Protein AF-0000000083250450 (afdb_homodimer)

Secondary structure (DSSP, 8-state):
--------------------EETTEEP---GGGB---S-HHHHHHHHHHHHH-EEEEE--SGGGGTT-STTGGG-GGGHHHH-TT--S-S-HHHHHHHHHGGGGG---TT--HHHHHHHHHHHT--EEEEEEE-TT--BSS--SS-S-BTTSTTSGGGGSTT-SHHHHHHHHHHHTT-EEEEEEES--SSSTTTS-TTSTTTT---SS-SS-TTT-HHHHHHHHHHHHHHHHHHHHHSS---EEEEE-TTSSSSSTT----HHHHHHHHHHH-TT-EEEETTT-BTTB-SB--BS---SS--SS-BEEEEESSSSSS--TT--PPPHHHHHHHHHHHHHTT-EEEEE-PPPTTSPPPHHHHHHHHHHHHHHHHHGGGTTT-EEEEEEE-SSEEEEEETTEEEEEEEPSSTTS---SEEEE---S-EEEEEETTS-SBPPEEEETTEEEEEPPGGG--SSPPSEEEEEEEE-/--------------------EETTEEP---GGGB---S-HHHHHHHHHHHHH-EEEEE--SGGGGTT-STTGGG-GGGHHHH-TT--S-S-HHHHHHHHHGGGGG---TT--HHHHHHHHHHHT--EEEEEEE-TT--BSS--SS-S-BTTSTTSGGGGSTT-SHHHHHHHHHHHTT-EEEEEEES--SSSTTTS-TTSTTTT---SS-SS-TTT-HHHHHHHHHHHHHHHHHHHHHSS---EEEEE-TTSSSSSTT----HHHHHHHHHHH-TT-EEEETTT-BTTB-SB--BS---SS--SS-EEEEEESSSSSS--TT--PPPHHHHHHHHHHHHHTTEEEEEE----TTSPPPHHHHHHHHHHHHHHHHHGGGTTT-EEEEEEE-SSEEEEEETTEEEEEEEPSSTTS---SEEEE---S-EEEEEETTS-SBPPEEEETTEEEEEPPGGG--SSPPSEEEEEEEE-

Radius of gyration: 33.6 Å; Cα contacts (8 Å, |Δi|>4): 1971; chains: 2; bounding box: 73×124×86 Å

Organism: NCBI:txid582686

InterPro domains:
  IPR000933 Glycoside hydrolase, family 29 [PTHR10030] (37-386)
  IPR000933 Glycoside hydrolase, family 29 [SM00812] (34-413)
  IPR013780 Glycosyl hydrolase, all-beta [G3DSA:2.60.40.1180] (377-471)
  IPR016286 Alpha-L-fucosidase, metazoa-type [PIRSF001092] (36-419)
  IPR016286 Alpha-L-fucosidase, metazoa-type [PR00741] (127-143)
  IPR016286 Alpha-L-fucosidase, metazoa-type [PR00741] (329-350)
  IPR016286 Alpha-L-fucosidase, metazoa-type [PR00741] (362-384)
  IPR017853 Glycoside hydrolase superfamily [SSF51445] (38-379)
  IPR057739 Glycoside hydrolase family 29, N-terminal [PF01120] (46-376)

Nearest PDB structures (foldseek):
  6gn6-assembly1_B  TM=8.081E-01  e=1.196E-37  Paenibacillus thiaminolyticus
  1odu-assembly1_A  TM=7.685E-01  e=7.119E-32  Thermotoga maritima MSB8
  1hl8-assembly1_B  TM=7.609E-01  e=4.126E-31  Thermotoga maritima MSB8
  7lnp-assembly4_E  TM=7.390E-01  e=5.122E-30  Phocaeicola plebeius DSM 17135
  7xsh-assembly1_A  TM=7.734E-01  e=2.800E-29  Cecembia lonarensis LW9

Solvent-accessible surface area (backbone atoms only — not comparable to full-atom values): 49388 Å² total; per-residue (Å²): 136,88,76,77,79,80,79,78,79,80,79,78,78,78,79,74,80,70,68,49,62,58,90,83,33,39,57,48,55,59,76,88,60,58,40,80,75,85,50,65,63,53,50,52,41,49,52,53,52,57,28,46,34,31,28,42,24,34,36,61,56,48,41,26,58,73,37,34,68,53,50,43,49,65,20,54,77,44,31,89,72,37,38,78,79,58,80,71,65,92,50,67,66,60,47,47,52,55,55,72,49,29,44,48,42,37,47,38,77,47,52,46,42,57,61,53,22,51,49,37,46,56,23,55,37,38,29,38,34,38,40,41,23,49,48,51,39,51,26,34,32,76,60,90,84,55,65,60,22,37,46,14,91,63,13,65,28,36,79,43,96,62,24,42,38,49,53,48,36,50,52,29,25,42,74,59,68,27,46,37,27,46,23,37,34,70,38,37,62,57,44,63,47,33,42,33,81,90,35,86,41,68,88,62,43,48,90,60,56,30,58,57,37,82,84,35,50,68,47,38,49,52,34,32,51,54,51,45,50,54,54,46,48,56,56,68,72,52,58,81,55,46,27,45,37,34,40,52,49,74,59,25,64,88,38,86,60,36,52,59,55,61,66,60,50,51,53,56,40,33,73,76,33,65,65,48,42,36,27,35,35,60,59,48,46,79,47,19,62,35,40,44,34,36,73,48,73,76,94,60,67,48,94,53,59,31,34,26,39,36,50,43,38,80,43,54,25,16,46,91,77,59,56,66,59,51,48,53,55,50,50,52,50,46,42,47,36,38,12,27,39,26,24,36,29,42,21,50,25,36,40,48,34,34,40,68,48,65,68,58,53,52,33,34,46,50,37,10,56,52,33,74,58,49,33,79,62,50,44,56,37,40,58,28,86,74,19,56,50,100,48,36,29,17,22,25,49,90,70,38,33,28,46,31,40,51,43,94,37,48,80,35,84,55,62,65,54,47,74,40,71,48,74,70,71,64,75,45,37,27,47,64,86,51,88,61,76,44,59,64,45,83,52,96,68,8,35,37,34,45,55,58,77,87,71,57,43,82,58,29,57,56,56,51,47,30,41,35,34,54,117,139,84,81,75,79,79,74,78,75,78,76,76,77,73,80,75,80,69,72,47,63,58,90,84,32,38,57,48,55,58,77,88,61,57,42,79,74,84,50,65,61,52,50,52,42,49,53,54,54,56,28,46,34,31,27,41,22,32,38,60,59,47,42,26,58,73,37,36,69,52,52,45,51,65,20,55,77,43,30,90,74,36,37,78,81,58,80,71,63,90,50,65,68,60,48,46,51,55,56,70,49,28,44,48,43,37,48,38,77,46,50,46,44,58,62,52,22,49,50,38,46,56,22,55,39,38,28,37,34,38,40,40,22,48,47,50,39,49,27,36,33,74,60,90,85,54,65,60,22,37,46,14,92,64,13,65,28,35,79,44,96,62,22,41,39,48,53,48,36,49,52,30,26,44,73,61,69,25,47,38,26,46,24,38,34,71,38,35,61,58,45,63,48,32,42,32,80,90,34,87,42,68,86,62,43,47,91,60,54,31,59,57,37,82,85,37,50,70,48,39,48,51,33,31,52,54,52,44,51,54,55,46,48,56,56,70,72,50,57,80,53,47,27,45,36,34,40,50,48,75,59,24,64,88,39,84,59,36,52,58,55,60,67,60,49,51,52,55,41,34,73,76,33,67,65,49,41,36,26,36,35,61,59,49,45,78,48,18,61,36,38,44,34,37,73,48,72,76,93,58,68,50,96,56,58,32,34,25,40,36,51,42,39,80,43,54,26,17,44,91,76,59,56,65,60,51,49,54,56,50,49,52,50,45,42,46,36,40,12,29,38,26,25,35,28,40,21,50,25,35,41,48,34,32,39,68,48,66,67,59,53,49,34,33,47,49,37,10,58,52,33,73,57,49,32,79,63,51,43,56,36,39,58,28,87,74,19,57,51,100,47,33,29,18,22,23,50,90,70,40,32,29,47,32,40,50,43,93,37,47,78,34,84,56,61,63,54,46,74,40,71,49,74,69,71,64,74,46,38,28,47,65,84,51,89,62,77,43,58,66,46,81,53,95,68,9,34,35,34,45,55,58,78,89,70,58,43,83,58,28,57,56,56,51,46,28,40,34,34,53,116

pLDDT: mean 92.79, std 15.09, range [20.77, 98.94]

Foldseek 3Di:
DPPPPPPPPPPPPPPPVPPQADLNFGDKDDLVQFDADPDVLQVVLLLVVLQQQEEEEEDEDLCLQQFFLRCQCLALVSVVRRVPSPDPDPDSVVVNVVSLLSQLVQAQLVADLLVVLVLCLLLSGAAYEYEQDDQQAEGLADAPLDLSYQLHPSHPNVPPPCSGVLQSNCVSNVVSNHAYEYEYELHHCHDCLFANAPAPCHSNHHSGRSYQCVVVVVSLLVSLVSSLRVVVCCLPPRPAHQEHEYDDLCQDCVHRNNHSVVVVSVVVSCVSHVNYQYCSTRNGDDRNQEMEGEQDADPAARPGEYEYEHEQWDHLAHDPDTDGDALLVVVVVSLLQVLRSYHYHYGFHDHSNNHTDPVVSVSSNSSSVVCVQCVVQRRSWGHDPVRDDPFWGWTDDVQKIKIKGFDPFQQGFDDQWDDDQAQAAFDFKDWGNDDDTWDWDQDPRGITTGDDPVQRDNTHDSIIMMITGHD/DDPDPPPPPPPPPPPPPPPQADLNFGDWDDLVQFDADPDVLQVVLLLVVLQQQEEEEEDEDLCLQQFFLRCQCLALVSVVRRVPSPDPDPDSVVVNVVSLLSQLVQAQQVADLLVVLVLCLLLSGAAYEYEQDDQQAEGLADAPLDLSYQLHPSHPNVPPPCSGVLQSNCVSNVVSNHAYEYEYELHHCHDCLFANAPAPCHSNHHSGRSYQCVVVVVSLLVSLVSSLRVVVCCLPPRPAHQEHEYDDLCQDCVHRNNHSVVVVSVVVSCVSHVNYQYCSERNGDDNNQEMEGEQDADPAARPHEYEYEHEQWDHLAHDPDTDGDALLVVVVVSLLQVLRSYHYHYGFHDHSNNHTDPVVSVSSNSSSVVCVQCVVQRRSWGHDPVRDDPFWGWTDDVQKIKIKGFDPFQQGFDDQWDDDQAQAAFDFKDWGNDDDTWDWDQDPRGITTGDDPVQRDNTHDSIIMMITGHD

Sequence (942 aa):
MNETTAQRTTEQEEQQPSHEVAQGVHNFSSEAEWVKPDDPLLLERLEWFQDQKLALMMHWGPYSQLGLVESWALSDEDGDWSRNDIDWTDDMEDFKRQYFDLNKTFNPIRFQPDAWAKAAAEGGFKYLIFTTKHHDGFCMWDTHTTDYRITGPNTPFHAHRYADVCRNLFDAFRSQGLAIAAYFSKADWHTPYYWAPGMARGRHMWRGPSYDPKTHPWLWERFVQFTHEQIMELMTRYGRIDVLWLDAGWVNAERREQDIRLGEVIGRAREIQPWLLSADRTVGGPYENYVTPEQTIPDRPLHVPWESCITMGSSFSFGYGDRYKSARQLVHILLEVVAKGGNLALNVGPQPDGRLPAEAMQRMKELGVWMKRYGEAVYGTRICAPYFTRSCAFTRKGETVYGSYLYPSEESPVPDYVPLPYTEPVTAVELVGQAGKLDFTRTEDGLLVKLPLGERTEKAPIAHVFRLTAVMNETTAQRTTEQEEQQPSHEVAQGVHNFSSEAEWVKPDDPLLLERLEWFQDQKLALMMHWGPYSQLGLVESWALSDEDGDWSRNDIDWTDDMEDFKRQYFDLNKTFNPIRFQPDAWAKAAAEGGFKYLIFTTKHHDGFCMWDTHTTDYRITGPNTPFHAHRYADVCRNLFDAFRSQGLAIAAYFSKADWHTPYYWAPGMARGRHMWRGPSYDPKTHPWLWERFVQFTHEQIMELMTRYGRIDVLWLDAGWVNAERREQDIRLGEVIGRAREIQPWLLSADRTVGGPYENYVTPEQTIPDRPLHVPWESCITMGSSFSFGYGDRYKSARQLVHILLEVVAKGGNLALNVGPQPDGRLPAEAMQRMKELGVWMKRYGEAVYGTRICAPYFTRSCAFTRKGETVYGSYLYPSEESPVPDYVPLPYTEPVTAVELVGQAGKLDFTRTEDGLLVKLPLGERTEKAPIAHVFRLTAV

Structure (mmCIF, N/CA/C/O backbone):
data_AF-0000000083250450-model_v1
#
loop_
_entity.id
_entity.type
_entity.pdbx_description
1 polymer Alpha-L-fucosidase
#
loop_
_atom_site.group_PDB
_atom_site.id
_atom_site.type_symbol
_atom_site.label_atom_id
_atom_site.label_alt_id
_atom_site.label_comp_id
_atom_site.label_asym_id
_atom_site.label_entity_id
_atom_site.label_seq_id
_atom_site.pdbx_PDB_ins_code
_atom_site.Cartn_x
_atom_site.Cartn_y
_atom_site.Cartn_z
_atom_site.occupancy
_atom_site.B_iso_or_equiv
_atom_site.auth_seq_id
_atom_site.auth_comp_id
_atom_site.auth_asym_id
_atom_site.auth_atom_id
_atom_site.pdbx_PDB_model_num
ATOM 1 N N . MET A 1 1 ? -34.969 58.094 -41.844 1 26.41 1 MET A N 1
ATOM 2 C CA . MET A 1 1 ? -33.562 57.969 -42.125 1 26.41 1 MET A CA 1
ATOM 3 C C . MET A 1 1 ? -32.719 58.094 -40.844 1 26.41 1 MET A C 1
ATOM 5 O O . MET A 1 1 ? -31.516 58.281 -40.906 1 26.41 1 MET A O 1
ATOM 9 N N . ASN A 1 2 ? -33.406 58.125 -39.656 1 26.62 2 ASN A N 1
ATOM 10 C CA . ASN A 1 2 ? -33.125 58.312 -38.25 1 26.62 2 ASN A CA 1
ATOM 11 C C . ASN A 1 2 ? -32.25 57.188 -37.688 1 26.62 2 ASN A C 1
ATOM 13 O O . ASN A 1 2 ? -32.688 56.062 -37.562 1 26.62 2 ASN A O 1
ATOM 17 N N . GLU A 1 3 ? -30.844 57.25 -38.094 1 27 3 GLU A N 1
ATOM 18 C CA . GLU A 1 3 ? -29.688 56.375 -37.969 1 27 3 GLU A CA 1
ATOM 19 C C . GLU A 1 3 ? -29.281 56.188 -36.531 1 27 3 GLU A C 1
ATOM 21 O O . GLU A 1 3 ? -28.75 57.125 -35.906 1 27 3 GLU A O 1
ATOM 26 N N . THR A 1 4 ? -30.172 55.594 -35.688 1 27.3 4 THR A N 1
ATOM 27 C CA . THR A 1 4 ? -30 55.312 -34.25 1 27.3 4 THR A CA 1
ATOM 28 C C . THR A 1 4 ? -28.719 54.531 -34 1 27.3 4 THR A C 1
ATOM 30 O O . THR A 1 4 ? -28.531 53.438 -34.531 1 27.3 4 THR A O 1
ATOM 33 N N . THR A 1 5 ? -27.547 55.25 -33.688 1 24.81 5 THR A N 1
ATOM 34 C CA . THR A 1 5 ? -26.172 54.875 -33.375 1 24.81 5 THR A CA 1
ATOM 35 C C . THR A 1 5 ? -26.141 53.875 -32.219 1 24.81 5 THR A C 1
ATOM 37 O O . THR A 1 5 ? -26.516 54.219 -31.094 1 24.81 5 THR A O 1
ATOM 40 N N . ALA A 1 6 ? -26.312 52.5 -32.469 1 29.95 6 ALA A N 1
ATOM 41 C CA . ALA A 1 6 ? -26.25 51.375 -31.516 1 29.95 6 ALA A CA 1
ATOM 42 C C . ALA A 1 6 ? -24.938 51.406 -30.75 1 29.95 6 ALA A C 1
ATOM 44 O O . ALA A 1 6 ? -23.875 51.156 -31.328 1 29.95 6 ALA A O 1
ATOM 45 N N . GLN A 1 7 ? -24.688 52.281 -29.641 1 20.94 7 GLN A N 1
ATOM 46 C CA . GLN A 1 7 ? -23.531 52.344 -28.766 1 20.94 7 GLN A CA 1
ATOM 47 C C . GLN A 1 7 ? -23.234 50.969 -28.141 1 20.94 7 GLN A C 1
ATOM 49 O O . GLN A 1 7 ? -24.047 50.438 -27.375 1 20.94 7 GLN A O 1
ATOM 54 N N . ARG A 1 8 ? -22.484 50.062 -28.766 1 27.55 8 ARG A N 1
ATOM 55 C CA . ARG A 1 8 ? -21.938 48.781 -28.297 1 27.55 8 ARG A CA 1
ATOM 56 C C . ARG A 1 8 ? -21.125 48.969 -27.016 1 27.55 8 ARG A C 1
ATOM 58 O O . ARG A 1 8 ? -20.047 49.562 -27.047 1 27.55 8 ARG A O 1
ATOM 65 N N . THR A 1 9 ? -21.719 49.312 -25.828 1 24.22 9 THR A N 1
ATOM 66 C CA . THR A 1 9 ? -21.031 49.344 -24.562 1 24.22 9 THR A CA 1
ATOM 67 C C . THR A 1 9 ? -20.266 48.031 -24.344 1 24.22 9 THR A C 1
ATOM 69 O O . THR A 1 9 ? -20.875 46.969 -24.328 1 24.22 9 THR A O 1
ATOM 72 N N . THR A 1 10 ? -19 47.875 -24.734 1 26.25 10 THR A N 1
ATOM 73 C CA . THR A 1 10 ? -17.984 46.844 -24.516 1 26.25 10 THR A CA 1
ATOM 74 C C . THR A 1 10 ? -17.828 46.562 -23.016 1 26.25 10 THR A C 1
ATOM 76 O O . THR A 1 10 ? -17.406 47.438 -22.25 1 26.25 10 THR A O 1
ATOM 79 N N . GLU A 1 11 ? -18.75 45.781 -22.312 1 26.67 11 GLU A N 1
ATOM 80 C CA . GLU A 1 11 ? -18.672 45.25 -20.953 1 26.67 11 GLU A CA 1
ATOM 81 C C . GLU A 1 11 ? -17.344 44.531 -20.719 1 26.67 11 GLU A C 1
ATOM 83 O O . GLU A 1 11 ? -17.047 43.531 -21.391 1 26.67 11 GLU A O 1
ATOM 88 N N . GLN A 1 12 ? -16.188 45.219 -20.438 1 26.89 12 GLN A N 1
ATOM 89 C CA . GLN A 1 12 ? -14.914 44.688 -19.969 1 26.89 12 GLN A CA 1
ATOM 90 C C . GLN A 1 12 ? -15.125 43.688 -18.828 1 26.89 12 GLN A C 1
ATOM 92 O O . GLN A 1 12 ? -15.625 44.031 -17.766 1 26.89 12 GLN A O 1
ATOM 97 N N . GLU A 1 13 ? -15.477 42.406 -19.062 1 28.28 13 GLU A N 1
ATOM 98 C CA . GLU A 1 13 ? -15.477 41.281 -18.156 1 28.28 13 GLU A CA 1
ATOM 99 C C . GLU A 1 13 ? -14.227 41.25 -17.281 1 28.28 13 GLU A C 1
ATOM 101 O O . GLU A 1 13 ? -13.109 41.188 -17.797 1 28.28 13 GLU A O 1
ATOM 106 N N . GLU A 1 14 ? -14.094 42 -16.172 1 27.77 14 GLU A N 1
ATOM 107 C CA . GLU A 1 14 ? -13.125 42 -15.078 1 27.77 14 GLU A CA 1
ATOM 108 C C . GLU A 1 14 ? -12.695 40.562 -14.75 1 27.77 14 GLU A C 1
ATOM 110 O O . GLU A 1 14 ? -13.531 39.688 -14.492 1 27.77 14 GLU A O 1
ATOM 115 N N . GLN A 1 15 ? -11.562 40.031 -15.242 1 30.08 15 GLN A N 1
ATOM 116 C CA . GLN A 1 15 ? -10.766 38.844 -15 1 30.08 15 GLN A CA 1
ATOM 117 C C . GLN A 1 15 ? -10.57 38.594 -13.508 1 30.08 15 GLN A C 1
ATOM 119 O O . GLN A 1 15 ? -9.844 39.344 -12.844 1 30.08 15 GLN A O 1
ATOM 124 N N . GLN A 1 16 ? -11.57 38.344 -12.727 1 30.81 16 GLN A N 1
ATOM 125 C CA . GLN A 1 16 ? -11.406 37.969 -11.32 1 30.81 16 GLN A CA 1
ATOM 126 C C . GLN A 1 16 ? -10.328 36.906 -11.148 1 30.81 16 GLN A C 1
ATOM 128 O O . GLN A 1 16 ? -10.398 35.844 -11.75 1 30.81 16 GLN A O 1
ATOM 133 N N . PRO A 1 17 ? -9.047 37.188 -10.82 1 33.91 17 PRO A N 1
ATOM 134 C CA . PRO A 1 17 ? -7.898 36.312 -10.586 1 33.91 17 PRO A CA 1
ATOM 135 C C . PRO A 1 17 ? -8.227 35.156 -9.633 1 33.91 17 PRO A C 1
ATOM 137 O O . PRO A 1 17 ? -7.312 34.531 -9.094 1 33.91 17 PRO A O 1
ATOM 140 N N . SER A 1 18 ? -9.438 34.844 -9.242 1 34.88 18 SER A N 1
ATOM 141 C CA . SER A 1 18 ? -9.688 33.906 -8.141 1 34.88 18 SER A CA 1
ATOM 142 C C . SER A 1 18 ? -9.234 32.5 -8.484 1 34.88 18 SER A C 1
ATOM 144 O O . SER A 1 18 ? -10.023 31.562 -8.445 1 34.88 18 SER A O 1
ATOM 146 N N . HIS A 1 19 ? -8.352 32.25 -9.391 1 39.66 19 HIS A N 1
ATOM 147 C CA . HIS A 1 19 ? -8.25 30.797 -9.484 1 39.66 19 HIS A CA 1
ATOM 148 C C . HIS A 1 19 ? -7.688 30.219 -8.188 1 39.66 19 HIS A C 1
ATOM 150 O O . HIS A 1 19 ? -6.473 30.203 -7.984 1 39.66 19 HIS A O 1
ATOM 156 N N . GLU A 1 20 ? -8.383 30.078 -7.082 1 44 20 GLU A N 1
ATOM 157 C CA . GLU A 1 20 ? -8.117 29.594 -5.73 1 44 20 GLU A CA 1
ATOM 158 C C . GLU A 1 20 ? -7.422 28.234 -5.762 1 44 20 GLU A C 1
ATOM 160 O O . GLU A 1 20 ? -6.578 27.938 -4.914 1 44 20 GLU A O 1
ATOM 165 N N . VAL A 1 21 ? -7.871 27.266 -6.547 1 44 21 VAL A N 1
ATOM 166 C CA . VAL A 1 21 ? -7.312 25.922 -6.602 1 44 21 VAL A CA 1
ATOM 167 C C . VAL A 1 21 ? -6.746 25.656 -7.996 1 44 21 VAL A C 1
ATOM 169 O O . VAL A 1 21 ? -7.477 25.688 -8.984 1 44 21 VAL A O 1
ATOM 172 N N . ALA A 1 22 ? -5.371 25.797 -8.289 1 45.88 22 ALA A N 1
ATOM 173 C CA . ALA A 1 22 ? -4.758 25.328 -9.531 1 45.88 22 ALA A CA 1
ATOM 174 C C . ALA A 1 22 ? -4.105 23.969 -9.336 1 45.88 22 ALA A C 1
ATOM 176 O O . ALA A 1 22 ? -3.133 23.828 -8.586 1 45.88 22 ALA A O 1
ATOM 177 N N . GLN A 1 23 ? -4.57 22.922 -9.984 1 43.56 23 GLN A N 1
ATOM 178 C CA . GLN A 1 23 ? -4.051 21.562 -9.906 1 43.56 23 GLN A CA 1
ATOM 179 C C . GLN A 1 23 ? -4.082 21.047 -8.469 1 43.56 23 GLN A C 1
ATOM 181 O O . GLN A 1 23 ? -3.094 20.5 -7.984 1 43.56 23 GLN A O 1
ATOM 186 N N . GLY A 1 24 ? -5.09 21.422 -7.762 1 45.84 24 GLY A N 1
ATOM 187 C CA . GLY A 1 24 ? -5.277 20.969 -6.391 1 45.84 24 GLY A CA 1
ATOM 188 C C . GLY A 1 24 ? -4.516 21.812 -5.383 1 45.84 24 GLY A C 1
ATOM 189 O O . GLY A 1 24 ? -4.539 21.531 -4.184 1 45.84 24 GLY A O 1
ATOM 190 N N . VAL A 1 25 ? -3.74 22.703 -5.883 1 52.78 25 VAL A N 1
ATOM 191 C CA . VAL A 1 25 ? -2.961 23.531 -4.969 1 52.78 25 VAL A CA 1
ATOM 192 C C . VAL A 1 25 ? -3.621 24.891 -4.816 1 52.78 25 VAL A C 1
ATOM 194 O O . VAL A 1 25 ? -3.963 25.547 -5.812 1 52.78 25 VAL A O 1
ATOM 197 N N . HIS A 1 26 ? -3.926 25.234 -3.619 1 64.19 26 HIS A N 1
ATOM 198 C CA . HIS A 1 26 ? -4.586 26.5 -3.299 1 64.19 26 HIS A CA 1
ATOM 199 C C . HIS A 1 26 ? -3.578 27.641 -3.193 1 64.19 26 HIS A C 1
ATOM 201 O O . HIS A 1 26 ? -2.492 27.469 -2.635 1 64.19 26 HIS A O 1
ATOM 207 N N . ASN A 1 27 ? -3.908 28.734 -3.887 1 73.69 27 ASN A N 1
ATOM 208 C CA . ASN A 1 27 ? -3.18 29.984 -3.645 1 73.69 27 ASN A CA 1
ATOM 209 C C . ASN A 1 27 ? -3.338 30.453 -2.203 1 73.69 27 ASN A C 1
ATOM 211 O O . ASN A 1 27 ? -4.195 29.953 -1.472 1 73.69 27 ASN A O 1
ATOM 215 N N . PHE A 1 28 ? -2.303 31.203 -1.646 1 79.81 28 PHE A N 1
ATOM 216 C CA . PHE A 1 28 ? -2.404 31.672 -0.273 1 79.81 28 PHE A CA 1
ATOM 217 C C . PHE A 1 28 ? -2.52 33.188 -0.239 1 79.81 28 PHE A C 1
ATOM 219 O O . PHE A 1 28 ? -2.207 33.875 -1.223 1 79.81 28 PHE A O 1
ATOM 226 N N . SER A 1 29 ? -3.082 33.688 0.844 1 80.81 29 SER A N 1
ATOM 227 C CA . SER A 1 29 ? -3.33 35.125 1.026 1 80.81 29 SER A CA 1
ATOM 228 C C . SER A 1 29 ? -2.025 35.906 1.078 1 80.81 29 SER A C 1
ATOM 230 O O . SER A 1 29 ? -1.006 35.406 1.548 1 80.81 29 SER A O 1
ATOM 232 N N . SER A 1 30 ? -2.131 37.156 0.603 1 83.44 30 SER A N 1
ATOM 233 C CA . SER A 1 30 ? -0.964 38.031 0.601 1 83.44 30 SER A CA 1
ATOM 234 C C . SER A 1 30 ? -0.639 38.5 2.008 1 83.44 30 SER A C 1
ATOM 236 O O . SER A 1 30 ? -1.542 38.781 2.803 1 83.44 30 SER A O 1
ATOM 238 N N . GLU A 1 31 ? 0.621 38.719 2.246 1 86.81 31 GLU A N 1
ATOM 239 C CA . GLU A 1 31 ? 1.133 39.25 3.508 1 86.81 31 GLU A CA 1
ATOM 240 C C . GLU A 1 31 ? 0.55 40.625 3.807 1 86.81 31 GLU A C 1
ATOM 242 O O . GLU A 1 31 ? 0.24 40.938 4.957 1 86.81 31 GLU A O 1
ATOM 247 N N . ALA A 1 32 ? 0.39 41.375 2.787 1 86.69 32 ALA A N 1
ATOM 248 C CA . ALA A 1 32 ? -0.074 42.75 2.932 1 86.69 32 ALA A CA 1
ATOM 249 C C . ALA A 1 32 ? -1.519 42.812 3.422 1 86.69 32 ALA A C 1
ATOM 251 O O . ALA A 1 32 ? -1.945 43.781 4.027 1 86.69 32 ALA A O 1
ATOM 252 N N . GLU A 1 33 ? -2.223 41.75 3.244 1 89.19 33 GLU A N 1
ATOM 253 C CA . GLU A 1 33 ? -3.646 41.75 3.564 1 89.19 33 GLU A CA 1
ATOM 254 C C . GLU A 1 33 ? -3.9 41.031 4.902 1 89.19 33 GLU A C 1
ATOM 256 O O . GLU A 1 33 ? -5.047 40.938 5.348 1 89.19 33 GLU A O 1
ATOM 261 N N . TRP A 1 34 ? -2.855 40.625 5.523 1 93.94 34 TRP A N 1
ATOM 262 C CA . TRP A 1 34 ? -3 39.938 6.805 1 93.94 34 TRP A CA 1
ATOM 263 C C . TRP A 1 34 ? -3.518 40.906 7.875 1 93.94 34 TRP A C 1
ATOM 265 O O . TRP A 1 34 ? -3.047 42.031 7.98 1 93.94 34 TRP A O 1
ATOM 275 N N . VAL A 1 35 ? -4.512 40.469 8.656 1 95.44 35 VAL A N 1
ATOM 276 C CA . VAL A 1 35 ? -5.121 41.281 9.695 1 95.44 35 VAL A CA 1
ATOM 277 C C . VAL A 1 35 ? -4.559 40.875 11.062 1 95.44 35 VAL A C 1
ATOM 279 O O . VAL A 1 35 ? -4.867 39.812 11.578 1 95.44 35 VAL A O 1
ATOM 282 N N . LYS A 1 36 ? -3.785 41.75 11.656 1 95.94 36 LYS A N 1
ATOM 283 C CA . LYS A 1 36 ? -3.223 41.531 12.984 1 95.94 36 LYS A CA 1
ATOM 284 C C . LYS A 1 36 ? -4.312 41.531 14.047 1 95.94 36 LYS A C 1
ATOM 286 O O . LYS A 1 36 ? -5.094 42.5 14.133 1 95.94 36 LYS A O 1
ATOM 291 N N . PRO A 1 37 ? -4.359 40.5 14.859 1 96.19 37 PRO A N 1
ATOM 292 C CA . PRO A 1 37 ? -5.363 40.5 15.93 1 96.19 37 PRO A CA 1
ATOM 293 C C . PRO A 1 37 ? -5.145 41.625 16.922 1 96.19 37 PRO A C 1
ATOM 295 O O . PRO A 1 37 ? -3.998 42 17.234 1 96.19 37 PRO A O 1
ATOM 298 N N . ASP A 1 38 ? -6.266 42.156 17.469 1 94.88 38 ASP A N 1
ATOM 299 C CA . ASP A 1 38 ? -6.191 43.188 18.5 1 94.88 38 ASP A CA 1
ATOM 300 C C . ASP A 1 38 ? -6.07 42.562 19.891 1 94.88 38 ASP A C 1
ATOM 302 O O . ASP A 1 38 ? -5.52 43.188 20.812 1 94.88 38 ASP A O 1
ATOM 306 N N . ASP A 1 39 ? -6.512 41.375 20.031 1 95.81 39 ASP A N 1
ATOM 307 C CA . ASP A 1 39 ? -6.516 40.656 21.297 1 95.81 39 ASP A CA 1
ATOM 308 C C . ASP A 1 39 ? -5.098 40.25 21.703 1 95.81 39 ASP A C 1
ATOM 310 O O . ASP A 1 39 ? -4.465 39.438 21.031 1 95.81 39 ASP A O 1
ATOM 314 N N . PRO A 1 40 ? -4.582 40.688 22.859 1 97.31 40 PRO A N 1
ATOM 315 C CA . PRO A 1 40 ? -3.225 40.344 23.281 1 97.31 40 PRO A CA 1
ATOM 316 C C . PRO A 1 40 ? -3.021 38.844 23.484 1 97.31 40 PRO A C 1
ATOM 318 O O . PRO A 1 40 ? -1.919 38.344 23.266 1 97.31 40 PRO A O 1
ATOM 321 N N . LEU A 1 41 ? -4.051 38.219 23.922 1 97.81 41 LEU A N 1
ATOM 322 C CA . LEU A 1 41 ? -3.93 36.781 24.094 1 97.81 41 LEU A CA 1
ATOM 323 C C . LEU A 1 41 ? -3.686 36.094 22.766 1 97.81 41 LEU A C 1
ATOM 325 O O . LEU A 1 41 ? -2.891 35.156 22.688 1 97.81 41 LEU A O 1
ATOM 329 N N . LEU A 1 42 ? -4.344 36.469 21.75 1 97.94 42 LEU A N 1
ATOM 330 C CA . LEU A 1 42 ? -4.133 35.875 20.438 1 97.94 42 LEU A CA 1
ATOM 331 C C . LEU A 1 42 ? -2.729 36.188 19.922 1 97.94 42 LEU A C 1
ATOM 333 O O . LEU A 1 42 ? -2.119 35.344 19.234 1 97.94 42 LEU A O 1
ATOM 337 N N . LEU A 1 43 ? -2.242 37.344 20.219 1 98.06 43 LEU A N 1
ATOM 338 C CA . LEU A 1 43 ? -0.882 37.688 19.828 1 98.06 43 LEU A CA 1
ATOM 339 C C . LEU A 1 43 ? 0.135 36.812 20.516 1 98.06 43 LEU A C 1
ATOM 341 O O . LEU A 1 43 ? 1.102 36.344 19.906 1 98.06 43 LEU A O 1
ATOM 345 N N . GLU A 1 44 ? -0.095 36.625 21.766 1 98.31 44 GLU A N 1
ATOM 346 C CA . GLU A 1 44 ? 0.762 35.688 22.516 1 98.31 44 GLU A CA 1
ATOM 347 C C . GLU A 1 44 ? 0.705 34.281 21.922 1 98.31 44 GLU A C 1
ATOM 349 O O . GLU A 1 44 ? 1.731 33.625 21.812 1 98.31 44 GLU A O 1
ATOM 354 N N . ARG A 1 45 ? -0.475 33.875 21.578 1 98.62 45 ARG A N 1
ATOM 355 C CA . ARG A 1 45 ? -0.653 32.531 21.016 1 98.62 45 ARG A CA 1
ATOM 356 C C . ARG A 1 45 ? 0.006 32.406 19.641 1 98.62 45 ARG A C 1
ATOM 358 O O . ARG A 1 45 ? 0.514 31.359 19.281 1 98.62 45 ARG A O 1
ATOM 365 N N . LEU A 1 46 ? -0.022 33.438 18.891 1 98.69 46 LEU A N 1
ATOM 366 C CA . LEU A 1 46 ? 0.664 33.469 17.609 1 98.69 46 LEU A CA 1
ATOM 367 C C . LEU A 1 46 ? 2.172 33.344 17.797 1 98.69 46 LEU A C 1
ATOM 369 O O . LEU A 1 46 ? 2.854 32.688 17 1 98.69 46 LEU A O 1
ATOM 373 N N . GLU A 1 47 ? 2.674 34.031 18.828 1 98.19 47 GLU A N 1
ATOM 374 C CA . GLU A 1 47 ? 4.086 33.844 19.156 1 98.19 47 GLU A CA 1
ATOM 375 C C . GLU A 1 47 ? 4.402 32.406 19.516 1 98.19 47 GLU A C 1
ATOM 377 O O . GLU A 1 47 ? 5.398 31.844 19.062 1 98.19 47 GLU A O 1
ATOM 382 N N . TRP A 1 48 ? 3.561 31.859 20.359 1 98.69 48 TRP A N 1
ATOM 383 C CA . TRP A 1 48 ? 3.701 30.453 20.703 1 98.69 48 TRP A CA 1
ATOM 384 C C . TRP A 1 48 ? 3.699 29.578 19.453 1 98.69 48 TRP A C 1
ATOM 386 O O . TRP A 1 48 ? 4.543 28.688 19.312 1 98.69 48 TRP A O 1
ATOM 396 N N . PHE A 1 49 ? 2.727 29.859 18.609 1 98.81 49 PHE A N 1
ATOM 397 C CA . PHE A 1 49 ? 2.574 29.094 17.359 1 98.81 49 PHE A CA 1
ATOM 398 C C . PHE A 1 49 ? 3.852 29.156 16.531 1 98.81 49 PHE A C 1
ATOM 400 O O . PHE A 1 49 ? 4.332 28.125 16.047 1 98.81 49 PHE A O 1
ATOM 407 N N . GLN A 1 50 ? 4.445 30.281 16.359 1 98.56 50 GLN A N 1
ATOM 408 C CA . GLN A 1 50 ? 5.641 30.484 15.539 1 98.56 50 GLN A CA 1
ATOM 409 C C . GLN A 1 50 ? 6.844 29.766 16.141 1 98.56 50 GLN A C 1
ATOM 411 O O . GLN A 1 50 ? 7.84 29.531 15.453 1 98.56 50 GLN A O 1
ATOM 416 N N . ASP A 1 51 ? 6.754 29.453 17.406 1 98.75 51 ASP A N 1
ATOM 417 C CA . ASP A 1 51 ? 7.855 28.781 18.094 1 98.75 51 ASP A CA 1
ATOM 418 C C . ASP A 1 51 ? 7.824 27.281 17.828 1 98.75 51 ASP A C 1
ATOM 420 O O . ASP A 1 51 ? 8.82 26.578 18.031 1 98.75 51 ASP A O 1
ATOM 424 N N . GLN A 1 52 ? 6.645 26.734 17.359 1 98.75 52 GLN A N 1
ATOM 425 C CA . GLN A 1 52 ? 6.48 25.297 17.234 1 98.75 52 GLN A CA 1
ATOM 426 C C . GLN A 1 52 ? 7.234 24.75 16.031 1 98.75 52 GLN A C 1
ATOM 428 O O . GLN A 1 52 ? 7.875 23.703 16.109 1 98.75 52 GLN A O 1
ATOM 433 N N . LYS A 1 53 ? 7.082 25.312 14.906 1 98.88 53 LYS A N 1
ATOM 434 C CA . LYS A 1 53 ? 7.859 25.203 13.672 1 98.88 53 LYS A CA 1
ATOM 435 C C . LYS A 1 53 ? 7.465 23.953 12.891 1 98.88 53 LYS A C 1
ATOM 437 O O . LYS A 1 53 ? 7.52 23.938 11.656 1 98.88 53 LYS A O 1
ATOM 442 N N . LEU A 1 54 ? 7.074 22.844 13.57 1 98.94 54 LEU A N 1
ATOM 443 C CA . LEU A 1 54 ? 6.895 21.578 12.852 1 98.94 54 LEU A CA 1
ATOM 444 C C . LEU A 1 54 ? 5.641 20.859 13.328 1 98.94 54 LEU A C 1
ATOM 446 O O . LEU A 1 54 ? 5.531 20.516 14.508 1 98.94 54 LEU A O 1
ATOM 450 N N . ALA A 1 55 ? 4.723 20.609 12.422 1 98.94 55 ALA A N 1
ATOM 451 C CA . ALA A 1 55 ? 3.477 19.906 12.688 1 98.94 55 ALA A CA 1
ATOM 452 C C . ALA A 1 55 ? 3.396 18.609 11.875 1 98.94 55 ALA A C 1
ATOM 454 O O . ALA A 1 55 ? 3.967 18.516 10.789 1 98.94 55 ALA A O 1
ATOM 455 N N . LEU A 1 56 ? 2.756 17.641 12.492 1 98.94 56 LEU A N 1
ATOM 456 C CA . LEU A 1 56 ? 2.305 16.469 11.742 1 98.94 56 LEU A CA 1
ATOM 457 C C . LEU A 1 56 ? 0.86 16.641 11.289 1 98.94 56 LEU A C 1
ATOM 459 O O . LEU A 1 56 ? -0.045 16.781 12.117 1 98.94 56 LEU A O 1
ATOM 463 N N . MET A 1 57 ? 0.674 16.719 9.984 1 98.94 57 MET A N 1
ATOM 464 C CA . MET A 1 57 ? -0.661 16.828 9.406 1 98.94 57 MET A CA 1
ATOM 465 C C . MET A 1 57 ? -1.13 15.5 8.836 1 98.94 57 MET A C 1
ATOM 467 O O . MET A 1 57 ? -0.327 14.727 8.305 1 98.94 57 MET A O 1
ATOM 471 N N . MET A 1 58 ? -2.404 15.227 9 1 98.81 58 MET A N 1
ATOM 472 C CA . MET A 1 58 ? -2.926 13.945 8.523 1 98.81 58 MET A CA 1
ATOM 473 C C . MET A 1 58 ? -4.289 14.125 7.859 1 98.81 58 MET A C 1
ATOM 475 O O . MET A 1 58 ? -5.211 14.672 8.469 1 98.81 58 MET A O 1
ATOM 479 N N . HIS A 1 59 ? -4.398 13.703 6.621 1 98.75 59 HIS A N 1
ATOM 480 C CA . HIS A 1 59 ? -5.668 13.477 5.945 1 98.75 59 HIS A CA 1
ATOM 481 C C . HIS A 1 59 ? -6.039 12 5.949 1 98.75 59 HIS A C 1
ATOM 483 O O . HIS A 1 59 ? -5.332 11.172 5.367 1 98.75 59 HIS A O 1
ATOM 489 N N . TRP A 1 60 ? -7.117 11.703 6.621 1 98.69 60 TRP A N 1
ATOM 490 C CA . TRP A 1 60 ? -7.5 10.297 6.77 1 98.69 60 TRP A CA 1
ATOM 491 C C . TRP A 1 60 ? -9.016 10.148 6.758 1 98.69 60 TRP A C 1
ATOM 493 O O . TRP A 1 60 ? -9.734 10.977 7.312 1 98.69 60 TRP A O 1
ATOM 503 N N . GLY A 1 61 ? -9.547 9.18 6.121 1 98.25 61 GLY A N 1
ATOM 504 C CA . GLY A 1 61 ? -10.961 8.844 6.012 1 98.25 61 GLY A CA 1
ATOM 505 C C . GLY A 1 61 ? -11.219 7.645 5.117 1 98.25 61 GLY A C 1
ATOM 506 O O . GLY A 1 61 ? -10.289 6.953 4.715 1 98.25 61 GLY A O 1
ATOM 507 N N . PRO A 1 62 ? -12.523 7.391 4.84 1 98.38 62 PRO A N 1
ATOM 508 C CA . PRO A 1 62 ? -12.891 6.199 4.066 1 98.38 62 PRO A CA 1
ATOM 509 C C . PRO A 1 62 ? -12.227 6.16 2.695 1 98.38 62 PRO A C 1
ATOM 511 O O . PRO A 1 62 ? -11.992 5.074 2.15 1 98.38 62 PRO A O 1
ATOM 514 N N . TYR A 1 63 ? -11.891 7.367 2.148 1 97.81 63 TYR A N 1
ATOM 515 C CA . TYR A 1 63 ? -11.305 7.457 0.813 1 97.81 63 TYR A CA 1
ATOM 516 C C . TYR A 1 63 ? -9.938 6.785 0.768 1 97.81 63 TYR A C 1
ATOM 518 O O . TYR A 1 63 ? -9.422 6.484 -0.311 1 97.81 63 TYR A O 1
ATOM 526 N N . SER A 1 64 ? -9.281 6.543 1.927 1 98 64 SER A N 1
ATOM 527 C CA . SER A 1 64 ? -7.98 5.891 1.966 1 98 64 SER A CA 1
ATOM 528 C C . SER A 1 64 ? -8.062 4.461 1.44 1 98 64 SER A C 1
ATOM 530 O O . SER A 1 64 ? -7.066 3.902 0.985 1 98 64 SER A O 1
ATOM 532 N N . GLN A 1 65 ? -9.289 3.836 1.465 1 98.06 65 GLN A N 1
ATOM 533 C CA . GLN A 1 65 ? -9.5 2.467 1.009 1 98.06 65 GLN A CA 1
ATOM 534 C C . GLN A 1 65 ? -9.227 2.336 -0.487 1 98.06 65 GLN A C 1
ATOM 536 O O . GLN A 1 65 ? -8.828 1.271 -0.961 1 98.06 65 GLN A O 1
ATOM 541 N N . LEU A 1 66 ? -9.398 3.475 -1.229 1 97.19 66 LEU A N 1
ATOM 542 C CA . LEU A 1 66 ? -9.289 3.438 -2.684 1 97.19 66 LEU A CA 1
ATOM 543 C C . LEU A 1 66 ? -8.07 4.23 -3.154 1 97.19 66 LEU A C 1
ATOM 545 O O . LEU A 1 66 ? -7.742 4.215 -4.344 1 97.19 66 LEU A O 1
ATOM 549 N N . GLY A 1 67 ? -7.398 4.902 -2.201 1 94.56 67 GLY A N 1
ATOM 550 C CA . GLY A 1 67 ? -6.254 5.715 -2.578 1 94.56 67 GLY A CA 1
ATOM 551 C C . GLY A 1 67 ? -6.629 6.922 -3.414 1 94.56 67 GLY A C 1
ATOM 552 O O . GLY A 1 67 ? -5.984 7.207 -4.426 1 94.56 67 GLY A O 1
ATOM 553 N N . LEU A 1 68 ? -7.641 7.645 -3.021 1 94.5 68 LEU A N 1
ATOM 554 C CA . LEU A 1 68 ? -8.141 8.805 -3.752 1 94.5 68 LEU A CA 1
ATOM 555 C C . LEU A 1 68 ? -7.535 10.094 -3.203 1 94.5 68 LEU A C 1
ATOM 557 O O . LEU A 1 68 ? -6.949 10.094 -2.119 1 94.5 68 LEU A O 1
ATOM 561 N N . VAL A 1 69 ? -7.609 11.141 -4 1 93.69 69 VAL A N 1
ATOM 562 C CA . VAL A 1 69 ? -7.238 12.484 -3.562 1 93.69 69 VAL A CA 1
ATOM 563 C C . VAL A 1 69 ? -8.344 13.07 -2.688 1 93.69 69 VAL A C 1
ATOM 565 O O . VAL A 1 69 ? -8.984 14.055 -3.064 1 93.69 69 VAL A O 1
ATOM 568 N N . GLU A 1 70 ? -8.43 12.359 -1.601 1 95.5 70 GLU A N 1
ATOM 569 C CA . GLU A 1 70 ? -9.453 12.625 -0.593 1 95.5 70 GLU A CA 1
ATOM 570 C C . GLU A 1 70 ? -10.844 12.648 -1.214 1 95.5 70 GLU A C 1
ATOM 572 O O . GLU A 1 70 ? -11.289 11.656 -1.795 1 95.5 70 GLU A O 1
ATOM 577 N N . SER A 1 71 ? -11.633 13.711 -1.055 1 96.62 71 SER A N 1
ATOM 578 C CA . SER A 1 71 ? -13.031 13.734 -1.463 1 96.62 71 SER A CA 1
ATOM 579 C C . SER A 1 71 ? -13.203 14.477 -2.787 1 96.62 71 SER A C 1
ATOM 581 O O . SER A 1 71 ? -14.305 14.523 -3.336 1 96.62 71 SER A O 1
ATOM 583 N N . TRP A 1 72 ? -12.188 14.961 -3.404 1 96.94 72 TRP A N 1
ATOM 584 C CA . TRP A 1 72 ? -12.273 15.93 -4.488 1 96.94 72 TRP A CA 1
ATOM 585 C C . TRP A 1 72 ? -12.93 15.312 -5.719 1 96.94 72 TRP A C 1
ATOM 587 O O . TRP A 1 72 ? -13.578 16.016 -6.5 1 96.94 72 TRP A O 1
ATOM 597 N N . ALA A 1 73 ? -12.828 14.055 -5.867 1 96.5 73 ALA A N 1
ATOM 598 C CA . ALA A 1 73 ? -13.375 13.383 -7.039 1 96.5 73 ALA A CA 1
ATOM 599 C C . ALA A 1 73 ? -14.898 13.453 -7.047 1 96.5 73 ALA A C 1
ATOM 601 O O . ALA A 1 73 ? -15.531 13.172 -8.07 1 96.5 73 ALA A O 1
ATOM 602 N N . LEU A 1 74 ? -15.492 13.789 -5.938 1 97.81 74 LEU A N 1
ATOM 603 C CA . LEU A 1 74 ? -16.938 13.914 -5.84 1 97.81 74 LEU A CA 1
ATOM 604 C C . LEU A 1 74 ? -17.438 15.133 -6.609 1 97.81 74 LEU A C 1
ATOM 606 O O . LEU A 1 74 ? -18.562 15.148 -7.098 1 97.81 74 LEU A O 1
ATOM 610 N N . SER A 1 75 ? -16.641 16.188 -6.676 1 97.62 75 SER A N 1
ATOM 611 C CA . SER A 1 75 ? -17 17.406 -7.383 1 97.62 75 SER A CA 1
ATOM 612 C C . SER A 1 75 ? -16.812 17.266 -8.883 1 97.62 75 SER A C 1
ATOM 614 O O . SER A 1 75 ? -15.68 17.109 -9.359 1 97.62 75 SER A O 1
ATOM 616 N N . ASP A 1 76 ? -17.891 17.375 -9.641 1 97.12 76 ASP A N 1
ATOM 617 C CA . ASP A 1 76 ? -17.812 17.203 -11.094 1 97.12 76 ASP A CA 1
ATOM 618 C C . ASP A 1 76 ? -16.953 18.312 -11.719 1 97.12 76 ASP A C 1
ATOM 620 O O . ASP A 1 76 ? -16.234 18.062 -12.68 1 97.12 76 ASP A O 1
ATOM 624 N N . GLU A 1 77 ? -17 19.5 -11.195 1 96.25 77 GLU A N 1
ATOM 625 C CA . GLU A 1 77 ? -16.266 20.625 -11.758 1 96.25 77 GLU A CA 1
ATOM 626 C C . GLU A 1 77 ? -14.766 20.531 -11.445 1 96.25 77 GLU A C 1
ATOM 628 O O . GLU A 1 77 ? -13.953 21.219 -12.047 1 96.25 77 GLU A O 1
ATOM 633 N N . ASP A 1 78 ? -14.406 19.609 -10.57 1 95.94 78 ASP A N 1
ATOM 634 C CA . ASP A 1 78 ? -13 19.422 -10.219 1 95.94 78 ASP A CA 1
ATOM 635 C C . ASP A 1 78 ? -12.5 18.062 -10.711 1 95.94 78 ASP A C 1
ATOM 637 O O . ASP A 1 78 ? -11.484 17.562 -10.227 1 95.94 78 ASP A O 1
ATOM 641 N N . GLY A 1 79 ? -13.227 17.484 -11.578 1 94.25 79 GLY A N 1
ATOM 642 C CA . GLY A 1 79 ? -12.938 16.141 -12.047 1 94.25 79 GLY A CA 1
ATOM 643 C C . GLY A 1 79 ? -11.688 16.062 -12.906 1 94.25 79 GLY A C 1
ATOM 644 O O . GLY A 1 79 ? -11.016 15.023 -12.938 1 94.25 79 GLY A O 1
ATOM 645 N N . ASP A 1 80 ? -11.281 17.109 -13.617 1 92.19 80 ASP A N 1
ATOM 646 C CA . ASP A 1 80 ? -10.172 17.109 -14.57 1 92.19 80 ASP A CA 1
ATOM 647 C C . ASP A 1 80 ? -8.859 16.734 -13.891 1 92.19 80 ASP A C 1
ATOM 649 O O . ASP A 1 80 ? -8.008 16.078 -14.484 1 92.19 80 ASP A O 1
ATOM 653 N N . TRP A 1 81 ? -8.727 17.109 -12.625 1 91.25 81 TRP A N 1
ATOM 654 C CA . TRP A 1 81 ? -7.461 16.859 -11.945 1 91.25 81 TRP A CA 1
ATOM 655 C C . TRP A 1 81 ? -7.648 15.859 -10.805 1 91.25 81 TRP A C 1
ATOM 657 O O . TRP A 1 81 ? -6.672 15.305 -10.297 1 91.25 81 TRP A O 1
ATOM 667 N N . SER A 1 82 ? -8.875 15.641 -10.352 1 94.81 82 SER A N 1
ATOM 668 C CA . SER A 1 82 ? -9.094 14.852 -9.141 1 94.81 82 SER A CA 1
ATOM 669 C C . SER A 1 82 ? -9.5 13.422 -9.484 1 94.81 82 SER A C 1
ATOM 671 O O . SER A 1 82 ? -9.539 12.555 -8.602 1 94.81 82 SER A O 1
ATOM 673 N N . ARG A 1 83 ? -9.797 13.133 -10.727 1 95.56 83 ARG A N 1
ATOM 674 C CA . ARG A 1 83 ? -10.375 11.836 -11.07 1 95.56 83 ARG A CA 1
ATOM 675 C C . ARG A 1 83 ? -9.375 10.984 -11.852 1 95.56 83 ARG A C 1
ATOM 677 O O . ARG A 1 83 ? -9.742 9.969 -12.445 1 95.56 83 ARG A O 1
ATOM 684 N N . ASN A 1 84 ? -8.086 11.344 -11.828 1 90.06 84 ASN A N 1
ATOM 685 C CA . ASN A 1 84 ? -7.051 10.602 -12.539 1 90.06 84 ASN A CA 1
ATOM 686 C C . ASN A 1 84 ? -6.934 9.172 -12.023 1 90.06 84 ASN A C 1
ATOM 688 O O . ASN A 1 84 ? -6.559 8.266 -12.773 1 90.06 84 ASN A O 1
ATOM 692 N N . ASP A 1 85 ? -7.312 8.953 -10.82 1 89.06 85 ASP A N 1
ATOM 693 C CA . ASP A 1 85 ? -7.148 7.637 -10.211 1 89.06 85 ASP A CA 1
ATOM 694 C C . ASP A 1 85 ? -8.438 6.82 -10.312 1 89.06 85 ASP A C 1
ATOM 696 O O . ASP A 1 85 ? -8.516 5.715 -9.773 1 89.06 85 ASP A O 1
ATOM 700 N N . ILE A 1 86 ? -9.43 7.328 -10.891 1 95.19 86 ILE A N 1
ATOM 701 C CA . ILE A 1 86 ? -10.664 6.57 -11.086 1 95.19 86 ILE A CA 1
ATOM 702 C C . ILE A 1 86 ? -10.594 5.824 -12.422 1 95.19 86 ILE A C 1
ATOM 704 O O . ILE A 1 86 ? -10.828 6.41 -13.477 1 95.19 86 ILE A O 1
ATOM 708 N N . ASP A 1 87 ? -10.336 4.562 -12.352 1 93.69 87 ASP A N 1
ATOM 709 C CA . ASP A 1 87 ? -10.039 3.816 -13.562 1 93.69 87 ASP A CA 1
ATOM 710 C C . ASP A 1 87 ? -10.992 2.639 -13.742 1 93.69 87 ASP A C 1
ATOM 712 O O . ASP A 1 87 ? -10.875 1.876 -14.703 1 93.69 87 ASP A O 1
ATOM 716 N N . TRP A 1 88 ? -11.953 2.438 -12.852 1 95.69 88 TRP A N 1
ATOM 717 C CA . TRP A 1 88 ? -12.75 1.216 -12.898 1 95.69 88 TRP A CA 1
ATOM 718 C C . TRP A 1 88 ? -14.172 1.51 -13.359 1 95.69 88 TRP A C 1
ATOM 720 O O . TRP A 1 88 ? -14.953 0.589 -13.609 1 95.69 88 TRP A O 1
ATOM 730 N N . THR A 1 89 ? -14.539 2.83 -13.477 1 94.81 89 THR A N 1
ATOM 731 C CA . THR A 1 89 ? -15.875 3.215 -13.922 1 94.81 89 THR A CA 1
ATOM 732 C C . THR A 1 89 ? -15.836 4.543 -14.672 1 94.81 89 THR A C 1
ATOM 734 O O . THR A 1 89 ? -14.992 5.398 -14.391 1 94.81 89 THR A O 1
ATOM 737 N N . ASP A 1 90 ? -16.719 4.691 -15.641 1 93.25 90 ASP A N 1
ATOM 738 C CA . ASP A 1 90 ? -16.922 5.953 -16.344 1 93.25 90 ASP A CA 1
ATOM 739 C C . ASP A 1 90 ? -18.234 6.617 -15.93 1 93.25 90 ASP A C 1
ATOM 741 O O . ASP A 1 90 ? -18.547 7.715 -16.391 1 93.25 90 ASP A O 1
ATOM 745 N N . ASP A 1 91 ? -18.953 6.016 -15.062 1 95.44 91 ASP A N 1
ATOM 746 C CA . ASP A 1 91 ? -20.219 6.535 -14.539 1 95.44 91 ASP A CA 1
ATOM 747 C C . ASP A 1 91 ? -20 7.238 -13.203 1 95.44 91 ASP A C 1
ATOM 749 O O . ASP A 1 91 ? -19.906 6.586 -12.156 1 95.44 91 ASP A O 1
ATOM 753 N N . MET A 1 92 ? -20.047 8.562 -13.242 1 95.19 92 MET A N 1
ATOM 754 C CA . MET A 1 92 ? -19.688 9.336 -12.055 1 95.19 92 MET A CA 1
ATOM 755 C C . MET A 1 92 ? -20.797 9.289 -11.016 1 95.19 92 MET A C 1
ATOM 757 O O . MET A 1 92 ? -20.562 9.531 -9.828 1 95.19 92 MET A O 1
ATOM 761 N N . GLU A 1 93 ? -22.062 8.992 -11.383 1 95.06 93 GLU A N 1
ATOM 762 C CA . GLU A 1 93 ? -23.109 8.758 -10.391 1 95.06 93 GLU A CA 1
ATOM 763 C C . GLU A 1 93 ? -22.844 7.473 -9.609 1 95.06 93 GLU A C 1
ATOM 765 O O . GLU A 1 93 ? -23.016 7.434 -8.391 1 95.06 93 GLU A O 1
ATOM 770 N N . ASP A 1 94 ? -22.5 6.492 -10.391 1 94.88 94 ASP A N 1
ATOM 771 C CA . ASP A 1 94 ? -22.141 5.23 -9.758 1 94.88 94 ASP A CA 1
ATOM 772 C C . ASP A 1 94 ? -20.922 5.414 -8.836 1 94.88 94 ASP A C 1
ATOM 774 O O . ASP A 1 94 ? -20.906 4.906 -7.715 1 94.88 94 ASP A O 1
ATOM 778 N N . PHE A 1 95 ? -19.938 6.152 -9.32 1 96.81 95 PHE A N 1
ATOM 779 C CA . PHE A 1 95 ? -18.75 6.43 -8.508 1 96.81 95 PHE A CA 1
ATOM 780 C C . PHE A 1 95 ? -19.141 7.125 -7.211 1 96.81 95 PHE A C 1
ATOM 782 O O . PHE A 1 95 ? -18.688 6.738 -6.129 1 96.81 95 PHE A O 1
ATOM 789 N N . LYS A 1 96 ? -19.922 8.188 -7.266 1 97.38 96 LYS A N 1
ATOM 790 C CA . LYS A 1 96 ? -20.328 8.938 -6.082 1 97.38 96 LYS A CA 1
ATOM 791 C C . LYS A 1 96 ? -21.031 8.039 -5.066 1 97.38 96 LYS A C 1
ATOM 793 O O . LYS A 1 96 ? -20.781 8.141 -3.865 1 97.38 96 LYS A O 1
ATOM 798 N N . ARG A 1 97 ? -21.906 7.168 -5.559 1 96.69 97 ARG A N 1
ATOM 799 C CA . ARG A 1 97 ? -22.562 6.211 -4.68 1 96.69 97 ARG A CA 1
ATOM 800 C C . ARG A 1 97 ? -21.547 5.301 -3.994 1 96.69 97 ARG A C 1
ATOM 802 O O . ARG A 1 97 ? -21.625 5.082 -2.783 1 96.69 97 ARG A O 1
ATOM 809 N N . GLN A 1 98 ? -20.625 4.719 -4.781 1 97.06 98 GLN A N 1
ATOM 810 C CA . GLN A 1 98 ? -19.578 3.861 -4.23 1 97.06 98 GLN A CA 1
ATOM 811 C C . GLN A 1 98 ? -18.75 4.605 -3.191 1 97.06 98 GLN A C 1
ATOM 813 O O . GLN A 1 98 ? -18.422 4.055 -2.139 1 97.06 98 GLN A O 1
ATOM 818 N N . TYR A 1 99 ? -18.438 5.879 -3.523 1 97.94 99 TYR A N 1
ATOM 819 C CA . TYR A 1 99 ? -17.641 6.688 -2.596 1 97.94 99 TYR A CA 1
ATOM 820 C C . TYR A 1 99 ? -18.375 6.844 -1.265 1 97.94 99 TYR A C 1
ATOM 822 O O . TYR A 1 99 ? -17.797 6.574 -0.205 1 97.94 99 TYR A O 1
ATOM 830 N N . PHE A 1 100 ? -19.625 7.266 -1.277 1 98.12 100 PHE A N 1
ATOM 831 C CA . PHE A 1 100 ? -20.375 7.547 -0.056 1 98.12 100 PHE A CA 1
ATOM 832 C C . PHE A 1 100 ? -20.625 6.262 0.727 1 98.12 100 PHE A C 1
ATOM 834 O O . PHE A 1 100 ? -20.875 6.305 1.934 1 98.12 100 PHE A O 1
ATOM 841 N N . ASP A 1 101 ? -20.531 5.109 0.068 1 97.81 101 ASP A N 1
ATOM 842 C CA . ASP A 1 101 ? -20.734 3.828 0.736 1 97.81 101 ASP A CA 1
ATOM 843 C C . ASP A 1 101 ? -19.438 3.305 1.329 1 97.81 101 ASP A C 1
ATOM 845 O O . ASP A 1 101 ? -19.422 2.264 1.991 1 97.81 101 ASP A O 1
ATOM 849 N N . LEU A 1 102 ? -18.312 4.008 1.173 1 98.44 102 LEU A N 1
ATOM 850 C CA . LEU A 1 102 ? -17.031 3.555 1.676 1 98.44 102 LEU A CA 1
ATOM 851 C C . LEU A 1 102 ? -17.031 3.486 3.199 1 98.44 102 LEU A C 1
ATOM 853 O O . LEU A 1 102 ? -16.266 2.717 3.791 1 98.44 102 LEU A O 1
ATOM 857 N N . ASN A 1 103 ? -17.844 4.332 3.889 1 98.44 103 ASN A N 1
ATOM 858 C CA . ASN A 1 103 ? -17.906 4.258 5.344 1 98.44 103 ASN A CA 1
ATOM 859 C C . ASN A 1 103 ? -18.328 2.869 5.816 1 98.44 103 ASN A C 1
ATOM 861 O O . ASN A 1 103 ? -17.938 2.424 6.891 1 98.44 103 ASN A O 1
ATOM 865 N N . LYS A 1 104 ? -19.078 2.127 5.008 1 98.25 104 LYS A N 1
ATOM 866 C CA . LYS A 1 104 ? -19.656 0.84 5.383 1 98.25 104 LYS A CA 1
ATOM 867 C C . LYS A 1 104 ? -18.594 -0.254 5.41 1 98.25 104 LYS A C 1
ATOM 869 O O . LYS A 1 104 ? -18.828 -1.347 5.93 1 98.25 104 LYS A O 1
ATOM 874 N N . THR A 1 105 ? -17.438 0.033 4.848 1 98.5 105 THR A N 1
ATOM 875 C CA . THR A 1 105 ? -16.359 -0.953 4.836 1 98.5 105 THR A CA 1
ATOM 876 C C . THR A 1 105 ? -15.102 -0.393 5.5 1 98.5 105 THR A C 1
ATOM 878 O O . THR A 1 105 ? -14.07 -1.064 5.555 1 98.5 105 THR A O 1
ATOM 881 N N . PHE A 1 106 ? -15.133 0.86 5.973 1 98.69 106 PHE A N 1
ATOM 882 C CA . PHE A 1 106 ? -13.992 1.47 6.641 1 98.69 106 PHE A CA 1
ATOM 883 C C . PHE A 1 106 ? -13.82 0.903 8.047 1 98.69 106 PHE A C 1
ATOM 885 O O . PHE A 1 106 ? -14.641 1.152 8.922 1 98.69 106 PHE A O 1
ATOM 892 N N . ASN A 1 107 ? -12.781 0.056 8.242 1 98.5 107 ASN A N 1
ATOM 893 C CA . ASN A 1 107 ? -12.57 -0.674 9.484 1 98.5 107 ASN A CA 1
ATOM 894 C C . ASN A 1 107 ? -11.086 -0.738 9.852 1 98.5 107 ASN A C 1
ATOM 896 O O . ASN A 1 107 ? -10.469 -1.798 9.758 1 98.5 107 ASN A O 1
ATOM 900 N N . PRO A 1 108 ? -10.555 0.373 10.367 1 98.38 108 PRO A N 1
ATOM 901 C CA . PRO A 1 108 ? -9.125 0.427 10.688 1 98.38 108 PRO A CA 1
ATOM 902 C C . PRO A 1 108 ? -8.797 -0.23 12.031 1 98.38 108 PRO A C 1
ATOM 904 O O . PRO A 1 108 ? -8.359 0.446 12.961 1 98.38 108 PRO A O 1
ATOM 907 N N . ILE A 1 109 ? -8.867 -1.523 12.133 1 97.75 109 ILE A N 1
ATOM 908 C CA . ILE A 1 109 ? -8.766 -2.246 13.398 1 97.75 109 ILE A CA 1
ATOM 909 C C . ILE A 1 109 ? -7.332 -2.186 13.922 1 97.75 109 ILE A C 1
ATOM 911 O O . ILE A 1 109 ? -7.078 -2.471 15.094 1 97.75 109 ILE A O 1
ATOM 915 N N . ARG A 1 110 ? -6.395 -1.809 13.047 1 97.5 110 ARG A N 1
ATOM 916 C CA . ARG A 1 110 ? -4.996 -1.75 13.469 1 97.5 110 ARG A CA 1
ATOM 917 C C . ARG A 1 110 ? -4.625 -0.35 13.945 1 97.5 110 ARG A C 1
ATOM 919 O O . ARG A 1 110 ? -3.445 -0.049 14.141 1 97.5 110 ARG A O 1
ATOM 926 N N . PHE A 1 111 ? -5.621 0.538 14.102 1 98.25 111 PHE A N 1
ATOM 927 C CA . PHE A 1 111 ? -5.426 1.892 14.602 1 98.25 111 PHE A CA 1
ATOM 928 C C . PHE A 1 111 ? -4.863 1.866 16.016 1 98.25 111 PHE A C 1
ATOM 930 O O . PHE A 1 111 ? -5.434 1.225 16.906 1 98.25 111 PHE A O 1
ATOM 937 N N . GLN A 1 112 ? -3.705 2.525 16.156 1 98 112 GLN A N 1
ATOM 938 C CA . GLN A 1 112 ? -3.037 2.641 17.453 1 98 112 GLN A CA 1
ATOM 939 C C . GLN A 1 112 ? -2.627 4.086 17.734 1 98 112 GLN A C 1
ATOM 941 O O . GLN A 1 112 ? -1.503 4.484 17.422 1 98 112 GLN A O 1
ATOM 946 N N . PRO A 1 113 ? -3.539 4.855 18.359 1 98.56 113 PRO A N 1
ATOM 947 C CA . PRO A 1 113 ? -3.277 6.281 18.562 1 98.56 113 PRO A CA 1
ATOM 948 C C . PRO A 1 113 ? -2.01 6.543 19.375 1 98.56 113 PRO A C 1
ATOM 950 O O . PRO A 1 113 ? -1.271 7.488 19.078 1 98.56 113 PRO A O 1
ATOM 953 N N . ASP A 1 114 ? -1.679 5.719 20.391 1 98.44 114 ASP A N 1
ATOM 954 C CA . ASP A 1 114 ? -0.49 5.93 21.203 1 98.44 114 ASP A CA 1
ATOM 955 C C . ASP A 1 114 ? 0.784 5.742 20.391 1 98.44 114 ASP A C 1
ATOM 957 O O . ASP A 1 114 ? 1.76 6.473 20.562 1 98.44 114 ASP A O 1
ATOM 961 N N . ALA A 1 115 ? 0.755 4.738 19.516 1 97.94 115 ALA A N 1
ATOM 962 C CA . ALA A 1 115 ? 1.913 4.512 18.641 1 97.94 115 ALA A CA 1
ATOM 963 C C . ALA A 1 115 ? 2.139 5.691 17.703 1 97.94 115 ALA A C 1
ATOM 965 O O . ALA A 1 115 ? 3.281 6.078 17.453 1 97.94 115 ALA A O 1
ATOM 966 N N . TRP A 1 116 ? 1.031 6.266 17.172 1 98.69 116 TRP A N 1
ATOM 967 C CA . TRP A 1 116 ? 1.137 7.445 16.312 1 98.69 116 TRP A CA 1
ATOM 968 C C . TRP A 1 116 ? 1.762 8.609 17.078 1 98.69 116 TRP A C 1
ATOM 970 O O . TRP A 1 116 ? 2.678 9.266 16.578 1 98.69 116 TRP A O 1
ATOM 980 N N . ALA A 1 117 ? 1.253 8.844 18.266 1 98.88 117 ALA A N 1
ATOM 981 C CA . ALA A 1 117 ? 1.697 9.977 19.078 1 98.88 117 ALA A CA 1
ATOM 982 C C . ALA A 1 117 ? 3.172 9.844 19.438 1 98.88 117 ALA A C 1
ATOM 984 O O . ALA A 1 117 ? 3.926 10.812 19.375 1 98.88 117 ALA A O 1
ATOM 985 N N . LYS A 1 118 ? 3.564 8.664 19.828 1 98.75 118 LYS A N 1
ATOM 986 C CA . LYS A 1 118 ? 4.961 8.414 20.172 1 98.75 118 LYS A CA 1
ATOM 987 C C . LYS A 1 118 ? 5.875 8.672 18.969 1 98.75 118 LYS A C 1
ATOM 989 O O . LYS A 1 118 ? 6.926 9.305 19.109 1 98.75 118 LYS A O 1
ATOM 994 N N . ALA A 1 119 ? 5.445 8.156 17.828 1 98.69 119 ALA A N 1
ATOM 995 C CA . ALA A 1 119 ? 6.223 8.375 16.609 1 98.69 119 ALA A CA 1
ATOM 996 C C . ALA A 1 119 ? 6.355 9.867 16.312 1 98.69 119 ALA A C 1
ATOM 998 O O . ALA A 1 119 ? 7.422 10.328 15.898 1 98.69 119 ALA A O 1
ATOM 999 N N . ALA A 1 120 ? 5.289 10.594 16.5 1 98.88 120 ALA A N 1
ATOM 1000 C CA . ALA A 1 120 ? 5.309 12.039 16.266 1 98.88 120 ALA A CA 1
ATOM 1001 C C . ALA A 1 120 ? 6.262 12.742 17.219 1 98.88 120 ALA A C 1
ATOM 1003 O O . ALA A 1 120 ? 7.078 13.562 16.797 1 98.88 120 ALA A O 1
ATOM 1004 N N . ALA A 1 121 ? 6.152 12.422 18.484 1 98.88 121 ALA A N 1
ATOM 1005 C CA . ALA A 1 121 ? 7.027 13.031 19.484 1 98.88 121 ALA A CA 1
ATOM 1006 C C . ALA A 1 121 ? 8.492 12.727 19.188 1 98.88 121 ALA A C 1
ATOM 1008 O O . ALA A 1 121 ? 9.336 13.633 19.203 1 98.88 121 ALA A O 1
ATOM 1009 N N . GLU A 1 122 ? 8.766 11.484 18.859 1 98.62 122 GLU A N 1
ATOM 1010 C CA . GLU A 1 122 ? 10.125 11.07 18.531 1 98.62 122 GLU A CA 1
ATOM 1011 C C . GLU A 1 122 ? 10.602 11.703 17.234 1 98.62 122 GLU A C 1
ATOM 1013 O O . GLU A 1 122 ? 11.797 11.914 17.031 1 98.62 122 GLU A O 1
ATOM 1018 N N . GLY A 1 123 ? 9.648 12.008 16.375 1 98.75 123 GLY A N 1
ATOM 1019 C CA . GLY A 1 123 ? 9.961 12.625 15.094 1 98.75 123 GLY A CA 1
ATOM 1020 C C . GLY A 1 123 ? 10.266 14.102 15.211 1 98.75 123 GLY A C 1
ATOM 1021 O O . GLY A 1 123 ? 10.695 14.734 14.234 1 98.75 123 GLY A O 1
ATOM 1022 N N . GLY A 1 124 ? 10.016 14.703 16.359 1 98.81 124 GLY A N 1
ATOM 1023 C CA . GLY A 1 124 ? 10.32 16.109 16.594 1 98.81 124 GLY A CA 1
ATOM 1024 C C . GLY A 1 124 ? 9.133 17.016 16.344 1 98.81 124 GLY A C 1
ATOM 1025 O O . GLY A 1 124 ? 9.258 18.25 16.438 1 98.81 124 GLY A O 1
ATOM 1026 N N . PHE A 1 125 ? 8.023 16.5 16.031 1 98.94 125 PHE A N 1
ATOM 1027 C CA . PHE A 1 125 ? 6.828 17.297 15.812 1 98.94 125 PHE A CA 1
ATOM 1028 C C . PHE A 1 125 ? 6.375 17.953 17.109 1 98.94 125 PHE A C 1
ATOM 1030 O O . PHE A 1 125 ? 6.586 17.406 18.203 1 98.94 125 PHE A O 1
ATOM 1037 N N . LYS A 1 126 ? 5.723 19.109 16.953 1 98.94 126 LYS A N 1
ATOM 1038 C CA . LYS A 1 126 ? 5.301 19.828 18.156 1 98.94 126 LYS A CA 1
ATOM 1039 C C . LYS A 1 126 ? 3.781 19.969 18.203 1 98.94 126 LYS A C 1
ATOM 1041 O O . LYS A 1 126 ? 3.219 20.281 19.266 1 98.94 126 LYS A O 1
ATOM 1046 N N . TYR A 1 127 ? 3.076 19.734 17.125 1 98.88 127 TYR A N 1
ATOM 1047 C CA . TYR A 1 127 ? 1.617 19.75 17.141 1 98.88 127 TYR A CA 1
ATOM 1048 C C . TYR A 1 127 ? 1.053 18.906 16 1 98.88 127 TYR A C 1
ATOM 1050 O O . TYR A 1 127 ? 1.762 18.609 15.039 1 98.88 127 TYR A O 1
ATOM 1058 N N . LEU A 1 128 ? -0.181 18.469 16.219 1 98.94 128 LEU A N 1
ATOM 1059 C CA . LEU A 1 128 ? -0.93 17.641 15.281 1 98.94 128 LEU A CA 1
ATOM 1060 C C . LEU A 1 128 ? -2.006 18.469 14.578 1 98.94 128 LEU A C 1
ATOM 1062 O O . LEU A 1 128 ? -2.717 19.25 15.219 1 98.94 128 LEU A O 1
ATOM 1066 N N . ILE A 1 129 ? -2.045 18.359 13.266 1 98.94 129 ILE A N 1
ATOM 1067 C CA . ILE A 1 129 ? -3.191 18.812 12.484 1 98.94 129 ILE A CA 1
ATOM 1068 C C . ILE A 1 129 ? -3.932 17.594 11.914 1 98.94 129 ILE A C 1
ATOM 1070 O O . ILE A 1 129 ? -3.43 16.922 11.016 1 98.94 129 ILE A O 1
ATOM 1074 N N . PHE A 1 130 ? -5.102 17.328 12.414 1 98.94 130 PHE A N 1
ATOM 1075 C CA . PHE A 1 130 ? -5.844 16.156 11.992 1 98.94 130 PHE A CA 1
ATOM 1076 C C . PHE A 1 130 ? -7.152 16.547 11.32 1 98.94 130 PHE A C 1
ATOM 1078 O O . PHE A 1 130 ? -7.898 17.375 11.836 1 98.94 130 PHE A O 1
ATOM 1085 N N . THR A 1 131 ? -7.414 15.93 10.188 1 98.81 131 THR A N 1
ATOM 1086 C CA . THR A 1 131 ? -8.648 16.188 9.469 1 98.81 131 THR A CA 1
ATOM 1087 C C . THR A 1 131 ? -9.844 15.547 10.18 1 98.81 131 THR A C 1
ATOM 1089 O O . THR A 1 131 ? -10.133 14.367 9.969 1 98.81 131 THR A O 1
ATOM 1092 N N . THR A 1 132 ? -10.555 16.328 10.891 1 98.88 132 THR A N 1
ATOM 1093 C CA . THR A 1 132 ? -11.742 15.828 11.578 1 98.88 132 THR A CA 1
ATOM 1094 C C . THR A 1 132 ? -12.875 15.57 10.578 1 98.88 132 THR A C 1
ATOM 1096 O O . THR A 1 132 ? -13.703 14.68 10.781 1 98.88 132 THR A O 1
ATOM 1099 N N . LYS A 1 133 ? -12.883 16.391 9.586 1 98.81 133 LYS A N 1
ATOM 1100 C CA . LYS A 1 133 ? -13.867 16.297 8.508 1 98.81 133 LYS A CA 1
ATOM 1101 C C . LYS A 1 133 ? -13.336 16.938 7.23 1 98.81 133 LYS A C 1
ATOM 1103 O O . LYS A 1 133 ? -12.859 18.078 7.254 1 98.81 133 LYS A O 1
ATOM 1108 N N . HIS A 1 134 ? -13.289 16.172 6.164 1 98.62 134 HIS A N 1
ATOM 1109 C CA . HIS A 1 134 ? -12.977 16.719 4.852 1 98.62 134 HIS A CA 1
ATOM 1110 C C . HIS A 1 134 ? -14.25 17.141 4.117 1 98.62 134 HIS A C 1
ATOM 1112 O O . HIS A 1 134 ? -15.32 17.234 4.723 1 98.62 134 HIS A O 1
ATOM 1118 N N . HIS A 1 135 ? -14.195 17.406 2.836 1 98.56 135 HIS A N 1
ATOM 1119 C CA . HIS A 1 135 ? -15.305 18 2.109 1 98.56 135 HIS A CA 1
ATOM 1120 C C . HIS A 1 135 ? -16.453 17.016 1.94 1 98.56 135 HIS A C 1
ATOM 1122 O O . HIS A 1 135 ? -17.609 17.406 1.806 1 98.56 135 HIS A O 1
ATOM 1128 N N . ASP A 1 136 ? -16.141 15.711 1.952 1 98.56 136 ASP A N 1
ATOM 1129 C CA . ASP A 1 136 ? -17.156 14.672 1.779 1 98.56 136 ASP A CA 1
ATOM 1130 C C . ASP A 1 136 ? -18.141 14.672 2.943 1 98.56 136 ASP A C 1
ATOM 1132 O O . ASP A 1 136 ? -19.219 14.094 2.844 1 98.56 136 ASP A O 1
ATOM 1136 N N . GLY A 1 137 ? -17.75 15.219 4.074 1 98.81 137 GLY A N 1
ATOM 1137 C CA . GLY A 1 137 ? -18.656 15.344 5.207 1 98.81 137 GLY A CA 1
ATOM 1138 C C . GLY A 1 137 ? -18.5 14.227 6.223 1 98.81 137 GLY A C 1
ATOM 1139 O O . GLY A 1 137 ? -19.172 14.211 7.25 1 98.81 137 GLY A O 1
ATOM 1140 N N . PHE A 1 138 ? -17.594 13.258 5.984 1 98.88 138 PHE A N 1
ATOM 1141 C CA . PHE A 1 138 ? -17.422 12.156 6.926 1 98.88 138 PHE A CA 1
ATOM 1142 C C . PHE A 1 138 ? -16.719 12.641 8.188 1 98.88 138 PHE A C 1
ATOM 1144 O O . PHE A 1 138 ? -15.625 13.188 8.125 1 98.88 138 PHE A O 1
ATOM 1151 N N . CYS A 1 139 ? -17.344 12.406 9.32 1 98.94 139 CYS A N 1
ATOM 1152 C CA . CYS A 1 139 ? -16.812 12.898 10.586 1 98.94 139 CYS A CA 1
ATOM 1153 C C . CYS A 1 139 ? -16 11.828 11.305 1 98.94 139 CYS A C 1
ATOM 1155 O O . CYS A 1 139 ? -16.5 10.719 11.523 1 98.94 139 CYS A O 1
ATOM 1157 N N . MET A 1 140 ? -14.844 12.156 11.68 1 98.94 140 MET A N 1
ATOM 1158 C CA . MET A 1 140 ? -13.945 11.219 12.336 1 98.94 140 MET A CA 1
ATOM 1159 C C . MET A 1 140 ? -14.109 11.273 13.852 1 98.94 140 MET A C 1
ATOM 1161 O O . MET A 1 140 ? -13.227 10.852 14.594 1 98.94 140 MET A O 1
ATOM 1165 N N . TRP A 1 141 ? -15.172 11.875 14.352 1 98.88 141 TRP A N 1
ATOM 1166 C CA . TRP A 1 141 ? -15.516 11.914 15.766 1 98.88 141 TRP A CA 1
ATOM 1167 C C . TRP A 1 141 ? -16.984 11.562 15.984 1 98.88 141 TRP A C 1
ATOM 1169 O O . TRP A 1 141 ? -17.719 11.344 15.023 1 98.88 141 TRP A O 1
ATOM 1179 N N . ASP A 1 142 ? -17.375 11.43 17.25 1 98.75 142 ASP A N 1
ATOM 1180 C CA . ASP A 1 142 ? -18.719 10.984 17.594 1 98.75 142 ASP A CA 1
ATOM 1181 C C . ASP A 1 142 ? -19.703 12.156 17.609 1 98.75 142 ASP A C 1
ATOM 1183 O O . ASP A 1 142 ? -20.328 12.438 18.641 1 98.75 142 ASP A O 1
ATOM 1187 N N . THR A 1 143 ? -19.906 12.742 16.469 1 98.88 143 THR A N 1
ATOM 1188 C CA . THR A 1 143 ? -20.844 13.852 16.344 1 98.88 143 THR A CA 1
ATOM 1189 C C . THR A 1 143 ? -22.281 13.367 16.5 1 98.88 143 THR A C 1
ATOM 1191 O O . THR A 1 143 ? -22.594 12.219 16.188 1 98.88 143 THR A O 1
ATOM 1194 N N . HIS A 1 144 ? -23.141 14.234 16.922 1 98.25 144 HIS A N 1
ATOM 1195 C CA . HIS A 1 144 ? -24.562 13.945 17.062 1 98.25 144 HIS A CA 1
ATOM 1196 C C . HIS A 1 144 ? -25.344 14.516 15.891 1 98.25 144 HIS A C 1
ATOM 1198 O O . HIS A 1 144 ? -26.578 14.367 15.836 1 98.25 144 HIS A O 1
ATOM 1204 N N . THR A 1 145 ? -24.641 15.055 14.945 1 98.62 145 THR A N 1
ATOM 1205 C CA . THR A 1 145 ? -25.328 15.82 13.906 1 98.62 145 THR A CA 1
ATOM 1206 C C . THR A 1 145 ? -25.625 14.938 12.695 1 98.62 145 THR A C 1
ATOM 1208 O O . THR A 1 145 ? -26.453 15.289 11.852 1 98.62 145 THR A O 1
ATOM 1211 N N . THR A 1 146 ? -24.953 13.859 12.508 1 98.69 146 THR A N 1
ATOM 1212 C CA . THR A 1 146 ? -25.125 12.984 11.352 1 98.69 146 THR A CA 1
ATOM 1213 C C . THR A 1 146 ? -24.656 11.562 11.672 1 98.69 146 THR A C 1
ATOM 1215 O O . THR A 1 146 ? -23.812 11.359 12.547 1 98.69 146 THR A O 1
ATOM 1218 N N . ASP A 1 147 ? -25.188 10.617 10.953 1 98.44 147 ASP A N 1
ATOM 1219 C CA . ASP A 1 147 ? -24.75 9.234 11.078 1 98.44 147 ASP A CA 1
ATOM 1220 C C . ASP A 1 147 ? -23.578 8.945 10.141 1 98.44 147 ASP A C 1
ATOM 1222 O O . ASP A 1 147 ? -22.953 7.887 10.219 1 98.44 147 ASP A O 1
ATOM 1226 N N . TYR A 1 148 ? -23.25 9.867 9.219 1 98.75 148 TYR A N 1
ATOM 1227 C CA . TYR A 1 148 ? -22.078 9.727 8.352 1 98.75 148 TYR A CA 1
ATOM 1228 C C . TYR A 1 148 ? -20.797 10.07 9.102 1 98.75 148 TYR A C 1
ATOM 1230 O O . TYR A 1 148 ? -20.188 11.109 8.844 1 98.75 148 TYR A O 1
ATOM 1238 N N . ARG A 1 149 ? -20.438 9.203 10.023 1 98.88 149 ARG A N 1
ATOM 1239 C CA . ARG A 1 149 ? -19.344 9.375 10.984 1 98.88 149 ARG A CA 1
ATOM 1240 C C . ARG A 1 149 ? -18.688 8.039 11.312 1 98.88 149 ARG A C 1
ATOM 1242 O O . ARG A 1 149 ? -19.281 6.984 11.102 1 98.88 149 ARG A O 1
ATOM 1249 N N . ILE A 1 150 ? -17.531 8.078 11.844 1 98.88 150 ILE A N 1
ATOM 1250 C CA . ILE A 1 150 ? -16.703 6.91 12.125 1 98.88 150 ILE A CA 1
ATOM 1251 C C . ILE A 1 150 ? -17.359 6.055 13.203 1 98.88 150 ILE A C 1
ATOM 1253 O O . ILE A 1 150 ? -17.203 4.832 13.219 1 98.88 150 ILE A O 1
ATOM 1257 N N . THR A 1 151 ? -18.219 6.633 14.078 1 98.75 151 THR A N 1
ATOM 1258 C CA . THR A 1 151 ? -18.922 5.926 15.141 1 98.75 151 THR A CA 1
ATOM 1259 C C . THR A 1 151 ? -20.344 5.578 14.711 1 98.75 151 THR A C 1
ATOM 1261 O O . THR A 1 151 ? -21.156 5.121 15.523 1 98.75 151 THR A O 1
ATOM 1264 N N . GLY A 1 152 ? -20.672 5.918 13.5 1 98.69 152 GLY A N 1
ATOM 1265 C CA . GLY A 1 152 ? -22.016 5.648 13.023 1 98.69 152 GLY A CA 1
ATOM 1266 C C . GLY A 1 152 ? -22.344 4.168 12.945 1 98.69 152 GLY A C 1
ATOM 1267 O O . GLY A 1 152 ? -21.453 3.338 12.781 1 98.69 152 GLY A O 1
ATOM 1268 N N . PRO A 1 153 ? -23.609 3.838 13.031 1 98.06 153 PRO A N 1
ATOM 1269 C CA . PRO A 1 153 ? -24.016 2.43 13.07 1 9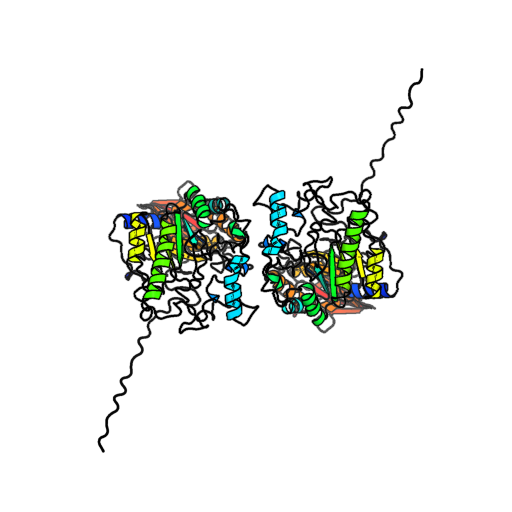8.06 153 PRO A CA 1
ATOM 1270 C C . PRO A 1 153 ? -23.625 1.671 11.805 1 98.06 153 PRO A C 1
ATOM 1272 O O . PRO A 1 153 ? -23.422 0.455 11.844 1 98.06 153 PRO A O 1
ATOM 1275 N N . ASN A 1 154 ? -23.516 2.355 10.68 1 97.56 154 ASN A N 1
ATOM 1276 C CA . ASN A 1 154 ? -23.203 1.708 9.414 1 97.56 154 ASN A CA 1
ATOM 1277 C C . ASN A 1 154 ? -21.688 1.556 9.219 1 97.56 154 ASN A C 1
ATOM 1279 O O . ASN A 1 154 ? -21.25 0.923 8.266 1 97.56 154 ASN A O 1
ATOM 1283 N N . THR A 1 155 ? -20.891 2.182 9.992 1 98.44 155 THR A N 1
ATOM 1284 C CA . THR A 1 155 ? -19.438 2.047 9.938 1 98.44 155 THR A CA 1
ATOM 1285 C C . THR A 1 155 ? -18.969 0.9 10.828 1 98.44 155 THR A C 1
ATOM 1287 O O . THR A 1 155 ? -19.219 0.897 12.031 1 98.44 155 THR A O 1
ATOM 1290 N N . PRO A 1 156 ? -18.281 -0.105 10.266 1 98.06 156 PRO A N 1
ATOM 1291 C CA . PRO A 1 156 ? -17.922 -1.29 11.047 1 98.06 156 PRO A CA 1
ATOM 1292 C C . PRO A 1 156 ? -17.016 -0.958 12.234 1 98.06 156 PRO A C 1
ATOM 1294 O O . PRO A 1 156 ? -17.062 -1.648 13.258 1 98.06 156 PRO A O 1
ATOM 1297 N N . PHE A 1 157 ? -16.312 0.083 12.188 1 98.25 157 PHE A N 1
ATOM 1298 C CA . PHE A 1 157 ? -15.344 0.444 13.219 1 98.25 157 PHE A CA 1
ATOM 1299 C C . PHE A 1 157 ? -16.047 1 14.445 1 98.25 157 PHE A C 1
ATOM 1301 O O . PHE A 1 157 ? -15.43 1.207 15.492 1 98.25 157 PHE A O 1
ATOM 1308 N N . HIS A 1 158 ? -17.391 1.222 14.438 1 98.19 158 HIS A N 1
ATOM 1309 C CA . HIS A 1 158 ? -18.156 1.905 15.477 1 98.19 158 HIS A CA 1
ATOM 1310 C C . HIS A 1 158 ? -18.078 1.154 16.797 1 98.19 158 HIS A C 1
ATOM 1312 O O . HIS A 1 158 ? -18.25 1.751 17.859 1 98.19 158 HIS A O 1
ATOM 1318 N N . ALA A 1 159 ? -17.734 -0.176 16.734 1 94.94 159 ALA A N 1
ATOM 1319 C CA . ALA A 1 159 ? -17.734 -0.997 17.938 1 94.94 159 ALA A CA 1
ATOM 1320 C C . ALA A 1 159 ? -16.344 -1.117 18.531 1 94.94 159 ALA A C 1
ATOM 1322 O O . ALA A 1 159 ? -16.156 -1.719 19.594 1 94.94 159 ALA A O 1
ATOM 1323 N N . HIS A 1 160 ? -15.359 -0.624 17.906 1 96.75 160 HIS A N 1
ATOM 1324 C CA . HIS A 1 160 ? -13.969 -0.704 18.344 1 96.75 160 HIS A CA 1
ATOM 1325 C C . HIS A 1 160 ? -13.719 0.209 19.547 1 96.75 160 HIS A C 1
ATOM 1327 O O . HIS A 1 160 ? -14.352 1.261 19.672 1 96.75 160 HIS A O 1
ATOM 1333 N N . ARG A 1 161 ? -12.75 -0.145 20.406 1 96.38 161 ARG A N 1
ATOM 1334 C CA . ARG A 1 161 ? -12.453 0.621 21.609 1 96.38 161 ARG A CA 1
ATOM 1335 C C . ARG A 1 161 ? -11.953 2.02 21.25 1 96.38 161 ARG A C 1
ATOM 1337 O O . ARG A 1 161 ? -12.117 2.955 22.047 1 96.38 161 ARG A O 1
ATOM 1344 N N . TYR A 1 162 ? -11.43 2.207 20.031 1 98.12 162 TYR A N 1
ATOM 1345 C CA . TYR A 1 162 ? -10.914 3.502 19.594 1 98.12 162 TYR A CA 1
ATOM 1346 C C . TYR A 1 162 ? -11.812 4.109 18.531 1 98.12 162 TYR A C 1
ATOM 1348 O O . TYR A 1 162 ? -11.352 4.91 17.703 1 98.12 162 TYR A O 1
ATOM 1356 N N . ALA A 1 163 ? -13.102 3.814 18.5 1 98.38 163 ALA A N 1
ATOM 1357 C CA . ALA A 1 163 ? -14 4.219 17.422 1 98.38 163 ALA A CA 1
ATOM 1358 C C . ALA A 1 163 ? -14.023 5.738 17.266 1 98.38 163 ALA A C 1
ATOM 1360 O O . ALA A 1 163 ? -14.008 6.262 16.156 1 98.38 163 ALA A O 1
ATOM 1361 N N . ASP A 1 164 ? -14.086 6.445 18.453 1 98.81 164 ASP A N 1
ATOM 1362 C CA . ASP A 1 164 ? -13.977 7.898 18.422 1 98.81 164 ASP A CA 1
ATOM 1363 C C . ASP A 1 164 ? -12.539 8.336 18.156 1 98.81 164 ASP A C 1
ATOM 1365 O O . ASP A 1 164 ? -11.797 8.648 19.078 1 98.81 164 ASP A O 1
ATOM 1369 N N . VAL A 1 165 ? -12.18 8.383 16.922 1 98.94 165 VAL A N 1
ATOM 1370 C CA . VAL A 1 165 ? -10.797 8.547 16.5 1 98.94 165 VAL A CA 1
ATOM 1371 C C . VAL A 1 165 ? -10.25 9.883 17.016 1 98.94 165 VAL A C 1
ATOM 1373 O O . VAL A 1 165 ? -9.164 9.93 17.594 1 98.94 165 VAL A O 1
ATOM 1376 N N . CYS A 1 166 ? -11.008 10.969 16.828 1 98.94 166 CYS A N 1
ATOM 1377 C CA . CYS A 1 166 ? -10.523 12.273 17.266 1 98.94 166 CYS A CA 1
ATOM 1378 C C . CYS A 1 166 ? -10.242 12.273 18.766 1 98.94 166 CYS A C 1
ATOM 1380 O O . CYS A 1 166 ? -9.188 12.75 19.203 1 98.94 166 CYS A O 1
ATOM 1382 N N . ARG A 1 167 ? -11.164 11.742 19.562 1 98.81 167 ARG A N 1
ATOM 1383 C CA . ARG A 1 167 ? -10.953 11.711 21.016 1 98.81 167 ARG A CA 1
ATOM 1384 C C . ARG A 1 167 ? -9.648 11 21.359 1 98.81 16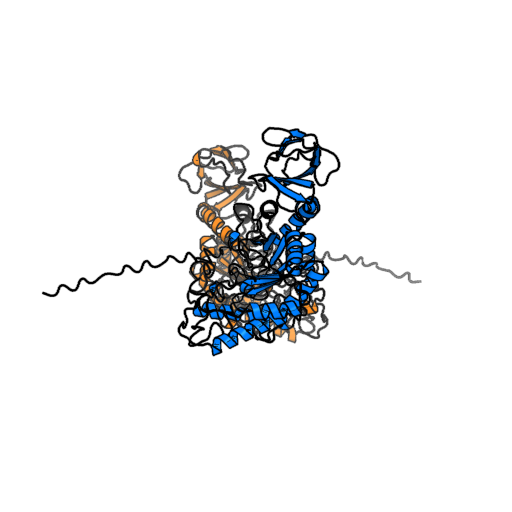7 ARG A C 1
ATOM 1386 O O . ARG A 1 167 ? -8.797 11.547 22.062 1 98.81 167 ARG A O 1
ATOM 1393 N N . ASN A 1 168 ? -9.5 9.797 20.875 1 98.81 168 ASN A N 1
ATOM 1394 C CA . ASN A 1 168 ? -8.367 8.953 21.25 1 98.81 168 ASN A CA 1
ATOM 1395 C C . ASN A 1 168 ? -7.055 9.5 20.688 1 98.81 168 ASN A C 1
ATOM 1397 O O . ASN A 1 168 ? -6.023 9.453 21.359 1 98.81 168 ASN A O 1
ATOM 1401 N N . LEU A 1 169 ? -7.105 10.008 19.516 1 98.81 169 LEU A N 1
ATOM 1402 C CA . LEU A 1 169 ? -5.91 10.555 18.891 1 98.81 169 LEU A CA 1
ATOM 1403 C C . LEU A 1 169 ? -5.461 11.828 19.609 1 98.81 169 LEU A C 1
ATOM 1405 O O . LEU A 1 169 ? -4.281 11.977 19.938 1 98.81 169 LEU A O 1
ATOM 1409 N N . PHE A 1 170 ? -6.41 12.781 19.844 1 98.94 170 PHE A N 1
ATOM 1410 C CA . PHE A 1 170 ? -6.074 14.023 20.516 1 98.94 170 PHE A CA 1
ATOM 1411 C C . PHE A 1 170 ? -5.516 13.758 21.906 1 98.94 170 PHE A C 1
ATOM 1413 O O . PHE A 1 170 ? -4.504 14.344 22.312 1 98.94 170 PHE A O 1
ATOM 1420 N N . ASP A 1 171 ? -6.121 12.836 22.609 1 98.88 171 ASP A N 1
ATOM 1421 C CA . ASP A 1 171 ? -5.648 12.5 23.953 1 98.88 171 ASP A CA 1
ATOM 1422 C C . ASP A 1 171 ? -4.242 11.906 23.906 1 98.88 171 ASP A C 1
ATOM 1424 O O . ASP A 1 171 ? -3.383 12.266 24.719 1 98.88 171 ASP A O 1
ATOM 1428 N N . ALA A 1 172 ? -4.012 11.008 22.969 1 98.88 172 ALA A N 1
ATOM 1429 C CA . ALA A 1 172 ? -2.703 10.375 22.844 1 98.88 172 ALA A CA 1
ATOM 1430 C C . ALA A 1 172 ? -1.624 11.406 22.531 1 98.88 172 ALA A C 1
ATOM 1432 O O . ALA A 1 172 ? -0.545 11.391 23.125 1 98.88 172 ALA A O 1
ATOM 1433 N N . PHE A 1 173 ? -1.895 12.297 21.594 1 98.94 173 PHE A N 1
ATOM 1434 C CA . PHE A 1 173 ? -0.915 13.305 21.203 1 98.94 173 PHE A CA 1
ATOM 1435 C C . PHE A 1 173 ? -0.674 14.297 22.344 1 98.94 173 PHE A C 1
ATOM 1437 O O . PHE A 1 173 ? 0.467 14.68 22.609 1 98.94 173 PHE A O 1
ATOM 1444 N N . ARG A 1 174 ? -1.713 14.711 23.047 1 98.75 174 ARG A N 1
ATOM 1445 C CA . ARG A 1 174 ? -1.567 15.602 24.203 1 98.75 174 ARG A CA 1
ATOM 1446 C C . ARG A 1 174 ? -0.713 14.953 25.281 1 98.75 174 ARG A C 1
ATOM 1448 O O . ARG A 1 174 ? 0.074 15.633 25.953 1 98.75 174 ARG A O 1
ATOM 1455 N N . SER A 1 175 ? -0.869 13.68 25.422 1 98.69 175 SER A N 1
ATOM 1456 C CA . SER A 1 175 ? -0.111 12.969 26.438 1 98.69 175 SER A CA 1
ATOM 1457 C C . SER A 1 175 ? 1.382 12.977 26.125 1 98.69 175 SER A C 1
ATOM 1459 O O . SER A 1 175 ? 2.209 12.812 27.031 1 98.69 175 SER A O 1
ATOM 1461 N N . GLN A 1 176 ? 1.679 13.156 24.859 1 98.75 176 GLN A N 1
ATOM 1462 C CA . GLN A 1 176 ? 3.074 13.242 24.438 1 98.75 176 GLN A CA 1
ATOM 1463 C C . GLN A 1 176 ? 3.549 14.695 24.406 1 98.75 176 GLN A C 1
ATOM 1465 O O . GLN A 1 176 ? 4.656 14.984 23.953 1 98.75 176 GLN A O 1
ATOM 1470 N N . GLY A 1 177 ? 2.686 15.609 24.812 1 98.56 177 GLY A N 1
ATOM 1471 C CA . GLY A 1 177 ? 3.059 17.016 24.891 1 98.56 177 GLY A CA 1
ATOM 1472 C C . GLY A 1 177 ? 2.834 17.766 23.594 1 98.56 177 GLY A C 1
ATOM 1473 O O . GLY A 1 177 ? 3.334 18.875 23.422 1 98.56 177 GLY A O 1
ATOM 1474 N N . LEU A 1 178 ? 2.129 17.234 22.688 1 98.88 178 LEU A N 1
ATOM 1475 C CA . LEU A 1 178 ? 1.892 17.875 21.391 1 98.88 178 LEU A CA 1
ATOM 1476 C C . LEU A 1 178 ? 0.58 18.656 21.406 1 98.88 178 LEU A C 1
ATOM 1478 O O . LEU A 1 178 ? -0.417 18.188 21.969 1 98.88 178 LEU A O 1
ATOM 1482 N N . ALA A 1 179 ? 0.598 19.812 20.812 1 98.94 179 ALA A N 1
ATOM 1483 C CA . ALA A 1 179 ? -0.615 20.609 20.672 1 98.94 179 ALA A CA 1
ATOM 1484 C C . ALA A 1 179 ? -1.54 20.031 19.609 1 98.94 179 ALA A C 1
ATOM 1486 O O . ALA A 1 179 ? -1.141 19.156 18.844 1 98.94 179 ALA A O 1
ATOM 1487 N N . ILE A 1 180 ? -2.811 20.484 19.656 1 98.94 180 ILE A N 1
ATOM 1488 C CA . ILE A 1 180 ? -3.82 19.906 18.781 1 98.94 180 ILE A CA 1
ATOM 1489 C C . ILE A 1 180 ? -4.402 20.984 17.875 1 98.94 180 ILE A C 1
ATOM 1491 O O . ILE A 1 180 ? -4.848 22.031 18.359 1 98.94 180 ILE A O 1
ATOM 1495 N N . ALA A 1 181 ? -4.32 20.766 16.641 1 98.94 181 ALA A N 1
ATOM 1496 C CA . ALA A 1 181 ? -5.082 21.516 15.641 1 98.94 181 ALA A CA 1
ATOM 1497 C C . ALA A 1 181 ? -6.152 20.641 14.992 1 98.94 181 ALA A C 1
ATOM 1499 O O . ALA A 1 181 ? -5.867 19.531 14.531 1 98.94 181 ALA A O 1
ATOM 1500 N N . ALA A 1 182 ? -7.398 21.125 14.961 1 98.88 182 ALA A N 1
ATOM 1501 C CA . ALA A 1 182 ? -8.523 20.422 14.367 1 98.88 182 ALA A CA 1
ATOM 1502 C C . ALA A 1 182 ? -8.828 20.953 12.969 1 98.88 182 ALA A C 1
ATOM 1504 O O . ALA A 1 182 ? -9.414 22.031 12.82 1 98.88 182 ALA A O 1
ATOM 1505 N N . TYR A 1 183 ? -8.391 20.219 12.023 1 98.88 183 TYR A N 1
ATOM 1506 C CA . TYR A 1 183 ? -8.766 20.531 10.641 1 98.88 183 TYR A CA 1
ATOM 1507 C C . TYR A 1 183 ? -10.25 20.281 10.414 1 98.88 183 TYR A C 1
ATOM 1509 O O . TYR A 1 183 ? -10.766 19.203 10.742 1 98.88 183 TYR A O 1
ATOM 1517 N N . PHE A 1 184 ? -10.969 21.25 9.844 1 98.88 184 PHE A N 1
ATOM 1518 C CA . PHE A 1 184 ? -12.406 21.188 9.609 1 98.88 184 PHE A CA 1
ATOM 1519 C C . PHE A 1 184 ? -12.766 21.797 8.266 1 98.88 184 PHE A C 1
ATOM 1521 O O . PHE A 1 184 ? -12.508 22.984 8.031 1 98.88 184 PHE A O 1
ATOM 1528 N N . SER A 1 185 ? -13.344 21 7.418 1 98.62 185 SER A N 1
ATOM 1529 C CA . SER A 1 185 ? -13.867 21.578 6.176 1 98.62 185 SER A CA 1
ATOM 1530 C C . SER A 1 185 ? -15.18 22.297 6.41 1 98.62 185 SER A C 1
ATOM 1532 O O . SER A 1 185 ? -16.125 21.734 6.973 1 98.62 185 SER A O 1
ATOM 1534 N N . LYS A 1 186 ? -15.227 23.484 5.902 1 98.12 186 LYS A N 1
ATOM 1535 C CA . LYS A 1 186 ? -16.453 24.25 6.016 1 98.12 186 LYS A CA 1
ATOM 1536 C C . LYS A 1 186 ? -17.531 23.734 5.059 1 98.12 186 LYS A C 1
ATOM 1538 O O . LYS A 1 186 ? -18.719 23.922 5.289 1 98.12 186 LYS A O 1
ATOM 1543 N N . ALA A 1 187 ? -17.109 23.125 3.994 1 97.88 187 ALA A N 1
ATOM 1544 C CA . ALA A 1 187 ? -18.047 22.484 3.07 1 97.88 187 ALA A CA 1
ATOM 1545 C C . ALA A 1 187 ? -18.422 21.078 3.557 1 97.88 187 ALA A C 1
ATOM 1547 O O . ALA A 1 187 ? -17.688 20.469 4.348 1 97.88 187 ALA A O 1
ATOM 1548 N N . ASP A 1 188 ? -19.609 20.609 3.117 1 98.69 188 ASP A N 1
ATOM 1549 C CA . ASP A 1 188 ? -20.078 19.25 3.398 1 98.69 188 ASP A CA 1
ATOM 1550 C C . ASP A 1 188 ? -20.906 18.703 2.24 1 98.69 188 ASP A C 1
ATOM 1552 O O . ASP A 1 188 ? -22.062 19.094 2.062 1 98.69 188 ASP A O 1
ATOM 1556 N N . TRP A 1 189 ? -20.344 17.812 1.518 1 98.56 189 TRP A N 1
ATOM 1557 C CA . TRP A 1 189 ? -20.969 17.359 0.281 1 98.56 189 TRP A CA 1
ATOM 1558 C C . TRP A 1 189 ? -21.891 16.172 0.548 1 98.56 189 TRP A C 1
ATOM 1560 O O . TRP A 1 189 ? -22.438 15.586 -0.387 1 98.56 189 TRP A O 1
ATOM 1570 N N . HIS A 1 190 ? -22.125 15.781 1.807 1 98.44 190 HIS A N 1
ATOM 1571 C CA . HIS A 1 190 ? -23.016 14.672 2.15 1 98.44 190 HIS A CA 1
ATOM 1572 C C . HIS A 1 190 ? -24.328 15.18 2.732 1 98.44 190 HIS A C 1
ATOM 1574 O O . HIS A 1 190 ? -25.391 14.594 2.494 1 98.44 190 HIS A O 1
ATOM 1580 N N . THR A 1 191 ? -24.266 16.234 3.529 1 98.38 191 THR A N 1
ATOM 1581 C CA . THR A 1 191 ? -25.469 16.719 4.203 1 98.38 191 THR A CA 1
ATOM 1582 C C . THR A 1 191 ? -26.469 17.25 3.191 1 98.38 191 THR A C 1
ATOM 1584 O O . THR A 1 191 ? -26.094 17.891 2.209 1 98.38 191 THR A O 1
ATOM 1587 N N . PRO A 1 192 ? -27.766 17.016 3.424 1 97.69 192 PRO A N 1
ATOM 1588 C CA . PRO A 1 192 ? -28.781 17.547 2.512 1 97.69 192 PRO A CA 1
ATOM 1589 C C . PRO A 1 192 ? -28.938 19.062 2.623 1 97.69 192 PRO A C 1
ATOM 1591 O O . PRO A 1 192 ? -29.688 19.672 1.845 1 97.69 192 PRO A O 1
ATOM 1594 N N . TYR A 1 193 ? -28.203 19.688 3.527 1 98.19 193 TYR A N 1
ATOM 1595 C CA . TYR A 1 193 ? -28.297 21.125 3.689 1 98.19 193 TYR A CA 1
ATOM 1596 C C . TYR A 1 193 ? -27.328 21.844 2.77 1 98.19 193 TYR A C 1
ATOM 1598 O O . TYR A 1 193 ? -27.438 23.062 2.561 1 98.19 193 TYR A O 1
ATOM 1606 N N . TYR A 1 194 ? -26.344 21.172 2.248 1 98.12 194 TYR A N 1
ATOM 1607 C CA . TYR A 1 194 ? -25.359 21.766 1.348 1 98.12 194 TYR A CA 1
ATOM 1608 C C . TYR A 1 194 ? -25.531 21.25 -0.072 1 98.12 194 TYR A C 1
ATOM 1610 O O . TYR A 1 194 ? -25.859 22 -0.986 1 98.12 194 TYR A O 1
ATOM 1618 N N . TRP A 1 195 ? -25.328 19.953 -0.253 1 97.5 195 TRP A N 1
ATOM 1619 C CA . TRP A 1 195 ? -25.734 19.297 -1.495 1 97.5 195 TRP A CA 1
ATOM 1620 C C . TRP A 1 195 ? -27.156 18.75 -1.388 1 97.5 195 TRP A C 1
ATOM 1622 O O . TRP A 1 195 ? -27.359 17.547 -1.291 1 97.5 195 TRP A O 1
ATOM 1632 N N . ALA A 1 196 ? -28.094 19.641 -1.479 1 96.81 196 ALA A N 1
ATOM 1633 C CA . ALA A 1 196 ? -29.516 19.297 -1.367 1 96.81 196 ALA A CA 1
ATOM 1634 C C . ALA A 1 196 ? -30.016 18.609 -2.637 1 96.81 196 ALA A C 1
ATOM 1636 O O . ALA A 1 196 ? -29.703 19.047 -3.748 1 96.81 196 ALA A O 1
ATOM 1637 N N . PRO A 1 197 ? -30.766 17.531 -2.438 1 94.62 197 PRO A N 1
ATOM 1638 C CA . PRO A 1 197 ? -31.328 16.875 -3.621 1 94.62 197 PRO A CA 1
ATOM 1639 C C . PRO A 1 197 ? -32.438 17.688 -4.289 1 94.62 197 PRO A C 1
ATOM 1641 O O . PRO A 1 197 ? -33.094 18.484 -3.625 1 94.62 197 PRO A O 1
ATOM 1644 N N . GLY A 1 198 ? -32.625 17.484 -5.559 1 93.38 198 GLY A N 1
ATOM 1645 C CA . GLY A 1 198 ? -33.719 18.062 -6.289 1 93.38 198 GLY A CA 1
ATOM 1646 C C . GLY A 1 198 ? -33.562 19.547 -6.539 1 93.38 198 GLY A C 1
ATOM 1647 O O . GLY A 1 198 ? -34.562 20.266 -6.703 1 93.38 198 GLY A O 1
ATOM 1648 N N . MET A 1 199 ? -32.375 19.984 -6.445 1 94.06 199 MET A N 1
ATOM 1649 C CA . MET A 1 199 ? -32.125 21.406 -6.66 1 94.06 199 MET A CA 1
ATOM 1650 C C . MET A 1 199 ? -31.609 21.656 -8.07 1 94.06 199 MET A C 1
ATOM 1652 O O . MET A 1 199 ? -31.516 20.734 -8.875 1 94.06 199 MET A O 1
ATOM 1656 N N . ALA A 1 200 ? -31.281 22.875 -8.391 1 87.94 200 ALA A N 1
ATOM 1657 C CA . ALA A 1 200 ? -31 23.344 -9.742 1 87.94 200 ALA A CA 1
ATOM 1658 C C . ALA A 1 200 ? -29.797 22.609 -10.336 1 87.94 200 ALA A C 1
ATOM 1660 O O . ALA A 1 200 ? -29.734 22.375 -11.539 1 87.94 200 ALA A O 1
ATOM 1661 N N . ARG A 1 201 ? -28.859 22.109 -9.594 1 90.38 201 ARG A N 1
ATOM 1662 C CA . ARG A 1 201 ? -27.625 21.531 -10.102 1 90.38 201 ARG A CA 1
ATOM 1663 C C . ARG A 1 201 ? -27.844 20.078 -10.539 1 90.38 201 ARG A C 1
ATOM 1665 O O . ARG A 1 201 ? -27.016 19.516 -11.258 1 90.38 201 ARG A O 1
ATOM 1672 N N . GLY A 1 202 ? -28.891 19.484 -10.039 1 91.38 202 GLY A N 1
ATOM 1673 C CA . GLY A 1 202 ? -29.172 18.109 -10.406 1 91.38 202 GLY A CA 1
ATOM 1674 C C . GLY A 1 202 ? -28.062 17.156 -10.008 1 91.38 202 GLY A C 1
ATOM 1675 O O . GLY A 1 202 ? -27.672 17.109 -8.836 1 91.38 202 GLY A O 1
ATOM 1676 N N . ARG A 1 203 ? -27.453 16.469 -11.078 1 91.75 203 ARG A N 1
ATOM 1677 C CA . ARG A 1 203 ? -26.453 15.438 -10.836 1 91.75 203 ARG A CA 1
ATOM 1678 C C . ARG A 1 203 ? -25.047 15.992 -10.984 1 91.75 203 ARG A C 1
ATOM 1680 O O . ARG A 1 203 ? -24.078 15.375 -10.539 1 91.75 203 ARG A O 1
ATOM 1687 N N . HIS A 1 204 ? -24.953 17.078 -11.656 1 95.56 204 HIS A N 1
ATOM 1688 C CA . HIS A 1 204 ? -23.656 17.703 -11.875 1 95.56 204 HIS A CA 1
ATOM 1689 C C . HIS A 1 204 ? -23.297 18.641 -10.719 1 95.56 204 HIS A C 1
ATOM 1691 O O . HIS A 1 204 ? -23.734 19.797 -10.688 1 95.56 204 HIS A O 1
ATOM 1697 N N . MET A 1 205 ? -22.469 18.141 -9.875 1 96.31 205 MET A N 1
ATOM 1698 C CA . MET A 1 205 ? -22.188 18.875 -8.648 1 96.31 205 MET A CA 1
ATOM 1699 C C . MET A 1 205 ? -20.875 19.656 -8.781 1 96.31 205 MET A C 1
ATOM 1701 O O . MET A 1 205 ? -20.188 19.547 -9.797 1 96.31 205 MET A O 1
ATOM 1705 N N . TRP A 1 206 ? -20.625 20.562 -7.852 1 95.94 206 TRP A N 1
ATOM 1706 C CA . TRP A 1 206 ? -19.422 21.391 -7.746 1 95.94 206 TRP A CA 1
ATOM 1707 C C . TRP A 1 206 ? -19.031 21.594 -6.285 1 95.94 206 TRP A C 1
ATOM 1709 O O . TRP A 1 206 ? -19.625 21 -5.387 1 95.94 206 TRP A O 1
ATOM 1719 N N . ARG A 1 207 ? -18.062 22.469 -6.035 1 95.38 207 ARG A N 1
ATOM 1720 C CA . ARG A 1 207 ? -17.531 22.625 -4.688 1 95.38 207 ARG A CA 1
ATOM 1721 C C . ARG A 1 207 ? -18.516 23.359 -3.783 1 95.38 207 ARG A C 1
ATOM 1723 O O . ARG A 1 207 ? -18.422 23.281 -2.557 1 95.38 207 ARG A O 1
ATOM 1730 N N . GLY A 1 208 ? -19.406 24.078 -4.383 1 95.81 208 GLY A N 1
ATOM 1731 C CA . GLY A 1 208 ? -20.359 24.859 -3.619 1 95.81 208 GLY A CA 1
ATOM 1732 C C . GLY A 1 208 ? -21.672 24.141 -3.391 1 95.81 208 GLY A C 1
ATOM 1733 O O . GLY A 1 208 ? -21.812 22.969 -3.725 1 95.81 208 GLY A O 1
ATOM 1734 N N . PRO A 1 209 ? -22.641 24.828 -2.736 1 96.19 209 PRO A N 1
ATOM 1735 C CA . PRO A 1 209 ? -23.953 24.219 -2.506 1 96.19 209 PRO A CA 1
ATOM 1736 C C . PRO A 1 209 ? -24.719 23.938 -3.801 1 96.19 209 PRO A C 1
ATOM 1738 O O . PRO A 1 209 ? -24.484 24.609 -4.812 1 96.19 209 PRO A O 1
ATOM 1741 N N . SER A 1 210 ? -25.656 23.031 -3.764 1 96.88 210 SER A N 1
ATOM 1742 C CA . SER A 1 210 ? -26.406 22.641 -4.945 1 96.88 210 SER A CA 1
ATOM 1743 C C . SER A 1 210 ? -27.516 23.641 -5.242 1 96.88 210 SER A C 1
ATOM 1745 O O . SER A 1 210 ? -28.266 23.484 -6.211 1 96.88 210 SER A O 1
ATOM 1747 N N . TYR A 1 211 ? -27.672 24.703 -4.434 1 95.44 211 TYR A N 1
ATOM 1748 C CA . TYR A 1 211 ? -28.688 25.734 -4.535 1 95.44 211 TYR A CA 1
ATOM 1749 C C . TYR A 1 211 ? -28.094 27.109 -4.254 1 95.44 211 TYR A C 1
ATOM 1751 O O . TYR A 1 211 ? -26.922 27.219 -3.867 1 95.44 211 TYR A O 1
ATOM 1759 N N . ASP A 1 212 ? -28.844 28.125 -4.52 1 94.25 212 ASP A N 1
ATOM 1760 C CA . ASP A 1 212 ? -28.453 29.484 -4.18 1 94.25 212 ASP A CA 1
ATOM 1761 C C . ASP A 1 212 ? -28.875 29.844 -2.756 1 94.25 212 ASP A C 1
ATOM 1763 O O . ASP A 1 212 ? -30.078 29.953 -2.469 1 94.25 212 ASP A O 1
ATOM 1767 N N . PRO A 1 213 ? -27.906 30.047 -1.938 1 94.44 213 PRO A N 1
ATOM 1768 C CA . PRO A 1 213 ? -28.234 30.359 -0.544 1 94.44 213 PRO A CA 1
ATOM 1769 C C . PRO A 1 213 ? -29.141 31.578 -0.406 1 94.44 213 PRO A C 1
ATOM 1771 O O . PRO A 1 213 ? -29.953 31.656 0.525 1 94.44 213 PRO A O 1
ATOM 1774 N N . LYS A 1 214 ? -29.047 32.531 -1.271 1 92.69 214 LYS A N 1
ATOM 1775 C CA . LYS A 1 214 ? -29.859 33.719 -1.223 1 92.69 214 LYS A CA 1
ATOM 1776 C C . LYS A 1 214 ? -31.328 33.406 -1.484 1 92.69 214 LYS A C 1
ATOM 1778 O O . LYS A 1 214 ? -32.219 34 -0.86 1 92.69 214 LYS A O 1
ATOM 1783 N N . THR A 1 215 ? -31.562 32.562 -2.4 1 94.19 215 THR A N 1
ATOM 1784 C CA . THR A 1 215 ? -32.938 32.25 -2.775 1 94.19 215 THR A CA 1
ATOM 1785 C C . THR A 1 215 ? -33.5 31.141 -1.881 1 94.19 215 THR A C 1
ATOM 1787 O O . THR A 1 215 ? -34.688 30.906 -1.849 1 94.19 215 THR A O 1
ATOM 1790 N N . HIS A 1 216 ? -32.656 30.484 -1.108 1 95.38 216 HIS A N 1
ATOM 1791 C CA . HIS A 1 216 ? -33.094 29.438 -0.17 1 95.38 216 HIS A CA 1
ATOM 1792 C C . HIS A 1 216 ? -32.5 29.688 1.219 1 95.38 216 HIS A C 1
ATOM 1794 O O . HIS A 1 216 ? -31.797 28.828 1.765 1 95.38 216 HIS A O 1
ATOM 1800 N N . PRO A 1 217 ? -32.844 30.828 1.828 1 95.12 217 PRO A N 1
ATOM 1801 C CA . PRO A 1 217 ? -32.188 31.203 3.09 1 95.12 217 PRO A CA 1
A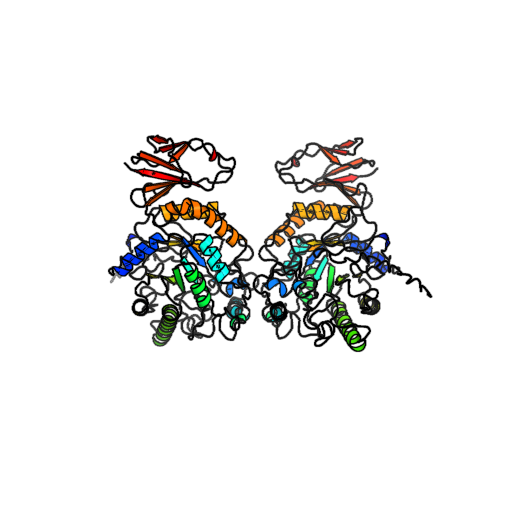TOM 1802 C C . PRO A 1 217 ? -32.469 30.219 4.219 1 95.12 217 PRO A C 1
ATOM 1804 O O . PRO A 1 217 ? -31.641 30.031 5.109 1 95.12 217 PRO A O 1
ATOM 1807 N N . TRP A 1 218 ? -33.656 29.594 4.238 1 96.38 218 TRP A N 1
ATOM 1808 C CA . TRP A 1 218 ? -33.969 28.641 5.289 1 96.38 218 TRP A CA 1
ATOM 1809 C C . TRP A 1 218 ? -33.062 27.422 5.223 1 96.38 218 TRP A C 1
ATOM 1811 O O . TRP A 1 218 ? -32.594 26.922 6.254 1 96.38 218 TRP A O 1
ATOM 1821 N N . LEU A 1 219 ? -32.812 26.938 4.047 1 96.69 219 LEU A N 1
ATOM 1822 C CA . LEU A 1 219 ? -31.938 25.797 3.855 1 96.69 219 LEU A CA 1
ATOM 1823 C C . LEU A 1 219 ? -30.5 26.141 4.234 1 96.69 219 LEU A C 1
ATOM 1825 O O . LEU A 1 219 ? -29.812 25.344 4.863 1 96.69 219 LEU A O 1
ATOM 1829 N N . TRP A 1 220 ? -30.062 27.297 3.898 1 97.25 220 TRP A N 1
ATOM 1830 C CA . TRP A 1 220 ? -28.719 27.75 4.25 1 97.25 220 TRP A CA 1
ATOM 1831 C C . TRP A 1 220 ? -28.578 27.906 5.762 1 97.25 220 TRP A C 1
ATOM 1833 O O . TRP A 1 220 ? -27.547 27.531 6.328 1 97.25 220 TRP A O 1
ATOM 1843 N N . GLU A 1 221 ? -29.625 28.453 6.375 1 98.06 221 GLU A N 1
ATOM 1844 C CA . GLU A 1 221 ? -29.594 28.594 7.828 1 98.06 221 GLU A CA 1
ATOM 1845 C C . GLU A 1 221 ? -29.422 27.234 8.5 1 98.06 221 GLU A C 1
ATOM 1847 O O . GLU A 1 221 ? -28.703 27.109 9.5 1 98.06 221 GLU A O 1
ATOM 1852 N N . ARG A 1 222 ? -30.078 26.234 7.977 1 98.44 222 ARG A N 1
ATOM 1853 C CA . ARG A 1 222 ? -29.906 24.891 8.508 1 98.44 222 ARG A CA 1
ATOM 1854 C C . ARG A 1 222 ? -28.453 24.438 8.383 1 98.44 222 ARG A C 1
ATOM 1856 O O . ARG A 1 222 ? -27.922 23.797 9.289 1 98.44 222 ARG A O 1
ATOM 1863 N N . PHE A 1 223 ? -27.859 24.719 7.297 1 98.56 223 PHE A N 1
ATOM 1864 C CA . PHE A 1 223 ? -26.469 24.359 7.094 1 98.56 223 PHE A CA 1
ATOM 1865 C C . PHE A 1 223 ? -25.578 25.109 8.078 1 98.56 223 PHE A C 1
ATOM 1867 O O . PHE A 1 223 ? -24.641 24.531 8.641 1 98.56 223 PHE A O 1
ATOM 1874 N N . VAL A 1 224 ? -25.828 26.406 8.266 1 98.56 224 VAL A N 1
ATOM 1875 C CA . VAL A 1 224 ? -25.062 27.219 9.203 1 98.56 224 VAL A CA 1
ATOM 1876 C C . VAL A 1 224 ? -25.125 26.609 10.602 1 98.56 224 VAL A C 1
ATOM 1878 O O . VAL A 1 224 ? -24.109 26.406 11.258 1 98.56 224 VAL A O 1
ATOM 1881 N N . GLN A 1 225 ? -26.328 26.266 11.031 1 98.69 225 GLN A N 1
ATOM 1882 C CA . GLN A 1 225 ? -26.516 25.672 12.359 1 98.69 225 GLN A CA 1
ATOM 1883 C C . GLN A 1 225 ? -25.828 24.328 12.461 1 98.69 225 GLN A C 1
ATOM 1885 O O . GLN A 1 225 ? -25.203 24.016 13.477 1 98.69 225 GLN A O 1
ATOM 1890 N N . PHE A 1 226 ? -25.969 23.516 11.391 1 98.75 226 PHE A N 1
ATOM 1891 C CA . PHE A 1 226 ? -25.312 22.219 11.297 1 98.75 226 PHE A CA 1
ATOM 1892 C C . PHE A 1 226 ? -23.812 22.359 11.469 1 98.75 226 PHE A C 1
ATOM 1894 O O . PHE A 1 226 ? -23.203 21.641 12.258 1 98.75 226 PHE A O 1
ATOM 1901 N N . THR A 1 227 ? -23.219 23.297 10.828 1 98.81 227 THR A N 1
ATOM 1902 C CA . THR A 1 227 ? -21.781 23.547 10.852 1 98.81 227 THR A CA 1
ATOM 1903 C C . THR A 1 227 ? -21.344 24.078 12.211 1 98.81 227 THR A C 1
ATOM 1905 O O . THR A 1 227 ? -20.344 23.609 12.773 1 98.81 227 THR A O 1
ATOM 1908 N N . HIS A 1 228 ? -22.094 25.062 12.766 1 98.88 228 HIS A N 1
ATOM 1909 C CA . HIS A 1 228 ? -21.797 25.625 14.078 1 98.88 228 HIS A CA 1
ATOM 1910 C C . HIS A 1 228 ? -21.797 24.531 15.148 1 98.88 228 HIS A C 1
ATOM 1912 O O . HIS A 1 228 ? -20.906 24.484 16 1 98.88 228 HIS A O 1
ATOM 1918 N N . GLU A 1 229 ? -22.781 23.719 15.078 1 98.88 229 GLU A N 1
ATOM 1919 C CA . GLU A 1 229 ? -22.891 22.656 16.062 1 98.88 229 GLU A CA 1
ATOM 1920 C C . GLU A 1 229 ? -21.688 21.703 16.016 1 98.88 229 GLU A C 1
ATOM 1922 O O . GLU A 1 229 ? -21.141 21.344 17.062 1 98.88 229 GLU A O 1
ATOM 1927 N N . GLN A 1 230 ? -21.266 21.312 14.852 1 98.94 230 GLN A N 1
ATOM 1928 C CA . GLN A 1 230 ? -20.125 20.422 14.695 1 98.94 230 GLN A CA 1
ATOM 1929 C C . GLN A 1 230 ? -18.844 21.062 15.242 1 98.94 230 GLN A C 1
ATOM 1931 O O . GLN A 1 230 ? -18.094 20.438 15.984 1 98.94 230 GLN A O 1
ATOM 1936 N N . ILE A 1 231 ? -18.609 22.281 14.883 1 98.94 231 ILE A N 1
ATOM 1937 C CA . ILE A 1 231 ? -17.422 22.969 15.375 1 98.94 231 ILE A CA 1
ATOM 1938 C C . ILE A 1 231 ? -17.453 23.031 16.891 1 98.94 231 ILE A C 1
ATOM 1940 O O . ILE A 1 231 ? -16.453 22.75 17.562 1 98.94 231 ILE A O 1
ATOM 1944 N N . MET A 1 232 ? -18.594 23.359 17.453 1 98.88 232 MET A N 1
ATOM 1945 C CA . MET A 1 232 ? -18.703 23.531 18.906 1 98.88 232 MET A CA 1
ATOM 1946 C C . MET A 1 232 ? -18.516 22.188 19.609 1 98.88 232 MET A C 1
ATOM 1948 O O . MET A 1 232 ? -17.969 22.125 20.719 1 98.88 232 MET A O 1
ATOM 1952 N N . GLU A 1 233 ? -18.984 21.047 19.016 1 98.88 233 GLU A N 1
ATOM 1953 C CA . GLU A 1 233 ? -18.703 19.734 19.578 1 98.88 233 GLU A CA 1
ATOM 1954 C C . GLU A 1 233 ? -17.188 19.531 19.75 1 98.88 233 GLU A C 1
ATOM 1956 O O . GLU A 1 233 ? -16.734 19.094 20.812 1 98.88 233 GLU A O 1
ATOM 1961 N N . LEU A 1 234 ? -16.391 19.859 18.75 1 98.88 234 LEU A N 1
ATOM 1962 C CA . LEU A 1 234 ? -14.953 19.688 18.781 1 98.88 234 LEU A CA 1
ATOM 1963 C C . LEU A 1 234 ? -14.32 20.578 19.828 1 98.88 234 LEU A C 1
ATOM 1965 O O . LEU A 1 234 ? -13.359 20.188 20.5 1 98.88 234 LEU A O 1
ATOM 1969 N N . MET A 1 235 ? -14.93 21.797 20.031 1 98.81 235 MET A N 1
ATOM 1970 C CA . MET A 1 235 ? -14.352 22.797 20.938 1 98.81 235 MET A CA 1
ATOM 1971 C C . MET A 1 235 ? -14.734 22.5 22.391 1 98.81 235 MET A C 1
ATOM 1973 O O . MET A 1 235 ? -14.086 22.984 23.312 1 98.81 235 MET A O 1
ATOM 1977 N N . THR A 1 236 ? -15.734 21.688 22.609 1 98.62 236 THR A N 1
ATOM 1978 C CA . THR A 1 236 ? -16.25 21.562 23.969 1 98.62 236 THR A CA 1
ATOM 1979 C C . THR A 1 236 ? -15.992 20.156 24.5 1 98.62 236 THR A C 1
ATOM 1981 O O . THR A 1 236 ? -15.859 19.969 25.719 1 98.62 236 THR A O 1
ATOM 1984 N N . ARG A 1 237 ? -15.844 19.156 23.641 1 98.38 237 ARG A N 1
ATOM 1985 C CA . ARG A 1 237 ? -15.875 17.781 24.141 1 98.38 237 ARG A CA 1
ATOM 1986 C C . ARG A 1 237 ? -14.539 17.094 23.906 1 98.38 237 ARG A C 1
ATOM 1988 O O . ARG A 1 237 ? -14.336 15.961 24.359 1 98.38 237 ARG A O 1
ATOM 1995 N N . TYR A 1 238 ? -13.602 17.719 23.344 1 98.69 238 TYR A N 1
ATOM 1996 C CA . TYR A 1 238 ? -12.422 16.984 22.906 1 98.69 238 TYR A CA 1
ATOM 1997 C C . TYR A 1 238 ? -11.156 17.594 23.5 1 98.69 238 TYR A C 1
ATOM 1999 O O . TYR A 1 238 ? -10.086 17.547 22.875 1 98.69 238 TYR A O 1
ATOM 2007 N N . GLY A 1 239 ? -11.266 18.203 24.672 1 98.44 239 GLY A N 1
ATOM 2008 C CA . GLY A 1 239 ? -10.117 18.766 25.375 1 98.44 239 GLY A CA 1
ATOM 2009 C C . GLY A 1 239 ? -9.625 20.062 24.766 1 98.44 239 GLY A C 1
ATOM 2010 O O . GLY A 1 239 ? -10.359 20.734 24.031 1 98.44 239 GLY A O 1
ATOM 2011 N N . ARG A 1 240 ? -8.477 20.438 25.109 1 98.56 240 ARG A N 1
ATOM 2012 C CA . ARG A 1 240 ? -7.891 21.688 24.625 1 98.56 240 ARG A CA 1
ATOM 2013 C C . ARG A 1 240 ? -7.594 21.609 23.141 1 98.56 240 ARG A C 1
ATOM 2015 O O . ARG A 1 240 ? -6.957 20.656 22.672 1 98.56 240 ARG A O 1
ATOM 2022 N N . ILE A 1 241 ? -8.109 22.484 22.438 1 98.88 241 ILE A N 1
ATOM 2023 C CA . ILE A 1 241 ? -7.809 22.656 21.016 1 98.88 241 ILE A CA 1
ATOM 2024 C C . ILE A 1 241 ? -7.023 23.953 20.812 1 98.88 241 ILE A C 1
ATOM 2026 O O . ILE A 1 241 ? -7.453 25.016 21.25 1 98.88 241 ILE A O 1
ATOM 2030 N N . ASP A 1 242 ? -5.906 23.859 20.156 1 98.94 242 ASP A N 1
ATOM 2031 C CA . ASP A 1 242 ? -5.027 25.016 20 1 98.94 242 ASP A CA 1
ATOM 2032 C C . ASP A 1 242 ? -5.34 25.781 18.719 1 98.94 242 ASP A C 1
ATOM 2034 O O . ASP A 1 242 ? -5.184 27.016 18.672 1 98.94 242 ASP A O 1
ATOM 2038 N N . VAL A 1 243 ? -5.719 25.094 17.688 1 98.94 243 VAL A N 1
ATOM 2039 C CA . VAL A 1 243 ? -5.969 25.719 16.406 1 98.94 243 VAL A CA 1
ATOM 2040 C C . VAL A 1 243 ? -7.203 25.094 15.75 1 98.94 243 VAL A C 1
ATOM 2042 O O . VAL A 1 243 ? -7.34 23.875 15.711 1 98.94 243 VAL A O 1
ATOM 2045 N N . LEU A 1 244 ? -8.117 25.891 15.367 1 98.88 244 LEU A N 1
ATOM 2046 C CA . LEU A 1 244 ? -9.156 25.5 14.406 1 98.88 244 LEU A CA 1
ATOM 2047 C C . LEU A 1 244 ? -8.688 25.75 12.977 1 98.88 244 LEU A C 1
ATOM 2049 O O . LEU A 1 244 ? -8.641 26.891 12.523 1 98.88 244 LEU A O 1
ATOM 2053 N N . TRP A 1 245 ? -8.258 24.703 12.328 1 98.81 245 TRP A N 1
ATOM 2054 C CA . TRP A 1 245 ? -7.684 24.734 10.984 1 98.81 245 TRP A CA 1
ATOM 2055 C C . TRP A 1 245 ? -8.766 24.531 9.93 1 98.81 245 TRP A C 1
ATOM 2057 O O . TRP A 1 245 ? -9.203 23.406 9.68 1 98.81 245 TRP A O 1
ATOM 2067 N N . LEU A 1 246 ? -9.227 25.641 9.25 1 98.44 246 LEU A N 1
ATOM 2068 C CA . LEU A 1 246 ? -10.414 25.609 8.406 1 98.44 246 LEU A CA 1
ATOM 2069 C C . LEU A 1 246 ? -10.039 25.5 6.938 1 98.44 246 LEU A C 1
ATOM 2071 O O . LEU A 1 246 ? -9.086 26.156 6.488 1 98.44 246 LEU A O 1
ATOM 2075 N N . ASP A 1 247 ? -10.742 24.625 6.211 1 97.31 247 ASP A N 1
ATOM 2076 C CA . ASP A 1 247 ? -10.594 24.469 4.766 1 97.31 247 ASP A CA 1
ATOM 2077 C C . ASP A 1 247 ? -11.891 24.812 4.039 1 97.31 247 ASP A C 1
ATOM 2079 O O . ASP A 1 247 ? -12.891 25.172 4.672 1 97.31 247 ASP A O 1
ATOM 2083 N N . ALA A 1 248 ? -11.805 24.766 2.691 1 96.69 248 ALA A N 1
ATOM 2084 C CA . ALA A 1 248 ? -12.914 25.172 1.834 1 96.69 248 ALA A CA 1
ATOM 2085 C C . ALA A 1 248 ? -13.117 26.688 1.86 1 96.69 248 ALA A C 1
ATOM 2087 O O . ALA A 1 248 ? -14.219 27.156 2.115 1 96.69 248 ALA A O 1
ATOM 2088 N N . GLY A 1 249 ? -12.094 27.359 1.475 1 94.06 249 GLY A N 1
ATOM 2089 C CA . GLY A 1 249 ? -12.086 28.812 1.482 1 94.06 249 GLY A CA 1
ATOM 2090 C C . GLY A 1 249 ? -13.203 29.422 0.646 1 94.06 249 GLY A C 1
ATOM 2091 O O . GLY A 1 249 ? -13.578 30.578 0.846 1 94.06 249 GLY A O 1
ATOM 2092 N N . TRP A 1 250 ? -13.828 28.641 -0.253 1 93.69 250 TRP A N 1
ATOM 2093 C CA . TRP A 1 250 ? -14.914 29.141 -1.092 1 93.69 250 TRP A CA 1
ATOM 2094 C C . TRP A 1 250 ? -16.172 29.375 -0.271 1 93.69 250 TRP A C 1
ATOM 2096 O O . TRP A 1 250 ? -17.109 30.047 -0.726 1 93.69 250 TRP A O 1
ATOM 2106 N N . VAL A 1 251 ? -16.25 28.781 0.913 1 95.81 251 VAL A N 1
ATOM 2107 C CA . VAL A 1 251 ? -17.344 29.016 1.838 1 95.81 251 VAL A CA 1
ATOM 2108 C C . VAL A 1 251 ? -17.031 30.234 2.709 1 95.81 251 VAL A C 1
ATOM 2110 O O . VAL A 1 251 ? -16.406 30.109 3.762 1 95.81 251 VAL A O 1
ATOM 2113 N N . ASN A 1 252 ? -17.484 31.391 2.236 1 92.12 252 ASN A N 1
ATOM 2114 C CA . ASN A 1 252 ? -17.234 32.625 2.951 1 92.12 252 ASN A CA 1
ATOM 2115 C C . ASN A 1 252 ? -18.25 33.719 2.559 1 92.12 252 ASN A C 1
ATOM 2117 O O . ASN A 1 252 ? -19.016 33.531 1.615 1 92.12 252 ASN A O 1
ATOM 2121 N N . ALA A 1 253 ? -18.25 34.812 3.348 1 85.81 253 ALA A N 1
ATOM 2122 C CA . ALA A 1 253 ? -19.234 35.875 3.18 1 85.81 253 ALA A CA 1
ATOM 2123 C C . ALA A 1 253 ? -18.984 36.656 1.891 1 85.81 253 ALA A C 1
ATOM 2125 O O . ALA A 1 253 ? -19.922 37.188 1.303 1 85.81 253 ALA A O 1
ATOM 2126 N N . GLU A 1 254 ? -17.781 36.75 1.501 1 79.56 254 GLU A N 1
ATOM 2127 C CA . GLU A 1 254 ? -17.438 37.562 0.347 1 79.56 254 GLU A CA 1
ATOM 2128 C C . GLU A 1 254 ? -17.734 36.844 -0.961 1 79.56 254 GLU A C 1
ATOM 2130 O O . GLU A 1 254 ? -17.875 37.469 -2.01 1 79.56 254 GLU A O 1
ATOM 2135 N N . ARG A 1 255 ? -17.766 35.656 -0.828 1 67.44 255 ARG A N 1
ATOM 2136 C CA . ARG A 1 255 ? -17.984 34.844 -2.039 1 67.44 255 ARG A CA 1
ATOM 2137 C C . ARG A 1 255 ? -19.344 34.188 -2.025 1 67.44 255 ARG A C 1
ATOM 2139 O O . ARG A 1 255 ? -19.672 33.438 -1.091 1 67.44 255 ARG A O 1
ATOM 2146 N N . ARG A 1 256 ? -20.109 34.469 -3.002 1 65 256 ARG A N 1
ATOM 2147 C CA . ARG A 1 256 ? -21.281 33.75 -3.486 1 65 256 ARG A CA 1
ATOM 2148 C C . ARG A 1 256 ? -22.328 33.625 -2.385 1 65 256 ARG A C 1
ATOM 2150 O O . ARG A 1 256 ? -23.094 32.656 -2.354 1 65 256 ARG A O 1
ATOM 2157 N N . GLU A 1 257 ? -22.219 34.531 -1.462 1 83.38 257 GLU A N 1
ATOM 2158 C CA . GLU A 1 257 ? -23.266 34.531 -0.435 1 83.38 257 GLU A CA 1
ATOM 2159 C C . GLU A 1 257 ? -23.219 33.281 0.421 1 83.38 257 GLU A C 1
ATOM 2161 O O . GLU A 1 257 ? -24.25 32.719 0.805 1 83.38 257 GLU A O 1
ATOM 2166 N N . GLN A 1 258 ? -22.016 32.688 0.564 1 93.19 258 GLN A N 1
ATOM 2167 C CA . GLN A 1 258 ? -21.859 31.469 1.354 1 93.19 258 GLN A CA 1
ATOM 2168 C C . GLN A 1 258 ? -21.328 31.781 2.746 1 93.19 258 GLN A C 1
ATOM 2170 O O . GLN A 1 258 ? -20.375 31.141 3.207 1 93.19 258 GLN A O 1
ATOM 2175 N N . ASP A 1 259 ? -21.969 32.75 3.377 1 94.75 259 ASP A N 1
ATOM 2176 C CA . ASP A 1 259 ? -21.594 33.156 4.719 1 94.75 259 ASP A CA 1
ATOM 2177 C C . ASP A 1 259 ? -22.125 32.188 5.773 1 94.75 259 ASP A C 1
ATOM 2179 O O . ASP A 1 259 ? -23.328 32.062 5.961 1 94.75 259 ASP A O 1
ATOM 2183 N N . ILE A 1 260 ? -21.219 31.531 6.457 1 97.12 260 ILE A N 1
ATOM 2184 C CA . ILE A 1 260 ? -21.656 30.625 7.52 1 97.12 260 ILE A CA 1
ATOM 2185 C C . ILE A 1 260 ? -21.547 31.328 8.875 1 97.12 260 ILE A C 1
ATOM 2187 O O . ILE A 1 260 ? -21.625 30.688 9.922 1 97.12 260 ILE A O 1
ATOM 2191 N N . ARG A 1 261 ? -21.328 32.688 8.836 1 96.75 261 ARG A N 1
ATOM 2192 C CA . ARG A 1 261 ? -21.203 33.5 10.055 1 96.75 261 ARG A CA 1
ATOM 2193 C C . ARG A 1 261 ? -20.109 32.938 10.961 1 96.75 261 ARG A C 1
ATOM 2195 O O . ARG A 1 261 ? -20.359 32.688 12.148 1 96.75 261 ARG A O 1
ATOM 2202 N N . LEU A 1 262 ? -18.938 32.781 10.375 1 97.38 262 LEU A N 1
ATOM 2203 C CA . LEU A 1 262 ? -17.781 32.156 11.039 1 97.38 262 LEU A CA 1
ATOM 2204 C C . LEU A 1 262 ? -17.438 32.938 12.32 1 97.38 262 LEU A C 1
ATOM 2206 O O . LEU A 1 262 ? -17.062 32.312 13.32 1 97.38 262 LEU A O 1
ATOM 2210 N N . GLY A 1 263 ? -17.547 34.219 12.328 1 96.88 263 GLY A N 1
ATOM 2211 C CA . GLY A 1 263 ? -17.234 35.031 13.492 1 96.88 263 GLY A CA 1
ATOM 2212 C C . GLY A 1 263 ? -18.047 34.656 14.719 1 96.88 263 GLY A C 1
ATOM 2213 O O . GLY A 1 263 ? -17.516 34.656 15.836 1 96.88 263 GLY A O 1
ATOM 2214 N N . GLU A 1 264 ? -19.312 34.344 14.477 1 98.06 264 GLU A N 1
ATOM 2215 C CA . GLU A 1 264 ? -20.188 33.969 15.586 1 98.06 264 GLU A CA 1
ATOM 2216 C C . GLU A 1 264 ? -19.688 32.688 16.25 1 98.06 264 GLU A C 1
ATOM 2218 O O . GLU A 1 264 ? -19.594 32.625 17.484 1 98.06 264 GLU A O 1
ATOM 2223 N N . VAL A 1 265 ? -19.406 31.688 15.477 1 98.62 265 VAL A N 1
ATOM 2224 C CA . VAL A 1 265 ? -19.047 30.406 16.047 1 98.62 265 VAL A CA 1
ATOM 2225 C C . VAL A 1 265 ? -17.641 30.469 16.656 1 98.62 265 VAL A C 1
ATOM 2227 O O . VAL A 1 265 ? -17.375 29.844 17.688 1 98.62 265 VAL A O 1
ATOM 2230 N N . ILE A 1 266 ? -16.719 31.188 16.062 1 98.44 266 ILE A N 1
ATOM 2231 C CA . ILE A 1 266 ? -15.383 31.344 16.641 1 98.44 266 ILE A CA 1
ATOM 2232 C C . ILE A 1 266 ? -15.477 32.094 17.953 1 98.44 266 ILE A C 1
ATOM 2234 O O . ILE A 1 266 ? -14.773 31.781 18.922 1 98.44 266 ILE A O 1
ATOM 2238 N N . GLY A 1 267 ? -16.297 33.156 17.969 1 98.31 267 GLY A N 1
ATOM 2239 C CA . GLY A 1 267 ? -16.531 33.875 19.234 1 98.31 267 GLY A CA 1
ATOM 2240 C C . GLY A 1 267 ? -17 32.969 20.344 1 98.31 267 GLY A C 1
ATOM 2241 O O . GLY A 1 267 ? -16.469 33 21.453 1 98.31 267 GLY A O 1
ATOM 2242 N N . ARG A 1 268 ? -17.938 32.156 20.062 1 98.69 268 ARG A N 1
ATOM 2243 C CA . ARG A 1 268 ? -18.438 31.188 21.031 1 98.69 268 ARG A CA 1
ATOM 2244 C C . ARG A 1 268 ? -17.359 30.188 21.438 1 98.69 268 ARG A C 1
ATOM 2246 O O . ARG A 1 268 ? -17.234 29.844 22.609 1 98.69 268 ARG A O 1
ATOM 2253 N N . ALA A 1 269 ? -16.656 29.688 20.484 1 98.81 269 ALA A N 1
ATOM 2254 C CA . ALA A 1 269 ? -15.57 28.75 20.75 1 98.81 269 ALA A CA 1
ATOM 2255 C C . ALA A 1 269 ? -14.547 29.359 21.703 1 98.81 269 ALA A C 1
ATOM 2257 O O . ALA A 1 269 ? -14.07 28.703 22.625 1 98.81 269 ALA A O 1
ATOM 2258 N N . ARG A 1 270 ? -14.203 30.641 21.547 1 98.44 270 ARG A N 1
ATOM 2259 C CA . ARG A 1 270 ? -13.172 31.328 22.312 1 98.44 270 ARG A CA 1
ATOM 2260 C C . ARG A 1 270 ? -13.664 31.641 23.719 1 98.44 270 ARG A C 1
ATOM 2262 O O . ARG A 1 270 ? -12.867 31.953 24.609 1 98.44 270 ARG A O 1
ATOM 2269 N N . GLU A 1 271 ? -14.945 31.609 23.922 1 98.38 271 GLU A N 1
ATOM 2270 C CA . GLU A 1 271 ? -15.445 31.688 25.297 1 98.38 271 GLU A CA 1
ATOM 2271 C C . GLU A 1 271 ? -15.008 30.469 26.094 1 98.38 271 GLU A C 1
ATOM 2273 O O . GLU A 1 271 ? -14.758 30.562 27.297 1 98.38 271 GLU A O 1
ATOM 2278 N N . ILE A 1 272 ? -14.906 29.406 25.469 1 97.94 272 ILE A N 1
ATOM 2279 C CA . ILE A 1 272 ? -14.547 28.141 26.094 1 97.94 272 ILE A CA 1
ATOM 2280 C C . ILE A 1 272 ? -13.039 27.922 25.969 1 97.94 272 ILE A C 1
ATOM 2282 O O . ILE A 1 272 ? -12.406 27.422 26.906 1 97.94 272 ILE A O 1
ATOM 2286 N N . GLN A 1 273 ? -12.523 28.234 24.828 1 98.19 273 GLN A N 1
ATOM 2287 C CA . GLN A 1 273 ? -11.109 28.109 24.5 1 98.19 273 GLN A CA 1
ATOM 2288 C C . GLN A 1 273 ? -10.5 29.469 24.156 1 98.19 273 GLN A C 1
ATOM 2290 O O . GLN A 1 273 ? -10.219 29.75 23 1 98.19 273 GLN A O 1
ATOM 2295 N N . PRO A 1 274 ? -10.188 30.25 25.094 1 98.12 274 PRO A N 1
ATOM 2296 C CA . PRO A 1 274 ? -9.75 31.625 24.812 1 98.12 274 PRO A CA 1
ATOM 2297 C C . PRO A 1 274 ? -8.438 31.672 24.047 1 98.12 274 PRO A C 1
ATOM 2299 O O . PRO A 1 274 ? -8.148 32.656 23.359 1 98.12 274 PRO A O 1
ATOM 2302 N N . TRP A 1 275 ? -7.68 30.656 24.031 1 98.25 275 TRP A N 1
ATOM 2303 C CA . TRP A 1 275 ? -6.375 30.594 23.375 1 98.25 275 TRP A CA 1
ATOM 2304 C C . TRP A 1 275 ? -6.516 30.188 21.922 1 98.25 275 TRP A C 1
ATOM 2306 O O . TRP A 1 275 ? -5.535 30.188 21.172 1 98.25 275 TRP A O 1
ATOM 2316 N N . LEU A 1 276 ? -7.656 29.891 21.438 1 98.81 276 LEU A N 1
ATOM 2317 C CA . LEU A 1 276 ? -7.902 29.234 20.172 1 98.81 276 LEU A CA 1
ATOM 2318 C C . LEU A 1 276 ? -7.492 30.141 19 1 98.81 276 LEU A C 1
ATOM 2320 O O . LEU A 1 276 ? -8.062 31.219 18.812 1 98.81 276 LEU A O 1
ATOM 2324 N N . LEU A 1 277 ? -6.492 29.672 18.234 1 98.81 277 LEU A N 1
ATOM 2325 C CA . LEU A 1 277 ? -6.207 30.281 16.938 1 98.81 277 LEU A CA 1
ATOM 2326 C C . LEU A 1 277 ? -7.125 29.719 15.867 1 98.81 277 LEU A C 1
ATOM 2328 O O . LEU A 1 277 ? -7.613 28.594 15.977 1 98.81 277 LEU A O 1
ATOM 2332 N N . SER A 1 278 ? -7.449 30.516 14.867 1 98.44 278 SER A N 1
ATOM 2333 C CA . SER A 1 278 ? -8.18 30.062 13.688 1 98.44 278 SER A CA 1
ATOM 2334 C C . SER A 1 278 ? -7.391 30.312 12.414 1 98.44 278 SER A C 1
ATOM 2336 O O . SER A 1 278 ? -6.734 31.344 12.273 1 98.44 278 SER A O 1
ATOM 2338 N N . ALA A 1 279 ? -7.363 29.344 11.57 1 97.5 279 ALA A N 1
ATOM 2339 C CA . ALA A 1 279 ? -6.797 29.484 10.227 1 97.5 279 ALA A CA 1
ATOM 2340 C C . ALA A 1 279 ? -7.875 29.328 9.164 1 97.5 279 ALA A C 1
ATOM 2342 O O . ALA A 1 279 ? -8.055 28.25 8.594 1 97.5 279 ALA A O 1
ATOM 2343 N N . ASP A 1 280 ? -8.594 30.406 8.898 1 95.94 280 ASP A N 1
ATOM 2344 C CA . ASP A 1 280 ? -9.539 30.438 7.789 1 95.94 280 ASP A CA 1
ATOM 2345 C C . ASP A 1 280 ? -8.812 30.578 6.453 1 95.94 280 ASP A C 1
ATOM 2347 O O . ASP A 1 280 ? -8.875 31.641 5.82 1 95.94 280 ASP A O 1
ATOM 2351 N N . ARG A 1 281 ? -8.336 29.531 6.004 1 93.06 281 ARG A N 1
ATOM 2352 C CA . ARG A 1 281 ? -7.316 29.484 4.961 1 93.06 281 ARG A CA 1
ATOM 2353 C C . ARG A 1 281 ? -7.812 30.141 3.68 1 93.06 281 ARG A C 1
ATOM 2355 O O . ARG A 1 281 ? -8.914 29.844 3.207 1 93.06 281 ARG A O 1
ATOM 2362 N N . THR A 1 282 ? -7.043 31.047 3.133 1 88.06 282 THR A N 1
ATOM 2363 C CA . THR A 1 282 ? -7.129 31.656 1.81 1 88.06 282 THR A CA 1
ATOM 2364 C C . THR A 1 282 ? -8.281 32.656 1.744 1 88.06 282 THR A C 1
ATOM 2366 O O . THR A 1 282 ? -8.664 33.094 0.66 1 88.06 282 THR A O 1
ATOM 2369 N N . VAL A 1 283 ? -8.883 33 2.811 1 90 283 VAL A N 1
ATOM 2370 C CA . VAL A 1 283 ? -10.047 33.875 2.807 1 90 283 VAL A CA 1
ATOM 2371 C C . VAL A 1 283 ? -9.633 35.281 3.234 1 90 283 VAL A C 1
ATOM 2373 O O . VAL A 1 283 ? -10.25 36.281 2.822 1 90 283 VAL A O 1
ATOM 2376 N N . GLY A 1 284 ? -8.586 35.375 3.986 1 89.38 284 GLY A N 1
ATOM 2377 C CA . GLY A 1 284 ? -8.234 36.625 4.598 1 89.38 284 GLY A CA 1
ATOM 2378 C C . GLY A 1 284 ? -9.117 37 5.773 1 89.38 284 GLY A C 1
ATOM 2379 O O . GLY A 1 284 ? -9.891 36.156 6.262 1 89.38 284 GLY A O 1
ATOM 2380 N N . GLY A 1 285 ? -8.883 38.188 6.371 1 91.81 285 GLY A N 1
ATOM 2381 C CA . GLY A 1 285 ? -9.75 38.688 7.434 1 91.81 285 GLY A CA 1
ATOM 2382 C C . GLY A 1 285 ? -9.281 38.281 8.82 1 91.81 285 GLY A C 1
ATOM 2383 O O . GLY A 1 285 ? -8.188 37.719 8.977 1 91.81 285 GLY A O 1
ATOM 2384 N N . PRO A 1 286 ? -10.094 38.531 9.758 1 94.19 286 PRO A N 1
ATOM 2385 C CA . PRO A 1 286 ? -9.672 38.406 11.156 1 94.19 286 PRO A CA 1
ATOM 2386 C C . PRO A 1 286 ? -9.523 36.938 11.594 1 94.19 286 PRO A C 1
ATOM 2388 O O . PRO A 1 286 ? -8.938 36.656 12.641 1 94.19 286 PRO A O 1
ATOM 2391 N N . TYR A 1 287 ? -10.062 36.031 10.828 1 95.62 287 TYR A N 1
ATOM 2392 C CA . TYR A 1 287 ? -10.047 34.656 11.273 1 95.62 287 TYR A CA 1
ATOM 2393 C C . TYR A 1 287 ? -8.977 33.844 10.539 1 95.62 287 TYR A C 1
ATOM 2395 O O . TYR A 1 287 ? -8.836 32.625 10.758 1 95.62 287 TYR A O 1
ATOM 2403 N N . GLU A 1 288 ? -8.289 34.438 9.641 1 96 288 GLU A N 1
ATOM 2404 C CA . GLU A 1 288 ? -7.031 33.906 9.117 1 96 288 GLU A CA 1
ATOM 2405 C C . GLU A 1 288 ? -5.84 34.406 9.93 1 96 288 GLU A C 1
ATOM 2407 O O . GLU A 1 288 ? -5.07 35.25 9.461 1 96 288 GLU A O 1
ATOM 2412 N N . ASN A 1 289 ? -5.703 33.812 11.102 1 97.88 289 ASN A N 1
ATOM 2413 C CA . ASN A 1 289 ? -4.688 34.281 12.039 1 97.88 289 ASN A CA 1
ATOM 2414 C C . ASN A 1 289 ? -3.279 34.062 11.492 1 97.88 289 ASN A C 1
ATOM 2416 O O . ASN A 1 289 ? -2.33 34.719 11.93 1 97.88 289 ASN A O 1
ATOM 2420 N N . TYR A 1 290 ? -3.109 33.156 10.617 1 97.5 290 TYR A N 1
ATOM 2421 C CA . TYR A 1 290 ? -1.853 32.969 9.898 1 97.5 290 TYR A CA 1
ATOM 2422 C C . TYR A 1 290 ? -2.1 32.469 8.477 1 97.5 290 TYR A C 1
ATOM 2424 O O . TYR A 1 290 ? -3.107 31.812 8.211 1 97.5 290 TYR A O 1
ATOM 2432 N N . VAL A 1 291 ? -1.184 32.75 7.59 1 96 291 VAL A N 1
ATOM 2433 C CA . VAL A 1 291 ? -1.295 32.406 6.172 1 96 291 VAL A CA 1
ATOM 2434 C C . VAL A 1 291 ? -0.84 30.984 5.949 1 96 291 VAL A C 1
ATOM 2436 O O . VAL A 1 291 ? 0.039 30.484 6.656 1 96 291 VAL A O 1
ATOM 2439 N N . THR A 1 292 ? -1.436 30.328 4.91 1 96.81 292 THR A N 1
ATOM 2440 C CA . THR A 1 292 ? -1.139 28.922 4.734 1 96.81 292 THR A CA 1
ATOM 2441 C C . THR A 1 292 ? -0.831 28.609 3.271 1 96.81 292 THR A C 1
ATOM 2443 O O . THR A 1 292 ? -1.664 28.031 2.562 1 96.81 292 THR A O 1
ATOM 2446 N N . PRO A 1 293 ? 0.409 28.812 2.791 1 95.5 293 PRO A N 1
ATOM 2447 C CA . PRO A 1 293 ? 0.764 28.266 1.481 1 95.5 293 PRO A CA 1
ATOM 2448 C C . PRO A 1 293 ? 0.59 26.75 1.409 1 95.5 293 PRO A C 1
ATOM 2450 O O . PRO A 1 293 ? 0.883 26.047 2.379 1 95.5 293 PRO A O 1
ATOM 2453 N N . GLU A 1 294 ? 0.026 26.281 0.373 1 94.88 294 GLU A N 1
ATOM 2454 C CA . GLU A 1 294 ? -0.199 24.844 0.195 1 94.88 294 GLU A CA 1
ATOM 2455 C C . GLU A 1 294 ? 0.726 24.266 -0.874 1 94.88 294 GLU A C 1
ATOM 2457 O O . GLU A 1 294 ? 0.774 24.781 -1.997 1 94.88 294 GLU A O 1
ATOM 2462 N N . GLN A 1 295 ? 1.461 23.297 -0.517 1 95.56 295 GLN A N 1
ATOM 2463 C CA . GLN A 1 295 ? 2.375 22.578 -1.391 1 95.56 295 GLN A CA 1
ATOM 2464 C C . GLN A 1 295 ? 3.4 23.516 -2.02 1 95.56 295 GLN A C 1
ATOM 2466 O O . GLN A 1 295 ? 3.834 23.297 -3.154 1 95.56 295 GLN A O 1
ATOM 2471 N N . THR A 1 296 ? 3.666 24.625 -1.312 1 95.19 296 THR A N 1
ATOM 2472 C CA . THR A 1 296 ? 4.617 25.609 -1.818 1 95.19 296 THR A CA 1
ATOM 2473 C C . THR A 1 296 ? 5.273 26.359 -0.668 1 95.19 296 THR A C 1
ATOM 2475 O O . THR A 1 296 ? 4.766 26.359 0.455 1 95.19 296 THR A O 1
ATOM 2478 N N . ILE A 1 297 ? 6.402 26.891 -0.967 1 96.38 297 ILE A N 1
ATOM 2479 C CA . ILE A 1 297 ? 7.129 27.781 -0.065 1 96.38 297 ILE A CA 1
ATOM 2480 C C . ILE A 1 297 ? 7.258 29.156 -0.698 1 96.38 297 ILE A C 1
ATOM 2482 O O . ILE A 1 297 ? 7.637 29.281 -1.866 1 96.38 297 ILE A O 1
ATOM 2486 N N . PRO A 1 298 ? 6.859 30.203 0.044 1 95.44 298 PRO A N 1
ATOM 2487 C CA . PRO A 1 298 ? 7.031 31.547 -0.508 1 95.44 298 PRO A CA 1
ATOM 2488 C C . PRO A 1 298 ? 8.445 31.797 -1.013 1 95.44 298 PRO A C 1
ATOM 2490 O O . PRO A 1 298 ? 9.414 31.297 -0.431 1 95.44 298 PRO A O 1
ATOM 2493 N N . ASP A 1 299 ? 8.594 32.625 -2.035 1 93.38 299 ASP A N 1
ATOM 2494 C CA . ASP A 1 299 ? 9.891 32.938 -2.633 1 93.38 299 ASP A CA 1
ATOM 2495 C C . ASP A 1 299 ? 10.75 33.781 -1.684 1 93.38 299 ASP A C 1
ATOM 2497 O O . ASP A 1 299 ? 11.969 33.594 -1.623 1 93.38 299 ASP A O 1
ATOM 2501 N N . ARG A 1 300 ? 10.156 34.656 -0.957 1 94.31 300 ARG A N 1
ATOM 2502 C CA . ARG A 1 300 ? 10.836 35.531 -0.009 1 94.31 300 ARG A CA 1
ATOM 2503 C C . ARG A 1 300 ? 10.32 35.312 1.409 1 94.31 300 ARG A C 1
ATOM 2505 O O . ARG A 1 300 ? 9.227 34.781 1.602 1 94.31 300 ARG A O 1
ATOM 2512 N N . PRO A 1 301 ? 11.125 35.75 2.361 1 96.44 301 PRO A N 1
ATOM 2513 C CA . PRO A 1 301 ? 10.609 35.688 3.729 1 96.44 301 PRO A CA 1
ATOM 2514 C C . PRO A 1 301 ? 9.328 36.5 3.924 1 96.44 301 PRO A C 1
ATOM 2516 O O . PRO A 1 301 ? 9.164 37.531 3.307 1 96.44 301 PRO A O 1
ATOM 2519 N N . LEU A 1 302 ? 8.445 35.938 4.73 1 96.25 302 LEU A N 1
ATOM 2520 C CA . LEU A 1 302 ? 7.258 36.688 5.129 1 96.25 302 LEU A CA 1
ATOM 2521 C C . LEU A 1 302 ? 7.391 37.188 6.562 1 96.25 302 LEU A C 1
ATOM 2523 O O . LEU A 1 302 ? 8.008 36.531 7.402 1 96.25 302 LEU A O 1
ATOM 2527 N N . HIS A 1 303 ? 6.785 38.312 6.836 1 95.19 303 HIS A N 1
ATOM 2528 C CA . HIS A 1 303 ? 6.902 38.938 8.148 1 95.19 303 HIS A CA 1
ATOM 2529 C C . HIS A 1 303 ? 5.602 38.844 8.93 1 95.19 303 HIS A C 1
ATOM 2531 O O . HIS A 1 303 ? 5.352 39.625 9.844 1 95.19 303 HIS A O 1
ATOM 2537 N N . VAL A 1 304 ? 4.734 37.938 8.508 1 96.69 304 VAL A N 1
ATOM 2538 C CA . VAL A 1 304 ? 3.525 37.531 9.219 1 96.69 304 VAL A CA 1
ATOM 2539 C C . VAL A 1 304 ? 3.564 36.031 9.5 1 96.69 304 VAL A C 1
ATOM 2541 O O . VAL A 1 304 ? 4.297 35.281 8.844 1 96.69 304 VAL A O 1
ATOM 2544 N N . PRO A 1 305 ? 2.793 35.594 10.531 1 97.94 305 PRO A N 1
ATOM 2545 C CA . PRO A 1 305 ? 2.771 34.156 10.789 1 97.94 305 PRO A CA 1
ATOM 2546 C C . PRO A 1 305 ? 2.238 33.344 9.609 1 97.94 305 PRO A C 1
ATOM 2548 O O . PRO A 1 305 ? 1.238 33.719 8.992 1 97.94 305 PRO A O 1
ATOM 2551 N N . TRP A 1 306 ? 2.936 32.25 9.25 1 98.12 306 TRP A N 1
ATOM 2552 C CA . TRP A 1 306 ? 2.477 31.422 8.148 1 98.12 306 TRP A CA 1
ATOM 2553 C C . TRP A 1 306 ? 2.93 29.969 8.336 1 98.12 306 TRP A C 1
ATOM 2555 O O . TRP A 1 306 ? 3.814 29.703 9.156 1 98.12 306 TRP A O 1
ATOM 2565 N N . GLU A 1 307 ? 2.244 29.094 7.73 1 98.62 307 GLU A N 1
ATOM 2566 C CA . GLU A 1 307 ? 2.463 27.656 7.805 1 98.62 307 GLU A CA 1
ATOM 2567 C C . GLU A 1 307 ? 2.25 26.984 6.445 1 98.62 307 GLU A C 1
ATOM 2569 O O . GLU A 1 307 ? 1.153 27.047 5.887 1 98.62 307 GLU A O 1
ATOM 2574 N N . SER A 1 308 ? 3.305 26.406 5.91 1 98.38 308 SER A N 1
ATOM 2575 C CA . SER A 1 308 ? 3.135 25.656 4.668 1 98.38 308 SER A CA 1
ATOM 2576 C C . SER A 1 308 ? 2.754 24.203 4.941 1 98.38 308 SER A C 1
ATOM 2578 O O . SER A 1 308 ? 3.355 23.547 5.797 1 98.38 308 SER A O 1
ATOM 2580 N N . CYS A 1 309 ? 1.701 23.766 4.352 1 98.19 309 CYS A N 1
ATOM 2581 C CA . CYS A 1 309 ? 1.393 22.344 4.391 1 98.19 309 CYS A CA 1
ATOM 2582 C C . CYS A 1 309 ? 1.954 21.625 3.166 1 98.19 309 CYS A C 1
ATOM 2584 O O . CYS A 1 309 ? 1.621 21.984 2.033 1 98.19 309 CYS A O 1
ATOM 2586 N N . ILE A 1 310 ? 2.807 20.688 3.385 1 98.44 310 ILE A N 1
ATOM 2587 C CA . ILE A 1 310 ? 3.52 19.953 2.34 1 98.44 310 ILE A CA 1
ATOM 2588 C C . ILE A 1 310 ? 3.43 18.453 2.6 1 98.44 310 ILE A C 1
ATOM 2590 O O . ILE A 1 310 ? 3.605 18 3.732 1 98.44 310 ILE A O 1
ATOM 2594 N N . THR A 1 311 ? 3.133 17.703 1.56 1 98.31 311 THR A N 1
ATOM 2595 C CA . THR A 1 311 ? 2.992 16.25 1.688 1 98.31 311 THR A CA 1
ATOM 2596 C C . THR A 1 311 ? 4.363 15.586 1.749 1 98.31 311 THR A C 1
ATOM 2598 O O . THR A 1 311 ? 5.289 15.984 1.04 1 98.31 311 THR A O 1
ATOM 2601 N N . MET A 1 312 ? 4.477 14.656 2.686 1 98.44 312 MET A N 1
ATOM 2602 C CA . MET A 1 312 ? 5.66 13.805 2.658 1 98.44 312 MET A CA 1
ATOM 2603 C C . MET A 1 312 ? 5.68 12.945 1.399 1 98.44 312 MET A C 1
ATOM 2605 O O . MET A 1 312 ? 6.734 12.75 0.789 1 98.44 312 MET A O 1
ATOM 2609 N N . GLY A 1 313 ? 4.539 12.336 1.147 1 96.75 313 GLY A N 1
ATOM 2610 C CA . GLY A 1 313 ? 4.383 11.594 -0.089 1 96.75 313 GLY A CA 1
ATOM 2611 C C . GLY A 1 313 ? 3.941 12.453 -1.257 1 96.75 313 GLY A C 1
ATOM 2612 O O . GLY A 1 313 ? 4.402 13.586 -1.403 1 96.75 313 GLY A O 1
ATOM 2613 N N . SER A 1 314 ? 3.117 11.883 -2.154 1 93.56 314 SER A N 1
ATOM 2614 C CA . SER A 1 314 ? 2.697 12.586 -3.359 1 93.56 314 SER A CA 1
ATOM 2615 C C . SER A 1 314 ? 1.283 13.141 -3.213 1 93.56 314 SER A C 1
ATOM 2617 O O . 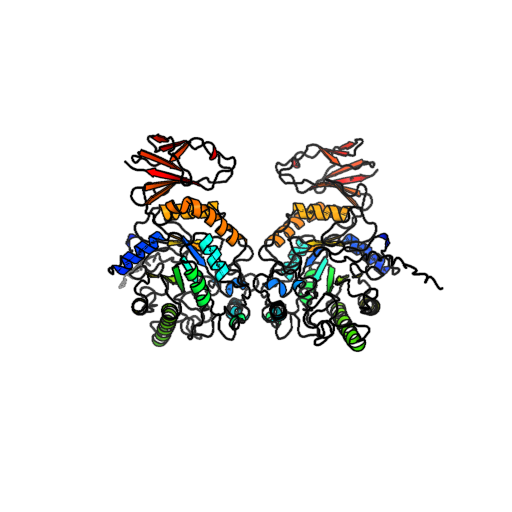SER A 1 314 ? 0.824 13.914 -4.051 1 93.56 314 SER A O 1
ATOM 2619 N N . SER A 1 315 ? 0.608 12.766 -2.189 1 93.94 315 SER A N 1
ATOM 2620 C CA . SER A 1 315 ? -0.768 13.188 -1.956 1 93.94 315 SER A CA 1
ATOM 2621 C C . SER A 1 315 ? -1.039 13.391 -0.469 1 93.94 315 SER A C 1
ATOM 2623 O O . SER A 1 315 ? -0.303 12.883 0.378 1 93.94 315 SER A O 1
ATOM 2625 N N . PHE A 1 316 ? -2.072 14.164 -0.18 1 97 316 PHE A N 1
ATOM 2626 C CA . PHE A 1 316 ? -2.443 14.383 1.212 1 97 316 PHE A CA 1
ATOM 2627 C C . PHE A 1 316 ? -3.01 13.117 1.835 1 97 316 PHE A C 1
ATOM 2629 O O . PHE A 1 316 ? -2.74 12.812 3 1 97 316 PHE A O 1
ATOM 2636 N N . SER A 1 317 ? -3.791 12.406 1.071 1 96.94 317 SER A N 1
ATOM 2637 C CA . SER A 1 317 ? -4.332 11.141 1.557 1 96.94 317 SER A CA 1
ATOM 2638 C C . SER A 1 317 ? -3.455 9.969 1.139 1 96.94 317 SER A C 1
ATOM 2640 O O . SER A 1 317 ? -2.572 10.117 0.291 1 96.94 317 SER A O 1
ATOM 2642 N N . PHE A 1 318 ? -3.736 8.82 1.763 1 97.5 318 PHE A N 1
ATOM 2643 C CA . PHE A 1 318 ? -3.006 7.59 1.479 1 97.5 318 PHE A CA 1
ATOM 2644 C C . PHE A 1 318 ? -3.172 7.184 0.02 1 97.5 318 PHE A C 1
ATOM 2646 O O . PHE A 1 318 ? -4.27 7.281 -0.535 1 97.5 318 PHE A O 1
ATOM 2653 N N . GLY A 1 319 ? -2.061 6.699 -0.511 1 95 319 GLY A N 1
ATOM 2654 C CA . GLY A 1 319 ? -2.031 6.027 -1.801 1 95 319 GLY A CA 1
ATOM 2655 C C . GLY A 1 319 ? -1.19 4.766 -1.798 1 95 319 GLY A C 1
ATOM 2656 O O . GLY A 1 319 ? -0.093 4.746 -1.236 1 95 319 GLY A O 1
ATOM 2657 N N . TYR A 1 320 ? -1.596 3.586 -2.336 1 92.75 320 TYR A N 1
ATOM 2658 C CA . TYR A 1 320 ? -0.915 2.295 -2.346 1 92.75 320 TYR A CA 1
ATOM 2659 C C . TYR A 1 320 ? 0.459 2.41 -2.994 1 92.75 320 TYR A C 1
ATOM 2661 O O . TYR A 1 320 ? 1.381 1.667 -2.645 1 92.75 320 TYR A O 1
ATOM 2669 N N . GLY A 1 321 ? 0.74 3.225 -3.812 1 87.25 321 GLY A N 1
ATOM 2670 C CA . GLY A 1 321 ? 2.023 3.369 -4.48 1 87.25 321 GLY A CA 1
ATOM 2671 C C . GLY A 1 321 ? 2.65 4.734 -4.281 1 87.25 321 GLY A C 1
ATOM 2672 O O . GLY A 1 321 ? 3.318 5.258 -5.176 1 87.25 321 GLY A O 1
ATOM 2673 N N . ASP A 1 322 ? 2.453 5.18 -3.143 1 91.94 322 ASP A N 1
ATOM 2674 C CA . ASP A 1 322 ? 2.967 6.512 -2.84 1 91.94 322 ASP A CA 1
ATOM 2675 C C . ASP A 1 322 ? 4.492 6.504 -2.74 1 91.94 322 ASP A C 1
ATOM 2677 O O . ASP A 1 322 ? 5.094 5.473 -2.439 1 91.94 322 ASP A O 1
ATOM 2681 N N . ARG A 1 323 ? 5.113 7.562 -3.102 1 91.88 323 ARG A N 1
ATOM 2682 C CA . ARG A 1 323 ? 6.551 7.781 -2.982 1 91.88 323 ARG A CA 1
ATOM 2683 C C . ARG A 1 323 ? 6.852 8.906 -1.996 1 91.88 323 ARG A C 1
ATOM 2685 O O . ARG A 1 323 ? 6.391 10.031 -2.174 1 91.88 323 ARG A O 1
ATOM 2692 N N . TYR A 1 324 ? 7.664 8.57 -1.034 1 97.06 324 TYR A N 1
ATOM 2693 C CA . TYR A 1 324 ? 7.906 9.523 0.047 1 97.06 324 TYR A CA 1
ATOM 2694 C C . TYR A 1 324 ? 9.227 10.25 -0.151 1 97.06 324 TYR A C 1
ATOM 2696 O O . TYR A 1 324 ? 10.219 9.648 -0.567 1 97.06 324 TYR A O 1
ATOM 2704 N N . LYS A 1 325 ? 9.211 11.531 0.097 1 98.38 325 LYS A N 1
ATOM 2705 C CA . LYS A 1 325 ? 10.438 12.32 0.118 1 98.38 325 LYS A CA 1
ATOM 2706 C C . LYS A 1 325 ? 11.453 11.734 1.096 1 98.38 325 LYS A C 1
ATOM 2708 O O . LYS A 1 325 ? 11.078 11.156 2.115 1 98.38 325 LYS A O 1
ATOM 2713 N N . SER A 1 326 ? 12.758 11.898 0.756 1 98.12 326 SER A N 1
ATOM 2714 C CA . SER A 1 326 ? 13.812 11.445 1.651 1 98.12 326 SER A CA 1
ATOM 2715 C C . SER A 1 326 ? 13.914 12.328 2.887 1 98.12 326 SER A C 1
ATOM 2717 O O . SER A 1 326 ? 13.391 13.445 2.9 1 98.12 326 SER A O 1
ATOM 2719 N N . ALA A 1 327 ? 14.547 11.805 3.896 1 98.25 327 ALA A N 1
ATOM 2720 C CA . ALA A 1 327 ? 14.789 12.609 5.09 1 98.25 327 ALA A CA 1
ATOM 2721 C C . ALA A 1 327 ? 15.562 13.883 4.746 1 98.25 327 ALA A C 1
ATOM 2723 O O . ALA A 1 327 ? 15.297 14.945 5.312 1 98.25 327 ALA A O 1
ATOM 2724 N N . ARG A 1 328 ? 16.531 13.82 3.85 1 98.25 328 ARG A N 1
ATOM 2725 C CA . ARG A 1 328 ? 17.297 14.977 3.396 1 98.25 328 ARG A CA 1
ATOM 2726 C C . ARG A 1 328 ? 16.375 16.031 2.789 1 98.25 328 ARG A C 1
ATOM 2728 O O . ARG A 1 328 ? 16.484 17.219 3.127 1 98.25 328 ARG A O 1
ATOM 2735 N N . GLN A 1 329 ? 15.5 15.602 1.954 1 98.31 329 GLN A N 1
ATOM 2736 C CA . GLN A 1 329 ? 14.555 16.516 1.336 1 98.31 329 GLN A CA 1
ATOM 2737 C C . GLN A 1 329 ? 13.664 17.188 2.385 1 98.31 329 GLN A C 1
ATOM 2739 O O . GLN A 1 329 ? 13.391 18.375 2.311 1 98.31 329 GLN A O 1
ATOM 2744 N N . LEU A 1 330 ? 13.203 16.391 3.32 1 98.75 330 LEU A N 1
ATOM 2745 C CA . LEU A 1 330 ? 12.305 16.891 4.355 1 98.75 330 LEU A CA 1
ATOM 2746 C C . LEU A 1 330 ? 13 17.953 5.211 1 98.75 330 LEU A C 1
ATOM 2748 O O . LEU A 1 330 ? 12.422 19 5.512 1 98.75 330 LEU A O 1
ATOM 2752 N N . VAL A 1 331 ? 14.211 17.672 5.574 1 98.69 331 VAL A N 1
ATOM 2753 C CA . VAL A 1 331 ? 14.977 18.609 6.391 1 98.69 331 VAL A CA 1
ATOM 2754 C C . VAL A 1 331 ? 15.234 19.891 5.594 1 98.69 331 VAL A C 1
ATOM 2756 O O . VAL A 1 331 ? 15.141 20.984 6.133 1 98.69 331 VAL A O 1
ATOM 2759 N N . HIS A 1 332 ? 15.602 19.734 4.324 1 98.5 332 HIS A N 1
ATOM 2760 C CA . HIS A 1 332 ? 15.828 20.906 3.479 1 98.5 332 HIS A CA 1
ATOM 2761 C C . HIS A 1 332 ? 14.578 21.781 3.389 1 98.5 332 HIS A C 1
ATOM 2763 O O . HIS A 1 332 ? 14.656 23 3.498 1 98.5 332 HIS A O 1
ATOM 2769 N N . ILE A 1 333 ? 13.445 21.141 3.236 1 98.5 333 ILE A N 1
ATOM 2770 C CA . ILE A 1 333 ? 12.172 21.859 3.182 1 98.5 333 ILE A CA 1
ATOM 2771 C C . ILE A 1 333 ? 11.922 22.578 4.508 1 98.5 333 ILE A C 1
ATOM 2773 O O . ILE A 1 333 ? 11.562 23.75 4.523 1 98.5 333 ILE A O 1
ATOM 2777 N N . LEU A 1 334 ? 12.125 21.859 5.559 1 98.81 334 LEU A N 1
ATOM 2778 C CA . LEU A 1 334 ? 11.93 22.438 6.887 1 98.81 334 LEU A CA 1
ATOM 2779 C C . LEU A 1 334 ? 12.805 23.672 7.078 1 98.81 334 LEU A C 1
ATOM 2781 O O . LEU A 1 334 ? 12.32 24.719 7.508 1 98.81 334 LEU A O 1
ATOM 2785 N N . LEU A 1 335 ? 14.07 23.562 6.738 1 98.62 335 LEU A N 1
ATOM 2786 C CA . LEU A 1 335 ? 15.016 24.656 6.941 1 98.62 335 LEU A CA 1
ATOM 2787 C C . LEU A 1 335 ? 14.656 25.844 6.066 1 98.62 335 LEU A C 1
ATOM 2789 O O . LEU A 1 335 ? 14.805 27 6.484 1 98.62 335 LEU A O 1
ATOM 2793 N N . GLU A 1 336 ? 14.227 25.578 4.855 1 98.62 336 GLU A N 1
ATOM 2794 C CA . GLU A 1 336 ? 13.797 26.688 4.008 1 98.62 336 GLU A CA 1
ATOM 2795 C C . GLU A 1 336 ? 12.586 27.406 4.598 1 98.62 336 GLU A C 1
ATOM 2797 O O . GLU A 1 336 ? 12.531 28.625 4.633 1 98.62 336 GLU A O 1
ATOM 2802 N N . VAL A 1 337 ? 11.625 26.656 5.035 1 98.62 337 VAL A N 1
ATOM 2803 C CA . VAL A 1 337 ? 10.398 27.203 5.602 1 98.62 337 VAL A CA 1
ATOM 2804 C C . VAL A 1 337 ? 10.727 28.047 6.832 1 98.62 337 VAL A C 1
ATOM 2806 O O . VAL A 1 337 ? 10.281 29.188 6.945 1 98.62 337 VAL A O 1
ATOM 2809 N N . VAL A 1 338 ? 11.555 27.516 7.695 1 98.62 338 VAL A N 1
ATOM 2810 C CA . VAL A 1 338 ? 11.844 28.203 8.953 1 98.62 338 VAL A CA 1
ATOM 2811 C C . VAL A 1 338 ? 12.711 29.422 8.695 1 98.62 338 VAL A C 1
ATOM 2813 O O . VAL A 1 338 ? 12.547 30.453 9.344 1 98.62 338 VAL A O 1
ATOM 2816 N N . ALA A 1 339 ? 13.602 29.312 7.754 1 98.56 339 ALA A N 1
ATOM 2817 C CA . ALA A 1 339 ? 14.484 30.438 7.418 1 98.56 339 ALA A CA 1
ATOM 2818 C C . ALA A 1 339 ? 13.695 31.594 6.805 1 98.56 339 ALA A C 1
ATOM 2820 O O . ALA A 1 339 ? 14.18 32.719 6.754 1 98.56 339 ALA A O 1
ATOM 2821 N N . LYS A 1 340 ? 12.547 31.266 6.395 1 98.19 340 LYS A N 1
ATOM 2822 C CA . LYS A 1 340 ? 11.711 32.281 5.785 1 98.19 340 LYS A CA 1
ATOM 2823 C C . LYS A 1 340 ? 10.547 32.656 6.695 1 98.19 340 LYS A C 1
ATOM 2825 O O . LYS A 1 340 ? 9.617 33.344 6.273 1 98.19 340 LYS A O 1
ATOM 2830 N N . GLY A 1 341 ? 10.539 32.156 7.867 1 98.12 341 GLY A N 1
ATOM 2831 C CA . GLY A 1 341 ? 9.672 32.656 8.922 1 98.12 341 GLY A CA 1
ATOM 2832 C C . GLY A 1 341 ? 8.43 31.812 9.141 1 98.12 341 GLY A C 1
ATOM 2833 O O . GLY A 1 341 ? 7.5 32.25 9.828 1 98.12 341 GLY A O 1
ATOM 2834 N N . GLY A 1 342 ? 8.367 30.609 8.562 1 98.56 342 GLY A N 1
ATOM 2835 C CA . GLY A 1 342 ? 7.141 29.828 8.609 1 98.56 342 GLY A CA 1
ATOM 2836 C C . GLY A 1 342 ? 7.254 28.578 9.461 1 98.56 342 GLY A C 1
ATOM 2837 O O . GLY A 1 342 ? 8.305 28.312 10.055 1 98.56 342 GLY A O 1
ATOM 2838 N N . ASN A 1 343 ? 6.152 27.906 9.695 1 98.88 343 ASN A N 1
ATOM 2839 C CA . ASN A 1 343 ? 6.043 26.531 10.172 1 98.88 343 ASN A CA 1
ATOM 2840 C C . ASN A 1 343 ? 5.801 25.562 9.023 1 98.88 343 ASN A C 1
ATOM 2842 O O . ASN A 1 343 ? 5.297 25.953 7.969 1 98.88 343 ASN A O 1
ATOM 2846 N N . LEU A 1 344 ? 6.254 24.344 9.242 1 98.94 344 LEU A N 1
ATOM 2847 C CA . LEU A 1 344 ? 5.98 23.297 8.273 1 98.94 344 LEU A CA 1
ATOM 2848 C C . LEU A 1 344 ? 4.953 22.312 8.828 1 98.94 344 LEU A C 1
ATOM 2850 O O . LEU A 1 344 ? 5.16 21.719 9.891 1 98.94 344 LEU A O 1
ATOM 2854 N N . ALA A 1 345 ? 3.809 22.203 8.188 1 98.88 345 ALA A N 1
ATOM 2855 C CA . ALA A 1 345 ? 2.869 21.109 8.422 1 98.88 345 ALA A CA 1
ATOM 2856 C C . ALA A 1 345 ? 3.121 19.953 7.457 1 98.88 345 ALA A C 1
ATOM 2858 O O . ALA A 1 345 ? 2.66 19.984 6.316 1 98.88 345 ALA A O 1
ATOM 2859 N N . LEU A 1 346 ? 3.873 19 7.922 1 98.94 346 LEU A N 1
ATOM 2860 C CA . LEU A 1 346 ? 4.234 17.859 7.098 1 98.94 346 LEU A CA 1
ATOM 2861 C C . LEU A 1 346 ? 3.145 16.797 7.141 1 98.94 346 LEU A C 1
ATOM 2863 O O . LEU A 1 346 ? 2.811 16.281 8.211 1 98.94 346 LEU A O 1
ATOM 2867 N N . ASN A 1 347 ? 2.652 16.438 5.992 1 98.81 347 ASN A N 1
ATOM 2868 C CA . ASN A 1 347 ? 1.463 15.594 5.93 1 98.81 347 ASN A CA 1
ATOM 2869 C C . ASN A 1 347 ? 1.826 14.133 5.68 1 98.81 347 ASN A C 1
ATOM 2871 O O . ASN A 1 347 ? 2.646 13.828 4.812 1 98.81 347 ASN A O 1
ATOM 2875 N N . VAL A 1 348 ? 1.223 13.273 6.434 1 98.56 348 VAL A N 1
ATOM 2876 C CA . VAL A 1 348 ? 1.247 11.828 6.234 1 98.56 348 VAL A CA 1
ATOM 2877 C C . VAL A 1 348 ? -0.18 11.289 6.191 1 98.56 348 VAL A C 1
ATOM 2879 O O . VAL A 1 348 ? -0.971 11.531 7.105 1 98.56 348 VAL A O 1
ATOM 2882 N N . GLY A 1 349 ? -0.549 10.562 5.098 1 98.19 349 GLY A N 1
ATOM 2883 C CA . GLY A 1 349 ? -1.853 9.93 5.016 1 98.19 349 GLY A CA 1
ATOM 2884 C C . GLY A 1 349 ? -1.866 8.516 5.582 1 98.19 349 GLY A C 1
ATOM 2885 O O . GLY A 1 349 ? -1.177 7.633 5.074 1 98.19 349 GLY A O 1
ATOM 2886 N N . PRO A 1 350 ? -2.609 8.25 6.648 1 98.5 350 PRO A N 1
ATOM 2887 C CA . PRO A 1 350 ? -2.666 6.902 7.219 1 98.5 350 PRO A CA 1
ATOM 2888 C C . PRO A 1 350 ? -3.303 5.887 6.273 1 98.5 350 PRO A C 1
ATOM 2890 O O . PRO A 1 350 ? -4.109 6.254 5.418 1 98.5 350 PRO A O 1
ATOM 2893 N N . GLN A 1 351 ? -2.912 4.637 6.438 1 98.06 351 GLN A N 1
ATOM 2894 C CA . GLN A 1 351 ? -3.455 3.516 5.676 1 98.06 351 GLN A CA 1
ATOM 2895 C C . GLN A 1 351 ? -4.891 3.211 6.094 1 98.06 351 GLN A C 1
ATOM 2897 O O . GLN A 1 351 ? -5.312 3.574 7.195 1 98.06 351 GLN A O 1
ATOM 2902 N N . PRO A 1 352 ? -5.637 2.514 5.184 1 98.31 352 PRO A N 1
ATOM 2903 C CA . PRO A 1 352 ? -7.02 2.186 5.531 1 98.31 352 PRO A CA 1
ATOM 2904 C C . PRO A 1 352 ? -7.117 1.209 6.699 1 98.31 352 PRO A C 1
ATOM 2906 O O . PRO A 1 352 ? -8.164 1.119 7.348 1 98.31 352 PRO A O 1
ATOM 2909 N N . ASP A 1 353 ? -6.055 0.445 7.039 1 97.88 353 ASP A N 1
ATOM 2910 C CA . ASP A 1 353 ? -6.113 -0.521 8.133 1 97.88 353 ASP A CA 1
ATOM 2911 C C . ASP A 1 353 ? -5.809 0.146 9.469 1 97.88 353 ASP A C 1
ATOM 2913 O O . ASP A 1 353 ? -5.895 -0.491 10.523 1 97.88 353 ASP A O 1
ATOM 2917 N N . GLY A 1 354 ? -5.395 1.415 9.453 1 98.06 354 GLY A N 1
ATOM 2918 C CA . GLY A 1 354 ? -5.18 2.166 10.68 1 98.06 354 GLY A CA 1
ATOM 2919 C C . GLY A 1 354 ? -3.715 2.453 10.953 1 98.06 354 GLY A C 1
ATOM 2920 O O . GLY A 1 354 ? -3.389 3.242 11.844 1 98.06 354 GLY A O 1
ATOM 2921 N N . ARG A 1 355 ? -2.816 1.879 10.195 1 97.31 355 ARG A N 1
ATOM 2922 C CA . ARG A 1 355 ? -1.39 2.104 10.414 1 97.31 355 ARG A CA 1
ATOM 2923 C C . ARG A 1 355 ? -0.903 3.318 9.633 1 97.31 355 ARG A C 1
ATOM 2925 O O . ARG A 1 355 ? -1.55 3.746 8.672 1 97.31 355 ARG A O 1
ATOM 2932 N N . LEU A 1 356 ? 0.166 3.867 10.102 1 97.94 356 LEU A N 1
ATOM 2933 C CA . LEU A 1 356 ? 0.933 4.758 9.234 1 97.94 356 LEU A CA 1
ATOM 2934 C C . LEU A 1 356 ? 1.822 3.963 8.289 1 97.94 356 LEU A C 1
ATOM 2936 O O . LEU A 1 356 ? 2.365 2.924 8.664 1 97.94 356 LEU A O 1
ATOM 2940 N N . PRO A 1 357 ? 1.936 4.426 7.023 1 97.31 357 PRO A N 1
ATOM 2941 C CA . PRO A 1 357 ? 2.818 3.707 6.102 1 97.31 357 PRO A CA 1
ATOM 2942 C C . PRO A 1 357 ? 4.23 3.531 6.652 1 97.31 357 PRO A C 1
ATOM 2944 O O . PRO A 1 357 ? 4.777 4.449 7.27 1 97.31 357 PRO A O 1
ATOM 2947 N N . ALA A 1 358 ? 4.84 2.412 6.418 1 95.62 358 ALA A N 1
ATOM 2948 C CA . ALA A 1 358 ? 6.141 2.062 6.98 1 95.62 358 ALA A CA 1
ATOM 2949 C C . ALA A 1 358 ? 7.215 3.055 6.539 1 95.62 358 ALA A C 1
ATOM 2951 O O . ALA A 1 358 ? 8.07 3.449 7.336 1 95.62 358 ALA A O 1
ATOM 2952 N N . GLU A 1 359 ? 7.172 3.439 5.312 1 96.44 359 GLU A N 1
ATOM 2953 C CA . GLU A 1 359 ? 8.18 4.371 4.805 1 96.44 359 GLU A CA 1
ATOM 2954 C C . GLU A 1 359 ? 8.031 5.746 5.449 1 96.44 359 GLU A C 1
ATOM 2956 O O . GLU A 1 359 ? 9.023 6.41 5.746 1 96.44 359 GLU A O 1
ATOM 2961 N N . ALA A 1 360 ? 6.84 6.191 5.637 1 97.88 360 ALA A N 1
ATOM 2962 C CA . ALA A 1 360 ? 6.613 7.457 6.328 1 97.88 360 ALA A CA 1
ATOM 2963 C C . ALA A 1 360 ? 7.137 7.402 7.762 1 97.88 360 ALA A C 1
ATOM 2965 O O . ALA A 1 360 ? 7.758 8.352 8.242 1 97.88 360 ALA A O 1
ATOM 2966 N N . MET A 1 361 ? 6.887 6.289 8.43 1 97.81 361 MET A N 1
ATOM 2967 C CA . MET A 1 361 ? 7.375 6.102 9.797 1 97.81 361 MET A CA 1
ATOM 2968 C C . MET A 1 361 ? 8.898 6.168 9.844 1 97.81 361 MET A C 1
ATOM 2970 O O . MET A 1 361 ? 9.469 6.77 10.75 1 97.81 361 MET A O 1
ATOM 2974 N N . GLN A 1 362 ? 9.508 5.582 8.891 1 97.81 362 GLN A N 1
ATOM 2975 C CA . GLN A 1 362 ? 10.969 5.625 8.812 1 97.81 362 GLN A CA 1
ATOM 2976 C C . GLN A 1 362 ? 11.461 7.055 8.617 1 97.81 362 GLN A C 1
ATOM 2978 O O . GLN A 1 362 ? 12.453 7.465 9.227 1 97.81 362 GLN A O 1
ATOM 2983 N N . ARG A 1 363 ? 10.781 7.754 7.727 1 98.62 363 ARG A N 1
ATOM 2984 C CA . ARG A 1 363 ? 11.156 9.141 7.48 1 98.62 363 ARG A CA 1
ATOM 2985 C C . ARG A 1 363 ? 10.977 9.984 8.734 1 98.62 363 ARG A C 1
ATOM 2987 O O . ARG A 1 363 ? 11.805 10.852 9.031 1 98.62 363 ARG A O 1
ATOM 2994 N N . MET A 1 364 ? 9.938 9.789 9.469 1 98.69 364 MET A N 1
ATOM 2995 C CA . MET A 1 364 ? 9.711 10.516 10.711 1 98.69 364 MET A CA 1
ATOM 2996 C C . MET A 1 364 ? 10.828 10.227 11.711 1 98.69 364 MET A C 1
ATOM 2998 O O . MET A 1 364 ? 11.305 11.133 12.391 1 98.69 364 MET A O 1
ATOM 3002 N N . LYS A 1 365 ? 11.18 8.977 11.781 1 98.62 365 LYS A N 1
ATOM 3003 C CA . LYS A 1 365 ? 12.266 8.602 12.68 1 98.62 365 LYS A CA 1
ATOM 3004 C C . LYS A 1 365 ? 13.562 9.305 12.297 1 98.62 365 LYS A C 1
ATOM 3006 O O . LYS A 1 365 ? 14.273 9.82 13.164 1 98.62 365 LYS A O 1
ATOM 3011 N N . GLU A 1 366 ? 13.867 9.297 11.039 1 98.62 366 GLU A N 1
ATOM 3012 C CA . GLU A 1 366 ? 15.07 9.945 10.547 1 98.62 366 GLU A CA 1
ATOM 3013 C C . GLU A 1 366 ? 15.039 11.445 10.82 1 98.62 366 GLU A C 1
ATOM 3015 O O . GLU A 1 366 ? 16.047 12.039 11.195 1 98.62 366 GLU A O 1
ATOM 3020 N N . LEU A 1 367 ? 13.922 12.008 10.602 1 98.75 367 LEU A N 1
ATOM 3021 C CA . LEU A 1 367 ? 13.742 13.422 10.93 1 98.75 367 LEU A CA 1
ATOM 3022 C C . LEU A 1 367 ? 13.992 13.672 12.414 1 98.75 367 LEU A C 1
ATOM 3024 O O . LEU A 1 367 ? 14.641 14.648 12.781 1 98.75 367 LEU A O 1
ATOM 3028 N N . GLY A 1 368 ? 13.469 12.781 13.211 1 98.75 368 GLY A N 1
ATOM 3029 C CA . GLY A 1 368 ? 13.656 12.891 14.648 1 98.75 368 GLY A CA 1
ATOM 3030 C C . GLY A 1 368 ? 15.117 12.875 15.062 1 98.75 368 GLY A C 1
ATOM 3031 O O . GLY A 1 368 ? 15.531 13.648 15.93 1 98.75 368 GLY A O 1
ATOM 3032 N N . VAL A 1 369 ? 15.828 12.023 14.453 1 98.31 369 VAL A N 1
ATOM 3033 C CA . VAL A 1 369 ? 17.25 11.945 14.734 1 98.31 369 VAL A CA 1
ATOM 3034 C C . VAL A 1 369 ? 17.922 13.281 14.414 1 98.31 369 VAL A C 1
ATOM 3036 O O . VAL A 1 369 ? 18.719 13.789 15.203 1 98.31 369 VAL A O 1
ATOM 3039 N N . TRP A 1 370 ? 17.594 13.805 13.32 1 98.38 370 TRP A N 1
ATOM 3040 C CA . TRP A 1 370 ? 18.172 15.086 12.93 1 98.38 370 TRP A CA 1
ATOM 3041 C C . TRP A 1 370 ? 17.719 16.188 13.891 1 98.38 370 TRP A C 1
ATOM 3043 O O . TRP A 1 370 ? 18.547 17 14.32 1 98.38 370 TRP A O 1
ATOM 3053 N N . MET A 1 371 ? 16.484 16.219 14.258 1 98.5 371 MET A N 1
ATOM 3054 C CA . MET A 1 371 ? 15.922 17.266 15.109 1 98.5 371 MET A CA 1
ATOM 3055 C C . MET A 1 371 ? 16.5 17.188 16.516 1 98.5 371 MET A C 1
ATOM 3057 O O . MET A 1 371 ? 16.641 18.219 17.188 1 98.5 371 MET A O 1
ATOM 3061 N N . LYS A 1 372 ? 16.75 16.031 16.969 1 97.75 372 LYS A N 1
ATOM 3062 C CA . LYS A 1 372 ? 17.359 15.875 18.297 1 97.75 372 LYS A CA 1
ATOM 3063 C C . LYS A 1 372 ? 18.703 16.594 18.375 1 97.75 372 LYS A C 1
ATOM 3065 O O . LYS A 1 372 ? 19.031 17.188 19.391 1 97.75 372 LYS A O 1
ATOM 3070 N N . ARG A 1 373 ? 19.344 16.547 17.328 1 96.69 373 ARG A N 1
ATOM 3071 C CA . ARG A 1 373 ? 20.688 17.141 17.297 1 96.69 373 ARG A CA 1
ATOM 3072 C C . ARG A 1 373 ? 20.609 18.625 16.984 1 96.69 373 ARG A C 1
ATOM 3074 O O . ARG A 1 373 ? 21.344 19.422 17.562 1 96.69 373 ARG A O 1
ATOM 3081 N N . TYR A 1 374 ? 19.734 19 16.078 1 98.06 374 TYR A N 1
ATOM 3082 C CA . TYR A 1 374 ? 19.844 20.328 15.492 1 98.06 374 TYR A CA 1
ATOM 3083 C C . TYR A 1 374 ? 18.578 21.141 15.758 1 98.06 374 TYR A C 1
ATOM 3085 O O . TYR A 1 374 ? 18.438 22.25 15.242 1 98.06 374 TYR A O 1
ATOM 3093 N N . GLY A 1 375 ? 17.656 20.672 16.609 1 98 375 GLY A N 1
ATOM 3094 C CA . GLY A 1 375 ? 16.375 21.312 16.875 1 98 375 GLY A CA 1
ATOM 3095 C C . GLY A 1 375 ? 16.516 22.719 17.438 1 98 375 GLY A C 1
ATOM 3096 O O . GLY A 1 375 ? 15.617 23.547 17.266 1 98 375 GLY A O 1
ATOM 3097 N N . GLU A 1 376 ? 17.641 23.031 18.094 1 97.44 376 GLU A N 1
ATOM 3098 C CA . GLU A 1 376 ? 17.844 24.359 18.672 1 97.44 376 GLU A CA 1
ATOM 3099 C C . GLU A 1 376 ? 17.891 25.438 17.594 1 97.44 376 GLU A C 1
ATOM 3101 O O . GLU A 1 376 ? 17.594 26.609 17.859 1 97.44 376 GLU A O 1
ATOM 3106 N N . ALA A 1 377 ? 18.281 24.984 16.359 1 98.06 377 ALA A N 1
ATOM 3107 C CA . ALA A 1 377 ? 18.359 25.938 15.25 1 98.06 377 ALA A CA 1
ATOM 3108 C C . ALA A 1 377 ? 17.016 26.062 14.539 1 98.06 377 ALA A C 1
ATOM 3110 O O . ALA A 1 377 ? 16.891 26.797 13.57 1 98.06 377 ALA A O 1
ATOM 3111 N N . VAL A 1 378 ? 16 25.328 15 1 98.69 378 VAL A N 1
ATOM 3112 C CA . VAL A 1 378 ? 14.688 25.297 14.359 1 98.69 378 VAL A CA 1
ATOM 3113 C C . VAL A 1 378 ? 13.633 25.859 15.305 1 98.69 378 VAL A C 1
ATOM 3115 O O . VAL A 1 378 ? 13.117 26.953 15.086 1 98.69 378 VAL A O 1
ATOM 3118 N N . TYR A 1 379 ? 13.453 25.266 16.469 1 98.75 379 TYR A N 1
ATOM 3119 C CA . TYR A 1 379 ? 12.391 25.641 17.391 1 98.75 379 TYR A CA 1
ATOM 3120 C C . TYR A 1 379 ? 12.656 27.016 18 1 98.75 379 TYR A C 1
ATOM 3122 O O . TYR A 1 379 ? 13.797 27.328 18.359 1 98.75 379 TYR A O 1
ATOM 3130 N N . GLY A 1 380 ? 11.625 27.812 18.047 1 98.5 380 GLY A N 1
ATOM 3131 C CA . GLY A 1 380 ? 11.711 29.078 18.766 1 98.5 380 GLY A CA 1
ATOM 3132 C C . GLY A 1 380 ? 12.547 30.125 18.047 1 98.5 380 GLY A C 1
ATOM 3133 O O . GLY A 1 380 ? 12.898 31.156 18.609 1 98.5 380 GLY A O 1
ATOM 3134 N N . THR A 1 381 ? 12.883 29.875 16.812 1 98.31 381 THR A N 1
ATOM 3135 C CA . THR A 1 381 ? 13.758 30.797 16.078 1 98.31 381 THR A CA 1
ATOM 3136 C C . THR A 1 381 ? 12.945 31.844 15.336 1 98.31 381 THR A C 1
ATOM 3138 O O . THR A 1 381 ? 11.727 31.719 15.203 1 98.31 381 THR A O 1
ATOM 3141 N N . ARG A 1 382 ? 13.633 32.906 14.914 1 98.06 382 ARG A N 1
ATOM 3142 C CA . ARG A 1 382 ? 13.125 33.938 14.039 1 98.06 382 ARG A CA 1
ATOM 3143 C C . ARG A 1 382 ? 14.016 34.125 12.805 1 98.06 382 ARG A C 1
ATOM 3145 O O . ARG A 1 382 ? 15.109 33.562 12.75 1 98.06 382 ARG A O 1
ATOM 3152 N N . ILE A 1 383 ? 13.484 34.812 11.812 1 97 383 ILE A N 1
ATOM 3153 C CA . ILE A 1 383 ? 14.211 34.969 10.555 1 97 383 ILE A CA 1
ATOM 3154 C C . ILE A 1 383 ? 15.438 35.844 10.766 1 97 383 ILE A C 1
ATOM 3156 O O . ILE A 1 383 ? 15.445 36.719 11.648 1 97 383 ILE A O 1
ATOM 3160 N N . CYS A 1 384 ? 16.391 35.594 9.984 1 95.12 384 CYS A N 1
ATOM 3161 C CA . CYS A 1 384 ? 17.656 36.312 9.977 1 95.12 384 CYS A CA 1
ATOM 3162 C C . CYS A 1 384 ? 18.234 36.375 8.57 1 95.12 384 CYS A C 1
ATOM 3164 O O . CYS A 1 384 ? 18.375 35.344 7.91 1 95.12 384 CYS A O 1
ATOM 3166 N N . ALA A 1 385 ? 18.531 37.594 8.164 1 95.06 385 ALA A N 1
ATOM 3167 C CA . ALA A 1 385 ? 19.203 37.688 6.871 1 95.06 385 ALA A CA 1
ATOM 3168 C C . ALA A 1 385 ? 20.516 36.906 6.875 1 95.06 385 ALA A C 1
ATOM 3170 O O . ALA A 1 385 ? 21.219 36.875 7.887 1 95.06 385 ALA A O 1
ATOM 3171 N N . PRO A 1 386 ? 20.938 36.281 5.754 1 96.94 386 PRO A N 1
ATOM 3172 C CA . PRO A 1 386 ? 20.344 36.375 4.41 1 96.94 386 PRO A CA 1
ATOM 3173 C C . PRO A 1 386 ? 19.25 35.344 4.164 1 96.94 386 PRO A C 1
ATOM 3175 O O . PRO A 1 386 ? 18.984 34.969 3.016 1 96.94 386 PRO A O 1
ATOM 3178 N N . TYR A 1 387 ? 18.641 34.906 5.234 1 97.62 387 TYR A N 1
ATOM 3179 C CA . TYR A 1 387 ? 17.484 34.031 5.195 1 97.62 387 TYR A CA 1
ATOM 3180 C C . TYR A 1 387 ? 17.828 32.688 4.562 1 97.62 387 TYR A C 1
ATOM 3182 O O . TYR A 1 387 ? 18.609 31.922 5.113 1 97.62 387 TYR A O 1
ATOM 3190 N N . PHE A 1 388 ? 17.312 32.375 3.438 1 97.56 388 PHE A N 1
ATOM 3191 C CA . PHE A 1 388 ? 17.594 31.156 2.715 1 97.56 388 PHE A CA 1
ATOM 3192 C C . PHE A 1 388 ? 18.281 31.438 1.388 1 97.56 388 PHE A C 1
ATOM 3194 O O . PHE A 1 388 ? 17.781 32.219 0.577 1 97.56 388 PHE A O 1
ATOM 3201 N N . THR A 1 389 ? 19.359 30.766 1.354 1 92.94 389 THR A N 1
ATOM 3202 C CA . THR A 1 389 ? 20.078 30.828 0.085 1 92.94 389 THR A CA 1
ATOM 3203 C C . THR A 1 389 ? 20.109 29.469 -0.592 1 92.94 389 THR A C 1
ATOM 3205 O O . THR A 1 389 ? 19.453 28.516 -0.132 1 92.94 389 THR A O 1
ATOM 3208 N N . ARG A 1 390 ? 20.531 29.188 -1.764 1 81.69 390 ARG A N 1
ATOM 3209 C CA . ARG A 1 390 ? 20.5 27.938 -2.508 1 81.69 390 ARG A CA 1
ATOM 3210 C C . ARG A 1 390 ? 21.031 26.781 -1.653 1 81.69 390 ARG A C 1
ATOM 3212 O O . ARG A 1 390 ? 20.375 25.734 -1.54 1 81.69 390 ARG A O 1
ATOM 3219 N N . SER A 1 391 ? 22.094 27.109 -0.779 1 93.56 391 SER A N 1
ATOM 3220 C CA . SER A 1 391 ? 22.703 26 -0.058 1 93.56 391 SER A CA 1
ATOM 3221 C C . SER A 1 391 ? 22.797 26.281 1.438 1 93.56 391 SER A C 1
ATOM 3223 O O . SER A 1 391 ? 23.406 25.516 2.188 1 93.56 391 SER A O 1
ATOM 3225 N N . CYS A 1 392 ? 22.188 27.438 1.888 1 98.12 392 CYS A N 1
ATOM 3226 C CA . CYS A 1 392 ? 22.297 27.766 3.305 1 98.12 392 CYS A CA 1
ATOM 3227 C C . CYS A 1 392 ? 20.984 28.297 3.848 1 98.12 392 CYS A C 1
ATOM 3229 O O . CYS A 1 392 ? 20.219 28.953 3.121 1 98.12 392 CYS A O 1
ATOM 3231 N N . ALA A 1 393 ? 20.734 28.047 5.059 1 98.69 393 ALA A N 1
ATOM 3232 C CA . ALA A 1 393 ? 19.609 28.594 5.805 1 98.69 393 ALA A CA 1
ATOM 3233 C C . ALA A 1 393 ? 20.062 29.266 7.094 1 98.69 393 ALA A C 1
ATOM 3235 O O . ALA A 1 393 ? 20.953 28.766 7.777 1 98.69 393 ALA A O 1
ATOM 3236 N N . PHE A 1 394 ? 19.469 30.391 7.383 1 98.31 394 PHE A N 1
ATOM 3237 C CA . PHE A 1 394 ? 19.859 31.141 8.578 1 98.31 394 PHE A CA 1
ATOM 3238 C C . PHE A 1 394 ? 18.656 31.406 9.461 1 98.31 394 PHE A C 1
ATOM 3240 O O . PHE A 1 394 ? 17.609 31.828 8.977 1 98.31 394 PHE A O 1
ATOM 3247 N N . THR A 1 395 ? 18.781 31.125 10.734 1 98.19 395 THR A N 1
ATOM 3248 C CA . THR A 1 395 ? 17.797 31.438 11.758 1 98.19 395 THR A CA 1
ATOM 3249 C C . THR A 1 395 ? 18.469 32.094 12.969 1 98.19 395 THR A C 1
ATOM 3251 O O . THR A 1 395 ? 19.688 32.156 13.055 1 98.19 395 THR A O 1
ATOM 3254 N N . ARG A 1 396 ? 17.578 32.625 13.82 1 96.69 396 ARG A N 1
ATOM 3255 C CA . ARG A 1 396 ? 18.156 33.312 14.969 1 96.69 396 ARG A CA 1
ATOM 3256 C C . ARG A 1 396 ? 17.297 33.094 16.219 1 96.69 396 ARG A C 1
ATOM 3258 O O . ARG A 1 396 ? 16.078 33.031 16.141 1 96.69 396 ARG A O 1
ATOM 3265 N N . LYS A 1 397 ? 17.906 32.969 17.312 1 94.38 397 LYS A N 1
ATOM 3266 C CA . LYS A 1 397 ? 17.344 32.969 18.656 1 94.38 397 LYS A CA 1
ATOM 3267 C C . LYS A 1 397 ? 18.078 33.938 19.578 1 94.38 397 LYS A C 1
ATOM 3269 O O . LYS A 1 397 ? 19.156 33.625 20.078 1 94.38 397 LYS A O 1
ATOM 3274 N N . GLY A 1 398 ? 17.422 35.031 19.844 1 89.81 398 GLY A N 1
ATOM 3275 C CA . GLY A 1 398 ? 18.141 36.062 20.578 1 89.81 398 GLY A CA 1
ATOM 3276 C C . GLY A 1 398 ? 19.375 36.562 19.828 1 89.81 398 GLY A C 1
ATOM 3277 O O . GLY A 1 398 ? 19.266 37 18.672 1 89.81 398 GLY A O 1
ATOM 3278 N N . GLU A 1 399 ? 20.516 36.375 20.469 1 88.88 399 GLU A N 1
ATOM 3279 C CA . GLU A 1 399 ? 21.75 36.875 19.891 1 88.88 399 GLU A CA 1
ATOM 3280 C C . G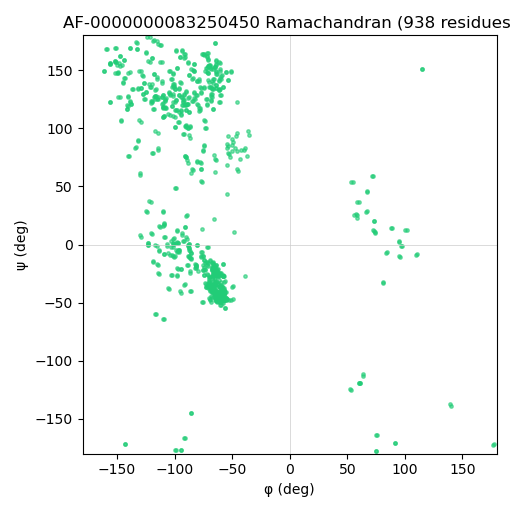LU A 1 399 ? 22.484 35.812 19.109 1 88.88 399 GLU A C 1
ATOM 3282 O O . GLU A 1 399 ? 23.469 36.094 18.422 1 88.88 399 GLU A O 1
ATOM 3287 N N . THR A 1 400 ? 21.969 34.688 19.172 1 93.25 400 THR A N 1
ATOM 3288 C CA . THR A 1 400 ? 22.609 33.562 18.469 1 93.25 400 THR A CA 1
ATOM 3289 C C . THR A 1 400 ? 22.047 33.406 17.062 1 93.25 400 THR A C 1
ATOM 3291 O O . THR A 1 400 ? 20.828 33.312 16.906 1 93.25 400 THR A O 1
ATOM 3294 N N . VAL A 1 401 ? 22.953 33.438 16.125 1 97.38 401 VAL A N 1
ATOM 3295 C CA . VAL A 1 401 ? 22.578 33.125 14.75 1 97.38 401 VAL A CA 1
ATOM 3296 C C . VAL A 1 401 ? 23 31.703 14.398 1 97.38 401 VAL A C 1
ATOM 3298 O O . VAL A 1 401 ? 24.078 31.25 14.781 1 97.38 401 VAL A O 1
ATOM 3301 N N . TYR A 1 402 ? 22.125 31.016 13.758 1 98.25 402 TYR A N 1
ATOM 3302 C CA . TYR A 1 402 ? 22.438 29.688 13.258 1 98.25 402 TYR A CA 1
ATOM 3303 C C . TYR A 1 402 ? 22.578 29.688 11.734 1 98.25 402 TYR A C 1
ATOM 3305 O O . TYR A 1 402 ? 21.719 30.203 11.023 1 98.25 402 TYR A O 1
ATOM 3313 N N . GLY A 1 403 ? 23.703 29.219 11.258 1 98.19 403 GLY A N 1
ATOM 3314 C CA . GLY A 1 403 ? 23.922 28.984 9.844 1 98.19 403 GLY A CA 1
ATOM 3315 C C . GLY A 1 403 ? 24 27.516 9.477 1 98.19 403 GLY A C 1
ATOM 3316 O O . GLY A 1 403 ? 24.859 26.797 9.977 1 98.19 403 GLY A O 1
ATOM 3317 N N . SER A 1 404 ? 23.062 27.062 8.633 1 98.5 404 SER A N 1
ATOM 3318 C CA . SER A 1 404 ? 23.016 25.672 8.18 1 98.5 404 SER A CA 1
ATOM 3319 C C . SER A 1 404 ? 23.531 25.547 6.75 1 98.5 404 SER A C 1
ATOM 3321 O O . SER A 1 404 ? 23.094 26.297 5.863 1 98.5 404 SER A O 1
ATOM 3323 N N . TYR A 1 405 ? 24.438 24.641 6.523 1 98.31 405 TYR A N 1
ATOM 3324 C CA . TYR A 1 405 ? 24.922 24.297 5.188 1 98.31 405 TYR A CA 1
ATOM 3325 C C . TYR A 1 405 ? 24.297 23 4.703 1 98.31 405 TYR A C 1
ATOM 3327 O O . TYR A 1 405 ? 24.531 21.938 5.293 1 98.31 405 TYR A O 1
ATOM 3335 N N . LEU A 1 406 ? 23.562 23.031 3.594 1 98.38 406 LEU A N 1
ATOM 3336 C CA . LEU A 1 406 ? 22.766 21.922 3.098 1 98.38 406 LEU A CA 1
ATOM 3337 C C . LEU A 1 406 ? 23.5 21.172 1.994 1 98.38 406 LEU A C 1
ATOM 3339 O O . LEU A 1 406 ? 23.922 21.766 1.005 1 98.38 406 LEU A O 1
ATOM 3343 N N . TYR A 1 407 ? 23.672 19.875 2.18 1 97.81 407 TYR A N 1
ATOM 3344 C CA . TYR A 1 407 ? 24.266 19.047 1.134 1 97.81 407 TYR A CA 1
ATOM 3345 C C . TYR A 1 407 ? 23.172 18.453 0.237 1 97.81 407 TYR A C 1
ATOM 3347 O O . TYR A 1 407 ? 22.25 17.797 0.721 1 97.81 407 TYR A O 1
ATOM 3355 N N . PRO A 1 408 ? 23.281 18.594 -1.06 1 96.06 408 PRO A N 1
ATOM 3356 C CA . PRO A 1 408 ? 22.219 18.141 -1.97 1 96.06 408 PRO A CA 1
ATOM 3357 C C . PRO A 1 408 ? 22.062 16.625 -1.979 1 96.06 408 PRO A C 1
ATOM 3359 O O . PRO A 1 408 ? 20.969 16.125 -2.252 1 96.06 408 PRO A O 1
ATOM 3362 N N . SER A 1 409 ? 23.141 15.938 -1.77 1 96.56 409 SER A N 1
ATOM 3363 C CA . SER A 1 409 ? 23.078 14.477 -1.766 1 96.56 409 SER A CA 1
ATOM 3364 C C . SER A 1 409 ? 24.172 13.883 -0.877 1 96.56 409 SER A C 1
ATOM 3366 O O . SER A 1 409 ? 25.078 14.586 -0.434 1 96.56 409 SER A O 1
ATOM 3368 N N . GLU A 1 410 ? 23.984 12.617 -0.677 1 95.44 410 GLU A N 1
ATOM 3369 C CA . GLU A 1 410 ? 24.984 11.906 0.113 1 95.44 410 GLU A CA 1
ATOM 3370 C C . GLU A 1 410 ? 26.312 11.836 -0.622 1 95.44 410 GLU A C 1
ATOM 3372 O O . GLU A 1 410 ? 27.359 11.672 0.003 1 95.44 410 GLU A O 1
ATOM 3377 N N . GLU A 1 411 ? 26.234 11.977 -1.851 1 94.56 411 GLU A N 1
ATOM 3378 C CA . GLU A 1 411 ? 27.422 11.875 -2.682 1 94.56 411 GLU A CA 1
ATOM 3379 C C . GLU A 1 411 ? 28.141 13.219 -2.791 1 94.56 411 GLU A C 1
ATOM 3381 O O . GLU A 1 411 ? 29.25 13.305 -3.33 1 94.56 411 GLU A O 1
ATOM 3386 N N . SER A 1 412 ? 27.562 14.242 -2.248 1 95.19 412 SER A N 1
ATOM 3387 C CA . SER A 1 412 ? 28.188 15.555 -2.285 1 95.19 412 SER A CA 1
ATOM 3388 C C . SER A 1 412 ? 29.5 15.562 -1.495 1 95.19 412 SER A C 1
ATOM 3390 O O . SER A 1 412 ? 29.578 14.984 -0.41 1 95.19 412 SER A O 1
ATOM 3392 N N . PRO A 1 413 ? 30.547 16.219 -2.098 1 94.62 413 PRO A N 1
ATOM 3393 C CA . PRO A 1 413 ? 31.781 16.328 -1.332 1 94.62 413 PRO A CA 1
ATOM 3394 C C . PRO A 1 413 ? 31.641 17.219 -0.099 1 94.62 413 PRO A C 1
ATOM 3396 O O . PRO A 1 413 ? 30.984 18.25 -0.153 1 94.62 413 PRO A O 1
ATOM 3399 N N . VAL A 1 414 ? 32.25 16.766 0.968 1 96.62 414 VAL A N 1
ATOM 3400 C CA . VAL A 1 414 ? 32.344 17.594 2.172 1 96.62 414 VAL A CA 1
ATOM 3401 C C . VAL A 1 414 ? 33.688 18.359 2.172 1 96.62 414 VAL A C 1
ATOM 3403 O O . VAL A 1 414 ? 34.75 17.781 2.342 1 96.62 414 VAL A O 1
ATOM 3406 N N . PRO A 1 415 ? 33.594 19.672 2.021 1 94.31 415 PRO A N 1
ATOM 3407 C CA . PRO A 1 415 ? 34.812 20.453 1.937 1 94.31 415 PRO A CA 1
ATOM 3408 C C . PRO A 1 415 ? 35.5 20.625 3.291 1 94.31 415 PRO A C 1
ATOM 3410 O O . PRO A 1 415 ? 34.875 20.438 4.336 1 94.31 415 PRO A O 1
ATOM 3413 N N . ASP A 1 416 ? 36.781 21.031 3.191 1 95.19 416 ASP A N 1
ATOM 3414 C CA . ASP A 1 416 ? 37.5 21.344 4.414 1 95.19 416 ASP A CA 1
ATOM 3415 C C . ASP A 1 416 ? 36.969 22.625 5.059 1 95.19 416 ASP A C 1
ATOM 3417 O O . ASP A 1 416 ? 36.969 22.75 6.285 1 95.19 416 ASP A O 1
ATOM 3421 N N . TYR A 1 417 ? 36.594 23.516 4.191 1 96.5 417 TYR A N 1
ATOM 3422 C CA . TYR A 1 417 ? 36.031 24.797 4.621 1 96.5 417 TYR A CA 1
ATOM 3423 C C . TYR A 1 417 ? 34.594 24.969 4.086 1 96.5 417 TYR A C 1
ATOM 3425 O O . TYR A 1 417 ? 34.375 24.906 2.875 1 96.5 417 TYR A O 1
ATOM 3433 N N . VAL A 1 418 ? 33.719 25.156 5 1 96.81 418 VAL A N 1
ATOM 3434 C CA . VAL A 1 418 ? 32.312 25.359 4.613 1 96.81 418 VAL A CA 1
ATOM 3435 C C . VAL A 1 418 ? 32.031 26.859 4.461 1 96.81 418 VAL A C 1
ATOM 3437 O O . VAL A 1 418 ? 32.281 27.641 5.383 1 96.81 418 VAL A O 1
ATOM 3440 N N . PRO A 1 419 ? 31.578 27.219 3.297 1 96.88 419 PRO A N 1
ATOM 3441 C CA . PRO A 1 419 ? 31.219 28.625 3.109 1 96.88 419 PRO A CA 1
ATOM 3442 C C . PRO A 1 419 ? 29.844 28.969 3.674 1 96.88 419 PRO A C 1
ATOM 3444 O O . PRO A 1 419 ? 28.875 28.25 3.404 1 96.88 419 PRO A O 1
ATOM 3447 N N . LEU A 1 420 ? 29.75 30 4.484 1 97.44 420 LEU A N 1
ATOM 3448 C CA . LEU A 1 420 ? 28.5 30.594 4.961 1 97.44 420 LEU A CA 1
ATOM 3449 C C . LEU A 1 420 ? 28.391 32.031 4.52 1 97.44 420 LEU A C 1
ATOM 3451 O O . LEU A 1 420 ? 29.203 32.875 4.898 1 97.44 420 LEU A O 1
ATOM 3455 N N . PRO A 1 421 ? 27.359 32.344 3.682 1 97.5 421 PRO A N 1
ATOM 3456 C CA . PRO A 1 421 ? 27.219 33.719 3.203 1 97.5 421 PRO A CA 1
ATOM 3457 C C . PRO A 1 421 ? 26.625 34.625 4.258 1 97.5 421 PRO A C 1
ATOM 3459 O O . PRO A 1 421 ? 25.641 35.312 3.994 1 97.5 421 PRO A O 1
ATOM 3462 N N . TYR A 1 422 ? 27.188 34.688 5.387 1 96.38 422 TYR A N 1
ATOM 3463 C CA . TYR A 1 422 ? 26.828 35.562 6.492 1 96.38 422 TYR A CA 1
ATOM 3464 C C . TYR A 1 422 ? 27.891 36.625 6.68 1 96.38 422 TYR A C 1
ATOM 3466 O O . TYR A 1 422 ? 29.031 36.344 7.059 1 96.38 422 TYR A O 1
ATOM 3474 N N . THR A 1 423 ? 27.5 37.906 6.5 1 95.19 423 THR A N 1
ATOM 3475 C CA . THR A 1 423 ? 28.5 38.969 6.398 1 95.19 423 THR A CA 1
ATOM 3476 C C . THR A 1 423 ? 28.562 39.781 7.691 1 95.19 423 THR A C 1
ATOM 3478 O O . THR A 1 423 ? 29.453 40.625 7.871 1 95.19 423 THR A O 1
ATOM 3481 N N . GLU A 1 424 ? 27.656 39.594 8.617 1 93.94 424 GLU A N 1
ATOM 3482 C CA . GLU A 1 424 ? 27.688 40.312 9.875 1 93.94 424 GLU A CA 1
ATOM 3483 C C . GLU A 1 424 ? 28.859 39.875 10.742 1 93.94 424 GLU A C 1
ATOM 3485 O O . GLU A 1 424 ? 29.359 38.75 10.609 1 93.94 424 GLU A O 1
ATOM 3490 N N . PRO A 1 425 ? 29.312 40.75 11.617 1 92.06 425 PRO A N 1
ATOM 3491 C CA . PRO A 1 425 ? 30.438 40.406 12.477 1 92.06 425 PRO A CA 1
ATOM 3492 C C . PRO A 1 425 ? 30.125 39.219 13.383 1 92.06 425 PRO A C 1
ATOM 3494 O O . PRO A 1 425 ? 29.047 39.156 13.969 1 92.06 425 PRO A O 1
ATOM 3497 N N . VAL A 1 426 ? 31.047 38.281 13.438 1 94.19 426 VAL A N 1
ATOM 3498 C CA . VAL A 1 426 ? 30.953 37.094 14.258 1 94.19 426 VAL A CA 1
ATOM 3499 C C . VAL A 1 426 ? 32.219 36.938 15.086 1 94.19 426 VAL A C 1
ATOM 3501 O O . VAL A 1 426 ? 33.344 37.125 14.586 1 94.19 426 VAL A O 1
ATOM 3504 N N . THR A 1 427 ? 32.125 36.625 16.391 1 92.56 427 THR A N 1
ATOM 3505 C CA . THR A 1 427 ? 33.281 36.469 17.266 1 92.56 427 THR A CA 1
ATOM 3506 C C . THR A 1 427 ? 33.656 35 17.422 1 92.56 427 THR A C 1
ATOM 3508 O O . THR A 1 427 ? 34.812 34.688 17.703 1 92.56 427 THR A O 1
ATOM 3511 N N . ALA A 1 428 ? 32.656 34.188 17.266 1 95.19 428 ALA A N 1
ATOM 3512 C CA . ALA A 1 428 ? 32.906 32.75 17.422 1 95.19 428 ALA A CA 1
ATOM 3513 C C . ALA A 1 428 ? 31.969 31.922 16.562 1 95.19 428 ALA A C 1
ATOM 3515 O O . ALA A 1 428 ? 30.844 32.344 16.297 1 95.19 428 ALA A O 1
ATOM 3516 N N . VAL A 1 429 ? 32.5 30.797 16.125 1 96.88 429 VAL A N 1
ATOM 3517 C CA . VAL A 1 429 ? 31.719 29.812 15.375 1 96.88 429 VAL A CA 1
ATOM 3518 C C . VAL A 1 429 ? 31.859 28.438 16.031 1 96.88 429 VAL A C 1
ATOM 3520 O O . VAL A 1 429 ? 32.969 28.016 16.391 1 96.88 429 VAL A O 1
ATOM 3523 N N . GLU A 1 430 ? 30.719 27.812 16.281 1 97.06 430 GLU A N 1
ATOM 3524 C CA . GLU A 1 430 ? 30.688 26.469 16.844 1 97.06 430 GLU A CA 1
ATOM 3525 C C . GLU A 1 430 ? 29.812 25.547 15.992 1 97.06 430 GLU A C 1
ATOM 3527 O O . GLU A 1 430 ? 28.844 26 15.383 1 97.06 430 GLU A O 1
ATOM 3532 N N . LEU A 1 431 ? 30.219 24.328 15.914 1 96.56 431 LEU A N 1
ATOM 3533 C CA . LEU A 1 431 ? 29.359 23.312 15.297 1 96.56 431 LEU A CA 1
ATOM 3534 C C . LEU A 1 431 ? 28.328 22.781 16.297 1 96.56 431 LEU A C 1
ATOM 3536 O O . LEU A 1 431 ? 28.703 22.359 17.391 1 96.56 431 LEU A O 1
ATOM 3540 N N . VAL A 1 432 ? 27.078 22.844 15.938 1 96.06 432 VAL A N 1
ATOM 3541 C CA . VAL A 1 432 ? 26.031 22.375 16.844 1 96.06 432 VAL A CA 1
ATOM 3542 C C . VAL A 1 432 ? 26.203 20.875 17.078 1 96.06 432 VAL A C 1
ATOM 3544 O O . VAL A 1 432 ? 26.375 20.094 16.125 1 96.06 432 VAL A O 1
ATOM 3547 N N . GLY A 1 433 ? 26.109 20.453 18.312 1 90.31 433 GLY A N 1
ATOM 3548 C CA . GLY A 1 433 ? 26.25 19.047 18.672 1 90.31 433 GLY A CA 1
ATOM 3549 C C . GLY A 1 433 ? 27.656 18.688 19.109 1 90.31 433 GLY A C 1
ATOM 3550 O O . GLY A 1 433 ? 27.891 17.562 19.578 1 90.31 433 GLY A O 1
ATOM 3551 N N . GLN A 1 434 ? 28.578 19.609 18.891 1 88.62 434 GLN A N 1
ATOM 3552 C CA . GLN A 1 434 ? 29.953 19.375 19.312 1 88.62 434 GLN A CA 1
ATOM 3553 C C . GLN A 1 434 ? 30.484 20.562 20.125 1 88.62 434 GLN A C 1
ATOM 3555 O O . GLN A 1 434 ? 30.047 21.703 19.906 1 88.62 434 GLN A O 1
ATOM 3560 N N . ALA A 1 435 ? 31.344 20.188 21 1 86.62 435 ALA A N 1
ATOM 3561 C CA . ALA A 1 435 ? 31.953 21.25 21.797 1 86.62 435 ALA A CA 1
ATOM 3562 C C . ALA A 1 435 ? 33.188 21.828 21.094 1 86.62 435 ALA A C 1
ATOM 3564 O O . ALA A 1 435 ? 33.875 21.125 20.375 1 86.62 435 ALA A O 1
ATOM 3565 N N . GLY A 1 436 ? 33.375 23.172 21.297 1 90.5 436 GLY A N 1
ATOM 3566 C CA . GLY A 1 436 ? 34.594 23.797 20.828 1 90.5 436 GLY A CA 1
ATOM 3567 C C . GLY A 1 436 ? 34.375 24.812 19.734 1 90.5 436 GLY A C 1
ATOM 3568 O O . GLY A 1 436 ? 33.469 24.672 18.922 1 90.5 436 GLY A O 1
ATOM 3569 N N . LYS A 1 437 ? 35.219 25.734 19.703 1 95.31 437 LYS A N 1
ATOM 3570 C CA . LYS A 1 437 ? 35.188 26.781 18.688 1 95.31 437 LYS A CA 1
ATOM 3571 C C . LYS A 1 437 ? 35.906 26.328 17.422 1 95.31 437 LYS A C 1
ATOM 3573 O O . LYS A 1 437 ? 36.938 25.609 17.5 1 95.31 437 LYS A O 1
ATOM 3578 N N . LEU A 1 438 ? 35.375 26.719 16.359 1 97.06 438 LEU A N 1
ATOM 3579 C CA . LEU A 1 438 ? 35.969 26.375 15.078 1 97.06 438 LEU A CA 1
ATOM 3580 C C . LEU A 1 438 ? 36.75 27.562 14.523 1 97.06 438 LEU A C 1
ATOM 3582 O O . LEU A 1 438 ? 36.375 28.719 14.758 1 97.06 438 LEU A O 1
ATOM 3586 N N . ASP A 1 439 ? 37.844 27.203 13.812 1 96.69 439 ASP A N 1
ATOM 3587 C CA . ASP A 1 439 ? 38.531 28.25 13.055 1 96.69 439 ASP A CA 1
ATOM 3588 C C . ASP A 1 439 ? 37.688 28.703 11.867 1 96.69 439 ASP A C 1
ATOM 3590 O O . ASP A 1 439 ? 37 27.891 11.227 1 96.69 439 ASP A O 1
ATOM 3594 N N . PHE A 1 440 ? 37.719 30 11.664 1 97.25 440 PHE A N 1
ATOM 3595 C CA . PHE A 1 440 ? 37.031 30.531 10.492 1 97.25 440 PHE A CA 1
ATOM 3596 C C . PHE A 1 440 ? 37.719 31.766 9.961 1 97.25 440 PHE A C 1
ATOM 3598 O O . PHE A 1 440 ? 38.5 32.406 10.688 1 97.25 440 PHE A O 1
ATOM 3605 N N . THR A 1 441 ? 37.531 32.062 8.727 1 95.88 441 THR A N 1
ATOM 3606 C CA . THR A 1 441 ? 38.062 33.25 8.078 1 95.88 441 THR A CA 1
ATOM 3607 C C . THR A 1 441 ? 36.906 34.062 7.484 1 95.88 441 THR A C 1
ATOM 3609 O O . THR A 1 441 ? 35.969 33.531 6.898 1 95.88 441 THR A O 1
ATOM 3612 N N . ARG A 1 442 ? 37.031 35.375 7.664 1 95.25 442 ARG A N 1
ATOM 3613 C CA . ARG A 1 442 ? 36.031 36.281 7.07 1 95.25 442 ARG A CA 1
ATOM 3614 C C . ARG A 1 442 ? 36.469 36.688 5.66 1 95.25 442 ARG A C 1
ATOM 3616 O O . ARG A 1 442 ? 37.625 36.969 5.41 1 95.25 442 ARG A O 1
ATOM 3623 N N . THR A 1 443 ? 35.5 36.562 4.832 1 94.25 443 THR A N 1
ATOM 3624 C CA . THR A 1 443 ? 35.719 37.031 3.457 1 94.25 443 THR A CA 1
ATOM 3625 C C . THR A 1 443 ? 34.656 38.062 3.08 1 94.25 443 THR A C 1
ATOM 3627 O O . THR A 1 443 ? 33.812 38.438 3.893 1 94.25 443 THR A O 1
ATOM 3630 N N . GLU A 1 444 ? 34.781 38.562 1.862 1 93.94 444 GLU A N 1
ATOM 3631 C CA . GLU A 1 444 ? 33.781 39.531 1.376 1 93.94 444 GLU A CA 1
ATOM 3632 C C . GLU A 1 444 ? 32.406 38.906 1.234 1 93.94 444 GLU A C 1
ATOM 3634 O O . GLU A 1 444 ? 31.391 39.562 1.414 1 93.94 444 GLU A O 1
ATOM 3639 N N . ASP A 1 445 ? 32.406 37.594 1.069 1 93.88 445 ASP A N 1
ATOM 3640 C CA . ASP A 1 445 ? 31.172 36.875 0.774 1 93.88 445 ASP A CA 1
ATOM 3641 C C . ASP A 1 445 ? 30.578 36.25 2.033 1 93.88 445 ASP A C 1
ATOM 3643 O O . ASP A 1 445 ? 29.484 35.688 2.004 1 93.88 445 ASP A O 1
ATOM 3647 N N . GLY A 1 446 ? 31.344 36.344 3.139 1 96.44 446 GLY A N 1
ATOM 3648 C CA . GLY A 1 446 ? 30.844 35.75 4.371 1 96.44 446 GLY A CA 1
ATOM 3649 C C . GLY A 1 446 ? 31.938 35.031 5.164 1 96.44 446 GLY A C 1
ATOM 3650 O O . GLY A 1 446 ? 33.031 35.562 5.332 1 96.44 446 GLY A O 1
ATOM 3651 N N . LEU A 1 447 ? 31.656 33.906 5.676 1 96.94 447 LEU A N 1
ATOM 3652 C CA . LEU A 1 447 ? 32.562 33.125 6.523 1 96.94 447 LEU A CA 1
ATOM 3653 C C . LEU A 1 447 ? 33.031 31.859 5.828 1 96.94 447 LEU A C 1
ATOM 3655 O O . LEU A 1 447 ? 32.25 31.234 5.094 1 96.94 447 LEU A O 1
ATOM 3659 N N . LEU A 1 448 ? 34.188 31.547 5.953 1 97.81 448 LEU A N 1
ATOM 3660 C CA . LEU A 1 448 ? 34.719 30.219 5.641 1 97.81 448 LEU A CA 1
ATOM 3661 C C . LEU A 1 448 ? 35.094 29.469 6.914 1 97.81 448 LEU A C 1
ATOM 3663 O O . LEU A 1 448 ? 36.062 29.797 7.582 1 97.81 448 LEU A O 1
ATOM 3667 N N . VAL A 1 449 ? 34.344 28.438 7.238 1 97.81 449 VAL A N 1
ATOM 3668 C CA . VAL A 1 449 ? 34.5 27.734 8.508 1 97.81 449 VAL A CA 1
ATOM 3669 C C . VAL A 1 449 ? 35.281 26.438 8.297 1 97.81 449 VAL A C 1
ATOM 3671 O O . VAL A 1 449 ? 34.906 25.625 7.445 1 97.81 449 VAL A O 1
ATOM 3674 N N . LYS A 1 450 ? 36.281 26.219 9.055 1 97.31 450 LYS A N 1
ATOM 3675 C CA . LYS A 1 450 ? 37.062 25 8.977 1 97.31 450 LYS A CA 1
ATOM 3676 C C . LYS A 1 450 ? 36.375 23.859 9.719 1 97.31 450 LYS A C 1
ATOM 3678 O O . LYS A 1 450 ? 36.219 23.922 10.938 1 97.31 450 LYS A O 1
ATOM 3683 N N . LEU A 1 451 ? 36.094 22.812 8.969 1 95.88 451 LEU A N 1
ATOM 3684 C CA . LEU A 1 451 ? 35.438 21.672 9.586 1 95.88 451 LEU A CA 1
ATOM 3685 C C . LEU A 1 451 ? 36.438 20.812 10.367 1 95.88 451 LEU A C 1
ATOM 3687 O O . LEU A 1 451 ? 37.562 20.625 9.922 1 95.88 451 LEU A O 1
ATOM 3691 N N . PRO A 1 452 ? 35.969 20.328 11.523 1 93.25 452 PRO A N 1
ATOM 3692 C CA . PRO A 1 452 ? 36.812 19.328 12.188 1 93.25 452 PRO A CA 1
ATOM 3693 C C . PRO A 1 452 ? 37.031 18.094 11.328 1 93.25 452 PRO A C 1
ATOM 3695 O O . PRO A 1 452 ? 36.188 17.734 10.516 1 93.25 452 PRO A O 1
ATOM 3698 N N . LEU A 1 453 ? 38.125 17.375 11.602 1 88.94 453 LEU A N 1
ATOM 3699 C CA . LEU A 1 453 ? 38.5 16.203 10.82 1 88.94 453 LEU A CA 1
ATOM 3700 C C . LEU A 1 453 ? 37.406 15.133 10.891 1 88.94 453 LEU A C 1
ATOM 3702 O O . LEU A 1 453 ? 37.156 14.438 9.914 1 88.94 453 LEU A O 1
ATOM 3706 N N . GLY A 1 454 ? 36.781 15.008 11.984 1 87.69 454 GLY A N 1
ATOM 3707 C CA . GLY A 1 454 ? 35.781 13.984 12.188 1 87.69 454 GLY A CA 1
ATOM 3708 C C . GLY A 1 454 ? 34.5 14.219 11.375 1 87.69 454 GLY A C 1
ATOM 3709 O O . GLY A 1 454 ? 33.719 13.297 11.156 1 87.69 454 GLY A O 1
ATOM 3710 N N . GLU A 1 455 ? 34.375 15.414 10.852 1 89.88 455 GLU A N 1
ATOM 3711 C CA . GLU A 1 455 ? 33.156 15.773 10.102 1 89.88 455 GLU A CA 1
ATOM 3712 C C . GLU A 1 455 ? 33.375 15.594 8.602 1 89.88 455 GLU A C 1
ATOM 3714 O O . GLU A 1 455 ? 32.406 15.68 7.824 1 89.88 455 GLU A O 1
ATOM 3719 N N . ARG A 1 456 ? 34.562 15.289 8.227 1 87.25 456 ARG A N 1
ATOM 3720 C CA . ARG A 1 456 ? 34.875 15.102 6.816 1 87.25 456 ARG A CA 1
ATOM 3721 C C . ARG A 1 456 ? 34.656 13.656 6.387 1 87.25 456 ARG A C 1
ATOM 3723 O O . ARG A 1 456 ? 35.594 12.961 6.023 1 87.25 456 ARG A O 1
ATOM 3730 N N . THR A 1 457 ? 33.406 13.234 6.273 1 86.81 457 THR A N 1
ATOM 3731 C CA . THR A 1 457 ? 33 11.859 5.996 1 86.81 457 THR A CA 1
ATOM 3732 C C . THR A 1 457 ? 32.844 11.633 4.5 1 86.81 457 THR A C 1
ATOM 3734 O O . THR A 1 457 ? 32.688 12.586 3.732 1 86.81 457 THR A O 1
ATOM 3737 N N . GLU A 1 458 ? 32.875 10.406 4.074 1 89.25 458 GLU A N 1
ATOM 3738 C CA . GLU A 1 458 ? 32.656 10.023 2.678 1 89.25 458 GLU A CA 1
ATOM 3739 C C . GLU A 1 458 ? 31.25 10.352 2.215 1 89.25 458 GLU A C 1
ATOM 3741 O O . GLU A 1 458 ? 31.047 10.867 1.111 1 89.25 458 GLU A O 1
ATOM 3746 N N . LYS A 1 459 ? 30.328 10.039 3.01 1 94.25 459 LYS A N 1
ATOM 3747 C CA . LYS A 1 459 ? 28.938 10.43 2.738 1 94.25 459 LYS A CA 1
ATOM 3748 C C . LYS A 1 459 ? 28.594 11.742 3.436 1 94.25 459 LYS A C 1
ATOM 3750 O O . LYS A 1 459 ? 28.797 11.883 4.641 1 94.25 459 LYS A O 1
ATOM 3755 N N . ALA A 1 460 ? 28.094 12.664 2.631 1 96.75 460 ALA A N 1
ATOM 3756 C CA . ALA A 1 460 ? 27.734 13.969 3.182 1 96.75 460 ALA A CA 1
ATOM 3757 C C . ALA A 1 460 ? 26.547 13.859 4.133 1 96.75 460 ALA A C 1
ATOM 3759 O O . ALA A 1 460 ? 25.594 13.125 3.865 1 96.75 460 ALA A O 1
ATOM 3760 N N . PRO A 1 461 ? 26.641 14.508 5.273 1 96.75 461 PRO A N 1
ATOM 3761 C CA . PRO A 1 461 ? 25.438 14.594 6.105 1 96.75 461 PRO A CA 1
ATOM 3762 C C . PRO A 1 461 ? 24.312 15.391 5.445 1 96.75 461 PRO A C 1
ATOM 3764 O O . PRO A 1 461 ? 24.5 15.945 4.355 1 96.75 461 PRO A O 1
ATOM 3767 N N . ILE A 1 462 ? 23.156 15.414 6.055 1 97.88 462 ILE A N 1
ATOM 3768 C CA . ILE A 1 462 ? 22.031 16.188 5.52 1 97.88 462 ILE A CA 1
ATOM 3769 C C . ILE A 1 462 ? 22.391 17.672 5.516 1 97.88 462 ILE A C 1
ATOM 3771 O O . ILE A 1 462 ? 22.141 18.359 4.527 1 97.88 462 ILE A O 1
ATOM 3775 N N . ALA A 1 463 ? 22.922 18.141 6.629 1 97.81 463 ALA A N 1
ATOM 3776 C CA . ALA A 1 463 ? 23.359 19.531 6.805 1 97.81 463 ALA A CA 1
ATOM 3777 C C . ALA A 1 463 ? 24.312 19.656 7.988 1 97.81 463 ALA A C 1
ATOM 3779 O O . ALA A 1 463 ? 24.266 18.859 8.93 1 97.81 463 ALA A O 1
ATOM 3780 N N . HIS A 1 464 ? 25.234 20.609 7.895 1 97.19 464 HIS A N 1
ATOM 3781 C CA . HIS A 1 464 ? 25.953 21.094 9.062 1 97.19 464 HIS A CA 1
ATOM 3782 C C . HIS A 1 464 ? 25.312 22.359 9.625 1 97.19 464 HIS A C 1
ATOM 3784 O O . HIS A 1 464 ? 24.922 23.25 8.859 1 97.19 464 HIS A O 1
ATOM 3790 N N . VAL A 1 465 ? 25.172 22.375 10.922 1 98.31 465 VAL A N 1
ATOM 3791 C CA . VAL A 1 465 ? 24.562 23.531 11.555 1 98.31 465 VAL A CA 1
ATOM 3792 C C . VAL A 1 465 ? 25.578 24.188 12.492 1 98.31 465 VAL A C 1
ATOM 3794 O O . VAL A 1 465 ? 26.141 23.547 13.367 1 98.31 465 VAL A O 1
ATOM 3797 N N . PHE A 1 466 ? 25.75 25.516 12.273 1 98 466 PHE A N 1
ATOM 3798 C CA . PHE A 1 466 ? 26.734 26.281 13.039 1 98 466 PHE A CA 1
ATOM 3799 C C . PHE A 1 466 ? 26.062 27.328 13.906 1 98 466 PHE A C 1
ATOM 3801 O O . PHE A 1 466 ? 25.078 27.938 13.484 1 98 466 PHE A O 1
ATOM 3808 N N . ARG A 1 467 ? 26.609 27.547 15.148 1 97.25 467 ARG A N 1
ATOM 3809 C CA . ARG A 1 467 ? 26.281 28.703 15.977 1 97.25 467 ARG A CA 1
ATOM 3810 C C . ARG A 1 467 ? 27.234 29.859 15.711 1 97.25 467 ARG A C 1
ATOM 3812 O O . ARG A 1 467 ? 28.453 29.703 15.812 1 97.25 467 ARG A O 1
ATOM 3819 N N . LEU A 1 468 ? 26.672 30.875 15.312 1 97.12 468 LEU A N 1
ATOM 3820 C CA . LEU A 1 468 ? 27.438 32.094 15.094 1 97.12 468 LEU A CA 1
ATOM 3821 C C . LEU A 1 468 ? 27.203 33.094 16.203 1 97.12 468 LEU A C 1
ATOM 3823 O O . LEU A 1 468 ? 26.078 33.594 16.359 1 97.12 468 LEU A O 1
ATOM 3827 N N . THR A 1 469 ? 28.156 33.312 16.953 1 91.88 469 THR A N 1
ATOM 3828 C CA . THR A 1 469 ? 28.031 34.281 18.047 1 91.88 469 THR A CA 1
ATOM 3829 C C . THR A 1 469 ? 28.406 35.688 17.578 1 91.88 469 THR A C 1
ATOM 3831 O O . THR A 1 469 ? 29.5 35.875 17.031 1 91.88 469 THR A O 1
ATOM 3834 N N . ALA A 1 470 ? 27.422 36.5 17.734 1 81.56 470 ALA A N 1
ATOM 3835 C CA . ALA A 1 470 ? 27.625 37.906 17.344 1 81.56 470 ALA A CA 1
ATOM 3836 C C . ALA A 1 470 ? 28.547 38.625 18.312 1 81.56 470 ALA A C 1
ATOM 3838 O O . ALA A 1 470 ? 28.828 38.125 19.406 1 81.56 470 ALA A O 1
ATOM 3839 N N . VAL A 1 471 ? 29.078 39.906 17.812 1 69.19 471 VAL A N 1
ATOM 3840 C CA . VAL A 1 471 ? 29.891 40.812 18.625 1 69.19 471 VAL A CA 1
ATOM 3841 C C . VAL A 1 471 ? 28.984 41.562 19.594 1 69.19 471 VAL A C 1
ATOM 3843 O O . VAL A 1 471 ? 27.875 41.969 19.25 1 69.19 471 VAL A O 1
ATOM 3846 N N . MET B 1 1 ? 17.469 -65.812 44.062 1 24.22 1 MET B N 1
ATOM 3847 C CA . MET B 1 1 ? 16.328 -65.188 43.406 1 24.22 1 MET B CA 1
ATOM 3848 C C . MET B 1 1 ? 16.781 -64.5 42.156 1 24.22 1 MET B C 1
ATOM 3850 O O . MET B 1 1 ? 17.953 -64.188 41.969 1 24.22 1 MET B O 1
ATOM 3854 N N . ASN B 1 2 ? 15.734 -64.062 41.344 1 23.05 2 ASN B N 1
ATOM 3855 C CA . ASN B 1 2 ? 15.195 -63.812 40 1 23.05 2 ASN B CA 1
ATOM 3856 C C . ASN B 1 2 ? 15.602 -62.438 39.5 1 23.05 2 ASN B C 1
ATOM 3858 O O . ASN B 1 2 ? 15.062 -61.438 39.938 1 23.05 2 ASN B O 1
ATOM 3862 N N . GLU B 1 3 ? 16.906 -62.25 39.375 1 28.47 3 GLU B N 1
ATOM 3863 C CA . GLU B 1 3 ? 17.484 -61.031 38.781 1 28.47 3 GLU B CA 1
ATOM 3864 C C . GLU B 1 3 ? 16.828 -60.719 37.438 1 28.47 3 GLU B C 1
ATOM 3866 O O . GLU B 1 3 ? 16.891 -61.531 36.531 1 28.47 3 GLU B O 1
ATOM 3871 N N . THR B 1 4 ? 15.672 -60 37.5 1 25.36 4 THR B N 1
ATOM 3872 C CA . THR B 1 4 ? 14.82 -59.469 36.438 1 25.36 4 THR B CA 1
ATOM 3873 C C . THR B 1 4 ? 15.648 -58.781 35.375 1 25.36 4 THR B C 1
ATOM 3875 O O . THR B 1 4 ? 16.594 -58.062 35.688 1 25.36 4 THR B O 1
ATOM 3878 N N . THR B 1 5 ? 15.547 -59.219 34.094 1 23.41 5 THR B N 1
ATOM 3879 C CA . THR B 1 5 ? 15.961 -59 32.688 1 23.41 5 THR B CA 1
ATOM 3880 C C . THR B 1 5 ? 15.656 -57.594 32.25 1 23.41 5 THR B C 1
ATOM 3882 O O . THR B 1 5 ? 14.523 -57.281 31.875 1 23.41 5 THR B O 1
ATOM 3885 N N . ALA B 1 6 ? 15.93 -56.531 33.094 1 30.38 6 ALA B N 1
ATOM 3886 C CA . ALA B 1 6 ? 15.461 -55.25 32.594 1 30.38 6 ALA B CA 1
ATOM 3887 C C . ALA B 1 6 ? 15.938 -55 31.172 1 30.38 6 ALA B C 1
ATOM 3889 O O . ALA B 1 6 ? 17.125 -54.812 30.922 1 30.38 6 ALA B O 1
ATOM 3890 N N . GLN B 1 7 ? 15.305 -55.688 30.125 1 20.77 7 GLN B N 1
ATOM 3891 C CA . GLN B 1 7 ? 15.586 -55.438 28.703 1 20.77 7 GLN B CA 1
ATOM 3892 C C . GLN B 1 7 ? 15.398 -53.969 28.359 1 20.77 7 GLN B C 1
ATOM 3894 O O . GLN B 1 7 ? 14.289 -53.438 28.453 1 20.77 7 GLN B O 1
ATOM 3899 N N . ARG B 1 8 ? 16.328 -53.094 28.578 1 28.27 8 ARG B N 1
ATOM 3900 C CA . ARG B 1 8 ? 16.391 -51.75 28.062 1 28.27 8 ARG B CA 1
ATOM 3901 C C . ARG B 1 8 ? 16.078 -51.688 26.578 1 28.27 8 ARG B C 1
ATOM 3903 O O . ARG B 1 8 ? 16.891 -52.156 25.766 1 28.27 8 ARG B O 1
ATOM 3910 N N . THR B 1 9 ? 14.797 -52.031 26.141 1 23.66 9 THR B N 1
ATOM 3911 C CA . THR B 1 9 ? 14.445 -51.781 24.734 1 23.66 9 THR B CA 1
ATOM 3912 C C . THR B 1 9 ? 14.805 -50.375 24.328 1 23.66 9 THR B C 1
ATOM 3914 O O . THR B 1 9 ? 14.344 -49.406 24.938 1 23.66 9 THR B O 1
ATOM 3917 N N . THR B 1 10 ? 15.992 -50.094 23.859 1 26.25 10 THR B N 1
ATOM 3918 C CA . THR B 1 10 ? 16.484 -48.906 23.156 1 26.25 10 THR B CA 1
ATOM 3919 C C . THR B 1 10 ? 15.469 -48.469 22.109 1 26.25 10 THR B C 1
ATOM 3921 O O . THR B 1 10 ? 15.219 -49.156 21.125 1 26.25 10 THR B O 1
ATOM 3924 N N . GLU B 1 11 ? 14.281 -47.844 22.5 1 26.28 11 GLU B N 1
ATOM 3925 C CA . GLU B 1 11 ? 13.336 -47.188 21.594 1 26.28 11 GLU B CA 1
ATOM 3926 C C . GLU B 1 11 ? 14.055 -46.25 20.625 1 26.28 11 GLU B C 1
ATOM 3928 O O . GLU B 1 11 ? 14.742 -45.312 21.031 1 26.28 11 GLU B O 1
ATOM 3933 N N . GLN B 1 12 ? 14.633 -46.75 19.469 1 26.64 12 GLN B N 1
ATOM 3934 C CA . GLN B 1 12 ? 15.07 -46 18.281 1 26.64 12 GLN B CA 1
ATOM 3935 C C . GLN B 1 12 ? 14.086 -44.906 17.938 1 26.64 12 GLN B C 1
ATOM 3937 O O . GLN B 1 12 ? 12.914 -45.156 17.656 1 26.64 12 GLN B O 1
ATOM 3942 N N . GLU B 1 13 ? 14.148 -43.75 18.609 1 27.5 13 GLU B N 1
ATOM 3943 C CA . GLU B 1 13 ? 13.469 -42.531 18.234 1 27.5 13 GLU B CA 1
ATOM 3944 C C . GLU B 1 13 ? 13.484 -42.312 16.719 1 27.5 13 GLU B C 1
ATOM 3946 O O . GLU B 1 13 ? 14.547 -42.219 16.109 1 27.5 13 GLU B O 1
ATOM 3951 N N . GLU B 1 14 ? 12.586 -42.906 15.906 1 27.56 14 GLU B N 1
ATOM 3952 C CA . GLU B 1 14 ? 12.234 -42.656 14.508 1 27.56 14 GLU B CA 1
ATOM 3953 C C . GLU B 1 14 ? 12.312 -41.188 14.172 1 27.56 14 GLU B C 1
ATOM 3955 O O . GLU B 1 14 ? 11.703 -40.344 14.852 1 27.56 14 GLU B O 1
ATOM 3960 N N . GLN B 1 15 ? 13.445 -40.656 13.633 1 29.98 15 GLN B N 1
ATOM 3961 C CA . GLN B 1 15 ? 13.711 -39.375 12.977 1 29.98 15 GLN B CA 1
ATOM 3962 C C . GLN B 1 15 ? 12.523 -38.969 12.117 1 29.98 15 GLN B C 1
ATOM 3964 O O . GLN B 1 15 ? 12.203 -39.625 11.125 1 29.98 15 GLN B O 1
ATOM 3969 N N . GLN B 1 16 ? 11.492 -38.5 12.711 1 30.55 16 GLN B N 1
ATOM 3970 C CA . GLN B 1 16 ? 10.312 -37.969 12.039 1 30.55 16 GLN B CA 1
ATOM 3971 C C . GLN B 1 16 ? 10.688 -37.031 10.922 1 30.55 16 GLN B C 1
ATOM 3973 O O . GLN B 1 16 ? 11.383 -36.031 11.156 1 30.55 16 GLN B O 1
ATOM 3978 N N . PRO B 1 17 ? 10.828 -37.406 9.625 1 32.84 17 PRO B N 1
ATOM 3979 C CA . PRO B 1 17 ? 11.078 -36.656 8.414 1 32.84 17 PRO B CA 1
ATOM 3980 C C . PRO B 1 17 ? 10.312 -35.312 8.391 1 32.84 17 PRO B C 1
ATOM 3982 O O . PRO B 1 17 ? 10.508 -34.5 7.477 1 32.84 17 PRO B O 1
ATOM 3985 N N . SER B 1 18 ? 9.18 -35.156 9.055 1 34.31 18 SER B N 1
ATOM 3986 C CA . SER B 1 18 ? 8.086 -34.344 8.508 1 34.31 18 SER B CA 1
ATOM 3987 C C . SER B 1 18 ? 8.359 -32.844 8.648 1 34.31 18 SER B C 1
ATOM 3989 O O . SER B 1 18 ? 7.469 -32.094 9.008 1 34.31 18 SER B O 1
ATOM 3991 N N . HIS B 1 19 ? 9.516 -32.344 8.953 1 38.62 19 HIS B N 1
ATOM 3992 C CA . HIS B 1 19 ? 9.273 -30.922 9.125 1 38.62 19 HIS B CA 1
ATOM 3993 C C . HIS B 1 19 ? 8.828 -30.281 7.816 1 38.62 19 HIS B C 1
ATOM 3995 O O . HIS B 1 19 ? 9.664 -29.906 6.988 1 38.62 19 HIS B O 1
ATOM 4001 N N . GLU B 1 20 ? 7.641 -30.453 7.273 1 43.03 20 GLU B N 1
ATOM 4002 C CA . GLU B 1 20 ? 6.98 -30.016 6.051 1 43.03 20 GLU B CA 1
ATOM 4003 C C . GLU B 1 20 ? 7.098 -28.5 5.871 1 43.03 20 GLU B C 1
ATOM 4005 O O . GLU B 1 20 ? 7.215 -28.016 4.75 1 43.03 20 GLU B O 1
ATOM 4010 N N . VAL B 1 21 ? 6.816 -27.703 6.887 1 43.25 21 VAL B N 1
ATOM 4011 C CA . VAL B 1 21 ? 6.84 -26.25 6.785 1 43.25 21 VAL B CA 1
ATOM 4012 C C . VAL B 1 21 ? 7.953 -25.688 7.668 1 43.25 21 VAL B C 1
ATOM 4014 O O . VAL B 1 21 ? 7.938 -25.859 8.883 1 43.25 21 VAL B O 1
ATOM 4017 N N . ALA B 1 22 ? 9.234 -25.359 7.172 1 44.69 22 ALA B N 1
ATOM 4018 C CA . ALA B 1 22 ? 10.227 -24.594 7.922 1 44.69 22 ALA B CA 1
ATOM 4019 C C . ALA B 1 22 ? 10.172 -23.109 7.551 1 44.69 22 ALA B C 1
ATOM 4021 O O . ALA B 1 22 ? 10.461 -22.734 6.41 1 44.69 22 ALA B O 1
ATOM 4022 N N . GLN B 1 23 ? 9.797 -22.234 8.438 1 43.78 23 GLN B N 1
ATOM 4023 C CA . GLN B 1 23 ? 9.703 -20.797 8.234 1 43.78 23 GLN B CA 1
ATOM 4024 C C . GLN B 1 23 ? 8.727 -20.453 7.117 1 43.78 23 GLN B C 1
ATOM 4026 O O . GLN B 1 23 ? 9.039 -19.656 6.234 1 43.78 23 GLN B O 1
ATOM 4031 N N . GLY B 1 24 ? 7.688 -21.188 7.027 1 46.03 24 GLY B N 1
ATOM 4032 C CA . GLY B 1 24 ? 6.656 -20.984 6.023 1 46.03 24 GLY B CA 1
ATOM 4033 C C . GLY B 1 24 ? 6.988 -21.625 4.688 1 46.03 24 GLY B C 1
ATOM 4034 O O . GLY B 1 24 ? 6.227 -21.5 3.729 1 46.03 24 GLY B O 1
ATOM 4035 N N . VAL B 1 25 ? 8.164 -22.109 4.605 1 51.47 25 VAL B N 1
ATOM 4036 C CA . VAL B 1 25 ? 8.555 -22.719 3.34 1 51.47 25 VAL B CA 1
ATOM 4037 C C . VAL B 1 25 ? 8.422 -24.234 3.436 1 51.47 25 VAL B C 1
ATOM 4039 O O . VAL B 1 25 ? 8.898 -24.844 4.391 1 51.47 25 VAL B O 1
ATOM 4042 N N . HIS B 1 26 ? 7.645 -24.781 2.562 1 61.5 26 HIS B N 1
ATOM 4043 C CA . HIS B 1 26 ? 7.371 -26.219 2.523 1 61.5 26 HIS B CA 1
ATOM 4044 C C . HIS B 1 26 ? 8.469 -26.969 1.78 1 61.5 26 HIS B C 1
ATOM 4046 O O . HIS B 1 26 ? 8.945 -26.516 0.738 1 61.5 26 HIS B O 1
ATOM 4052 N N . ASN B 1 27 ? 8.953 -28.031 2.434 1 73.38 27 ASN B N 1
ATOM 4053 C CA . ASN B 1 27 ? 9.789 -28.984 1.723 1 73.38 27 ASN B CA 1
ATOM 4054 C C . ASN B 1 27 ? 9.039 -29.625 0.555 1 73.38 27 ASN B C 1
ATOM 4056 O O . ASN B 1 27 ? 7.82 -29.516 0.458 1 73.38 27 ASN B O 1
ATOM 4060 N N . PHE B 1 28 ? 9.773 -30 -0.554 1 79.81 28 PHE B N 1
ATOM 4061 C CA . PHE B 1 28 ? 9.117 -30.625 -1.695 1 79.81 28 PHE B CA 1
ATOM 4062 C C . PHE B 1 28 ? 9.516 -32.094 -1.817 1 79.81 28 PHE B C 1
ATOM 4064 O O . PHE B 1 28 ? 10.516 -32.5 -1.23 1 79.81 28 PHE B O 1
ATOM 4071 N N . SER B 1 29 ? 8.672 -32.844 -2.465 1 80.75 29 SER B N 1
ATOM 4072 C CA . SER B 1 29 ? 8.859 -34.281 -2.631 1 80.75 29 SER B CA 1
ATOM 4073 C C . SER B 1 29 ? 10.109 -34.594 -3.451 1 80.75 29 SER B C 1
ATOM 4075 O O . SER B 1 29 ? 10.477 -33.812 -4.34 1 80.75 29 SER B O 1
ATOM 4077 N N . SER B 1 30 ? 10.703 -35.719 -3.121 1 83.44 30 SER B N 1
ATOM 4078 C CA . SER B 1 30 ? 11.906 -36.156 -3.828 1 83.44 30 SER B CA 1
ATOM 4079 C C . SER B 1 30 ? 11.57 -36.625 -5.238 1 83.44 30 SER B C 1
ATOM 4081 O O . SER B 1 30 ? 10.539 -37.281 -5.453 1 83.44 30 SER B O 1
ATOM 4083 N N . GLU B 1 31 ? 12.492 -36.438 -6.125 1 86.75 31 GLU B N 1
ATOM 4084 C CA . GLU B 1 31 ? 12.406 -36.875 -7.512 1 86.75 31 GLU B CA 1
ATOM 4085 C C . GLU B 1 31 ? 12.266 -38.406 -7.602 1 86.75 31 GLU B C 1
ATOM 4087 O O . GLU B 1 31 ? 11.516 -38.906 -8.438 1 86.75 31 GLU B O 1
ATOM 4092 N N . ALA B 1 32 ? 12.938 -39.031 -6.742 1 86.56 32 ALA B N 1
ATOM 4093 C CA . ALA B 1 32 ? 12.969 -40.5 -6.758 1 86.56 32 ALA B CA 1
ATOM 4094 C C . ALA B 1 32 ? 11.602 -41.094 -6.41 1 86.56 32 ALA B C 1
ATOM 4096 O O . ALA B 1 32 ? 11.281 -42.219 -6.793 1 86.56 32 ALA B O 1
ATOM 4097 N N . GLU B 1 33 ? 10.805 -40.312 -5.766 1 89.06 33 GLU B N 1
ATOM 4098 C CA . GLU B 1 33 ? 9.523 -40.812 -5.277 1 89.06 33 GLU B CA 1
ATOM 4099 C C . GLU B 1 33 ? 8.375 -40.406 -6.195 1 89.06 33 GLU B C 1
ATOM 4101 O O . GLU B 1 33 ? 7.219 -40.75 -5.949 1 89.06 33 GLU B O 1
ATOM 4106 N N . TRP B 1 34 ? 8.711 -39.719 -7.23 1 93.94 34 TRP B N 1
ATOM 4107 C CA . TRP B 1 34 ? 7.684 -39.281 -8.156 1 93.94 34 TRP B CA 1
ATOM 4108 C C . TRP B 1 34 ? 7.039 -40.438 -8.883 1 93.94 34 TRP B C 1
ATOM 4110 O O . TRP B 1 34 ? 7.734 -41.344 -9.344 1 93.94 34 TRP B O 1
ATOM 4120 N N . VAL B 1 35 ? 5.707 -40.469 -8.969 1 95.44 35 VAL B N 1
ATOM 4121 C CA . VAL B 1 35 ? 4.961 -41.531 -9.602 1 95.44 35 VAL B CA 1
ATOM 4122 C C . VAL B 1 35 ? 4.543 -41.125 -11.008 1 95.44 35 VAL B C 1
ATOM 4124 O O . VAL B 1 35 ? 3.668 -40.25 -11.172 1 95.44 35 VAL B O 1
ATOM 4127 N N . LYS B 1 36 ? 5.117 -41.719 -12.008 1 95.94 36 LYS B N 1
ATOM 4128 C CA . LYS B 1 36 ? 4.77 -41.438 -13.398 1 95.94 36 LYS B CA 1
ATOM 4129 C C . LYS B 1 36 ? 3.361 -41.938 -13.719 1 95.94 36 LYS B C 1
ATOM 4131 O O . LYS B 1 36 ? 3.031 -43.094 -13.477 1 95.94 36 LYS B O 1
ATOM 4136 N N . PRO B 1 37 ? 2.541 -41.062 -14.273 1 96.12 37 PRO B N 1
ATOM 4137 C CA . PRO B 1 37 ? 1.2 -41.531 -14.641 1 96.12 37 PRO B CA 1
ATOM 4138 C C . PRO B 1 37 ? 1.226 -42.594 -15.711 1 96.12 37 PRO B C 1
ATOM 4140 O O . PRO B 1 37 ? 2.074 -42.562 -16.609 1 96.12 37 PRO B O 1
ATOM 4143 N N . ASP B 1 38 ? 0.254 -43.531 -15.625 1 94.88 38 ASP B N 1
ATOM 4144 C CA . ASP B 1 38 ? 0.112 -44.562 -16.641 1 94.88 38 ASP B CA 1
ATOM 4145 C C . ASP B 1 38 ? -0.748 -44.094 -17.812 1 94.88 38 ASP B C 1
ATOM 4147 O O . ASP B 1 38 ? -0.597 -44.562 -18.938 1 94.88 38 ASP B O 1
ATOM 4151 N N . ASP B 1 39 ? -1.576 -43.125 -17.562 1 95.75 39 ASP B N 1
ATOM 4152 C CA . ASP B 1 39 ? -2.498 -42.594 -18.562 1 95.75 39 ASP B CA 1
ATOM 4153 C C . ASP B 1 39 ? -1.756 -41.781 -19.609 1 95.75 39 ASP B C 1
ATOM 4155 O O . ASP B 1 39 ? -1.181 -40.75 -19.297 1 95.75 39 ASP B O 1
ATOM 4159 N N . PRO B 1 40 ? -1.816 -42.125 -20.891 1 97.31 40 PRO B N 1
ATOM 4160 C CA . PRO B 1 40 ? -1.11 -41.406 -21.953 1 97.31 40 PRO B CA 1
ATOM 4161 C C . PRO B 1 40 ? -1.564 -39.938 -22.062 1 97.31 40 PRO B C 1
ATOM 4163 O O . PRO B 1 40 ? -0.768 -39.062 -22.422 1 97.31 40 PRO B O 1
ATOM 4166 N N . LEU B 1 41 ? -2.805 -39.781 -21.828 1 97.75 41 LEU B N 1
ATOM 4167 C CA . LEU B 1 41 ? -3.299 -38.406 -21.891 1 97.75 41 LEU B CA 1
ATOM 4168 C C . LEU B 1 41 ? -2.637 -37.531 -20.828 1 97.75 41 LEU B C 1
ATOM 4170 O O . LEU B 1 41 ? -2.297 -36.375 -21.094 1 97.75 41 LEU B O 1
ATOM 4174 N N . LEU B 1 42 ? -2.49 -38 -19.672 1 97.94 42 LEU B N 1
ATOM 4175 C CA . LEU B 1 42 ? -1.822 -37.25 -18.609 1 97.94 42 LEU B CA 1
ATOM 4176 C C . LEU B 1 42 ? -0.358 -37 -18.953 1 97.94 42 LEU B C 1
ATOM 4178 O O . LEU B 1 42 ? 0.195 -35.938 -18.625 1 97.94 42 LEU B O 1
ATOM 4182 N N . LEU B 1 43 ? 0.26 -37.938 -19.578 1 98.06 43 LEU B N 1
ATOM 4183 C CA . LEU B 1 43 ? 1.644 -37.781 -20.016 1 98.06 43 LEU B CA 1
ATOM 4184 C C . LEU B 1 43 ? 1.756 -36.656 -21.047 1 98.06 43 LEU B C 1
ATOM 4186 O O . LEU B 1 43 ? 2.682 -35.844 -21 1 98.06 43 LEU B O 1
ATOM 4190 N N . GLU B 1 44 ? 0.854 -36.688 -21.953 1 98.31 44 GLU B N 1
ATOM 4191 C CA . GLU B 1 44 ? 0.809 -35.625 -22.938 1 98.31 44 GLU B CA 1
ATOM 4192 C C . GLU B 1 44 ? 0.597 -34.25 -22.281 1 98.31 44 GLU B C 1
ATOM 4194 O O . GLU B 1 44 ? 1.222 -33.281 -22.656 1 98.31 44 GLU B O 1
ATOM 4199 N N . ARG B 1 45 ? -0.283 -34.219 -21.312 1 98.62 45 ARG B N 1
ATOM 4200 C CA . ARG B 1 45 ? -0.579 -33 -20.609 1 98.62 45 ARG B CA 1
ATOM 4201 C C . ARG B 1 45 ? 0.623 -32.531 -19.797 1 98.62 45 ARG B C 1
ATOM 4203 O O . ARG B 1 45 ? 0.849 -31.312 -19.656 1 98.62 45 ARG B O 1
ATOM 4210 N N . LEU B 1 46 ? 1.347 -33.406 -19.25 1 98.69 46 LEU B N 1
ATOM 4211 C CA . LEU B 1 46 ? 2.566 -33.062 -18.531 1 98.69 46 LEU B CA 1
ATOM 4212 C C . LEU B 1 46 ? 3.6 -32.469 -19.469 1 98.69 46 LEU B C 1
ATOM 4214 O O . LEU B 1 46 ? 4.324 -31.531 -19.109 1 98.69 46 LEU B O 1
ATOM 4218 N N . GLU B 1 47 ? 3.68 -33.031 -20.672 1 98.19 47 GLU B N 1
ATOM 4219 C CA . GLU B 1 47 ? 4.543 -32.438 -21.688 1 98.19 47 GLU B CA 1
ATOM 4220 C C . GLU B 1 47 ? 4.102 -31 -22.016 1 98.19 47 GLU B C 1
ATOM 4222 O O . GLU B 1 47 ? 4.93 -30.094 -22.094 1 98.19 47 GLU B O 1
ATOM 4227 N N . TRP B 1 48 ? 2.818 -30.859 -22.219 1 98.69 48 TRP B N 1
ATOM 4228 C CA . TRP B 1 48 ? 2.258 -29.531 -22.438 1 98.69 48 TRP B CA 1
ATOM 4229 C C . TRP B 1 48 ? 2.617 -28.578 -21.297 1 98.69 48 TRP B C 1
ATOM 4231 O O . TRP B 1 48 ? 3.047 -27.453 -21.531 1 98.69 48 TRP B O 1
ATOM 4241 N N . PHE B 1 49 ? 2.41 -29.094 -20.094 1 98.81 49 PHE B N 1
ATOM 4242 C CA . PHE B 1 49 ? 2.693 -28.312 -18.906 1 98.81 49 PHE B CA 1
ATOM 4243 C C . PHE B 1 49 ? 4.145 -27.844 -18.891 1 98.81 49 PHE B C 1
ATOM 4245 O O . PHE B 1 49 ? 4.422 -26.672 -18.641 1 98.81 49 PHE B O 1
ATOM 4252 N N . GLN B 1 50 ? 5.086 -28.688 -19.172 1 98.56 50 GLN B N 1
ATOM 4253 C CA . GLN B 1 50 ? 6.516 -28.375 -19.141 1 98.56 50 GLN B CA 1
ATOM 4254 C C . GLN B 1 50 ? 6.879 -27.359 -20.203 1 98.56 50 GLN B C 1
ATOM 4256 O O . GLN B 1 50 ? 7.938 -26.734 -20.141 1 98.56 50 GLN B O 1
ATOM 4261 N N . ASP B 1 51 ? 6.035 -27.219 -21.203 1 98.75 51 ASP B N 1
ATOM 4262 C CA . ASP B 1 51 ? 6.293 -26.297 -22.281 1 98.75 51 ASP B CA 1
ATOM 4263 C C . ASP B 1 51 ? 5.895 -24.875 -21.891 1 98.75 51 ASP B C 1
ATOM 4265 O O . ASP B 1 51 ? 6.328 -23.906 -22.531 1 98.75 51 ASP B O 1
ATOM 4269 N N . GLN B 1 52 ? 5.051 -24.719 -20.828 1 98.75 52 GLN B N 1
ATOM 4270 C CA . GLN B 1 52 ? 4.492 -23.406 -20.5 1 98.75 52 GLN B CA 1
ATOM 4271 C C . GLN B 1 52 ? 5.535 -22.531 -19.828 1 98.75 52 GLN B C 1
ATOM 4273 O O . GLN B 1 52 ? 5.629 -21.328 -20.125 1 98.75 52 GLN B O 1
ATOM 4278 N N . LYS B 1 53 ? 6.211 -22.984 -18.859 1 98.88 53 LYS B N 1
ATOM 4279 C CA . LYS B 1 53 ? 7.426 -22.484 -18.219 1 98.88 53 LYS B CA 1
ATOM 4280 C C . LYS B 1 53 ? 7.109 -21.375 -17.234 1 98.88 53 LYS B C 1
ATOM 4282 O O . LYS B 1 53 ? 7.805 -21.219 -16.219 1 98.88 53 LYS B O 1
ATOM 4287 N N . LEU B 1 54 ? 6.078 -20.547 -17.484 1 98.94 54 LEU B N 1
ATOM 4288 C CA . LEU B 1 54 ? 5.891 -19.359 -16.656 1 98.94 54 LEU B CA 1
ATOM 4289 C C . LEU B 1 54 ? 4.418 -19.156 -16.312 1 98.94 54 LEU B C 1
ATOM 4291 O O . LEU B 1 54 ? 3.588 -19 -17.219 1 98.94 54 LEU B O 1
ATOM 4295 N N . ALA B 1 55 ? 4.105 -19.141 -15.039 1 98.94 55 ALA B N 1
ATOM 4296 C CA . ALA B 1 55 ? 2.754 -18.938 -14.523 1 98.94 55 ALA B CA 1
ATOM 4297 C C . ALA B 1 55 ? 2.686 -17.672 -13.664 1 98.94 55 ALA B C 1
ATOM 4299 O O . ALA B 1 55 ? 3.678 -17.281 -13.039 1 98.94 55 ALA B O 1
ATOM 4300 N N . LEU B 1 56 ? 1.532 -17.047 -13.742 1 98.94 56 LEU B N 1
ATOM 4301 C CA . LEU B 1 56 ? 1.185 -16.031 -12.758 1 98.94 56 LEU B CA 1
ATOM 4302 C C . LEU B 1 56 ? 0.364 -16.641 -11.625 1 98.94 56 LEU B C 1
ATOM 4304 O O . LEU B 1 56 ? -0.736 -17.141 -11.844 1 98.94 56 LEU B O 1
ATOM 4308 N N . MET B 1 57 ? 0.934 -16.625 -10.438 1 98.94 57 MET B N 1
ATOM 4309 C CA . MET B 1 57 ? 0.248 -17.125 -9.258 1 98.94 57 MET B CA 1
ATOM 4310 C C . MET B 1 57 ? -0.268 -15.984 -8.391 1 98.94 57 MET B C 1
ATOM 4312 O O . MET B 1 57 ? 0.376 -14.938 -8.297 1 98.94 57 MET B O 1
ATOM 4316 N N . MET B 1 58 ? -1.432 -16.172 -7.82 1 98.81 58 MET B N 1
ATOM 4317 C CA . MET B 1 58 ? -2.018 -15.109 -7.012 1 98.81 58 MET B CA 1
ATOM 4318 C C . MET B 1 58 ? -2.658 -15.672 -5.75 1 98.81 58 MET B C 1
ATOM 4320 O O . MET B 1 58 ? -3.514 -16.562 -5.824 1 98.81 58 MET B O 1
ATOM 4324 N N . HIS B 1 59 ? -2.227 -15.195 -4.609 1 98.75 59 HIS B N 1
ATOM 4325 C CA . HIS B 1 59 ? -2.93 -15.352 -3.338 1 98.75 59 HIS B CA 1
ATOM 4326 C C . HIS B 1 59 ? -3.725 -14.094 -2.996 1 98.75 59 HIS B C 1
ATOM 4328 O O . HIS B 1 59 ? -3.148 -13.023 -2.805 1 98.75 59 HIS B O 1
ATOM 4334 N N . TRP B 1 60 ? -5.012 -14.258 -2.951 1 98.69 60 TRP B N 1
ATOM 4335 C CA . TRP B 1 60 ? -5.863 -13.094 -2.727 1 98.69 60 TRP B CA 1
ATOM 4336 C C . TRP B 1 60 ? -7.086 -13.469 -1.893 1 98.69 60 TRP B C 1
ATOM 4338 O O . TRP B 1 60 ? -7.648 -14.547 -2.055 1 98.69 60 TRP B O 1
ATOM 4348 N N . GLY B 1 61 ? -7.496 -12.672 -0.994 1 98.25 61 GLY B N 1
ATOM 4349 C CA . GLY B 1 61 ? -8.641 -12.828 -0.115 1 98.25 61 GLY B CA 1
ATOM 4350 C C . GLY B 1 61 ? -8.773 -11.703 0.896 1 98.25 61 GLY B C 1
ATOM 4351 O O . GLY B 1 61 ? -8.07 -10.695 0.808 1 98.25 61 GLY B O 1
ATOM 4352 N N . PRO B 1 62 ? -9.727 -11.875 1.856 1 98.31 62 PRO B N 1
ATOM 4353 C CA . PRO B 1 62 ? -10 -10.805 2.816 1 98.31 62 PRO B CA 1
ATOM 4354 C C . PRO B 1 62 ? -8.766 -10.398 3.625 1 98.31 62 PRO B C 1
ATOM 4356 O O . PRO B 1 62 ? -8.664 -9.258 4.066 1 98.31 62 PRO B O 1
ATOM 4359 N N . TYR B 1 63 ? -7.816 -11.359 3.789 1 97.81 63 TYR B N 1
ATOM 4360 C CA . TYR B 1 63 ? -6.625 -11.109 4.594 1 97.81 63 TYR B CA 1
ATOM 4361 C C . TYR B 1 63 ? -5.762 -10.016 3.977 1 97.81 63 TYR B C 1
ATOM 4363 O O . TYR B 1 63 ? -4.891 -9.453 4.641 1 97.81 63 TYR B O 1
ATOM 4371 N N . SER B 1 64 ? -5.949 -9.688 2.672 1 98 64 SER B N 1
ATOM 4372 C CA . SER B 1 64 ? -5.18 -8.633 2.012 1 98 64 SER B CA 1
ATOM 4373 C C . SER B 1 64 ? -5.449 -7.273 2.645 1 98 64 SER B C 1
ATOM 4375 O O . SER B 1 64 ? -4.617 -6.367 2.553 1 98 64 SER B O 1
ATOM 4377 N N . GLN B 1 65 ? -6.617 -7.105 3.34 1 98 65 GLN B N 1
ATOM 4378 C CA . GLN B 1 65 ? -7.004 -5.852 3.977 1 98 65 GLN B CA 1
ATOM 4379 C C . GLN B 1 65 ? -6.043 -5.488 5.105 1 98 65 GLN B C 1
ATOM 4381 O O . GLN B 1 65 ? -5.848 -4.309 5.402 1 98 65 GLN B O 1
ATOM 4386 N N . LEU B 1 66 ? -5.395 -6.543 5.699 1 97.12 66 LEU B N 1
ATOM 4387 C CA . LEU B 1 66 ? -4.551 -6.32 6.867 1 97.12 66 LEU B CA 1
ATOM 4388 C C . LEU B 1 66 ? -3.086 -6.598 6.539 1 97.12 66 LEU B C 1
ATOM 4390 O O . LEU B 1 66 ? -2.203 -6.355 7.367 1 97.12 66 LEU B O 1
ATOM 4394 N N . GLY B 1 67 ? -2.838 -7.082 5.309 1 94.44 67 GLY B N 1
ATOM 4395 C CA . GLY B 1 67 ? -1.472 -7.414 4.938 1 94.44 67 GLY B CA 1
ATOM 4396 C C . GLY B 1 67 ? -0.909 -8.586 5.711 1 94.44 67 GLY B C 1
ATOM 4397 O O . GLY B 1 67 ? 0.225 -8.539 6.195 1 94.44 67 GLY B O 1
ATOM 4398 N N . LEU B 1 68 ? -1.658 -9.641 5.848 1 94.31 68 LEU B N 1
ATOM 4399 C CA . LEU B 1 68 ? -1.266 -10.828 6.609 1 94.31 68 LEU B CA 1
ATOM 4400 C C . LEU B 1 68 ? -0.653 -11.883 5.695 1 94.31 68 LEU B C 1
ATOM 4402 O O . LEU B 1 68 ? -0.779 -11.797 4.473 1 94.31 68 LEU B O 1
ATOM 4406 N N . VAL B 1 69 ? 0.067 -12.812 6.293 1 93.5 69 VAL B N 1
ATOM 4407 C CA . VAL B 1 69 ? 0.574 -13.992 5.594 1 93.5 69 VAL B CA 1
ATOM 4408 C C . VAL B 1 69 ? -0.554 -15 5.395 1 93.5 69 VAL B C 1
ATOM 4410 O O . VAL B 1 69 ? -0.52 -16.094 5.957 1 93.5 69 VAL B O 1
ATOM 4413 N N . GLU B 1 70 ? -1.437 -14.469 4.598 1 95.44 70 GLU B N 1
ATOM 4414 C CA . GLU B 1 70 ? -2.678 -15.164 4.27 1 95.44 70 GLU B CA 1
ATOM 4415 C C . GLU B 1 70 ? -3.416 -15.602 5.531 1 95.44 70 GLU B C 1
ATOM 4417 O O . GLU B 1 70 ? -3.785 -14.766 6.363 1 95.44 70 GLU B O 1
ATOM 4422 N N . SER B 1 71 ? -3.738 -16.875 5.707 1 96.62 71 SER B N 1
ATOM 4423 C CA . SER B 1 71 ? -4.602 -17.344 6.789 1 96.62 71 SER B CA 1
ATOM 4424 C C . SER B 1 71 ? -3.785 -17.953 7.922 1 96.62 71 SER B C 1
ATOM 4426 O O . SER B 1 71 ? -4.336 -18.328 8.961 1 96.62 71 SER B O 1
ATOM 4428 N N . TRP B 1 72 ? -2.498 -18 7.848 1 96.88 72 TRP B N 1
ATOM 4429 C CA . TRP B 1 72 ? -1.663 -18.828 8.711 1 96.88 72 TRP B CA 1
ATOM 4430 C C . TRP B 1 72 ? -1.726 -18.344 10.156 1 96.88 72 TRP B C 1
ATOM 4432 O O . TRP B 1 72 ? -1.58 -19.125 11.086 1 96.88 72 TRP B O 1
ATOM 4442 N N . ALA B 1 73 ? -1.992 -17.125 10.344 1 96.44 73 ALA B N 1
ATOM 4443 C CA . ALA B 1 73 ? -2.025 -16.562 11.688 1 96.44 73 ALA B CA 1
ATOM 4444 C C . ALA B 1 73 ? -3.178 -17.141 12.5 1 96.44 73 ALA B C 1
ATOM 4446 O O . ALA B 1 73 ? -3.223 -17 13.727 1 96.44 73 ALA B O 1
ATOM 4447 N N . LEU B 1 74 ? -4.113 -17.766 11.852 1 97.81 74 LEU B N 1
ATOM 4448 C CA . LEU B 1 74 ? -5.246 -18.391 12.531 1 97.81 74 LEU B CA 1
ATOM 4449 C C . LEU B 1 74 ? -4.805 -19.609 13.312 1 97.81 74 LEU B C 1
ATOM 4451 O O . LEU B 1 74 ? -5.418 -19.969 14.32 1 97.81 74 LEU B O 1
ATOM 4455 N N . SER B 1 75 ? -3.809 -20.328 12.836 1 97.69 75 SER B N 1
ATOM 4456 C CA . SER B 1 75 ? -3.301 -21.516 13.5 1 97.69 75 SER B CA 1
ATOM 4457 C C . SER B 1 75 ? -2.396 -21.172 14.672 1 97.69 75 SER B C 1
ATOM 4459 O O . SER B 1 75 ? -1.324 -20.594 14.484 1 97.69 75 SER B O 1
ATOM 4461 N N . ASP B 1 76 ? -2.795 -21.562 15.867 1 97.19 76 ASP B N 1
ATOM 4462 C CA . ASP B 1 76 ? -2.021 -21.234 17.062 1 97.19 76 ASP B CA 1
ATOM 4463 C C . ASP B 1 76 ? -0.652 -21.922 17.031 1 97.19 76 ASP B C 1
ATOM 4465 O O . ASP B 1 76 ? 0.343 -21.328 17.469 1 97.19 76 ASP B O 1
ATOM 4469 N N . GLU B 1 77 ? -0.556 -23.094 16.484 1 96.31 77 GLU B N 1
ATOM 4470 C CA . GLU B 1 77 ? 0.698 -23.828 16.453 1 96.31 77 GLU B CA 1
ATOM 4471 C C . GLU B 1 77 ? 1.653 -23.266 15.414 1 96.31 77 GLU B C 1
ATOM 4473 O O . GLU B 1 77 ? 2.846 -23.578 15.414 1 96.31 77 GLU B O 1
ATOM 4478 N N . ASP B 1 78 ? 1.168 -22.375 14.578 1 95.94 78 ASP B N 1
ATOM 4479 C CA . ASP B 1 78 ? 2.002 -21.75 13.562 1 95.94 78 ASP B CA 1
ATOM 4480 C C . ASP B 1 78 ? 2.201 -20.266 13.852 1 95.94 78 ASP B C 1
ATOM 4482 O O . ASP B 1 78 ? 2.57 -19.5 12.961 1 95.94 78 ASP B O 1
ATOM 4486 N N . GLY B 1 79 ? 1.896 -19.875 15.023 1 94.38 79 GLY B N 1
ATOM 4487 C CA . GLY B 1 79 ? 1.908 -18.484 15.406 1 94.38 79 GLY B CA 1
ATOM 4488 C C . GLY B 1 79 ? 3.305 -17.891 15.469 1 94.38 79 GLY B C 1
ATOM 4489 O O . GLY B 1 79 ? 3.49 -16.688 15.242 1 94.38 79 GLY B O 1
ATOM 4490 N N . ASP B 1 80 ? 4.355 -18.672 15.742 1 92.19 80 ASP B N 1
ATOM 4491 C CA . ASP B 1 80 ? 5.719 -18.188 15.961 1 92.19 80 ASP B CA 1
ATOM 4492 C C . ASP B 1 80 ? 6.254 -17.484 14.719 1 92.19 80 ASP B C 1
ATOM 4494 O O . ASP B 1 80 ? 7.012 -16.516 14.828 1 92.19 80 ASP B O 1
ATOM 4498 N N . TRP B 1 81 ? 5.816 -17.906 13.547 1 91.19 81 TRP B N 1
ATOM 4499 C CA . TRP B 1 81 ? 6.352 -17.312 12.328 1 91.19 81 TRP B CA 1
ATOM 4500 C C . TRP B 1 81 ? 5.27 -16.562 11.57 1 91.19 81 TRP B C 1
ATOM 4502 O O . TRP B 1 81 ? 5.566 -15.758 10.68 1 91.19 81 TRP B O 1
ATOM 4512 N N . SER B 1 82 ? 3.994 -16.812 11.875 1 94.69 82 SER B N 1
ATOM 4513 C CA . SER B 1 82 ? 2.916 -16.266 11.055 1 94.69 82 SER B CA 1
ATOM 4514 C C . SER B 1 82 ? 2.301 -15.031 11.695 1 94.69 82 SER B C 1
ATOM 4516 O O . SER B 1 82 ? 1.514 -14.32 11.062 1 94.69 82 SER B O 1
ATOM 4518 N N . ARG B 1 83 ? 2.623 -14.742 12.93 1 95.56 83 ARG B N 1
ATOM 4519 C CA . ARG B 1 83 ? 1.922 -13.688 13.656 1 95.56 83 ARG B CA 1
ATOM 4520 C C . ARG B 1 83 ? 2.82 -12.469 13.867 1 95.56 83 ARG B C 1
ATOM 4522 O O . ARG B 1 83 ? 2.504 -11.586 14.664 1 95.56 83 ARG B O 1
ATOM 4529 N N . ASN B 1 84 ? 3.922 -12.367 13.117 1 89.94 84 ASN B N 1
ATOM 4530 C CA . ASN B 1 84 ? 4.848 -11.242 13.234 1 89.94 84 ASN B CA 1
ATOM 4531 C C . ASN B 1 84 ? 4.176 -9.922 12.883 1 89.94 84 ASN B C 1
ATOM 4533 O O . ASN B 1 84 ? 4.559 -8.867 13.406 1 89.94 84 ASN B O 1
ATOM 4537 N N . ASP B 1 85 ? 3.168 -9.984 12.102 1 89 85 ASP B N 1
ATOM 4538 C CA . ASP B 1 85 ? 2.52 -8.766 11.633 1 89 85 ASP B CA 1
ATOM 4539 C C . ASP B 1 85 ? 1.298 -8.43 12.484 1 89 85 ASP B C 1
ATOM 4541 O O . ASP B 1 85 ? 0.57 -7.48 12.188 1 89 85 ASP B O 1
ATOM 4545 N N . ILE B 1 86 ? 1.009 -9.18 13.453 1 95.19 86 ILE B N 1
ATOM 4546 C CA . ILE B 1 86 ? -0.096 -8.867 14.359 1 95.19 86 ILE B CA 1
ATOM 4547 C C . ILE B 1 86 ? 0.408 -8.016 15.516 1 95.19 86 ILE B C 1
ATOM 4549 O O . ILE B 1 86 ? 0.975 -8.539 16.484 1 95.19 86 ILE B O 1
ATOM 4553 N N . ASP B 1 87 ? 0.159 -6.75 15.453 1 93.69 87 ASP B N 1
ATOM 4554 C CA . ASP B 1 87 ? 0.788 -5.828 16.391 1 93.69 87 ASP B CA 1
ATOM 4555 C C . ASP B 1 87 ? -0.261 -5.031 17.156 1 93.69 87 ASP B C 1
ATOM 4557 O O . ASP B 1 87 ? 0.08 -4.188 18 1 93.69 87 ASP B O 1
ATOM 4561 N N . TRP B 1 88 ? -1.553 -5.258 16.938 1 95.62 88 TRP B N 1
ATOM 4562 C CA . TRP B 1 88 ? -2.561 -4.379 17.531 1 95.62 88 TRP B CA 1
ATOM 4563 C C . TRP B 1 88 ? -3.32 -5.09 18.641 1 95.62 88 TRP B C 1
ATOM 4565 O O . TRP B 1 88 ? -4.105 -4.469 19.359 1 95.62 88 TRP B O 1
ATOM 4575 N N . THR B 1 89 ? -3.094 -6.434 18.797 1 94.75 89 THR B N 1
ATOM 4576 C CA . THR B 1 89 ? -3.762 -7.199 19.844 1 94.75 89 THR B CA 1
ATOM 4577 C C . THR B 1 89 ? -2.879 -8.352 20.328 1 94.75 89 THR B C 1
ATOM 4579 O O . THR B 1 89 ? -2.088 -8.891 19.547 1 94.75 89 THR B O 1
ATOM 4582 N N . ASP B 1 90 ? -3.01 -8.695 21.594 1 93.25 90 ASP B N 1
ATOM 4583 C CA . ASP B 1 90 ? -2.357 -9.867 22.172 1 93.25 90 ASP B CA 1
ATOM 4584 C C . ASP B 1 90 ? -3.369 -10.977 22.438 1 93.25 90 ASP B C 1
ATOM 4586 O O . ASP B 1 90 ? -2.996 -12.07 22.875 1 93.25 90 ASP B O 1
ATOM 4590 N N . ASP B 1 91 ? -4.59 -10.75 22.172 1 95.44 91 ASP B N 1
ATOM 4591 C CA . ASP B 1 91 ? -5.664 -11.719 22.344 1 95.44 91 ASP B CA 1
ATOM 4592 C C . ASP B 1 91 ? -5.973 -12.438 21.031 1 95.44 91 ASP B C 1
ATOM 4594 O O . ASP B 1 91 ? -6.672 -11.898 20.172 1 95.44 91 ASP B O 1
ATOM 4598 N N . MET B 1 92 ? -5.543 -13.688 20.938 1 95.19 92 MET B N 1
ATOM 4599 C CA . MET B 1 92 ? -5.629 -14.406 19.672 1 95.19 92 MET B CA 1
ATOM 4600 C C . MET B 1 92 ? -7.062 -14.852 19.391 1 95.19 92 MET B C 1
ATOM 4602 O O . MET B 1 92 ? -7.422 -15.125 18.25 1 95.19 92 MET B O 1
ATOM 4606 N N . GLU B 1 93 ? -7.941 -14.969 20.406 1 95.12 93 GLU B N 1
ATOM 4607 C CA . GLU B 1 93 ? -9.359 -15.211 20.141 1 95.12 93 GLU B CA 1
ATOM 4608 C C . GLU B 1 93 ? -10.016 -14 19.484 1 95.12 93 GLU B C 1
ATOM 4610 O O . GLU B 1 93 ? -10.812 -14.148 18.562 1 95.12 93 GLU B O 1
ATOM 4615 N N . ASP B 1 94 ? -9.672 -12.883 20.062 1 94.94 94 ASP B N 1
ATOM 4616 C CA . ASP B 1 94 ? -10.148 -11.641 19.453 1 94.94 94 ASP B CA 1
ATOM 4617 C C . ASP B 1 94 ? -9.641 -11.492 18.031 1 94.94 94 ASP B C 1
ATOM 4619 O O . ASP B 1 94 ? -10.398 -11.125 17.125 1 94.94 94 ASP B O 1
ATOM 4623 N N . PHE B 1 95 ? -8.359 -11.797 17.828 1 96.81 95 PHE B N 1
ATOM 4624 C CA . PHE B 1 95 ? -7.785 -11.734 16.484 1 96.81 95 PHE B CA 1
ATOM 4625 C C . PHE B 1 95 ? -8.539 -12.656 15.531 1 96.81 95 PHE B C 1
ATOM 4627 O O . PHE B 1 95 ? -8.891 -12.25 14.422 1 96.81 95 PHE B O 1
ATOM 4634 N N . LYS B 1 96 ? -8.766 -13.906 15.891 1 97.38 96 LYS B N 1
ATOM 4635 C CA . LYS B 1 96 ? -9.453 -14.867 15.039 1 97.38 96 LYS B CA 1
ATOM 4636 C C . LYS B 1 96 ? -10.836 -14.367 14.648 1 97.38 96 LYS B C 1
ATOM 4638 O O . LYS B 1 96 ? -11.25 -14.5 13.492 1 97.38 96 LYS B O 1
ATOM 4643 N N . ARG B 1 97 ? -11.547 -13.797 15.609 1 96.62 97 ARG B N 1
ATOM 4644 C CA . ARG B 1 97 ? -12.852 -13.219 15.32 1 96.62 97 ARG B CA 1
ATOM 4645 C C . ARG B 1 97 ? -12.734 -12.086 14.297 1 96.62 97 ARG B C 1
ATOM 4647 O O . ARG B 1 97 ? -13.508 -12.031 13.344 1 96.62 97 ARG B O 1
ATOM 4654 N N . GLN B 1 98 ? -11.797 -11.148 14.531 1 97 98 GLN B N 1
ATOM 4655 C CA . GLN B 1 98 ? -11.57 -10.047 13.602 1 97 98 GLN B CA 1
ATOM 4656 C C . GLN B 1 98 ? -11.227 -10.57 12.211 1 97 98 GLN B C 1
ATOM 4658 O O . GLN B 1 98 ? -11.719 -10.047 11.211 1 97 98 GLN B O 1
ATOM 4663 N N . TYR B 1 99 ? -10.375 -11.609 12.188 1 97.94 99 TYR B N 1
ATOM 4664 C CA . TYR B 1 99 ? -9.984 -12.195 10.914 1 97.94 99 TYR B CA 1
ATOM 4665 C C . TYR B 1 99 ? -11.195 -12.727 10.156 1 97.94 99 TYR B C 1
ATOM 4667 O O . TYR B 1 99 ? -11.414 -12.383 8.992 1 97.94 99 TYR B O 1
ATOM 4675 N N . PHE B 1 100 ? -12.016 -13.547 10.789 1 98.12 100 PHE B N 1
ATOM 4676 C CA . PHE B 1 100 ? -13.148 -14.188 10.125 1 98.12 100 PHE B CA 1
ATOM 4677 C C . PHE B 1 100 ? -14.203 -13.156 9.742 1 98.12 100 PHE B C 1
ATOM 4679 O O . PHE B 1 100 ? -15.023 -13.398 8.852 1 98.12 100 PHE B O 1
ATOM 4686 N N . ASP B 1 101 ? -14.172 -11.969 10.367 1 97.81 101 ASP B N 1
ATOM 4687 C CA . ASP B 1 101 ? -15.117 -10.906 10.039 1 97.81 101 ASP B CA 1
ATOM 4688 C C . ASP B 1 101 ? -14.594 -10.031 8.898 1 97.81 101 ASP B C 1
ATOM 4690 O O . ASP B 1 101 ? -15.289 -9.125 8.438 1 97.81 101 ASP B O 1
ATOM 4694 N N . LEU B 1 102 ? -13.414 -10.305 8.359 1 98.44 102 LEU B N 1
ATOM 4695 C CA . LEU B 1 102 ? -12.828 -9.5 7.293 1 98.44 102 LEU B CA 1
ATOM 4696 C C . LEU B 1 102 ? -13.672 -9.594 6.023 1 98.44 102 LEU B C 1
ATOM 4698 O O . LEU B 1 102 ? -13.656 -8.68 5.199 1 98.44 102 LEU B O 1
ATOM 4702 N N . ASN B 1 103 ? -14.383 -10.734 5.793 1 98.44 103 ASN B N 1
ATOM 4703 C CA . ASN B 1 103 ? -15.234 -10.836 4.617 1 98.44 103 ASN B CA 1
ATOM 4704 C C . ASN B 1 103 ? -16.281 -9.727 4.594 1 98.44 103 ASN B C 1
ATOM 4706 O O . ASN B 1 103 ? -16.703 -9.281 3.52 1 98.44 103 ASN B O 1
ATOM 4710 N N . LYS B 1 104 ? -16.688 -9.203 5.746 1 98.25 104 LYS B N 1
ATOM 4711 C CA . LYS B 1 104 ? -17.766 -8.242 5.871 1 98.25 104 LYS B CA 1
ATOM 4712 C C . LYS B 1 104 ? -17.328 -6.855 5.395 1 98.25 104 LYS B C 1
ATOM 4714 O O . LYS B 1 104 ? -18.172 -5.969 5.199 1 98.25 104 LYS B O 1
ATOM 4719 N N . THR B 1 105 ? -16.031 -6.668 5.211 1 98.5 105 THR B N 1
ATOM 4720 C CA . THR B 1 105 ? -15.531 -5.379 4.754 1 98.5 105 THR B CA 1
ATOM 4721 C C . THR B 1 105 ? -14.727 -5.543 3.465 1 98.5 105 THR B C 1
ATOM 4723 O O . THR B 1 105 ? -14.18 -4.57 2.941 1 98.5 105 THR B O 1
ATOM 4726 N N . PHE B 1 106 ? -14.578 -6.773 2.959 1 98.69 106 PHE B N 1
ATOM 4727 C CA . PHE B 1 106 ? -13.844 -7.023 1.725 1 98.69 106 PHE B CA 1
ATOM 4728 C C . PHE B 1 106 ? -14.648 -6.578 0.512 1 98.69 106 PHE B C 1
ATOM 4730 O O . PHE B 1 106 ? -15.672 -7.188 0.182 1 98.69 106 PHE B O 1
ATOM 4737 N N . ASN B 1 107 ? -14.242 -5.445 -0.108 1 98.5 107 ASN B N 1
ATOM 4738 C CA . ASN B 1 107 ? -14.984 -4.816 -1.195 1 98.5 107 ASN B CA 1
ATOM 4739 C C . ASN B 1 107 ? -14.055 -4.293 -2.283 1 98.5 107 ASN B C 1
ATOM 4741 O O . ASN B 1 107 ? -13.875 -3.082 -2.426 1 98.5 107 ASN B O 1
ATOM 4745 N N . PRO B 1 108 ? -13.539 -5.211 -3.113 1 98.38 108 PRO B N 1
ATOM 4746 C CA . PRO B 1 108 ? -12.578 -4.812 -4.148 1 98.38 108 PRO B CA 1
ATOM 4747 C C . PRO B 1 108 ? -13.258 -4.227 -5.383 1 98.38 108 PRO B C 1
ATOM 4749 O O . PRO B 1 108 ? -13.172 -4.801 -6.473 1 98.38 108 PRO B O 1
ATOM 4752 N N . ILE B 1 109 ? -13.805 -3.041 -5.312 1 97.81 109 ILE B N 1
ATOM 4753 C CA . ILE B 1 109 ? -14.648 -2.467 -6.355 1 97.81 109 ILE B CA 1
ATOM 4754 C C . ILE B 1 109 ? -13.797 -2.09 -7.562 1 97.81 109 ILE B C 1
ATOM 4756 O O . ILE B 1 109 ? -14.32 -1.857 -8.656 1 97.81 109 ILE B O 1
ATOM 4760 N N . ARG B 1 110 ? -12.484 -2.033 -7.371 1 97.56 110 ARG B N 1
ATOM 4761 C CA . ARG B 1 110 ? -11.602 -1.654 -8.469 1 97.56 110 ARG B CA 1
ATOM 4762 C C . ARG B 1 110 ? -11.094 -2.885 -9.211 1 97.56 110 ARG B C 1
ATOM 4764 O O . ARG B 1 110 ? -10.195 -2.783 -10.047 1 97.56 110 ARG B O 1
ATOM 4771 N N . PHE B 1 111 ? -11.633 -4.074 -8.898 1 98.25 111 PHE B N 1
ATOM 4772 C CA . PHE B 1 111 ? -11.289 -5.324 -9.562 1 98.25 111 PHE B CA 1
ATOM 4773 C C . PHE B 1 111 ? -11.625 -5.254 -11.047 1 98.25 111 PHE B C 1
ATOM 4775 O O . PHE B 1 111 ? -12.758 -4.934 -11.422 1 98.25 111 PHE B O 1
ATOM 4782 N N . GLN B 1 112 ? -10.586 -5.488 -11.852 1 98 112 GLN B N 1
ATOM 4783 C CA . GLN B 1 112 ? -10.719 -5.504 -13.305 1 98 112 GLN B CA 1
ATOM 4784 C C . GLN B 1 112 ? -10.055 -6.742 -13.906 1 98 112 GLN B C 1
ATOM 4786 O O . GLN B 1 112 ? -8.891 -6.699 -14.289 1 98 112 GLN B O 1
ATOM 4791 N N . PRO B 1 113 ? -10.836 -7.828 -14.031 1 98.56 113 PRO B N 1
ATOM 4792 C CA . PRO B 1 113 ? -10.25 -9.094 -14.477 1 98.56 113 PRO B CA 1
ATOM 4793 C C . PRO B 1 113 ? -9.609 -8.992 -15.859 1 98.56 113 PRO B C 1
ATOM 4795 O O . PRO B 1 113 ? -8.562 -9.594 -16.109 1 98.56 113 PRO B O 1
ATOM 4798 N N . ASP B 1 114 ? -10.172 -8.219 -16.812 1 98.5 114 ASP B N 1
ATOM 4799 C CA . ASP B 1 114 ? -9.609 -8.094 -18.156 1 98.5 114 ASP B CA 1
ATOM 4800 C C . ASP B 1 114 ? -8.25 -7.406 -18.125 1 98.5 114 ASP B C 1
ATOM 4802 O O . ASP B 1 114 ? -7.344 -7.777 -18.859 1 98.5 114 ASP B O 1
ATOM 4806 N N . ALA B 1 115 ? -8.148 -6.383 -17.266 1 98 115 ALA B N 1
ATOM 4807 C CA . ALA B 1 115 ? -6.871 -5.688 -17.141 1 98 115 ALA B CA 1
ATOM 4808 C C . ALA B 1 115 ? -5.797 -6.621 -16.594 1 98 115 ALA B C 1
ATOM 4810 O O . ALA B 1 115 ? -4.641 -6.57 -17.031 1 98 115 ALA B O 1
ATOM 4811 N N . TRP B 1 116 ? -6.172 -7.477 -15.602 1 98.69 116 TRP B N 1
ATOM 4812 C CA . TRP B 1 116 ? -5.23 -8.453 -15.062 1 98.69 116 TRP B CA 1
ATOM 4813 C C . TRP B 1 116 ? -4.754 -9.406 -16.141 1 98.69 116 TRP B C 1
ATOM 4815 O O . TRP B 1 116 ? -3.553 -9.656 -16.281 1 98.69 116 TRP B O 1
ATOM 4825 N N . ALA B 1 117 ? -5.703 -9.922 -16.906 1 98.88 117 ALA B N 1
ATOM 4826 C CA . ALA B 1 117 ? -5.406 -10.914 -17.938 1 98.88 117 ALA B CA 1
ATOM 4827 C C . ALA B 1 117 ? -4.504 -10.32 -19.016 1 98.88 117 ALA B C 1
ATOM 4829 O O . ALA B 1 117 ? -3.555 -10.969 -19.469 1 98.88 117 ALA B O 1
ATOM 4830 N N . LYS B 1 118 ? -4.801 -9.133 -19.422 1 98.75 118 LYS B N 1
ATOM 4831 C CA . LYS B 1 118 ? -3.986 -8.461 -20.438 1 98.75 118 LYS B CA 1
ATOM 4832 C C . LYS B 1 118 ? -2.555 -8.273 -19.938 1 98.75 118 LYS B C 1
ATOM 4834 O O . LYS B 1 118 ? -1.6 -8.516 -20.688 1 98.75 118 LYS B O 1
ATOM 4839 N N . ALA B 1 119 ? -2.451 -7.805 -18.703 1 98.69 119 ALA B N 1
ATOM 4840 C CA . ALA B 1 119 ? -1.124 -7.625 -18.125 1 98.69 119 ALA B CA 1
ATOM 4841 C C . ALA B 1 119 ? -0.354 -8.945 -18.094 1 98.69 119 ALA B C 1
ATOM 4843 O O . ALA B 1 119 ? 0.848 -8.977 -18.359 1 98.69 119 ALA B O 1
ATOM 4844 N N . ALA B 1 120 ? -1.037 -10.008 -17.75 1 98.88 120 ALA B N 1
ATOM 4845 C CA . ALA B 1 120 ? -0.403 -11.32 -17.703 1 98.88 120 ALA B CA 1
ATOM 4846 C C . ALA B 1 120 ? 0.063 -11.758 -19.094 1 98.88 120 ALA B C 1
ATOM 4848 O O . ALA B 1 120 ? 1.2 -12.211 -19.266 1 98.88 120 ALA B O 1
ATOM 4849 N N . ALA B 1 121 ? -0.797 -11.633 -20.062 1 98.88 121 ALA B N 1
ATOM 4850 C CA . ALA B 1 121 ? -0.45 -12 -21.438 1 98.88 121 ALA B CA 1
ATOM 4851 C C . ALA B 1 121 ? 0.743 -11.195 -21.938 1 98.88 121 ALA B C 1
ATOM 4853 O O . ALA B 1 121 ? 1.693 -11.75 -22.484 1 98.88 121 ALA B O 1
ATOM 4854 N N . GLU B 1 122 ? 0.699 -9.898 -21.672 1 98.62 122 GLU B N 1
ATOM 4855 C CA . GLU B 1 122 ? 1.787 -9.016 -22.078 1 98.62 122 GLU B CA 1
ATOM 4856 C C . GLU B 1 122 ? 3.064 -9.32 -21.312 1 98.62 122 GLU B C 1
ATOM 4858 O O . GLU B 1 122 ? 4.168 -9.086 -21.797 1 98.62 122 GLU B O 1
ATOM 4863 N N . GLY B 1 123 ? 2.883 -9.836 -20.109 1 98.75 123 GLY B N 1
ATOM 4864 C CA . GLY B 1 123 ? 4.02 -10.172 -19.266 1 98.75 123 GLY B CA 1
ATOM 4865 C C . GLY B 1 123 ? 4.699 -11.469 -19.672 1 98.75 123 GLY B C 1
ATOM 4866 O O . GLY B 1 123 ? 5.766 -11.805 -19.156 1 98.75 123 GLY B O 1
ATOM 4867 N N . GLY B 1 124 ? 4.105 -12.227 -20.562 1 98.81 124 GLY B N 1
ATOM 4868 C CA . GLY B 1 124 ? 4.691 -13.461 -21.062 1 98.81 124 GLY B CA 1
ATOM 4869 C C . GLY B 1 124 ? 4.211 -14.695 -20.328 1 98.81 124 GLY B C 1
ATOM 4870 O O . GLY B 1 124 ? 4.668 -15.805 -20.594 1 98.81 124 GLY B O 1
ATOM 4871 N N . PHE B 1 125 ? 3.344 -14.547 -19.406 1 98.94 125 PHE B N 1
ATOM 4872 C CA . PHE B 1 125 ? 2.807 -15.688 -18.672 1 98.94 125 PHE B CA 1
ATOM 4873 C C . PHE B 1 125 ? 1.983 -16.578 -19.594 1 98.94 125 PHE B C 1
ATOM 4875 O O . PHE B 1 125 ? 1.382 -16.109 -20.562 1 98.94 125 PHE B O 1
ATOM 4882 N N . LYS B 1 126 ? 1.949 -17.859 -19.219 1 98.94 126 LYS B N 1
ATOM 4883 C CA . LYS B 1 126 ? 1.232 -18.797 -20.078 1 98.94 126 LYS B CA 1
ATOM 4884 C C . LYS B 1 126 ? 0.07 -19.453 -19.328 1 98.94 126 LYS B C 1
ATOM 4886 O O . LYS B 1 126 ? -0.817 -20.047 -19.938 1 98.94 126 LYS B O 1
ATOM 4891 N N . TYR B 1 127 ? 0.02 -19.375 -18.031 1 98.88 127 TYR B N 1
ATOM 4892 C CA . TYR B 1 127 ? -1.112 -19.875 -17.266 1 98.88 127 TYR B CA 1
ATOM 4893 C C . TYR B 1 127 ? -1.229 -19.172 -15.914 1 98.88 127 TYR B C 1
ATOM 4895 O O . TYR B 1 127 ? -0.274 -18.547 -15.461 1 98.88 127 TYR B O 1
ATOM 4903 N N . LEU B 1 128 ? -2.451 -19.203 -15.406 1 98.94 128 LEU B N 1
ATOM 4904 C CA . LEU B 1 128 ? -2.811 -18.594 -14.133 1 98.94 128 LEU B CA 1
ATOM 4905 C C . LEU B 1 128 ? -2.99 -19.656 -13.055 1 98.94 128 LEU B C 1
ATOM 4907 O O . LEU B 1 128 ? -3.611 -20.688 -13.297 1 98.94 128 LEU B O 1
ATOM 4911 N N . ILE B 1 129 ? -2.355 -19.422 -11.914 1 98.94 129 ILE B N 1
ATOM 4912 C CA . ILE B 1 129 ? -2.678 -20.156 -10.688 1 98.94 129 ILE B CA 1
ATOM 4913 C C . ILE B 1 129 ? -3.357 -19.219 -9.695 1 98.94 129 ILE B C 1
ATOM 4915 O O . ILE B 1 129 ? -2.719 -18.328 -9.133 1 98.94 129 ILE B O 1
ATOM 4919 N N . PHE B 1 130 ? -4.621 -19.422 -9.477 1 98.94 130 PHE B N 1
ATOM 4920 C CA . PHE B 1 130 ? -5.371 -18.531 -8.602 1 98.94 130 PHE B CA 1
ATOM 4921 C C . PHE B 1 130 ? -5.891 -19.266 -7.379 1 98.94 130 PHE B C 1
ATOM 4923 O O . PHE B 1 130 ? -6.465 -20.359 -7.504 1 98.94 130 PHE B O 1
ATOM 4930 N N . THR B 1 131 ? -5.711 -18.656 -6.23 1 98.81 131 THR B N 1
ATOM 4931 C CA . THR B 1 131 ? -6.199 -19.25 -4.988 1 98.81 131 THR B CA 1
ATOM 4932 C C . THR B 1 131 ? -7.715 -19.125 -4.891 1 98.81 131 THR B C 1
ATOM 4934 O O . THR B 1 131 ? -8.234 -18.109 -4.445 1 98.81 131 THR B O 1
ATOM 4937 N N . THR B 1 132 ? -8.383 -20.172 -5.188 1 98.88 132 THR B N 1
ATOM 4938 C CA . THR B 1 132 ? -9.836 -20.188 -5.078 1 98.88 132 THR B CA 1
ATOM 4939 C C . THR B 1 132 ? -10.266 -20.234 -3.613 1 98.88 132 THR B C 1
ATOM 4941 O O . THR B 1 132 ? -11.32 -19.703 -3.252 1 98.88 132 THR B O 1
ATOM 4944 N N . LYS B 1 133 ? -9.477 -20.891 -2.861 1 98.81 133 LYS B N 1
ATOM 4945 C CA . LYS B 1 133 ? -9.695 -21.031 -1.425 1 98.81 133 LYS B CA 1
ATOM 4946 C C . LYS B 1 133 ? -8.383 -21.328 -0.699 1 98.81 133 LYS B C 1
ATOM 4948 O O . LYS B 1 133 ? -7.641 -22.234 -1.087 1 98.81 133 LYS B O 1
ATOM 4953 N N . HIS B 1 134 ? -8.039 -20.484 0.254 1 98.62 134 HIS B N 1
ATOM 4954 C CA . HIS B 1 134 ? -6.914 -20.766 1.136 1 98.62 134 HIS B CA 1
ATOM 4955 C C . HIS B 1 134 ? -7.367 -21.5 2.389 1 98.62 134 HIS B C 1
ATOM 4957 O O . HIS B 1 134 ? -8.484 -22.016 2.441 1 98.62 134 HIS B O 1
ATOM 4963 N N . HIS B 1 135 ? -6.547 -21.594 3.41 1 98.56 135 HIS B N 1
ATOM 4964 C CA . HIS B 1 135 ? -6.824 -22.469 4.551 1 98.56 135 HIS B CA 1
ATOM 4965 C C . HIS B 1 135 ? -7.957 -21.906 5.406 1 98.56 135 HIS B C 1
ATOM 4967 O O . HIS B 1 135 ? -8.648 -22.656 6.102 1 98.56 135 HIS B O 1
ATOM 4973 N N . ASP B 1 136 ? -8.164 -20.594 5.367 1 98.56 136 ASP B N 1
ATOM 4974 C CA . ASP B 1 136 ? -9.211 -19.953 6.156 1 98.56 136 ASP B CA 1
ATOM 4975 C C . ASP B 1 136 ? -10.594 -20.406 5.699 1 98.56 136 ASP B C 1
ATOM 4977 O O . ASP B 1 136 ? -11.578 -20.219 6.418 1 98.56 136 ASP B O 1
ATOM 4981 N N . GLY B 1 137 ? -10.703 -20.891 4.492 1 98.81 137 GLY B N 1
ATOM 4982 C CA . GLY B 1 137 ? -11.969 -21.438 4 1 98.81 137 GLY B CA 1
ATOM 4983 C C . GLY B 1 137 ? -12.758 -20.438 3.178 1 98.81 137 GLY B C 1
ATOM 4984 O O . GLY B 1 137 ? -13.844 -20.75 2.686 1 98.81 137 GLY B O 1
ATOM 4985 N N . PHE B 1 138 ? -12.273 -19.203 3.012 1 98.88 138 PHE B N 1
ATOM 4986 C CA . PHE B 1 138 ? -13.016 -18.219 2.238 1 98.88 138 PHE B CA 1
ATOM 4987 C C . PHE B 1 138 ? -12.977 -18.547 0.752 1 98.88 138 PHE B C 1
ATOM 4989 O O . PHE B 1 138 ? -11.906 -18.688 0.166 1 98.88 138 PHE B O 1
ATOM 4996 N N . CYS B 1 139 ? -14.141 -18.656 0.155 1 98.94 139 CYS B N 1
ATOM 4997 C CA . CYS B 1 139 ? -14.242 -19.062 -1.24 1 98.94 139 CYS B CA 1
ATOM 4998 C C . CYS B 1 139 ? -14.352 -17.859 -2.16 1 98.94 139 CYS B C 1
ATOM 5000 O O . CYS B 1 139 ? -15.227 -17.016 -1.971 1 98.94 139 CYS B O 1
ATOM 5002 N N . MET B 1 140 ? -13.539 -17.828 -3.127 1 98.94 140 MET B N 1
ATOM 5003 C CA . MET B 1 140 ? -13.508 -16.703 -4.066 1 98.94 140 MET B CA 1
ATOM 5004 C C . MET B 1 140 ? -14.43 -16.969 -5.254 1 98.94 140 MET B C 1
ATOM 5006 O O . MET B 1 140 ? -14.281 -16.344 -6.309 1 98.94 140 MET B O 1
ATOM 5010 N N . TRP B 1 141 ? -15.312 -17.938 -5.164 1 98.88 141 TRP B N 1
ATOM 5011 C CA . TRP B 1 141 ? -16.328 -18.219 -6.18 1 98.88 141 TRP B CA 1
ATOM 5012 C C . TRP B 1 141 ? -17.688 -18.422 -5.547 1 98.88 141 TRP B C 1
ATOM 5014 O O . TRP B 1 141 ? -17.828 -18.375 -4.32 1 98.88 141 TRP B O 1
ATOM 5024 N N . ASP B 1 142 ? -18.719 -18.562 -6.379 1 98.75 142 ASP B N 1
ATOM 5025 C CA . ASP B 1 142 ? -20.094 -18.656 -5.914 1 98.75 142 ASP B CA 1
ATOM 5026 C C . ASP B 1 142 ? -20.453 -20.078 -5.523 1 98.75 142 ASP B C 1
ATOM 5028 O O . ASP B 1 142 ? -21.391 -20.656 -6.082 1 98.75 142 ASP B O 1
ATOM 5032 N N . THR B 1 143 ? -19.812 -20.578 -4.535 1 98.88 143 THR B N 1
ATOM 5033 C CA . THR B 1 143 ? -20.094 -21.922 -4.035 1 98.88 143 THR B CA 1
ATOM 5034 C C . THR B 1 143 ? -21.453 -21.969 -3.357 1 98.88 143 THR B C 1
ATOM 5036 O O . THR B 1 143 ? -21.922 -20.969 -2.801 1 98.88 143 THR B O 1
ATOM 5039 N N . HIS B 1 144 ? -22.047 -23.109 -3.352 1 98.25 144 HIS B N 1
ATOM 5040 C CA . HIS B 1 144 ? -23.312 -23.344 -2.68 1 98.25 144 HIS B CA 1
ATOM 5041 C C . HIS B 1 144 ? -23.109 -24.031 -1.331 1 98.25 144 HIS B C 1
ATOM 5043 O O . HIS B 1 144 ? -24.078 -24.297 -0.613 1 98.25 144 HIS B O 1
ATOM 5049 N N . THR B 1 145 ? -21.875 -24.188 -0.963 1 98.62 145 THR B N 1
ATOM 5050 C CA . THR B 1 145 ? -21.594 -25.031 0.198 1 98.62 145 THR B CA 1
ATOM 5051 C C . THR B 1 145 ? -21.484 -24.188 1.463 1 98.62 145 THR B C 1
ATOM 5053 O O . THR B 1 145 ? -21.562 -24.703 2.576 1 98.62 145 THR B O 1
ATOM 5056 N N . THR B 1 146 ? -21.234 -22.938 1.385 1 98.69 146 THR B N 1
ATOM 5057 C CA . THR B 1 146 ? -21.047 -22.062 2.539 1 98.69 146 THR B CA 1
ATOM 5058 C C . THR B 1 146 ? -21.344 -20.609 2.174 1 98.69 146 THR B C 1
ATOM 5060 O O . THR B 1 146 ? -21.219 -20.219 1.012 1 98.69 146 THR B O 1
ATOM 5063 N N . ASP B 1 147 ? -21.703 -19.828 3.15 1 98.44 147 ASP B N 1
ATOM 5064 C CA . ASP B 1 147 ? -21.891 -18.391 2.953 1 98.44 147 ASP B CA 1
ATOM 5065 C C . ASP B 1 147 ? -20.578 -17.641 3.146 1 98.44 147 ASP B C 1
ATOM 5067 O O . ASP B 1 147 ? -20.5 -16.438 2.861 1 98.44 147 ASP B O 1
ATOM 5071 N N . TYR B 1 148 ? -19.516 -18.297 3.648 1 98.75 148 TYR B N 1
ATOM 5072 C CA . TYR B 1 148 ? -18.203 -17.672 3.77 1 98.75 148 TYR B CA 1
ATOM 5073 C C . TYR B 1 148 ? -17.5 -17.641 2.422 1 98.75 148 TYR B C 1
ATOM 5075 O O . TYR B 1 148 ? -16.531 -18.375 2.199 1 98.75 148 TYR B O 1
ATOM 5083 N N . ARG B 1 149 ? -18 -16.797 1.536 1 98.88 149 ARG B N 1
ATOM 5084 C CA . ARG B 1 149 ? -17.609 -16.688 0.135 1 98.88 149 ARG B CA 1
ATOM 5085 C C . ARG B 1 149 ? -17.734 -15.25 -0.353 1 98.88 149 ARG B C 1
ATOM 5087 O O . ARG B 1 149 ? -18.438 -14.438 0.248 1 98.88 149 ARG B O 1
ATOM 5094 N N . ILE B 1 150 ? -17.094 -14.938 -1.433 1 98.88 150 ILE B N 1
ATOM 5095 C CA . ILE B 1 150 ? -17 -13.594 -1.985 1 98.88 150 ILE B CA 1
ATOM 5096 C C . ILE B 1 150 ? -18.375 -13.133 -2.451 1 98.88 150 ILE B C 1
ATOM 5098 O O . ILE B 1 150 ? -18.688 -11.93 -2.432 1 98.88 150 ILE B O 1
ATOM 5102 N N . THR B 1 151 ? -19.312 -14.047 -2.777 1 98.75 151 THR B N 1
ATOM 5103 C CA . THR B 1 151 ? -20.672 -13.742 -3.225 1 98.75 151 THR B CA 1
ATOM 5104 C C . THR B 1 151 ? -21.656 -13.859 -2.07 1 98.75 151 THR B C 1
ATOM 5106 O O . THR B 1 151 ? -22.875 -13.797 -2.279 1 98.75 151 THR B O 1
ATOM 5109 N N . GLY B 1 152 ? -21.141 -14.172 -0.924 1 98.69 152 GLY B N 1
ATOM 5110 C CA . GLY B 1 152 ? -22.031 -14.328 0.225 1 98.69 152 GLY B CA 1
ATOM 5111 C C . GLY B 1 152 ? -22.734 -13.055 0.615 1 98.69 152 GLY B C 1
ATOM 5112 O O . GLY B 1 152 ? -22.234 -11.953 0.36 1 98.69 152 GLY B O 1
ATOM 5113 N N . PRO B 1 153 ? -23.875 -13.18 1.255 1 98 153 PRO B N 1
ATOM 5114 C CA . PRO B 1 153 ? -24.688 -12.008 1.58 1 98 153 PRO B CA 1
ATOM 5115 C C . PRO B 1 153 ? -23.969 -11.039 2.521 1 98 153 PRO B C 1
ATOM 5117 O O . PRO B 1 153 ? -24.25 -9.836 2.51 1 98 153 PRO B O 1
ATOM 5120 N N . ASN B 1 154 ? -23.031 -11.523 3.328 1 97.56 154 ASN B N 1
ATOM 5121 C CA . ASN B 1 154 ? -22.344 -10.68 4.289 1 97.56 154 ASN B CA 1
ATOM 5122 C C . ASN B 1 154 ? -21.125 -10.008 3.662 1 97.56 154 ASN B C 1
ATOM 5124 O O . ASN B 1 154 ? -20.469 -9.172 4.297 1 97.56 154 ASN B O 1
ATOM 5128 N N . THR B 1 155 ? -20.719 -10.383 2.514 1 98.44 155 THR B N 1
ATOM 5129 C CA . THR B 1 155 ? -19.609 -9.758 1.799 1 98.44 155 THR B CA 1
ATOM 5130 C C . THR B 1 155 ? -20.109 -8.617 0.918 1 98.44 155 THR B C 1
ATOM 5132 O O . THR B 1 155 ? -20.938 -8.828 0.037 1 98.44 155 THR B O 1
ATOM 5135 N N . PRO B 1 156 ? -19.641 -7.383 1.134 1 98.06 156 PRO B N 1
ATOM 5136 C CA . PRO B 1 156 ? -20.172 -6.227 0.404 1 98.06 156 PRO B CA 1
ATOM 5137 C C . PRO B 1 156 ? -19.984 -6.355 -1.107 1 98.06 156 PRO B C 1
ATOM 5139 O O . PRO B 1 156 ? -20.797 -5.828 -1.873 1 98.06 156 PRO B O 1
ATOM 5142 N N . PHE B 1 157 ? -19.062 -7.082 -1.549 1 98.25 157 PHE B N 1
ATOM 5143 C CA . PHE B 1 157 ? -18.734 -7.195 -2.967 1 98.25 157 PHE B CA 1
ATOM 5144 C C . PHE B 1 157 ? -19.75 -8.086 -3.678 1 98.25 157 PHE B C 1
ATOM 5146 O O . PHE B 1 157 ? -19.75 -8.172 -4.906 1 98.25 157 PHE B O 1
ATOM 5153 N N . HIS B 1 158 ? -20.703 -8.742 -2.984 1 98.19 158 HIS B N 1
ATOM 5154 C CA . HIS B 1 158 ? -21.609 -9.75 -3.516 1 98.19 158 HIS B CA 1
ATOM 5155 C C . HIS B 1 158 ? -22.516 -9.156 -4.59 1 98.19 158 HIS B C 1
ATOM 5157 O O . HIS B 1 158 ? -23.016 -9.883 -5.461 1 98.19 158 HIS B O 1
ATOM 5163 N N . ALA B 1 159 ? -22.672 -7.789 -4.578 1 94.94 159 ALA B N 1
ATOM 5164 C CA . ALA B 1 159 ? -23.594 -7.148 -5.504 1 94.94 159 ALA B CA 1
ATOM 5165 C C . ALA B 1 159 ? -22.859 -6.621 -6.734 1 94.94 159 ALA B C 1
ATOM 5167 O O . ALA B 1 159 ? -23.5 -6.109 -7.664 1 94.94 159 ALA B O 1
ATOM 5168 N N . HIS B 1 160 ? -21.609 -6.691 -6.789 1 96.81 160 HIS B N 1
ATOM 5169 C CA . HIS B 1 160 ? -20.797 -6.188 -7.895 1 96.81 160 HIS B CA 1
ATOM 5170 C C . HIS B 1 160 ? -20.938 -7.078 -9.125 1 96.81 160 HIS B C 1
ATOM 5172 O O . HIS B 1 160 ? -21.125 -8.289 -9 1 96.81 160 HIS B O 1
ATOM 5178 N N . ARG B 1 161 ? -20.766 -6.5 -10.32 1 96.44 161 ARG B N 1
ATOM 5179 C CA . ARG B 1 161 ? -20.906 -7.234 -11.57 1 96.44 161 ARG B CA 1
ATOM 5180 C C . ARG B 1 161 ? -19.859 -8.336 -11.688 1 96.44 161 ARG B C 1
ATOM 5182 O O . ARG B 1 161 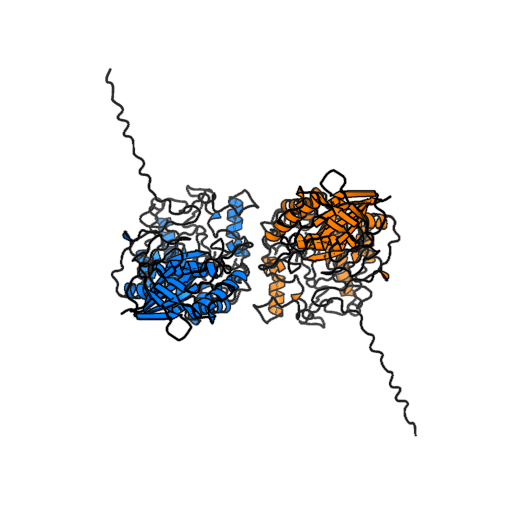? -20.078 -9.344 -12.359 1 96.44 161 ARG B O 1
ATOM 5189 N N . TYR B 1 162 ? -18.734 -8.211 -10.969 1 98.12 162 TYR B N 1
ATOM 5190 C CA . TYR B 1 162 ? -17.672 -9.211 -11.008 1 98.12 162 TYR B CA 1
ATOM 5191 C C . TYR B 1 162 ? -17.578 -9.969 -9.688 1 98.12 162 TYR B C 1
ATOM 5193 O O . TYR B 1 162 ? -16.516 -10.477 -9.32 1 98.12 162 TYR B O 1
ATOM 5201 N N . ALA B 1 163 ? -18.656 -10.125 -8.945 1 98.38 163 ALA B N 1
ATOM 5202 C CA . ALA B 1 163 ? -18.641 -10.695 -7.605 1 98.38 163 ALA B CA 1
ATOM 5203 C C . ALA B 1 163 ? -18.078 -12.117 -7.621 1 98.38 163 ALA B C 1
ATOM 5205 O O . ALA B 1 163 ? -17.297 -12.484 -6.742 1 98.38 163 ALA B O 1
ATOM 5206 N N . ASP B 1 164 ? -18.516 -12.922 -8.656 1 98.81 164 ASP B N 1
ATOM 5207 C CA . ASP B 1 164 ? -17.906 -14.234 -8.82 1 98.81 164 ASP B CA 1
ATOM 5208 C C . ASP B 1 164 ? -16.5 -14.125 -9.406 1 98.81 164 ASP B C 1
ATOM 5210 O O . ASP B 1 164 ? -16.312 -14.258 -10.617 1 98.81 164 ASP B O 1
ATOM 5214 N N . VAL B 1 165 ? -15.562 -13.922 -8.578 1 98.94 165 VAL B N 1
ATOM 5215 C CA . VAL B 1 165 ? -14.203 -13.562 -8.969 1 98.94 165 VAL B CA 1
ATOM 5216 C C . VAL B 1 165 ? -13.609 -14.672 -9.828 1 98.94 165 VAL B C 1
ATOM 5218 O O . VAL B 1 165 ? -13.047 -14.406 -10.898 1 98.94 165 VAL B O 1
ATOM 5221 N N . CYS B 1 166 ? -13.719 -15.93 -9.383 1 98.94 166 CYS B N 1
ATOM 5222 C CA . CYS B 1 166 ? -13.133 -17.031 -10.141 1 98.94 166 CYS B CA 1
ATOM 5223 C C . CYS B 1 166 ? -13.703 -17.094 -11.555 1 98.94 166 CYS B C 1
ATOM 5225 O O . CYS B 1 166 ? -12.961 -17.219 -12.523 1 98.94 166 CYS B O 1
ATOM 5227 N N . ARG B 1 167 ? -15.031 -16.984 -11.68 1 98.81 167 ARG B N 1
ATOM 5228 C CA . ARG B 1 167 ? -15.641 -17.031 -13 1 98.81 167 ARG B CA 1
ATOM 5229 C C . ARG B 1 167 ? -15.062 -15.961 -13.914 1 98.81 167 ARG B C 1
ATOM 5231 O O . ARG B 1 167 ? -14.586 -16.25 -15.016 1 98.81 167 ARG B O 1
ATOM 5238 N N . ASN B 1 168 ? -15.102 -14.742 -13.469 1 98.81 168 ASN B N 1
ATOM 5239 C CA . ASN B 1 168 ? -14.711 -13.602 -14.289 1 98.81 168 ASN B CA 1
ATOM 5240 C C . ASN B 1 168 ? -13.211 -13.609 -14.578 1 98.81 168 ASN B C 1
ATOM 5242 O O . ASN B 1 168 ? -12.789 -13.289 -15.688 1 98.81 168 ASN B O 1
ATOM 5246 N N . LEU B 1 169 ? -12.453 -13.984 -13.617 1 98.81 169 LEU B N 1
ATOM 5247 C CA . LEU B 1 169 ? -11.008 -14.023 -13.781 1 98.81 169 LEU B CA 1
ATOM 5248 C C . LEU B 1 169 ? -10.602 -15.133 -14.75 1 98.81 169 LEU B C 1
ATOM 5250 O O . LEU B 1 169 ? -9.82 -14.898 -15.672 1 98.81 169 LEU B O 1
ATOM 5254 N N . PHE B 1 170 ? -11.148 -16.359 -14.555 1 98.94 170 PHE B N 1
ATOM 5255 C CA . PHE B 1 170 ? -10.82 -17.484 -15.422 1 98.94 170 PHE B CA 1
ATOM 5256 C C . PHE B 1 170 ? -11.219 -17.188 -16.859 1 98.94 170 PHE B C 1
ATOM 5258 O O . PHE B 1 170 ? -10.445 -17.422 -17.797 1 98.94 170 PHE B O 1
ATOM 5265 N N . ASP B 1 171 ? -12.375 -16.625 -17.031 1 98.88 171 ASP B N 1
ATOM 5266 C CA . ASP B 1 171 ? -12.828 -16.281 -18.375 1 98.88 171 ASP B CA 1
ATOM 5267 C C . ASP B 1 171 ? -11.922 -15.242 -19.031 1 98.88 171 ASP B C 1
ATOM 5269 O O . ASP B 1 171 ? -11.562 -15.367 -20.203 1 98.88 171 ASP B O 1
ATOM 5273 N N . ALA B 1 172 ? -11.555 -14.219 -18.266 1 98.88 172 ALA B N 1
ATOM 5274 C CA . ALA B 1 172 ? -10.688 -13.172 -18.797 1 98.88 172 ALA B CA 1
ATOM 5275 C C . ALA B 1 172 ? -9.336 -13.734 -19.219 1 98.88 172 ALA B C 1
ATOM 5277 O O . ALA B 1 172 ? -8.82 -13.414 -20.281 1 98.88 172 ALA B O 1
ATOM 5278 N N . PHE B 1 173 ? -8.75 -14.57 -18.375 1 98.94 173 PHE B N 1
ATOM 5279 C CA . PHE B 1 173 ? -7.438 -15.133 -18.672 1 98.94 173 PHE B CA 1
ATOM 5280 C C . PHE B 1 173 ? -7.516 -16.094 -19.859 1 98.94 173 PHE B C 1
ATOM 5282 O O . PHE B 1 173 ? -6.645 -16.094 -20.734 1 98.94 173 PHE B O 1
ATOM 5289 N N . ARG B 1 174 ? -8.547 -16.906 -19.938 1 98.75 174 ARG B N 1
ATOM 5290 C CA . ARG B 1 174 ? -8.742 -17.812 -21.078 1 98.75 174 ARG B CA 1
ATOM 5291 C C . ARG B 1 174 ? -8.883 -17.031 -22.375 1 98.75 174 ARG B C 1
ATOM 5293 O O . ARG B 1 174 ? -8.398 -17.469 -23.422 1 98.75 174 ARG B O 1
ATOM 5300 N N . SER B 1 175 ? -9.516 -15.914 -22.281 1 98.69 175 SER B N 1
ATOM 5301 C CA . SER B 1 175 ? -9.719 -15.094 -23.469 1 98.69 175 SER B CA 1
ATOM 5302 C C . SER B 1 175 ? -8.391 -14.562 -24 1 98.69 175 SER B C 1
ATOM 5304 O O . SER B 1 175 ? -8.289 -14.219 -25.172 1 98.69 175 SER B O 1
ATOM 5306 N N . GLN B 1 176 ? -7.422 -14.484 -23.109 1 98.75 176 GLN B N 1
ATOM 5307 C CA . GLN B 1 176 ? -6.09 -14.055 -23.516 1 98.75 176 GLN B CA 1
ATOM 5308 C C . GLN B 1 176 ? -5.211 -15.242 -23.891 1 98.75 176 GLN B C 1
ATOM 5310 O O . GLN B 1 176 ? -4.012 -15.086 -24.125 1 98.75 176 GLN B O 1
ATOM 5315 N N . GLY B 1 177 ? -5.785 -16.438 -23.859 1 98.56 177 GLY B N 1
ATOM 5316 C CA . GLY B 1 177 ? -5.059 -17.625 -24.266 1 98.56 177 GLY B CA 1
ATOM 5317 C C . GLY B 1 177 ? -4.285 -18.266 -23.125 1 98.56 177 GLY B C 1
ATOM 5318 O O . GLY B 1 177 ? -3.426 -19.125 -23.359 1 98.56 177 GLY B O 1
ATOM 5319 N N . LEU B 1 178 ? -4.527 -17.922 -21.938 1 98.88 178 LEU B N 1
ATOM 5320 C CA . LEU B 1 178 ? -3.807 -18.469 -20.797 1 98.88 178 LEU B CA 1
ATOM 5321 C C . LEU B 1 178 ? -4.566 -19.641 -20.188 1 98.88 178 LEU B C 1
ATOM 5323 O O . LEU B 1 178 ? -5.797 -19.609 -20.078 1 98.88 178 LEU B O 1
ATOM 5327 N N . ALA B 1 179 ? -3.844 -20.656 -19.812 1 98.94 179 ALA B N 1
ATOM 5328 C CA . ALA B 1 179 ? -4.438 -21.797 -19.141 1 98.94 179 ALA B CA 1
ATOM 5329 C C . ALA B 1 179 ? -4.785 -21.469 -17.688 1 98.94 179 ALA B C 1
ATOM 5331 O O . ALA B 1 179 ? -4.367 -20.438 -17.172 1 98.94 179 ALA B O 1
ATOM 5332 N N . ILE B 1 180 ? -5.637 -22.328 -17.094 1 98.94 180 ILE B N 1
ATOM 5333 C CA . ILE B 1 180 ? -6.148 -22.031 -15.758 1 98.94 180 ILE B CA 1
ATOM 5334 C C . ILE B 1 180 ? -5.75 -23.156 -14.797 1 98.94 180 ILE B C 1
ATOM 5336 O O . ILE B 1 180 ? -5.992 -24.328 -15.07 1 98.94 180 ILE B O 1
ATOM 5340 N N . ALA B 1 181 ? -5.098 -22.797 -13.781 1 98.94 181 ALA B N 1
ATOM 5341 C CA . ALA B 1 181 ? -4.902 -23.656 -12.617 1 98.94 181 ALA B CA 1
ATOM 5342 C C . ALA B 1 181 ? -5.684 -23.141 -11.414 1 98.94 181 ALA B C 1
ATOM 5344 O O . ALA B 1 181 ? -5.598 -21.953 -11.062 1 98.94 181 ALA B O 1
ATOM 5345 N N . ALA B 1 182 ? -6.469 -24.016 -10.773 1 98.88 182 ALA B N 1
ATOM 5346 C CA . ALA B 1 182 ? -7.266 -23.672 -9.602 1 98.88 182 ALA B CA 1
ATOM 5347 C C . ALA B 1 182 ? -6.578 -24.125 -8.32 1 98.88 182 ALA B C 1
ATOM 5349 O O . ALA B 1 182 ? -6.586 -25.312 -7.996 1 98.88 182 ALA B O 1
ATOM 5350 N N . TYR B 1 183 ? -5.984 -23.203 -7.684 1 98.88 183 TYR B N 1
ATOM 5351 C CA . TYR B 1 183 ? -5.434 -23.469 -6.359 1 98.88 183 TYR B CA 1
ATOM 5352 C C . TYR B 1 183 ? -6.547 -23.719 -5.348 1 98.88 183 TYR B C 1
ATOM 5354 O O . TYR B 1 183 ? -7.488 -22.922 -5.238 1 98.88 183 TYR B O 1
ATOM 5362 N N . PHE B 1 184 ? -6.477 -24.797 -4.582 1 98.88 184 PHE B N 1
ATOM 5363 C CA . PHE B 1 184 ? -7.484 -25.203 -3.613 1 98.88 184 PHE B CA 1
ATOM 5364 C C . PHE B 1 184 ? -6.836 -25.766 -2.355 1 98.88 184 PHE B C 1
ATOM 5366 O O . PHE B 1 184 ? -6.109 -26.766 -2.418 1 98.88 184 PHE B O 1
ATOM 5373 N N . SER B 1 185 ? -7.105 -25.141 -1.252 1 98.62 185 SER B N 1
ATOM 5374 C CA . SER B 1 185 ? -6.656 -25.719 0.01 1 98.62 185 SER B CA 1
ATOM 5375 C C . SER B 1 185 ? -7.551 -26.875 0.444 1 98.62 185 SER B C 1
ATOM 5377 O O . SER B 1 185 ? -8.773 -26.719 0.538 1 98.62 185 SER B O 1
ATOM 5379 N N . LYS B 1 186 ? -6.922 -27.938 0.762 1 98.19 186 LYS B N 1
ATOM 5380 C CA . LYS B 1 186 ? -7.676 -29.094 1.243 1 98.19 186 LYS B CA 1
ATOM 5381 C C . LYS B 1 186 ? -8.164 -28.875 2.672 1 98.19 186 LYS B C 1
ATOM 5383 O O . LYS B 1 186 ? -9.156 -29.469 3.092 1 98.19 186 LYS B O 1
ATOM 5388 N N . ALA B 1 187 ? -7.477 -28.062 3.412 1 97.94 187 ALA B N 1
ATOM 5389 C CA . ALA B 1 187 ? -7.926 -27.688 4.746 1 97.94 187 ALA B CA 1
ATOM 5390 C C . ALA B 1 187 ? -8.953 -26.547 4.68 1 97.94 187 ALA B C 1
ATOM 5392 O O . ALA B 1 187 ? -9.008 -25.812 3.691 1 97.94 187 ALA B O 1
ATOM 5393 N N . ASP B 1 188 ? -9.805 -26.469 5.734 1 98.69 188 ASP B N 1
ATOM 5394 C CA . ASP B 1 188 ? -10.773 -25.391 5.883 1 98.69 188 ASP B CA 1
ATOM 5395 C C . ASP B 1 188 ? -10.984 -25.047 7.355 1 98.69 188 ASP B C 1
ATOM 5397 O O . ASP B 1 188 ? -11.664 -25.781 8.078 1 98.69 188 ASP B O 1
ATOM 5401 N N . TRP B 1 189 ? -10.461 -23.938 7.754 1 98.5 189 TRP B N 1
ATOM 5402 C CA . TRP B 1 189 ? -10.445 -23.594 9.172 1 98.5 189 TRP B CA 1
ATOM 5403 C C . TRP B 1 189 ? -11.711 -22.844 9.562 1 98.5 189 TRP B C 1
ATOM 5405 O O . TRP B 1 189 ? -11.836 -22.375 10.695 1 98.5 189 TRP B O 1
ATOM 5415 N N . HIS B 1 190 ? -12.695 -22.672 8.672 1 98.44 190 HIS B N 1
ATOM 5416 C CA . HIS B 1 190 ? -13.945 -21.984 8.961 1 98.44 190 HIS B CA 1
ATOM 5417 C C . HIS B 1 190 ? -15.102 -22.953 9.125 1 98.44 190 HIS B C 1
ATOM 5419 O O . HIS B 1 190 ? -15.992 -22.734 9.945 1 98.44 190 HIS B O 1
ATOM 5425 N N . THR B 1 191 ? -15.117 -24 8.312 1 98.38 191 THR B N 1
ATOM 5426 C CA . THR B 1 191 ? -16.25 -24.922 8.336 1 98.38 191 THR B CA 1
ATOM 5427 C C . THR B 1 191 ? -16.312 -25.672 9.664 1 98.38 191 THR B C 1
ATOM 5429 O O . THR B 1 191 ? -15.273 -26.031 10.227 1 98.38 191 THR B O 1
ATOM 5432 N N . PRO B 1 192 ? -17.5 -25.906 10.18 1 97.69 192 PRO B N 1
ATOM 5433 C CA . PRO B 1 192 ? -17.625 -26.656 11.438 1 97.69 192 PRO B CA 1
ATOM 5434 C C . PRO B 1 192 ? -17.297 -28.141 11.281 1 97.69 192 PRO B C 1
ATOM 5436 O O . PRO B 1 192 ? -17.25 -28.875 12.266 1 97.69 192 PRO B O 1
ATOM 5439 N N . TYR B 1 193 ? -17 -28.562 10.062 1 98.19 193 TYR B N 1
ATOM 5440 C CA . TYR B 1 193 ? -16.672 -29.969 9.836 1 98.19 193 TYR B CA 1
ATOM 5441 C C . TYR B 1 193 ? -15.18 -30.219 10.016 1 98.19 193 TYR B C 1
ATOM 5443 O O . TYR B 1 193 ? -14.742 -31.359 10.125 1 98.19 193 TYR B O 1
ATOM 5451 N N . TYR B 1 194 ? -14.375 -29.203 9.984 1 98.12 194 TYR B N 1
ATOM 5452 C CA . TYR B 1 194 ? -12.93 -29.328 10.156 1 98.12 194 TYR B CA 1
ATOM 5453 C C . TYR B 1 194 ? -12.484 -28.75 11.492 1 98.12 194 TYR B C 1
ATOM 5455 O O . TYR B 1 194 ? -12 -29.484 12.359 1 98.12 194 TYR B O 1
ATOM 5463 N N . TRP B 1 195 ? -12.664 -27.453 11.68 1 97.5 195 TRP B N 1
ATOM 5464 C CA . TRP B 1 195 ? -12.539 -26.859 13 1 97.5 195 TRP B CA 1
ATOM 5465 C C . TRP B 1 195 ? -13.883 -26.844 13.727 1 97.5 195 TRP B C 1
ATOM 5467 O O . TRP B 1 195 ? -14.5 -25.781 13.875 1 97.5 195 TRP B O 1
ATOM 5477 N N . ALA B 1 196 ? -14.273 -27.984 14.203 1 96.75 196 ALA B N 1
ATOM 5478 C CA . ALA B 1 196 ? -15.547 -28.156 14.898 1 96.75 196 ALA B CA 1
ATOM 5479 C C . ALA B 1 196 ? -15.492 -27.562 16.297 1 96.75 196 ALA B C 1
ATOM 5481 O O . ALA B 1 196 ? -14.508 -27.75 17.031 1 96.75 196 ALA B O 1
ATOM 5482 N N . PRO B 1 197 ? -16.547 -26.828 16.656 1 94.56 197 PRO B N 1
ATOM 5483 C CA . PRO B 1 197 ? -16.578 -26.281 18.016 1 94.56 197 PRO B CA 1
ATOM 5484 C C . PRO B 1 197 ? -16.797 -27.359 19.078 1 94.56 197 PRO B C 1
ATOM 5486 O O . PRO B 1 197 ? -17.391 -28.391 18.797 1 94.56 197 PRO B O 1
ATOM 5489 N N . GLY B 1 198 ? -16.328 -27.094 20.25 1 93.31 198 GLY B N 1
ATOM 5490 C CA . GLY B 1 198 ? -16.609 -27.938 21.406 1 93.31 198 GLY B CA 1
ATOM 5491 C C . GLY B 1 198 ? -15.859 -29.25 21.375 1 93.31 198 GLY B C 1
ATOM 5492 O O . GLY B 1 198 ? -16.297 -30.234 21.969 1 93.31 198 GLY B O 1
ATOM 5493 N N . MET B 1 199 ? -14.844 -29.266 20.625 1 94.06 199 MET B N 1
ATOM 5494 C CA . MET B 1 199 ? -14.055 -30.484 20.531 1 94.06 199 MET B CA 1
ATOM 5495 C C . MET B 1 199 ? -12.82 -30.406 21.422 1 94.06 199 MET B C 1
ATOM 5497 O O . MET B 1 199 ? -12.625 -29.422 22.141 1 94.06 199 MET B O 1
ATOM 5501 N N . ALA B 1 200 ? -11.984 -31.391 21.391 1 87.75 200 ALA B N 1
ATOM 5502 C CA . ALA B 1 200 ? -10.891 -31.594 22.344 1 87.75 200 ALA B CA 1
ATOM 5503 C C . ALA B 1 200 ? -9.883 -30.453 22.281 1 87.75 200 ALA B C 1
ATOM 5505 O O . ALA B 1 200 ? -9.289 -30.078 23.297 1 87.75 200 ALA B O 1
ATOM 5506 N N . ARG B 1 201 ? -9.703 -29.75 21.203 1 90.44 201 ARG B N 1
ATOM 5507 C CA . ARG B 1 201 ? -8.672 -28.734 21.047 1 90.44 201 ARG B CA 1
ATOM 5508 C C . ARG B 1 201 ? -9.102 -27.406 21.672 1 90.44 201 ARG B C 1
ATOM 5510 O O . ARG B 1 201 ? -8.281 -26.531 21.906 1 90.44 201 ARG B O 1
ATOM 5517 N N . GLY B 1 202 ? -10.383 -27.266 21.859 1 91.38 202 GLY B N 1
ATOM 5518 C CA . GLY B 1 202 ? -10.875 -26.016 22.438 1 91.38 202 GLY B CA 1
ATOM 5519 C C . GLY B 1 202 ? -10.547 -24.797 21.609 1 91.38 202 GLY B C 1
ATOM 5520 O O . GLY B 1 202 ? -10.883 -24.75 20.422 1 91.38 202 GLY B O 1
ATOM 5521 N N . ARG B 1 203 ? -9.758 -23.844 22.25 1 91.75 203 ARG B N 1
ATOM 5522 C CA . ARG B 1 203 ? -9.461 -22.562 21.625 1 91.75 203 ARG B CA 1
ATOM 5523 C C . ARG B 1 203 ? -8.102 -22.578 20.938 1 91.75 203 ARG B C 1
ATOM 5525 O O . ARG B 1 203 ? -7.801 -21.734 20.109 1 91.75 203 ARG B O 1
ATOM 5532 N N . HIS B 1 204 ? -7.297 -23.484 21.359 1 95.62 204 HIS B N 1
ATOM 5533 C CA . HIS B 1 204 ? -5.961 -23.594 20.781 1 95.62 204 HIS B CA 1
ATOM 5534 C C . HIS B 1 204 ? -5.977 -24.469 19.531 1 95.62 204 HIS B C 1
ATOM 5536 O O . HIS B 1 204 ? -5.957 -25.703 19.625 1 95.62 204 HIS B O 1
ATOM 5542 N N . MET B 1 205 ? -5.941 -23.812 18.438 1 96.31 205 MET B N 1
ATOM 5543 C CA . MET B 1 205 ? -6.117 -24.516 17.172 1 96.31 205 MET B CA 1
ATOM 5544 C C . MET B 1 205 ? -4.773 -24.797 16.5 1 96.31 205 MET B C 1
ATOM 5546 O O . MET B 1 205 ? -3.732 -24.344 17 1 96.31 205 MET B O 1
ATOM 5550 N N . TRP B 1 206 ? -4.766 -25.656 15.492 1 96 206 TRP B N 1
ATOM 5551 C CA . TRP B 1 206 ? -3.617 -26.031 14.68 1 96 206 TRP B CA 1
ATOM 5552 C C . TRP B 1 206 ? -4.02 -26.234 13.227 1 96 206 TRP B C 1
ATOM 5554 O O . TRP B 1 206 ? -5.164 -25.969 12.852 1 96 206 TRP B O 1
ATOM 5564 N N . ARG B 1 207 ? -3.105 -26.75 12.406 1 95.44 207 ARG B N 1
ATOM 5565 C CA . ARG B 1 207 ? -3.354 -26.844 10.969 1 95.44 207 ARG B CA 1
ATOM 5566 C C . ARG B 1 207 ? -4.348 -27.953 10.664 1 95.44 207 ARG B C 1
ATOM 5568 O O . ARG B 1 207 ? -4.945 -27.969 9.578 1 95.44 207 ARG B O 1
ATOM 5575 N N . GLY B 1 208 ? -4.473 -28.875 11.562 1 95.81 208 GLY B N 1
ATOM 5576 C CA . GLY B 1 208 ? -5.359 -30.016 11.344 1 95.81 208 GLY B CA 1
ATOM 5577 C C . GLY B 1 208 ? -6.742 -29.812 11.93 1 95.81 208 GLY B C 1
ATOM 5578 O O . GLY B 1 208 ? -7.066 -28.719 12.406 1 95.81 208 GLY B O 1
ATOM 5579 N N . PRO B 1 209 ? -7.609 -30.859 11.82 1 96.25 209 PRO B N 1
ATOM 5580 C CA . PRO B 1 209 ? -8.953 -30.75 12.391 1 96.25 209 PRO B CA 1
ATOM 5581 C C . PRO B 1 209 ? -8.953 -30.609 13.906 1 96.25 209 PRO B C 1
ATOM 5583 O O . PRO B 1 209 ? -8 -31.047 14.57 1 96.25 209 PRO B O 1
ATOM 5586 N N . SER B 1 210 ? -10 -30.094 14.469 1 96.88 210 SER B N 1
ATOM 5587 C CA . SER B 1 210 ? -10.094 -29.859 15.906 1 96.88 210 SER B CA 1
ATOM 5588 C C . SER B 1 210 ? -10.461 -31.141 16.656 1 96.88 210 SER B C 1
ATOM 5590 O O . SER B 1 210 ? -10.594 -31.141 17.875 1 96.88 210 SER B O 1
ATOM 5592 N N . TYR B 1 211 ? -10.648 -32.25 15.953 1 95.5 211 TYR B N 1
ATOM 5593 C CA . TYR B 1 211 ? -11.031 -33.562 16.469 1 95.5 211 TYR B CA 1
ATOM 5594 C C . TYR B 1 211 ? -10.25 -34.688 15.781 1 95.5 211 TYR B C 1
ATOM 5596 O O . TYR B 1 211 ? -9.508 -34.406 14.828 1 95.5 211 TYR B O 1
ATOM 5604 N N . ASP B 1 212 ? -10.352 -35.844 16.297 1 94.25 212 ASP B N 1
ATOM 5605 C CA . ASP B 1 212 ? -9.766 -37.031 15.664 1 94.25 212 ASP B CA 1
ATOM 5606 C C . ASP B 1 212 ? -10.734 -37.656 14.656 1 94.25 212 ASP B C 1
ATOM 5608 O O . ASP B 1 212 ? -11.773 -38.188 15.039 1 94.25 212 ASP B O 1
ATOM 5612 N N . PRO B 1 213 ? -10.344 -37.594 13.422 1 94.5 213 PRO B N 1
ATOM 5613 C CA . PRO B 1 213 ? -11.242 -38.125 12.398 1 94.5 213 PRO B CA 1
ATOM 5614 C C . PRO B 1 213 ? -11.602 -39.594 12.648 1 94.5 213 PRO B C 1
ATOM 5616 O O . PRO B 1 213 ? -12.703 -40.031 12.289 1 94.5 213 PRO B O 1
ATOM 5619 N N . LYS B 1 214 ? -10.734 -40.375 13.211 1 92.75 214 LYS B N 1
ATOM 5620 C CA . LYS B 1 214 ? -10.984 -41.781 13.484 1 92.75 214 LYS B CA 1
ATOM 5621 C C . LYS B 1 214 ? -12.094 -41.938 14.523 1 92.75 214 LYS B C 1
ATOM 5623 O O . LYS B 1 214 ? -12.914 -42.875 14.406 1 92.75 214 LYS B O 1
ATOM 5628 N N . THR B 1 215 ? -12.07 -41.156 15.5 1 94.19 215 THR B N 1
ATOM 5629 C CA . THR B 1 215 ? -13.047 -41.281 16.578 1 94.19 215 THR B CA 1
ATOM 5630 C C . THR B 1 215 ? -14.328 -40.531 16.234 1 94.19 215 THR B C 1
ATOM 5632 O O . THR B 1 215 ? -15.359 -40.719 16.891 1 94.19 215 THR B O 1
ATOM 5635 N N . HIS B 1 216 ? -14.328 -39.719 15.211 1 95.31 216 HIS B N 1
ATOM 5636 C CA . HIS B 1 216 ? -15.508 -38.969 14.758 1 95.31 216 HIS B CA 1
ATOM 5637 C C . HIS B 1 216 ? -15.711 -39.156 13.25 1 95.31 216 HIS B C 1
ATOM 5639 O O . HIS B 1 216 ? -15.758 -38.156 12.508 1 95.31 216 HIS B O 1
ATOM 5645 N N . PRO B 1 217 ? -15.906 -40.375 12.812 1 95.06 217 PRO B N 1
ATOM 5646 C CA . PRO B 1 217 ? -15.953 -40.656 11.375 1 95.06 217 PRO B CA 1
ATOM 5647 C C . PRO B 1 217 ? -17.109 -39.938 10.68 1 95.06 217 PRO B C 1
ATOM 5649 O O . PRO B 1 217 ? -17 -39.562 9.508 1 95.06 217 PRO B O 1
ATOM 5652 N N . TRP B 1 218 ? -18.25 -39.75 11.344 1 96.38 218 TRP B N 1
ATOM 5653 C CA . TRP B 1 218 ? -19.391 -39.062 10.734 1 96.38 218 TRP B CA 1
ATOM 5654 C C . TRP B 1 218 ? -19.047 -37.625 10.43 1 96.38 218 TRP B C 1
ATOM 5656 O O . TRP B 1 218 ? -19.406 -37.094 9.359 1 96.38 218 TRP B O 1
ATOM 5666 N N . LEU B 1 219 ? -18.406 -36.969 11.336 1 96.69 219 LEU B N 1
ATOM 5667 C CA . LEU B 1 219 ? -18.016 -35.594 11.148 1 96.69 219 LEU B CA 1
ATOM 5668 C C . LEU B 1 219 ? -16.969 -35.469 10.031 1 96.69 219 LEU B C 1
ATOM 5670 O O . LEU B 1 219 ? -17.047 -34.562 9.211 1 96.69 219 LEU B O 1
ATOM 5674 N N . TRP B 1 220 ? -16.062 -36.344 9.961 1 97.25 220 TRP B N 1
ATOM 5675 C CA . TRP B 1 220 ? -15.047 -36.375 8.906 1 97.25 220 TRP B CA 1
ATOM 5676 C C . TRP B 1 220 ? -15.688 -36.594 7.547 1 97.25 220 TRP B C 1
ATOM 5678 O O . TRP B 1 220 ? -15.328 -35.969 6.562 1 97.25 220 TRP B O 1
ATOM 5688 N N . GLU B 1 221 ? -16.641 -37.531 7.523 1 98.12 221 GLU B N 1
ATOM 5689 C CA . GLU B 1 221 ? -17.344 -37.781 6.27 1 98.12 221 GLU B CA 1
ATOM 5690 C C . GLU B 1 221 ? -18.031 -36.531 5.754 1 98.12 221 GLU B C 1
ATOM 5692 O O . GLU B 1 221 ? -18.047 -36.281 4.547 1 98.12 221 GLU B O 1
ATOM 5697 N N . ARG B 1 222 ? -18.609 -35.781 6.648 1 98.44 222 ARG B N 1
ATOM 5698 C CA . ARG B 1 222 ? -19.203 -34.5 6.25 1 98.44 222 ARG B CA 1
ATOM 5699 C C . ARG B 1 222 ? -18.172 -33.594 5.629 1 98.44 222 ARG B C 1
ATOM 5701 O O . ARG B 1 222 ? -18.453 -32.906 4.645 1 98.44 222 ARG B O 1
ATOM 5708 N N . PHE B 1 223 ? -17.031 -33.531 6.203 1 98.56 223 PHE B N 1
ATOM 5709 C CA . PHE B 1 223 ? -15.961 -32.719 5.664 1 98.56 223 PHE B CA 1
ATOM 5710 C C . PHE B 1 223 ? -15.539 -33.219 4.285 1 98.56 223 PHE B C 1
ATOM 5712 O O . PHE B 1 223 ? -15.32 -32.406 3.373 1 98.56 223 PHE B O 1
ATOM 5719 N N . VAL B 1 224 ? -15.391 -34.531 4.133 1 98.56 224 VAL B N 1
ATOM 5720 C CA . VAL B 1 224 ? -15.016 -35.125 2.852 1 98.56 224 VAL B CA 1
ATOM 5721 C C . VAL B 1 224 ? -16.031 -34.719 1.781 1 98.56 224 VAL B C 1
ATOM 5723 O O . VAL B 1 224 ? -15.641 -34.25 0.705 1 98.56 224 VAL B O 1
ATOM 5726 N N . GLN B 1 225 ? -17.297 -34.844 2.09 1 98.69 225 GLN B N 1
ATOM 5727 C CA . GLN B 1 225 ? -18.344 -34.5 1.132 1 98.69 225 GLN B CA 1
ATOM 5728 C C . GLN B 1 225 ? -18.328 -33 0.817 1 98.69 225 GLN B C 1
ATOM 5730 O O . GLN B 1 225 ? -18.484 -32.594 -0.338 1 98.69 225 GLN B O 1
ATOM 5735 N N . PHE B 1 226 ? -18.156 -32.188 1.878 1 98.81 226 PHE B N 1
ATOM 5736 C CA . PHE B 1 226 ? -18.047 -30.734 1.737 1 98.81 226 PHE B CA 1
ATOM 5737 C C . PHE B 1 226 ? -16.922 -30.391 0.774 1 98.81 226 PHE B C 1
ATOM 5739 O O . PHE B 1 226 ? -17.109 -29.578 -0.14 1 98.81 226 PHE B O 1
ATOM 5746 N N . THR B 1 227 ? -15.789 -31 0.9 1 98.81 227 THR B N 1
ATOM 5747 C CA . THR B 1 227 ? -14.602 -30.75 0.095 1 98.81 227 THR B CA 1
ATOM 5748 C C . THR B 1 227 ? -14.805 -31.219 -1.339 1 98.81 227 THR B C 1
ATOM 5750 O O . THR B 1 227 ? -14.5 -30.5 -2.291 1 98.81 227 THR B O 1
ATOM 5753 N N . HIS B 1 228 ? -15.352 -32.469 -1.497 1 98.88 228 HIS B N 1
ATOM 5754 C CA . HIS B 1 228 ? -15.633 -33 -2.82 1 98.88 228 HIS B CA 1
ATOM 5755 C C . HIS B 1 228 ? -16.578 -32.094 -3.605 1 98.88 228 HIS B C 1
ATOM 5757 O O . HIS B 1 228 ? -16.359 -31.844 -4.789 1 98.88 228 HIS B O 1
ATOM 5763 N N . GLU B 1 229 ? -17.562 -31.672 -2.934 1 98.88 229 GLU B N 1
ATOM 5764 C CA . GLU B 1 229 ? -18.547 -30.812 -3.596 1 98.88 229 GLU B CA 1
ATOM 5765 C C . GLU B 1 229 ? -17.922 -29.531 -4.102 1 98.88 229 GLU B C 1
ATOM 5767 O O . GLU B 1 229 ? -18.172 -29.109 -5.234 1 98.88 229 GLU B O 1
ATOM 5772 N N . GLN B 1 230 ? -17.094 -28.891 -3.309 1 98.88 230 GLN B N 1
ATOM 5773 C CA . GLN B 1 230 ? -16.438 -27.641 -3.699 1 98.88 230 GLN B CA 1
ATOM 5774 C C . GLN B 1 230 ? -15.516 -27.875 -4.898 1 98.88 230 GLN B C 1
ATOM 5776 O O . GLN B 1 230 ? -15.547 -27.094 -5.863 1 98.88 230 GLN B O 1
ATOM 5781 N N . ILE B 1 231 ? -14.719 -28.875 -4.848 1 98.94 231 ILE B N 1
ATOM 5782 C CA . ILE B 1 231 ? -13.828 -29.172 -5.961 1 98.94 231 ILE B CA 1
ATOM 5783 C C . ILE B 1 231 ? -14.641 -29.406 -7.234 1 98.94 231 ILE B C 1
ATOM 5785 O O . ILE B 1 231 ? -14.312 -28.859 -8.289 1 98.94 231 ILE B O 1
ATOM 5789 N N . MET B 1 232 ? -15.703 -30.156 -7.133 1 98.88 232 MET B N 1
ATOM 5790 C CA . MET B 1 232 ? -16.5 -30.5 -8.312 1 98.88 232 MET B CA 1
ATOM 5791 C C . MET B 1 232 ? -17.203 -29.25 -8.867 1 98.88 232 MET B C 1
ATOM 5793 O O . MET B 1 232 ? -17.375 -29.125 -10.078 1 98.88 232 MET B O 1
ATOM 5797 N N . GLU B 1 233 ? -17.641 -28.297 -7.996 1 98.88 233 GLU B N 1
ATOM 5798 C CA . GLU B 1 233 ? -18.156 -27.031 -8.492 1 98.88 233 GLU B CA 1
ATOM 5799 C C . GLU B 1 233 ? -17.156 -26.344 -9.414 1 98.88 233 GLU B C 1
ATOM 5801 O O . GLU B 1 233 ? -17.516 -25.891 -10.5 1 98.88 233 GLU B O 1
ATOM 5806 N N . LEU B 1 234 ? -15.898 -26.266 -9.023 1 98.88 234 LEU B N 1
ATOM 5807 C CA . LEU B 1 234 ? -14.852 -25.609 -9.805 1 98.88 234 LEU B CA 1
ATOM 5808 C C . LEU B 1 234 ? -14.617 -26.344 -11.117 1 98.88 234 LEU B C 1
ATOM 5810 O O . LEU B 1 234 ? -14.375 -25.719 -12.148 1 98.88 234 LEU B O 1
ATOM 5814 N N . MET B 1 235 ? -14.773 -27.719 -11.086 1 98.81 235 MET B N 1
ATOM 5815 C CA . MET B 1 235 ? -14.469 -28.547 -12.258 1 98.81 235 MET B CA 1
ATOM 5816 C C . MET B 1 235 ? -15.633 -28.547 -13.242 1 98.81 235 MET B C 1
ATOM 5818 O O . MET B 1 235 ? -15.461 -28.859 -14.414 1 98.81 235 MET B O 1
ATOM 5822 N N . THR B 1 236 ? -16.797 -28.156 -12.812 1 98.62 236 THR B N 1
ATOM 5823 C CA . THR B 1 236 ? -17.969 -28.344 -13.664 1 98.62 236 THR B CA 1
ATOM 5824 C C . THR B 1 236 ? -18.531 -27 -14.109 1 98.62 236 THR B C 1
ATOM 5826 O O . THR B 1 236 ? -19.141 -26.891 -15.18 1 98.62 236 THR B O 1
ATOM 5829 N N . ARG B 1 237 ? -18.312 -25.938 -13.359 1 98.38 237 ARG B N 1
ATOM 5830 C CA . ARG B 1 237 ? -19.062 -24.719 -13.609 1 98.38 237 ARG B CA 1
ATOM 5831 C C . ARG B 1 237 ? -18.141 -23.594 -14.07 1 98.38 237 ARG B C 1
ATOM 5833 O O . ARG B 1 237 ? -18.609 -22.516 -14.445 1 98.38 237 ARG B O 1
ATOM 5840 N N . TYR B 1 238 ? -16.906 -23.797 -14.156 1 98.69 238 TYR B N 1
ATOM 5841 C CA . TYR B 1 238 ? -16 -22.672 -14.344 1 98.69 238 TYR B CA 1
ATOM 5842 C C . TYR B 1 238 ? -15.133 -22.859 -15.578 1 98.69 238 TYR B C 1
ATOM 5844 O O . TYR B 1 238 ? -13.992 -22.375 -15.617 1 98.69 238 TYR B O 1
ATOM 5852 N N . GLY B 1 239 ? -15.648 -23.594 -16.562 1 98.44 239 GLY B N 1
ATOM 5853 C CA . GLY B 1 239 ? -14.938 -23.797 -17.812 1 98.44 239 GLY B CA 1
ATOM 5854 C C . GLY B 1 239 ? -13.789 -24.781 -17.703 1 98.44 239 GLY B C 1
ATOM 5855 O O . GLY B 1 239 ? -13.742 -25.578 -16.766 1 98.44 239 GLY B O 1
ATOM 5856 N N . ARG B 1 240 ? -12.945 -24.766 -18.641 1 98.56 240 ARG B N 1
ATOM 5857 C CA . ARG B 1 240 ? -11.805 -25.672 -18.672 1 98.56 240 ARG B CA 1
ATOM 5858 C C . ARG B 1 240 ? -10.805 -25.344 -17.578 1 98.56 240 ARG B C 1
ATOM 5860 O O . ARG B 1 240 ? -10.391 -24.203 -17.422 1 98.56 240 ARG B O 1
ATOM 5867 N N . ILE B 1 241 ? -10.539 -26.281 -16.797 1 98.88 241 ILE B N 1
ATOM 5868 C CA . ILE B 1 241 ? -9.492 -26.188 -15.789 1 98.88 241 ILE B CA 1
ATOM 5869 C C . ILE B 1 241 ? -8.336 -27.109 -16.156 1 98.88 241 ILE B C 1
ATOM 5871 O O . ILE B 1 241 ? -8.539 -28.297 -16.406 1 98.88 241 ILE B O 1
ATOM 5875 N N . ASP B 1 242 ? -7.152 -26.578 -16.203 1 98.94 242 ASP B N 1
ATOM 5876 C CA . ASP B 1 242 ? -6 -27.344 -16.656 1 98.94 242 ASP B CA 1
ATOM 5877 C C . ASP B 1 242 ? -5.297 -28.031 -15.5 1 98.94 242 ASP B C 1
ATOM 5879 O O . ASP B 1 242 ? -4.738 -29.125 -15.656 1 98.94 242 ASP B O 1
ATOM 5883 N N . VAL B 1 243 ? -5.277 -27.422 -14.367 1 98.94 243 VAL B N 1
ATOM 5884 C CA . VAL B 1 243 ? -4.57 -27.969 -13.211 1 98.94 243 VAL B CA 1
ATOM 5885 C C . VAL B 1 243 ? -5.391 -27.734 -11.945 1 98.94 243 VAL B C 1
ATOM 5887 O O . VAL B 1 243 ? -5.895 -26.625 -11.711 1 98.94 243 VAL B O 1
ATOM 5890 N N . LEU B 1 244 ? -5.629 -28.734 -11.211 1 98.88 244 LEU B N 1
ATOM 5891 C CA . LEU B 1 244 ? -6.051 -28.625 -9.82 1 98.88 244 LEU B CA 1
ATOM 5892 C C . LEU B 1 244 ? -4.848 -28.562 -8.883 1 98.88 244 LEU B C 1
ATOM 5894 O O . LEU B 1 244 ? -4.176 -29.562 -8.648 1 98.88 244 LEU B O 1
ATOM 5898 N N . TRP B 1 245 ? -4.523 -27.375 -8.469 1 98.81 245 TRP B N 1
ATOM 5899 C CA . TRP B 1 245 ? -3.354 -27.062 -7.652 1 98.81 245 TRP B CA 1
ATOM 5900 C C . TRP B 1 245 ? -3.693 -27.141 -6.168 1 98.81 245 TRP B C 1
ATOM 5902 O O . TRP B 1 245 ? -4.277 -26.219 -5.605 1 98.81 245 TRP B O 1
ATOM 5912 N N . LEU B 1 246 ? -3.314 -28.25 -5.473 1 98.44 246 LEU B N 1
ATOM 5913 C CA . LEU B 1 246 ? -3.795 -28.547 -4.125 1 98.44 246 LEU B CA 1
ATOM 5914 C C . LEU B 1 246 ? -2.752 -28.156 -3.08 1 98.44 246 LEU B C 1
ATOM 5916 O O . LEU B 1 246 ? -1.557 -28.391 -3.279 1 98.44 246 LEU B O 1
ATOM 5920 N N . ASP B 1 247 ? -3.213 -27.531 -1.999 1 97.38 247 ASP B N 1
ATOM 5921 C CA . ASP B 1 247 ? -2.387 -27.172 -0.849 1 97.38 247 ASP B CA 1
ATOM 5922 C C . ASP B 1 247 ? -2.885 -27.859 0.418 1 97.38 247 ASP B C 1
ATOM 5924 O O . ASP B 1 247 ? -3.875 -28.594 0.383 1 97.38 247 ASP B O 1
ATOM 5928 N N . ALA B 1 248 ? -2.115 -27.656 1.506 1 96.69 248 ALA B N 1
ATOM 5929 C CA . ALA B 1 248 ? -2.385 -28.328 2.777 1 96.69 248 ALA B CA 1
ATOM 5930 C C . ALA B 1 248 ? -2.035 -29.812 2.705 1 96.69 248 ALA B C 1
ATOM 5932 O O . ALA B 1 248 ? -2.861 -30.656 3.031 1 96.69 248 ALA B O 1
ATOM 5933 N N . GLY B 1 249 ? -0.812 -30.047 2.416 1 94.06 249 GLY B N 1
ATOM 5934 C CA . GLY B 1 249 ? -0.311 -31.406 2.258 1 94.06 249 GLY B CA 1
ATOM 5935 C C . GLY B 1 249 ? -0.52 -32.281 3.49 1 94.06 249 GLY B C 1
ATOM 5936 O O . GLY B 1 249 ? -0.522 -33.5 3.404 1 94.06 249 GLY B O 1
ATOM 5937 N N . TRP B 1 250 ? -0.792 -31.656 4.66 1 93.69 250 TRP B N 1
ATOM 5938 C CA . TRP B 1 250 ? -1.012 -32.406 5.891 1 93.69 250 TRP B CA 1
ATOM 5939 C C . TRP B 1 250 ? -2.35 -33.125 5.852 1 93.69 250 TRP B C 1
ATOM 5941 O O . TRP B 1 250 ? -2.6 -34.031 6.66 1 93.69 250 TRP B O 1
ATOM 5951 N N . VAL B 1 251 ? -3.242 -32.719 4.961 1 95.88 251 VAL B N 1
ATOM 5952 C CA . VAL B 1 251 ? -4.508 -33.438 4.746 1 95.88 251 VAL B CA 1
ATOM 5953 C C . VAL B 1 251 ? -4.316 -34.531 3.723 1 95.88 251 VAL B C 1
ATOM 5955 O O . VAL B 1 251 ? -4.441 -34.312 2.518 1 95.88 251 VAL B O 1
ATOM 5958 N N . ASN B 1 252 ? -4.039 -35.719 4.242 1 92.12 252 ASN B N 1
ATOM 5959 C CA . ASN B 1 252 ? -3.803 -36.875 3.381 1 92.12 252 ASN B CA 1
ATOM 5960 C C . ASN B 1 252 ? -4.008 -38.188 4.133 1 92.12 252 ASN B C 1
ATOM 5962 O O . ASN B 1 252 ? -4.172 -38.188 5.352 1 92.12 252 ASN B O 1
ATOM 5966 N N . ALA B 1 253 ? -4.059 -39.281 3.348 1 86.06 253 ALA B N 1
ATOM 5967 C CA . ALA B 1 253 ? -4.379 -40.594 3.906 1 86.06 253 ALA B CA 1
ATOM 5968 C C . ALA B 1 253 ? -3.244 -41.125 4.785 1 86.06 253 ALA B C 1
ATOM 5970 O O . ALA B 1 253 ? -3.475 -41.906 5.711 1 86.06 253 ALA B O 1
ATOM 5971 N N . GLU B 1 254 ? -2.049 -40.75 4.477 1 79.75 254 GLU B N 1
ATOM 5972 C CA . GLU B 1 254 ? -0.896 -41.312 5.195 1 79.75 254 GLU B CA 1
ATOM 5973 C C . GLU B 1 254 ? -0.692 -40.594 6.527 1 79.75 254 GLU B C 1
ATOM 5975 O O . GLU B 1 254 ? -0.034 -41.125 7.426 1 79.75 254 GLU B O 1
ATOM 5980 N N . ARG B 1 255 ? -1.221 -39.5 6.574 1 69.25 255 ARG B N 1
ATOM 5981 C CA . ARG B 1 255 ? -1.021 -38.688 7.789 1 69.25 255 ARG B CA 1
ATOM 5982 C C . ARG B 1 255 ? -2.32 -38.562 8.578 1 69.25 255 ARG B C 1
ATOM 5984 O O . ARG B 1 255 ? -3.314 -38.062 8.055 1 69.25 255 ARG B O 1
ATOM 5991 N N . ARG B 1 256 ? -2.299 -39 9.773 1 64.38 256 ARG B N 1
ATOM 5992 C CA . ARG B 1 256 ? -3.203 -38.719 10.883 1 64.38 256 ARG B CA 1
ATOM 5993 C C . ARG B 1 256 ? -4.645 -39.031 10.508 1 64.38 256 ARG B C 1
ATOM 5995 O O . ARG B 1 256 ? -5.574 -38.375 10.953 1 64.38 256 ARG B O 1
ATOM 6002 N N . GLU B 1 257 ? -4.738 -39.906 9.578 1 83.12 257 GLU B N 1
ATOM 6003 C CA . GLU B 1 257 ? -6.082 -40.375 9.242 1 83.12 257 GLU B CA 1
ATOM 6004 C C . GLU B 1 257 ? -6.906 -39.25 8.617 1 83.12 257 GLU B C 1
ATOM 6006 O O . GLU B 1 257 ? -8.109 -39.125 8.867 1 83.12 257 GLU B O 1
ATOM 6011 N N . GLN B 1 258 ? -6.246 -38.312 7.938 1 93.19 258 GLN B N 1
ATOM 6012 C CA . GLN B 1 258 ? -6.938 -37.188 7.305 1 93.19 258 GLN B CA 1
ATOM 6013 C C . GLN B 1 258 ? -7.148 -37.469 5.816 1 93.19 258 GLN B C 1
ATOM 6015 O O . GLN B 1 258 ? -6.859 -36.594 4.984 1 93.19 258 GLN B O 1
ATOM 6020 N N . ASP B 1 259 ? -7.652 -38.625 5.535 1 94.69 259 ASP B N 1
ATOM 6021 C CA . ASP B 1 259 ? -7.93 -39.031 4.164 1 94.69 259 ASP B CA 1
ATOM 6022 C C . ASP B 1 259 ? -9.227 -38.406 3.656 1 94.69 259 ASP B C 1
ATOM 6024 O O . ASP B 1 259 ? -10.312 -38.719 4.156 1 94.69 259 ASP B O 1
ATOM 6028 N N . ILE B 1 260 ? -9.125 -37.562 2.678 1 97.19 260 ILE B N 1
ATOM 6029 C CA . ILE B 1 260 ? -10.328 -36.969 2.104 1 97.19 260 ILE B CA 1
ATOM 6030 C C . ILE B 1 260 ? -10.727 -37.719 0.838 1 97.19 260 ILE B C 1
ATOM 6032 O O . ILE B 1 260 ? -11.555 -37.25 0.059 1 97.19 260 ILE B O 1
ATOM 6036 N N . ARG B 1 261 ? -10.078 -38.938 0.616 1 96.75 261 ARG B N 1
ATOM 6037 C CA . ARG B 1 261 ? -10.352 -39.75 -0.556 1 96.75 261 ARG B CA 1
ATOM 6038 C C . ARG B 1 261 ? -10.188 -38.938 -1.843 1 96.75 261 ARG B C 1
ATOM 6040 O O . ARG B 1 261 ? -11.086 -38.938 -2.688 1 96.75 261 ARG B O 1
ATOM 6047 N N . LEU B 1 262 ? -9.016 -38.344 -1.953 1 97.38 262 LEU B N 1
ATOM 6048 C CA . LEU B 1 262 ? -8.68 -37.469 -3.062 1 97.38 262 LEU B CA 1
ATOM 6049 C C . LEU B 1 262 ? -8.828 -38.188 -4.398 1 97.38 262 LEU B C 1
ATOM 6051 O O . LEU B 1 262 ? -9.281 -37.594 -5.379 1 97.38 262 LEU B O 1
ATOM 6055 N N . GLY B 1 263 ? -8.484 -39.438 -4.484 1 96.94 263 GLY B N 1
ATOM 6056 C CA . GLY B 1 263 ? -8.586 -40.219 -5.711 1 96.94 263 GLY B CA 1
ATOM 6057 C C . GLY B 1 263 ? -9.992 -40.25 -6.277 1 96.94 263 GLY B C 1
ATOM 6058 O O . GLY B 1 263 ? -10.18 -40.188 -7.492 1 96.94 263 GLY B O 1
ATOM 6059 N N . GLU B 1 264 ? -10.953 -40.375 -5.367 1 98.06 264 GLU B N 1
ATOM 6060 C CA . GLU B 1 264 ? -12.344 -40.438 -5.797 1 98.06 264 GLU B CA 1
ATOM 6061 C C . GLU B 1 264 ? -12.75 -39.125 -6.496 1 98.06 264 GLU B C 1
ATOM 6063 O O . GLU B 1 264 ? -13.344 -39.156 -7.578 1 98.06 264 GLU B O 1
ATOM 6068 N N . VAL B 1 265 ? -12.453 -38.031 -5.887 1 98.62 265 VAL B N 1
ATOM 6069 C CA . VAL B 1 265 ? -12.93 -36.75 -6.426 1 98.62 265 VAL B CA 1
ATOM 6070 C C . VAL B 1 265 ? -12.133 -36.406 -7.684 1 98.62 265 VAL B C 1
ATOM 6072 O O . VAL B 1 265 ? -12.688 -35.812 -8.625 1 98.62 265 VAL B O 1
ATOM 6075 N N . ILE B 1 266 ? -10.867 -36.688 -7.762 1 98.44 266 ILE B N 1
ATOM 6076 C CA . ILE B 1 266 ? -10.086 -36.438 -8.969 1 98.44 266 ILE B CA 1
ATOM 6077 C C . ILE B 1 266 ? -10.594 -37.312 -10.109 1 98.44 266 ILE B C 1
ATOM 6079 O O . ILE B 1 266 ? -10.672 -36.875 -11.258 1 98.44 266 ILE B O 1
ATOM 6083 N N . GLY B 1 267 ? -10.867 -38.594 -9.789 1 98.31 267 GLY B N 1
ATOM 6084 C CA . GLY B 1 267 ? -11.477 -39.469 -10.789 1 98.31 267 GLY B CA 1
ATOM 6085 C C . GLY B 1 267 ? -12.742 -38.875 -11.391 1 98.31 267 GLY B C 1
ATOM 6086 O O . GLY B 1 267 ? -12.906 -38.844 -12.609 1 98.31 267 GLY B O 1
ATOM 6087 N N . ARG B 1 268 ? -13.594 -38.406 -10.555 1 98.69 268 ARG B N 1
ATOM 6088 C CA . ARG B 1 268 ? -14.828 -37.781 -11.016 1 98.69 268 ARG B CA 1
ATOM 6089 C C . ARG B 1 268 ? -14.539 -36.531 -11.828 1 98.69 268 ARG B C 1
ATOM 6091 O O . ARG B 1 268 ? -15.188 -36.281 -12.852 1 98.69 268 ARG B O 1
ATOM 6098 N N . ALA B 1 269 ? -13.672 -35.719 -11.344 1 98.81 269 ALA B N 1
ATOM 6099 C CA . ALA B 1 269 ? -13.289 -34.5 -12.062 1 98.81 269 ALA B CA 1
ATOM 6100 C C . ALA B 1 269 ? -12.797 -34.812 -13.469 1 98.81 269 ALA B C 1
ATOM 6102 O O . ALA B 1 269 ? -13.148 -34.156 -14.43 1 98.81 269 ALA B O 1
ATOM 6103 N N . ARG B 1 270 ? -12.008 -35.875 -13.641 1 98.44 270 ARG B N 1
ATOM 6104 C CA . ARG B 1 270 ? -11.391 -36.25 -14.914 1 98.44 270 ARG B CA 1
ATOM 6105 C C . ARG B 1 270 ? -12.414 -36.844 -15.867 1 98.44 270 ARG B C 1
ATOM 6107 O O . ARG B 1 270 ? -12.156 -36.969 -17.062 1 98.44 270 ARG B O 1
ATOM 6114 N N . GLU B 1 271 ? -13.516 -37.281 -15.336 1 98.38 271 GLU B N 1
ATOM 6115 C CA . GLU B 1 271 ? -14.609 -37.656 -16.234 1 98.38 271 GLU B CA 1
ATOM 6116 C C . GLU B 1 271 ? -15.117 -36.469 -17.016 1 98.38 271 GLU B C 1
ATOM 6118 O O . GLU B 1 271 ? -15.523 -36.594 -18.172 1 98.38 271 GLU B O 1
ATOM 6123 N N . ILE B 1 272 ? -15.062 -35.375 -16.438 1 97.94 272 ILE B N 1
ATOM 6124 C CA . ILE B 1 272 ? -15.555 -34.125 -17.031 1 97.94 272 ILE B CA 1
ATOM 6125 C C . ILE B 1 272 ? -14.398 -33.375 -17.703 1 97.94 272 ILE B C 1
ATOM 6127 O O . ILE B 1 272 ? -14.57 -32.812 -18.781 1 97.94 272 ILE B O 1
ATOM 6131 N N . GLN B 1 273 ? -13.281 -33.406 -17.047 1 98.25 273 GLN B N 1
ATOM 6132 C CA . GLN B 1 273 ? -12.055 -32.75 -17.516 1 98.25 273 GLN B CA 1
ATOM 6133 C C . GLN B 1 273 ? -10.938 -33.781 -17.703 1 98.25 273 GLN B C 1
ATOM 6135 O O . GLN B 1 273 ? -10 -33.844 -16.891 1 98.25 273 GLN B O 1
ATOM 6140 N N . PRO B 1 274 ? -10.922 -34.5 -18.719 1 98.12 274 PRO B N 1
ATOM 6141 C CA . PRO B 1 274 ? -9.969 -35.625 -18.859 1 98.12 274 PRO B CA 1
ATOM 6142 C C . PRO B 1 274 ? -8.523 -35.125 -18.922 1 98.12 274 PRO B C 1
ATOM 6144 O O . PRO B 1 274 ? -7.602 -35.906 -18.609 1 98.12 274 PRO B O 1
ATOM 6147 N N . TRP B 1 275 ? -8.281 -33.938 -19.219 1 98.19 275 TRP B N 1
ATOM 6148 C CA . TRP B 1 275 ? -6.938 -33.375 -19.359 1 98.19 275 TRP B CA 1
ATOM 6149 C C . TRP B 1 275 ? -6.402 -32.875 -18.016 1 98.19 275 TRP B C 1
ATOM 6151 O O . TRP B 1 275 ? -5.246 -32.469 -17.906 1 98.19 275 TRP B O 1
ATOM 6161 N N . LEU B 1 276 ? -7.137 -32.938 -16.984 1 98.81 276 LEU B N 1
ATOM 6162 C CA . LEU B 1 276 ? -6.871 -32.281 -15.703 1 98.81 276 LEU B CA 1
ATOM 6163 C C . LEU B 1 276 ? -5.629 -32.875 -15.039 1 98.81 276 LEU B C 1
ATOM 6165 O O . LEU B 1 276 ? -5.605 -34.062 -14.695 1 98.81 276 LEU B O 1
ATOM 6169 N N . LEU B 1 277 ? -4.602 -32 -14.875 1 98.81 277 LEU B N 1
ATOM 6170 C CA . LEU B 1 277 ? -3.482 -32.344 -14 1 98.81 277 LEU B CA 1
ATOM 6171 C C . LEU B 1 277 ? -3.809 -32.031 -12.547 1 98.81 277 LEU B C 1
ATOM 6173 O O . LEU B 1 277 ? -4.625 -31.156 -12.266 1 98.81 277 LEU B O 1
ATOM 6177 N N . SER B 1 278 ? -3.262 -32.781 -11.617 1 98.44 278 SER B N 1
ATOM 6178 C CA . SER B 1 278 ? -3.359 -32.5 -10.195 1 98.44 278 SER B CA 1
ATOM 6179 C C . SER B 1 278 ? -1.979 -32.312 -9.57 1 98.44 278 SER B C 1
ATOM 6181 O O . SER B 1 278 ? -1.045 -33.062 -9.906 1 98.44 278 SER B O 1
ATOM 6183 N N . ALA B 1 279 ? -1.837 -31.328 -8.773 1 97.5 279 ALA B N 1
ATOM 6184 C CA . ALA B 1 279 ? -0.637 -31.125 -7.965 1 97.5 279 ALA B CA 1
ATOM 6185 C C . ALA B 1 279 ? -0.952 -31.25 -6.477 1 97.5 279 ALA B C 1
ATOM 6187 O O . ALA B 1 279 ? -1.169 -30.234 -5.801 1 97.5 279 ALA B O 1
ATOM 6188 N N . ASP B 1 280 ? -1.01 -32.469 -5.988 1 96 280 ASP B N 1
ATOM 6189 C CA . ASP B 1 280 ? -1.146 -32.688 -4.555 1 96 280 ASP B CA 1
ATOM 6190 C C . ASP B 1 280 ? 0.175 -32.438 -3.832 1 96 280 ASP B C 1
ATOM 6192 O O . ASP B 1 280 ? 0.828 -33.406 -3.377 1 96 280 ASP B O 1
ATOM 6196 N N . ARG B 1 281 ? 0.422 -31.266 -3.604 1 93 281 ARG B N 1
ATOM 6197 C CA . ARG B 1 281 ? 1.751 -30.766 -3.262 1 93 281 ARG B CA 1
ATOM 6198 C C . ARG B 1 281 ? 2.271 -31.422 -1.99 1 93 281 ARG B C 1
ATOM 6200 O O . ARG B 1 281 ? 1.573 -31.469 -0.977 1 93 281 ARG B O 1
ATOM 6207 N N . THR B 1 282 ? 3.473 -31.953 -2.029 1 88.25 282 THR B N 1
ATOM 6208 C CA . THR B 1 282 ? 4.316 -32.406 -0.932 1 88.25 282 THR B CA 1
ATOM 6209 C C . THR B 1 282 ? 3.797 -33.719 -0.37 1 88.25 282 THR B C 1
ATOM 6211 O O . THR B 1 282 ? 4.223 -34.156 0.702 1 88.25 282 THR B O 1
ATOM 6214 N N . VAL B 1 283 ? 2.881 -34.375 -0.977 1 90.12 283 VAL B N 1
ATOM 6215 C CA . VAL B 1 283 ? 2.279 -35.594 -0.445 1 90.12 283 VAL B CA 1
ATOM 6216 C C . VAL B 1 283 ? 2.852 -36.812 -1.169 1 90.12 283 VAL B C 1
ATOM 6218 O O . VAL B 1 283 ? 2.93 -37.906 -0.598 1 90.12 283 VAL B O 1
ATOM 6221 N N . GLY B 1 284 ? 3.287 -36.594 -2.363 1 89.44 284 GLY B N 1
ATOM 6222 C CA . GLY B 1 284 ? 3.67 -37.719 -3.197 1 89.44 284 GLY B CA 1
ATOM 6223 C C . GLY B 1 284 ? 2.482 -38.5 -3.748 1 89.44 284 GLY B C 1
ATOM 6224 O O . GLY B 1 284 ? 1.345 -38.031 -3.67 1 89.44 284 GLY B O 1
ATOM 6225 N N . GLY B 1 285 ? 2.766 -39.594 -4.492 1 91.88 285 GLY B N 1
ATOM 6226 C CA . GLY B 1 285 ? 1.696 -40.438 -4.977 1 91.88 285 GLY B CA 1
ATOM 6227 C C . GLY B 1 285 ? 1.184 -40.062 -6.344 1 91.88 285 GLY B C 1
ATOM 6228 O O . GLY B 1 285 ? 1.762 -39.188 -7 1 91.88 285 GLY B O 1
ATOM 6229 N N . PRO B 1 286 ? 0.14 -40.656 -6.73 1 94.31 286 PRO B N 1
ATOM 6230 C CA . PRO B 1 286 ? -0.314 -40.531 -8.117 1 94.31 286 PRO B CA 1
ATOM 6231 C C . PRO B 1 286 ? -0.932 -39.156 -8.414 1 94.31 286 PRO B C 1
ATOM 6233 O O . PRO B 1 286 ? -1.131 -38.812 -9.578 1 94.31 286 PRO B O 1
ATOM 6236 N N . TYR B 1 287 ? -1.26 -38.438 -7.398 1 95.62 287 TYR B N 1
ATOM 6237 C CA . TYR B 1 287 ? -1.961 -37.156 -7.633 1 95.62 287 TYR B CA 1
ATOM 6238 C C . TYR B 1 287 ? -1.013 -35.969 -7.508 1 95.62 287 TYR B C 1
ATOM 6240 O O . TYR B 1 287 ? -1.429 -34.812 -7.641 1 95.62 287 TYR B O 1
ATOM 6248 N N . GLU B 1 288 ? 0.198 -36.188 -7.184 1 96.06 288 GLU B N 1
ATOM 6249 C CA . GLU B 1 288 ? 1.27 -35.219 -7.355 1 96.06 288 GLU B CA 1
ATOM 6250 C C . GLU B 1 288 ? 1.934 -35.375 -8.719 1 96.06 288 GLU B C 1
ATOM 6252 O O . GLU B 1 288 ? 3.066 -35.844 -8.82 1 96.06 288 GLU B O 1
ATOM 6257 N N . ASN B 1 289 ? 1.216 -34.906 -9.719 1 97.88 289 ASN B N 1
ATOM 6258 C CA . ASN B 1 289 ? 1.67 -35.094 -11.094 1 97.88 289 ASN B CA 1
ATOM 6259 C C . ASN B 1 289 ? 2.979 -34.344 -11.359 1 97.88 289 ASN B C 1
ATOM 6261 O O . ASN B 1 289 ? 3.703 -34.688 -12.297 1 97.88 289 ASN B O 1
ATOM 6265 N N . TYR B 1 290 ? 3.264 -33.344 -10.625 1 97.5 290 TYR B N 1
ATOM 6266 C CA . TYR B 1 290 ? 4.559 -32.656 -10.672 1 97.5 290 TYR B CA 1
ATOM 6267 C C . TYR B 1 290 ? 4.949 -32.156 -9.289 1 97.5 290 TYR B C 1
ATOM 6269 O O . TYR B 1 290 ? 4.086 -31.844 -8.469 1 97.5 290 TYR B O 1
ATOM 6277 N N . VAL B 1 291 ? 6.223 -32 -9.07 1 96 291 VAL B N 1
ATOM 6278 C CA . VAL B 1 291 ? 6.773 -31.594 -7.781 1 96 291 VAL B CA 1
ATOM 6279 C C . VAL B 1 291 ? 6.762 -30.062 -7.688 1 96 291 VAL B C 1
ATOM 6281 O O . VAL B 1 291 ? 6.895 -29.375 -8.703 1 96 291 VAL B O 1
ATOM 6284 N N . THR B 1 292 ? 6.641 -29.562 -6.43 1 96.75 292 THR B N 1
ATOM 6285 C CA . THR B 1 292 ? 6.48 -28.125 -6.297 1 96.75 292 THR B CA 1
ATOM 6286 C C . THR B 1 292 ? 7.391 -27.578 -5.199 1 96.75 292 THR B C 1
ATOM 6288 O O . THR B 1 292 ? 6.926 -27.25 -4.105 1 96.75 292 THR B O 1
ATOM 6291 N N . PRO B 1 293 ? 8.672 -27.297 -5.473 1 95.44 293 PRO B N 1
ATOM 6292 C CA . PRO B 1 293 ? 9.461 -26.516 -4.504 1 95.44 293 PRO B CA 1
ATOM 6293 C C . PRO B 1 293 ? 8.844 -25.156 -4.203 1 95.44 293 PRO B C 1
ATOM 6295 O O . PRO B 1 293 ? 8.32 -24.5 -5.105 1 95.44 293 PRO B O 1
ATOM 6298 N N . GLU B 1 294 ? 8.797 -24.797 -2.986 1 94.81 294 GLU B N 1
ATOM 6299 C CA . GLU B 1 294 ? 8.234 -23.516 -2.578 1 94.81 294 GLU B CA 1
ATOM 6300 C C . GLU B 1 294 ? 9.32 -22.562 -2.111 1 94.81 294 GLU B C 1
ATOM 6302 O O . GLU B 1 294 ? 10.125 -22.891 -1.243 1 94.81 294 GLU B O 1
ATOM 6307 N N . GLN B 1 295 ? 9.367 -21.438 -2.709 1 95.56 295 GLN B N 1
ATOM 6308 C CA . GLN B 1 295 ? 10.289 -20.359 -2.383 1 95.56 295 GLN B CA 1
ATOM 6309 C C . GLN B 1 295 ? 11.742 -20.812 -2.492 1 95.56 295 GLN B C 1
ATOM 6311 O O . GLN B 1 295 ? 12.602 -20.359 -1.744 1 95.56 295 GLN B O 1
ATOM 6316 N N . THR B 1 296 ? 11.953 -21.844 -3.34 1 95.19 296 THR B N 1
ATOM 6317 C CA . THR B 1 296 ? 13.297 -22.375 -3.52 1 95.19 296 THR B CA 1
ATOM 6318 C C . THR B 1 296 ? 13.453 -22.984 -4.91 1 95.19 296 THR B C 1
ATOM 6320 O O . THR B 1 296 ? 12.461 -23.281 -5.582 1 95.19 296 THR B O 1
ATOM 6323 N N . ILE B 1 297 ? 14.672 -23.062 -5.316 1 96.31 297 ILE B N 1
ATOM 6324 C CA . ILE B 1 297 ? 15.055 -23.734 -6.547 1 96.31 297 ILE B CA 1
ATOM 6325 C C . ILE B 1 297 ? 15.961 -24.922 -6.227 1 96.31 297 ILE B C 1
ATOM 6327 O O . ILE B 1 297 ? 16.922 -24.781 -5.457 1 96.31 297 ILE B O 1
ATOM 6331 N N . PRO B 1 298 ? 15.617 -26.094 -6.738 1 95.31 298 PRO B N 1
ATOM 6332 C CA . PRO B 1 298 ? 16.5 -27.25 -6.5 1 95.31 298 PRO B CA 1
ATOM 6333 C C . PRO B 1 298 ? 17.953 -26.953 -6.859 1 95.31 298 PRO B C 1
ATOM 6335 O O . PRO B 1 298 ? 18.219 -26.219 -7.816 1 95.31 298 PRO B O 1
ATOM 6338 N N . ASP B 1 299 ? 18.906 -27.578 -6.156 1 93.31 299 ASP B N 1
ATOM 6339 C CA . ASP B 1 299 ? 20.328 -27.359 -6.379 1 93.31 299 ASP B CA 1
ATOM 6340 C C . ASP B 1 299 ? 20.766 -27.953 -7.723 1 93.31 299 ASP B C 1
ATOM 6342 O O . ASP B 1 299 ? 21.609 -27.375 -8.406 1 93.31 299 ASP B O 1
ATOM 6346 N N . ARG B 1 300 ? 20.219 -29.062 -8.109 1 94.25 300 ARG B N 1
ATOM 6347 C CA . ARG B 1 300 ? 20.547 -29.75 -9.352 1 94.25 300 ARG B CA 1
ATOM 6348 C C . ARG B 1 300 ? 19.312 -29.859 -10.25 1 94.25 300 ARG B C 1
ATOM 6350 O O . ARG B 1 300 ? 18.188 -29.734 -9.773 1 94.25 300 ARG B O 1
ATOM 6357 N N . PRO B 1 301 ? 19.578 -30.094 -11.523 1 96.44 301 PRO B N 1
ATOM 6358 C CA . PRO B 1 301 ? 18.422 -30.328 -12.391 1 96.44 301 PRO B CA 1
ATOM 6359 C C . PRO B 1 301 ? 17.594 -31.547 -11.953 1 96.44 301 PRO B C 1
ATOM 6361 O O . PRO B 1 301 ? 18.156 -32.531 -11.453 1 96.44 301 PRO B O 1
ATOM 6364 N N . LEU B 1 302 ? 16.297 -31.406 -12.102 1 96.12 302 LEU B N 1
ATOM 6365 C CA . LEU B 1 302 ? 15.422 -32.562 -11.875 1 96.12 302 LEU B CA 1
ATOM 6366 C C . LEU B 1 302 ? 14.938 -33.125 -13.203 1 96.12 302 LEU B C 1
ATOM 6368 O O . LEU B 1 302 ? 14.742 -32.406 -14.172 1 96.12 302 LEU B O 1
ATOM 6372 N N . HIS B 1 303 ? 14.703 -34.406 -13.227 1 95.12 303 HIS B N 1
ATOM 6373 C CA . HIS B 1 303 ? 14.32 -35.094 -14.453 1 95.12 303 HIS B CA 1
ATOM 6374 C C . HIS B 1 303 ? 12.852 -35.531 -14.414 1 95.12 303 HIS B C 1
ATOM 6376 O O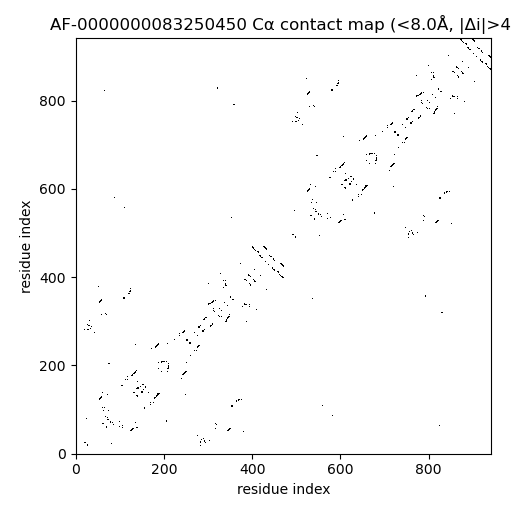 . HIS B 1 303 ? 12.445 -36.438 -15.125 1 95.12 303 HIS B O 1
ATOM 6382 N N . VAL B 1 304 ? 12.102 -34.906 -13.5 1 96.69 304 VAL B N 1
ATOM 6383 C CA . VAL B 1 304 ? 10.648 -35.031 -13.422 1 96.69 304 VAL B CA 1
ATOM 6384 C C . VAL B 1 304 ? 10.016 -33.625 -13.523 1 96.69 304 VAL B C 1
ATOM 6386 O O . VAL B 1 304 ? 10.68 -32.625 -13.289 1 96.69 304 VAL B O 1
ATOM 6389 N N . PRO B 1 305 ? 8.711 -33.594 -13.938 1 97.94 305 PRO B N 1
ATOM 6390 C CA . PRO B 1 305 ? 8.07 -32.281 -14 1 97.94 305 PRO B CA 1
ATOM 6391 C C . PRO B 1 305 ? 8.008 -31.594 -12.641 1 97.94 305 PRO B C 1
ATOM 6393 O O . PRO B 1 305 ? 7.688 -32.219 -11.633 1 97.94 305 PRO B O 1
ATOM 6396 N N . TRP B 1 306 ? 8.375 -30.312 -12.594 1 98.12 306 TRP B N 1
ATOM 6397 C CA . TRP B 1 306 ? 8.312 -29.562 -11.336 1 98.12 306 TRP B CA 1
ATOM 6398 C C . TRP B 1 306 ? 8.07 -28.078 -11.594 1 98.12 306 TRP B C 1
ATOM 6400 O O . TRP B 1 306 ? 8.234 -27.609 -12.719 1 98.12 306 TRP B O 1
ATOM 6410 N N . GLU B 1 307 ? 7.562 -27.422 -10.633 1 98.62 307 GLU B N 1
ATOM 6411 C CA . GLU B 1 307 ? 7.199 -26.016 -10.664 1 98.62 307 GLU B CA 1
ATOM 6412 C C . GLU B 1 307 ? 7.535 -25.328 -9.344 1 98.62 307 GLU B C 1
ATOM 6414 O O . GLU B 1 307 ? 7.008 -25.703 -8.297 1 98.62 307 GLU B O 1
ATOM 6419 N N . SER B 1 308 ? 8.438 -24.359 -9.391 1 98.31 308 SER B N 1
ATOM 6420 C CA . SER B 1 308 ? 8.719 -23.594 -8.18 1 98.31 308 SER B CA 1
ATOM 6421 C C . SER B 1 308 ? 7.785 -22.391 -8.062 1 98.31 308 SER B C 1
ATOM 6423 O O . SER B 1 308 ? 7.586 -21.656 -9.031 1 98.31 308 SER B O 1
ATOM 6425 N N . CYS B 1 309 ? 7.129 -22.281 -6.969 1 98.19 309 CYS B N 1
ATOM 6426 C CA . CYS B 1 309 ? 6.383 -21.062 -6.691 1 98.19 309 CYS B CA 1
ATOM 6427 C C . CYS B 1 309 ? 7.227 -20.078 -5.891 1 98.19 309 CYS B C 1
ATOM 6429 O O . CYS B 1 309 ? 7.684 -20.391 -4.793 1 98.19 309 CYS B O 1
ATOM 6431 N N . ILE B 1 310 ? 7.453 -18.922 -6.43 1 98.38 310 ILE B N 1
ATOM 6432 C CA . ILE B 1 310 ? 8.32 -17.891 -5.859 1 98.38 310 ILE B CA 1
ATOM 6433 C C . ILE B 1 310 ? 7.598 -16.547 -5.875 1 98.38 310 ILE B C 1
ATOM 6435 O O . ILE B 1 310 ? 6.977 -16.172 -6.879 1 98.38 310 ILE B O 1
ATOM 6439 N N . THR B 1 311 ? 7.656 -15.844 -4.773 1 98.31 311 THR B N 1
ATOM 6440 C CA . THR B 1 311 ? 6.988 -14.547 -4.66 1 98.31 311 THR B CA 1
ATOM 6441 C C . THR B 1 311 ? 7.785 -13.461 -5.375 1 98.31 311 THR B C 1
ATOM 6443 O O . THR B 1 311 ? 9.016 -13.445 -5.316 1 98.31 311 THR B O 1
ATOM 6446 N N . MET B 1 312 ? 7.062 -12.648 -6.133 1 98.44 312 MET B N 1
ATOM 6447 C CA . MET B 1 312 ? 7.707 -11.445 -6.652 1 98.44 312 MET B CA 1
ATOM 6448 C C . MET B 1 312 ? 8.094 -10.5 -5.52 1 98.44 312 MET B C 1
ATOM 6450 O O . MET B 1 312 ? 9.172 -9.906 -5.543 1 98.44 312 MET B O 1
ATOM 6454 N N . GLY B 1 313 ? 7.141 -10.312 -4.629 1 96.69 313 GLY B N 1
ATOM 6455 C CA . GLY B 1 313 ? 7.422 -9.547 -3.43 1 96.69 313 GLY B CA 1
ATOM 6456 C C . GLY B 1 313 ? 8.008 -10.383 -2.307 1 96.69 313 GLY B C 1
ATOM 6457 O O . GLY B 1 313 ? 8.844 -11.258 -2.549 1 96.69 313 GLY B O 1
ATOM 6458 N N . SER B 1 314 ? 7.641 -10.039 -1.059 1 93.38 314 SER B N 1
ATOM 6459 C CA . SER B 1 314 ? 8.203 -10.727 0.099 1 93.38 314 SER B CA 1
ATOM 6460 C C . SER B 1 314 ? 7.219 -11.734 0.683 1 93.38 314 SER B C 1
ATOM 6462 O O . SER B 1 314 ? 7.57 -12.523 1.56 1 93.38 314 SER B O 1
ATOM 6464 N N . SER B 1 315 ? 6.023 -11.711 0.23 1 93.94 315 SER B N 1
ATOM 6465 C CA . SER B 1 315 ? 4.977 -12.602 0.728 1 93.94 315 SER B CA 1
ATOM 6466 C C . SER B 1 315 ? 4.039 -13.031 -0.395 1 93.94 315 SER B C 1
ATOM 6468 O O . SER B 1 315 ? 3.977 -12.383 -1.443 1 93.94 315 SER B O 1
ATOM 6470 N N . PHE B 1 316 ? 3.352 -14.125 -0.171 1 96.94 316 PHE B N 1
ATOM 6471 C CA . PHE B 1 316 ? 2.396 -14.602 -1.164 1 96.94 316 PHE B CA 1
ATOM 6472 C C . PHE B 1 316 ? 1.193 -13.672 -1.251 1 96.94 316 PHE B C 1
ATOM 6474 O O . PHE B 1 316 ? 0.679 -13.414 -2.342 1 96.94 316 PHE B O 1
ATOM 6481 N N . SER B 1 317 ? 0.755 -13.203 -0.118 1 96.88 317 SER B N 1
ATOM 6482 C CA . SER B 1 317 ? -0.353 -12.25 -0.106 1 96.88 317 SER B CA 1
ATOM 6483 C C . SER B 1 317 ? 0.153 -10.812 -0.101 1 96.88 317 SER B C 1
ATOM 6485 O O . SER B 1 317 ? 1.337 -10.57 0.138 1 96.88 317 SER B O 1
ATOM 6487 N N . PHE B 1 318 ? -0.779 -9.898 -0.368 1 97.44 318 PHE B N 1
ATOM 6488 C CA . PHE B 1 318 ? -0.478 -8.477 -0.399 1 97.44 318 PHE B CA 1
ATOM 6489 C C . PHE B 1 318 ? 0.025 -7.996 0.958 1 97.44 318 PHE B C 1
ATOM 6491 O O . PHE B 1 318 ? -0.504 -8.398 1.997 1 97.44 318 PHE B O 1
ATOM 6498 N N . GLY B 1 319 ? 0.992 -7.105 0.866 1 95 319 GLY B N 1
ATOM 6499 C CA . GLY B 1 319 ? 1.468 -6.332 2.002 1 95 319 GLY B CA 1
ATOM 6500 C C . GLY B 1 319 ? 1.694 -4.867 1.675 1 95 319 GLY B C 1
ATOM 6501 O O . GLY B 1 319 ? 2.254 -4.539 0.626 1 95 319 GLY B O 1
ATOM 6502 N N . TYR B 1 320 ? 1.269 -3.859 2.459 1 92.94 320 TYR B N 1
ATOM 6503 C CA . TYR B 1 320 ? 1.367 -2.424 2.23 1 92.94 320 TYR B CA 1
ATOM 6504 C C . TYR B 1 320 ? 2.818 -1.999 2.039 1 92.94 320 TYR B C 1
ATOM 6506 O O . TYR B 1 320 ? 3.1 -1.028 1.332 1 92.94 320 TYR B O 1
ATOM 6514 N N . GLY B 1 321 ? 3.738 -2.586 2.516 1 87.44 321 GLY B N 1
ATOM 6515 C CA . GLY B 1 321 ? 5.137 -2.215 2.389 1 87.44 321 GLY B CA 1
ATOM 6516 C C . GLY B 1 321 ? 5.984 -3.293 1.736 1 87.44 321 GLY B C 1
ATOM 6517 O O . GLY B 1 321 ? 7.16 -3.453 2.068 1 87.44 321 GLY B O 1
ATOM 6518 N N . ASP B 1 322 ? 5.379 -3.9 0.843 1 91.94 322 ASP B N 1
ATOM 6519 C CA . ASP B 1 322 ? 6.07 -4.996 0.171 1 91.94 322 ASP B CA 1
ATOM 6520 C C . ASP B 1 322 ? 7.188 -4.473 -0.731 1 91.94 322 ASP B C 1
ATOM 6522 O O . ASP B 1 322 ? 7.129 -3.334 -1.2 1 91.94 322 ASP B O 1
ATOM 6526 N N . ARG B 1 323 ? 8.219 -5.207 -0.869 1 91.81 323 ARG B N 1
ATOM 6527 C CA . ARG B 1 323 ? 9.336 -4.93 -1.768 1 91.81 323 ARG B CA 1
ATOM 6528 C C . ARG B 1 323 ? 9.422 -5.977 -2.869 1 91.81 323 ARG B C 1
ATOM 6530 O O . ARG B 1 323 ? 9.531 -7.176 -2.588 1 91.81 323 ARG B O 1
ATOM 6537 N N . TYR B 1 324 ? 9.445 -5.496 -4.078 1 97.06 324 TYR B N 1
ATOM 6538 C CA . TYR B 1 324 ? 9.375 -6.414 -5.211 1 97.06 324 TYR B CA 1
ATOM 6539 C C . TYR B 1 324 ? 10.758 -6.621 -5.824 1 97.06 324 TYR B C 1
ATOM 6541 O O . TYR B 1 324 ? 11.539 -5.676 -5.941 1 97.06 324 TYR B O 1
ATOM 6549 N N . LYS B 1 325 ? 11.047 -7.848 -6.152 1 98.31 325 LYS B N 1
ATOM 6550 C CA . LYS B 1 325 ? 12.25 -8.172 -6.902 1 98.31 325 LYS B CA 1
ATOM 6551 C C . LYS B 1 325 ? 12.32 -7.387 -8.211 1 98.31 325 LYS B C 1
ATOM 6553 O O . LYS B 1 325 ? 11.289 -7.078 -8.805 1 98.31 325 LYS B O 1
ATOM 6558 N N . SER B 1 326 ? 13.562 -7.066 -8.641 1 98.12 326 SER B N 1
ATOM 6559 C CA . SER B 1 326 ? 13.75 -6.371 -9.906 1 98.12 326 SER B CA 1
ATOM 6560 C C . SER B 1 326 ? 13.477 -7.297 -11.086 1 98.12 326 SER B C 1
ATOM 6562 O O . SER B 1 326 ? 13.445 -8.523 -10.93 1 98.12 326 SER B O 1
ATOM 6564 N N . ALA B 1 327 ? 13.258 -6.688 -12.227 1 98.25 327 ALA B N 1
ATOM 6565 C CA . ALA B 1 327 ? 13.086 -7.48 -13.438 1 98.25 327 ALA B CA 1
ATOM 6566 C C . ALA B 1 327 ? 14.305 -8.375 -13.688 1 98.25 327 ALA B C 1
ATOM 6568 O O . ALA B 1 327 ? 14.164 -9.516 -14.133 1 98.25 327 ALA B O 1
ATOM 6569 N N . ARG B 1 328 ? 15.508 -7.895 -13.445 1 98.31 328 ARG B N 1
ATOM 6570 C CA . ARG B 1 328 ? 16.734 -8.672 -13.594 1 98.31 328 ARG B CA 1
ATOM 6571 C C . ARG B 1 328 ? 16.719 -9.906 -12.695 1 98.31 328 ARG B C 1
ATOM 6573 O O . ARG B 1 328 ? 17.016 -11.008 -13.148 1 98.31 328 ARG B O 1
ATOM 6580 N N . GLN B 1 329 ? 16.328 -9.711 -11.477 1 98.31 329 GLN B N 1
ATOM 6581 C CA . GLN B 1 329 ? 16.234 -10.828 -10.547 1 98.31 329 GLN B CA 1
ATOM 6582 C C . GLN B 1 329 ? 15.211 -11.859 -11.023 1 98.31 329 GLN B C 1
ATOM 6584 O O . GLN B 1 329 ? 15.453 -13.062 -10.938 1 98.31 329 GLN B O 1
ATOM 6589 N N . LEU B 1 330 ? 14.086 -11.375 -11.484 1 98.75 330 LEU B N 1
ATOM 6590 C CA . LEU B 1 330 ? 13.016 -12.258 -11.922 1 98.75 330 LEU B CA 1
ATOM 6591 C C . LEU B 1 330 ? 13.461 -13.094 -13.125 1 98.75 330 LEU B C 1
ATOM 6593 O O . LEU B 1 330 ? 13.211 -14.305 -13.172 1 98.75 330 LEU B O 1
ATOM 6597 N N . VAL B 1 331 ? 14.109 -12.453 -14.047 1 98.69 331 VAL B N 1
ATOM 6598 C CA . VAL B 1 331 ? 14.586 -13.164 -15.227 1 98.69 331 VAL B CA 1
ATOM 6599 C C . VAL B 1 331 ? 15.648 -14.188 -14.828 1 98.69 331 VAL B C 1
ATOM 6601 O O . VAL B 1 331 ? 15.664 -15.305 -15.344 1 98.69 331 VAL B O 1
ATOM 6604 N N . HIS B 1 332 ? 16.547 -13.797 -13.945 1 98.5 332 HIS B N 1
ATOM 6605 C CA . HIS B 1 332 ? 17.578 -14.719 -13.477 1 98.5 332 HIS B CA 1
ATOM 6606 C C . HIS B 1 332 ? 16.953 -15.945 -12.82 1 98.5 332 HIS B C 1
ATOM 6608 O O . HIS B 1 332 ? 17.375 -17.078 -13.078 1 98.5 332 HIS B O 1
ATOM 6614 N N . ILE B 1 333 ? 15.945 -15.719 -12.016 1 98.5 333 ILE B N 1
ATOM 6615 C CA . ILE B 1 333 ? 15.234 -16.812 -11.359 1 98.5 333 ILE B CA 1
ATOM 6616 C C . ILE B 1 333 ? 14.578 -17.703 -12.414 1 98.5 333 ILE B C 1
ATOM 6618 O O . ILE B 1 333 ? 14.695 -18.938 -12.352 1 98.5 333 ILE B O 1
ATOM 6622 N N . LEU B 1 334 ? 13.922 -17.078 -13.336 1 98.81 334 LEU B N 1
ATOM 6623 C CA . LEU B 1 334 ? 13.258 -17.828 -14.406 1 98.81 334 LEU B CA 1
ATOM 6624 C C . LEU B 1 334 ? 14.258 -18.703 -15.156 1 98.81 334 LEU B C 1
ATOM 6626 O O . LEU B 1 334 ? 14.008 -19.891 -15.352 1 98.81 334 LEU B O 1
ATOM 6630 N N . LEU B 1 335 ? 15.383 -18.125 -15.531 1 98.62 335 LEU B N 1
ATOM 6631 C CA . LEU B 1 335 ? 16.375 -18.859 -16.312 1 98.62 335 LEU B CA 1
ATOM 6632 C C . LEU B 1 335 ? 16.969 -20 -15.5 1 98.62 335 LEU B C 1
ATOM 6634 O O . LEU B 1 335 ? 17.266 -21.062 -16.047 1 98.62 335 LEU B O 1
ATOM 6638 N N . GLU B 1 336 ? 17.188 -19.781 -14.234 1 98.62 336 GLU B N 1
ATOM 6639 C CA . GLU B 1 336 ? 17.688 -20.859 -13.406 1 98.62 336 GLU B CA 1
ATOM 6640 C C . GLU B 1 336 ? 16.672 -22 -13.32 1 98.62 336 GLU B C 1
ATOM 6642 O O . GLU B 1 336 ? 17.047 -23.172 -13.453 1 98.62 336 GLU B O 1
ATOM 6647 N N . VAL B 1 337 ? 15.453 -21.688 -13.102 1 98.62 337 VAL B N 1
ATOM 6648 C CA . VAL B 1 337 ? 14.383 -22.672 -12.977 1 98.62 337 VAL B CA 1
ATOM 6649 C C . VAL B 1 337 ? 14.273 -23.484 -14.273 1 98.62 337 VAL B C 1
ATOM 6651 O O . VAL B 1 337 ? 14.258 -24.719 -14.242 1 98.62 337 VAL B O 1
ATOM 6654 N N . VAL B 1 338 ? 14.266 -22.797 -15.391 1 98.62 338 VAL B N 1
ATOM 6655 C CA . VAL B 1 338 ? 14.055 -23.453 -16.672 1 98.62 338 VAL B CA 1
ATOM 6656 C C . VAL B 1 338 ? 15.281 -24.281 -17.031 1 98.62 338 VAL B C 1
ATOM 6658 O O . VAL B 1 338 ? 15.164 -25.375 -17.594 1 98.62 338 VAL B O 1
ATOM 6661 N N . ALA B 1 339 ? 16.438 -23.766 -16.703 1 98.56 339 ALA B N 1
ATOM 6662 C CA . ALA B 1 339 ? 17.688 -24.484 -17.016 1 98.56 339 ALA B CA 1
ATOM 6663 C C . ALA B 1 339 ? 17.797 -25.766 -16.188 1 98.56 339 ALA B C 1
ATOM 6665 O O . ALA B 1 339 ? 18.578 -26.656 -16.516 1 98.56 339 ALA B O 1
ATOM 6666 N N . LYS B 1 340 ? 17 -25.812 -15.203 1 98.12 340 LYS B N 1
ATOM 6667 C CA . LYS B 1 340 ? 17.031 -27 -14.352 1 98.12 340 LYS B CA 1
ATOM 6668 C C . LYS B 1 340 ? 15.773 -27.844 -14.531 1 98.12 340 LYS B C 1
ATOM 6670 O O . LYS B 1 340 ? 15.516 -28.75 -13.75 1 98.12 340 LYS B O 1
ATOM 6675 N N . GLY B 1 341 ? 14.969 -27.469 -15.461 1 98.12 341 GLY B N 1
ATOM 6676 C CA . GLY B 1 341 ? 13.914 -28.344 -15.938 1 98.12 341 GLY B CA 1
ATOM 6677 C C . GLY B 1 341 ? 12.547 -28 -15.375 1 98.12 341 GLY B C 1
ATOM 6678 O O . GLY B 1 341 ? 11.602 -28.781 -15.5 1 98.12 341 GLY B O 1
ATOM 6679 N N . GLY B 1 342 ? 12.398 -26.828 -14.734 1 98.56 342 GLY B N 1
ATOM 6680 C CA . GLY B 1 342 ? 11.156 -26.531 -14.047 1 98.56 342 GLY B CA 1
ATOM 6681 C C . GLY B 1 342 ? 10.367 -25.406 -14.695 1 98.56 342 GLY B C 1
ATOM 6682 O O . GLY B 1 342 ? 10.781 -24.875 -15.727 1 98.56 342 GLY B O 1
ATOM 6683 N N . ASN B 1 343 ? 9.156 -25.188 -14.234 1 98.88 343 ASN B N 1
ATOM 6684 C CA . ASN B 1 343 ? 8.344 -23.984 -14.438 1 98.88 343 ASN B CA 1
ATOM 6685 C C . ASN B 1 343 ? 8.438 -23.047 -13.25 1 98.88 343 ASN B C 1
ATOM 6687 O O . ASN B 1 343 ? 8.734 -23.469 -12.133 1 98.88 343 ASN B O 1
ATOM 6691 N N . LEU B 1 344 ? 8.266 -21.797 -13.555 1 98.94 344 LEU B N 1
ATOM 6692 C CA . LEU B 1 344 ? 8.203 -20.797 -12.492 1 98.94 344 LEU B CA 1
ATOM 6693 C C . LEU B 1 344 ? 6.777 -20.281 -12.312 1 98.94 344 LEU B C 1
ATOM 6695 O O . LEU B 1 344 ? 6.168 -19.781 -13.258 1 98.94 344 LEU B O 1
ATOM 6699 N N . ALA B 1 345 ? 6.191 -20.5 -11.156 1 98.88 345 ALA B N 1
ATOM 6700 C CA . ALA B 1 345 ? 4.965 -19.828 -10.742 1 98.88 345 ALA B CA 1
ATOM 6701 C C . ALA B 1 345 ? 5.277 -18.562 -9.945 1 98.88 345 ALA B C 1
ATOM 6703 O O . ALA B 1 345 ? 5.531 -18.625 -8.742 1 98.88 345 ALA B O 1
ATOM 6704 N N . LEU B 1 346 ? 5.297 -17.469 -10.641 1 98.94 346 LEU B N 1
ATOM 6705 C CA . LEU B 1 346 ? 5.621 -16.188 -10.023 1 98.94 346 LEU B CA 1
ATOM 6706 C C . LEU B 1 346 ? 4.391 -15.57 -9.367 1 98.94 346 LEU B C 1
ATOM 6708 O O . LEU B 1 346 ? 3.389 -15.32 -10.039 1 98.94 346 LEU B O 1
ATOM 6712 N N . ASN B 1 347 ? 4.5 -15.289 -8.102 1 98.81 347 ASN B N 1
ATOM 6713 C CA . ASN B 1 347 ? 3.324 -14.898 -7.332 1 98.81 347 ASN B CA 1
ATOM 6714 C C . ASN B 1 347 ? 3.242 -13.383 -7.168 1 98.81 347 ASN B C 1
ATOM 6716 O O . ASN B 1 347 ? 4.234 -12.734 -6.836 1 98.81 347 ASN B O 1
ATOM 6720 N N . VAL B 1 348 ? 2.086 -12.867 -7.398 1 98.56 348 VAL B N 1
ATOM 6721 C CA . VAL B 1 348 ? 1.719 -11.484 -7.102 1 98.56 348 VAL B CA 1
ATOM 6722 C C . VAL B 1 348 ? 0.455 -11.461 -6.242 1 98.56 348 VAL B C 1
ATOM 6724 O O . VAL B 1 348 ? -0.562 -12.055 -6.609 1 98.56 348 VAL B O 1
ATOM 6727 N N . GLY B 1 349 ? 0.498 -10.789 -5.066 1 98.19 349 GLY B N 1
ATOM 6728 C CA . GLY B 1 349 ? -0.683 -10.625 -4.23 1 98.19 349 GLY B CA 1
ATOM 6729 C C . GLY B 1 349 ? -1.476 -9.375 -4.559 1 98.19 349 GLY B C 1
ATOM 6730 O O . GLY B 1 349 ? -0.975 -8.258 -4.402 1 98.19 349 GLY B O 1
ATOM 6731 N N . PRO B 1 350 ? -2.711 -9.492 -5.027 1 98.5 350 PRO B N 1
ATOM 6732 C CA . PRO B 1 350 ? -3.52 -8.312 -5.34 1 98.5 350 PRO B CA 1
ATOM 6733 C C . PRO B 1 350 ? -3.855 -7.48 -4.102 1 98.5 350 PRO B C 1
ATOM 6735 O O . PRO B 1 350 ? -3.895 -8.016 -2.99 1 98.5 350 PRO B O 1
ATOM 6738 N N . GLN B 1 351 ? -4.07 -6.199 -4.312 1 98.06 351 GLN B N 1
ATOM 6739 C CA . GLN B 1 351 ? -4.465 -5.262 -3.268 1 98.06 351 GLN B CA 1
ATOM 6740 C C . GLN B 1 351 ? -5.902 -5.504 -2.824 1 98.06 351 GLN B C 1
ATOM 6742 O O . GLN B 1 351 ? -6.695 -6.102 -3.559 1 98.06 351 GLN B O 1
ATOM 6747 N N . PRO B 1 352 ? -6.23 -5.008 -1.595 1 98.31 352 PRO B N 1
ATOM 6748 C CA . PRO B 1 352 ? -7.602 -5.207 -1.118 1 98.31 352 PRO B CA 1
ATOM 6749 C C . PRO B 1 352 ? -8.633 -4.453 -1.953 1 98.31 352 PRO B C 1
ATOM 6751 O O . PRO B 1 352 ? -9.82 -4.797 -1.933 1 98.31 352 PRO B O 1
ATOM 6754 N N . ASP B 1 353 ? -8.242 -3.41 -2.723 1 97.88 353 ASP B N 1
ATOM 6755 C CA . ASP B 1 353 ? -9.195 -2.641 -3.512 1 97.88 353 ASP B CA 1
ATOM 6756 C C . ASP B 1 353 ? -9.445 -3.297 -4.867 1 97.88 353 ASP B C 1
ATOM 6758 O O . ASP B 1 353 ? -10.289 -2.838 -5.641 1 97.88 353 ASP B O 1
ATOM 6762 N N . GLY B 1 354 ? -8.695 -4.336 -5.203 1 98.06 354 GLY B N 1
ATOM 6763 C CA . GLY B 1 354 ? -8.922 -5.09 -6.43 1 98.06 354 GLY B CA 1
ATOM 6764 C C . GLY B 1 354 ? -7.832 -4.883 -7.465 1 98.06 354 GLY B C 1
ATOM 6765 O O . GLY B 1 354 ? -7.781 -5.598 -8.469 1 98.06 354 GLY B O 1
ATOM 6766 N N . ARG B 1 355 ? -6.938 -3.961 -7.246 1 97.38 355 ARG B N 1
ATOM 6767 C CA . ARG B 1 355 ? -5.867 -3.707 -8.211 1 97.38 355 ARG B CA 1
ATOM 6768 C C . ARG B 1 355 ? -4.664 -4.598 -7.934 1 97.38 355 ARG B C 1
ATOM 6770 O O . ARG B 1 355 ? -4.508 -5.121 -6.828 1 97.38 355 ARG B O 1
ATOM 6777 N N . LEU B 1 356 ? -3.896 -4.797 -8.961 1 97.94 356 LEU B N 1
ATOM 6778 C CA . LEU B 1 356 ? -2.539 -5.281 -8.742 1 97.94 356 LEU B CA 1
ATOM 6779 C C . LEU B 1 356 ? -1.614 -4.141 -8.336 1 97.94 356 LEU B C 1
ATOM 6781 O O . LEU B 1 356 ? -1.748 -3.02 -8.836 1 97.94 356 LEU B O 1
ATOM 6785 N N . PRO B 1 357 ? -0.694 -4.406 -7.379 1 97.38 357 PRO B N 1
ATOM 6786 C CA . PRO B 1 357 ? 0.239 -3.342 -7 1 97.38 357 PRO B CA 1
ATOM 6787 C C . PRO B 1 357 ? 0.979 -2.754 -8.203 1 97.38 357 PRO B C 1
ATOM 6789 O O . PRO B 1 357 ? 1.388 -3.492 -9.102 1 97.38 357 PRO B O 1
ATOM 6792 N N . ALA B 1 358 ? 1.193 -1.478 -8.219 1 95.69 358 ALA B N 1
ATOM 6793 C CA . ALA B 1 358 ? 1.784 -0.766 -9.352 1 95.69 358 ALA B CA 1
ATOM 6794 C C . ALA B 1 358 ? 3.188 -1.284 -9.648 1 95.69 358 ALA B C 1
ATOM 6796 O O . ALA B 1 358 ? 3.559 -1.446 -10.812 1 95.69 358 ALA B O 1
ATOM 6797 N N . GLU B 1 359 ? 3.941 -1.529 -8.633 1 96.44 359 GLU B N 1
ATOM 6798 C CA . GLU B 1 359 ? 5.305 -2.008 -8.836 1 96.44 359 GLU B CA 1
ATOM 6799 C C . GLU B 1 359 ? 5.316 -3.41 -9.438 1 96.44 359 GLU B C 1
ATOM 6801 O O . GLU B 1 359 ? 6.152 -3.721 -10.289 1 96.44 359 GLU B O 1
ATOM 6806 N N . ALA B 1 360 ? 4.445 -4.25 -9.008 1 97.88 360 ALA B N 1
ATOM 6807 C CA . ALA B 1 360 ? 4.332 -5.582 -9.602 1 97.88 360 ALA B CA 1
ATOM 6808 C C . ALA B 1 360 ? 3.955 -5.496 -11.078 1 97.88 360 ALA B C 1
ATOM 6810 O O . ALA B 1 360 ? 4.508 -6.223 -11.906 1 97.88 360 ALA B O 1
ATOM 6811 N N . MET B 1 361 ? 3.025 -4.609 -11.391 1 97.88 361 MET B N 1
ATOM 6812 C CA . MET B 1 361 ? 2.615 -4.406 -12.781 1 97.88 361 MET B CA 1
ATOM 6813 C C . MET B 1 361 ? 3.793 -3.959 -13.633 1 97.88 361 MET B C 1
ATOM 6815 O O . MET B 1 361 ? 3.955 -4.422 -14.766 1 97.88 361 MET B O 1
ATOM 6819 N N . GLN B 1 362 ? 4.57 -3.102 -13.109 1 97.81 362 GLN B N 1
ATOM 6820 C CA . GLN B 1 362 ? 5.758 -2.639 -13.82 1 97.81 362 GLN B CA 1
ATOM 6821 C C . GLN B 1 362 ? 6.734 -3.783 -14.062 1 97.81 362 GLN B C 1
ATOM 6823 O O . GLN B 1 362 ? 7.316 -3.893 -15.148 1 97.81 362 GLN B O 1
ATOM 6828 N N . ARG B 1 363 ? 6.918 -4.578 -13.023 1 98.62 363 ARG B N 1
ATOM 6829 C CA . ARG B 1 363 ? 7.812 -5.723 -13.164 1 98.62 363 ARG B CA 1
ATOM 6830 C C . ARG B 1 363 ? 7.293 -6.703 -14.211 1 98.62 363 ARG B C 1
ATOM 6832 O O . ARG B 1 363 ? 8.07 -7.258 -14.984 1 98.62 363 ARG B O 1
ATOM 6839 N N . MET B 1 364 ? 6.031 -6.953 -14.242 1 98.75 364 MET B N 1
ATOM 6840 C CA . MET B 1 364 ? 5.441 -7.836 -15.25 1 98.75 364 MET B CA 1
ATOM 6841 C C . MET B 1 364 ? 5.676 -7.289 -16.656 1 98.75 364 MET B C 1
ATOM 6843 O O . MET B 1 364 ? 5.992 -8.047 -17.578 1 98.75 364 MET B O 1
ATOM 6847 N N . LYS B 1 365 ? 5.48 -6.012 -16.766 1 98.62 365 LYS B N 1
ATOM 6848 C CA . LYS B 1 365 ? 5.715 -5.387 -18.062 1 98.62 365 LYS B CA 1
ATOM 6849 C C . LYS B 1 365 ? 7.168 -5.562 -18.516 1 98.62 365 LYS B C 1
ATOM 6851 O O . LYS B 1 365 ? 7.434 -5.895 -19.672 1 98.62 365 LYS B O 1
ATOM 6856 N N . GLU B 1 366 ? 8.062 -5.316 -17.609 1 98.62 366 GLU B N 1
ATOM 6857 C CA . GLU B 1 366 ? 9.484 -5.465 -17.906 1 98.62 366 GLU B CA 1
ATOM 6858 C C . GLU B 1 366 ? 9.828 -6.906 -18.266 1 98.62 366 GLU B C 1
ATOM 6860 O O . GLU B 1 366 ? 10.609 -7.152 -19.188 1 98.62 366 GLU B O 1
ATOM 6865 N N . LEU B 1 367 ? 9.266 -7.793 -17.547 1 98.75 367 LEU B N 1
ATOM 6866 C CA . LEU B 1 367 ? 9.438 -9.203 -17.859 1 98.75 367 LEU B CA 1
ATOM 6867 C C . LEU B 1 367 ? 8.93 -9.508 -19.266 1 98.75 367 LEU B C 1
ATOM 6869 O O . LEU B 1 367 ? 9.57 -10.234 -20.031 1 98.75 367 LEU B O 1
ATOM 6873 N N . GLY B 1 368 ? 7.797 -8.93 -19.578 1 98.75 368 GLY B N 1
ATOM 6874 C CA . GLY B 1 368 ? 7.219 -9.125 -20.891 1 98.75 368 GLY B CA 1
ATOM 6875 C C . GLY B 1 368 ? 8.125 -8.648 -22.016 1 98.75 368 GLY B C 1
ATOM 6876 O O . GLY B 1 368 ? 8.25 -9.32 -23.047 1 98.75 368 GLY B O 1
ATOM 6877 N N . VAL B 1 369 ? 8.711 -7.555 -21.797 1 98.38 369 VAL B N 1
ATOM 6878 C CA . VAL B 1 369 ? 9.633 -7.023 -22.797 1 98.38 369 VAL B CA 1
ATOM 6879 C C . VAL B 1 369 ? 10.781 -8.008 -23.016 1 98.38 369 VAL B C 1
ATOM 6881 O O . VAL B 1 369 ? 11.156 -8.289 -24.156 1 98.38 369 VAL B O 1
ATOM 6884 N N . TRP B 1 370 ? 11.289 -8.492 -21.969 1 98.38 370 TRP B N 1
ATOM 6885 C CA . TRP B 1 370 ? 12.375 -9.461 -22.078 1 98.38 370 TRP B CA 1
ATOM 6886 C C . TRP B 1 370 ? 11.898 -10.742 -22.75 1 98.38 370 TRP B C 1
ATOM 6888 O O . TRP B 1 370 ? 12.578 -11.273 -23.641 1 98.38 370 TRP B O 1
ATOM 6898 N N . MET B 1 371 ? 10.758 -11.219 -22.422 1 98.5 371 MET B N 1
ATOM 6899 C CA . MET B 1 371 ? 10.219 -12.477 -22.938 1 98.5 371 MET B CA 1
ATOM 6900 C C . MET B 1 371 ? 9.891 -12.359 -24.422 1 98.5 371 MET B C 1
ATOM 6902 O O . MET B 1 371 ? 10 -13.344 -25.156 1 98.5 371 MET B O 1
ATOM 6906 N N . LYS B 1 372 ? 9.453 -11.242 -24.812 1 97.69 372 LYS B N 1
ATOM 6907 C CA . LYS B 1 372 ? 9.164 -11.031 -26.234 1 97.69 372 LYS B CA 1
ATOM 6908 C C . LYS B 1 372 ? 10.406 -11.242 -27.078 1 97.69 372 LYS B C 1
ATOM 6910 O O . LYS B 1 372 ? 10.328 -11.797 -28.188 1 97.69 372 LYS B O 1
ATOM 6915 N N . ARG B 1 373 ? 11.445 -10.883 -26.547 1 96.69 373 ARG B N 1
ATOM 6916 C CA . ARG B 1 373 ? 12.695 -10.984 -27.297 1 96.69 373 ARG B CA 1
ATOM 6917 C C . ARG B 1 373 ? 13.312 -12.367 -27.141 1 96.69 373 ARG B C 1
ATOM 6919 O O . ARG B 1 373 ? 13.836 -12.93 -28.109 1 96.69 373 ARG B O 1
ATOM 6926 N N . TYR B 1 374 ? 13.258 -12.914 -25.953 1 98.06 374 TYR B N 1
ATOM 6927 C CA . TYR B 1 374 ? 14.102 -14.062 -25.656 1 98.06 374 TYR B CA 1
ATOM 6928 C C . TYR B 1 374 ? 13.258 -15.281 -25.281 1 98.06 374 TYR B C 1
ATOM 6930 O O . TYR B 1 374 ? 13.797 -16.312 -24.891 1 98.06 374 TYR B O 1
ATOM 6938 N N . GLY B 1 375 ? 11.922 -15.234 -25.438 1 98 375 GLY B N 1
ATOM 6939 C CA . GLY B 1 375 ? 11.016 -16.297 -25.047 1 98 375 GLY B CA 1
ATOM 6940 C C . GLY B 1 375 ? 11.297 -17.609 -25.734 1 98 375 GLY B C 1
ATOM 6941 O O . GLY B 1 375 ? 10.977 -18.688 -25.203 1 98 375 GLY B O 1
ATOM 6942 N N . GLU B 1 376 ? 11.93 -17.594 -26.906 1 97.44 376 GLU B N 1
ATOM 6943 C CA . GLU B 1 376 ? 12.219 -18.828 -27.641 1 97.44 376 GLU B CA 1
ATOM 6944 C C . GLU B 1 376 ? 13.203 -19.703 -26.875 1 97.44 376 GLU B C 1
ATOM 6946 O O . GLU B 1 376 ? 13.234 -20.922 -27.047 1 97.44 376 GLU B O 1
ATOM 6951 N N . ALA B 1 377 ? 14 -19.031 -26.016 1 98.06 377 ALA B N 1
ATOM 6952 C CA . ALA B 1 377 ? 14.977 -19.766 -25.219 1 98.06 377 ALA B CA 1
ATOM 6953 C C . ALA B 1 377 ? 14.359 -20.266 -23.906 1 98.06 377 ALA B C 1
ATOM 6955 O O . ALA B 1 377 ? 15.031 -20.906 -23.094 1 98.06 377 ALA B O 1
ATOM 6956 N N . VAL B 1 378 ? 13.094 -19.984 -23.688 1 98.69 378 VAL B N 1
ATOM 6957 C CA . VAL B 1 378 ? 12.406 -20.328 -22.453 1 98.69 378 VAL B CA 1
ATOM 6958 C C . VAL B 1 378 ? 11.273 -21.312 -22.734 1 98.69 378 VAL B C 1
ATOM 6960 O O . VAL B 1 378 ? 11.367 -22.5 -22.391 1 98.69 378 VAL B O 1
ATOM 6963 N N . TYR B 1 379 ? 10.32 -20.938 -23.562 1 98.75 379 TYR B N 1
ATOM 6964 C CA . TYR B 1 379 ? 9.133 -21.734 -23.812 1 98.75 379 TYR B CA 1
ATOM 6965 C C . TYR B 1 379 ? 9.477 -23 -24.594 1 98.75 379 TYR B C 1
ATOM 6967 O O . TYR B 1 379 ? 10.281 -22.938 -25.531 1 98.75 379 TYR B O 1
ATOM 6975 N N . GLY B 1 380 ? 8.922 -24.109 -24.172 1 98.5 380 GLY B N 1
ATOM 6976 C CA . GLY B 1 380 ? 9.039 -25.344 -24.938 1 98.5 380 GLY B CA 1
ATOM 6977 C C . GLY B 1 380 ? 10.43 -25.953 -24.875 1 98.5 380 GLY B C 1
ATOM 6978 O O . GLY B 1 380 ? 10.742 -26.875 -25.641 1 98.5 380 GLY B O 1
ATOM 6979 N N . THR B 1 381 ? 11.258 -25.484 -24 1 98.31 381 THR B N 1
ATOM 6980 C CA . THR B 1 381 ? 12.633 -25.969 -23.953 1 98.31 381 THR B CA 1
ATOM 6981 C C . THR B 1 381 ? 12.758 -27.141 -22.984 1 98.31 381 THR B C 1
ATOM 6983 O O . THR B 1 381 ? 11.844 -27.422 -22.219 1 98.31 381 THR B O 1
ATOM 6986 N N . ARG B 1 382 ? 13.875 -27.859 -23.109 1 98.06 382 ARG B N 1
ATOM 6987 C CA . ARG B 1 382 ? 14.305 -28.922 -22.203 1 98.06 382 ARG B CA 1
ATOM 6988 C C . ARG B 1 382 ? 15.703 -28.641 -21.672 1 98.06 382 ARG B C 1
ATOM 6990 O O . ARG B 1 382 ? 16.391 -27.734 -22.141 1 98.06 382 ARG B O 1
ATOM 6997 N N . ILE B 1 383 ? 16.062 -29.391 -20.625 1 97.06 383 ILE B N 1
ATOM 6998 C CA . ILE B 1 383 ? 17.344 -29.156 -19.969 1 97.06 383 ILE B CA 1
ATOM 6999 C C . ILE B 1 383 ? 18.484 -29.578 -20.891 1 97.06 383 ILE B C 1
ATOM 7001 O O . ILE B 1 383 ? 18.312 -30.469 -21.719 1 97.06 383 ILE B O 1
ATOM 7005 N N . CYS B 1 384 ? 19.547 -28.938 -20.703 1 95.06 384 CYS B N 1
ATOM 7006 C CA . CYS B 1 384 ? 20.781 -29.188 -21.453 1 95.06 384 CYS B CA 1
ATOM 7007 C C . CYS B 1 384 ? 22 -28.891 -20.594 1 95.06 384 CYS B C 1
ATOM 7009 O O . CYS B 1 384 ? 22.109 -27.797 -20.016 1 95.06 384 CYS B O 1
ATOM 7011 N N . ALA B 1 385 ? 22.859 -29.891 -20.531 1 95.06 385 ALA B N 1
ATOM 7012 C CA . ALA B 1 385 ? 24.094 -29.625 -19.797 1 95.06 385 ALA B CA 1
ATOM 7013 C C . ALA B 1 385 ? 24.859 -28.453 -20.422 1 95.06 385 ALA B C 1
ATOM 7015 O O . ALA B 1 385 ? 24.844 -28.281 -21.641 1 95.06 385 ALA B O 1
ATOM 7016 N N . PRO B 1 386 ? 25.562 -27.578 -19.641 1 96.94 386 PRO B N 1
ATOM 7017 C CA . PRO B 1 386 ? 25.859 -27.734 -18.219 1 96.94 386 PRO B CA 1
ATOM 7018 C C . PRO B 1 386 ? 24.781 -27.125 -17.312 1 96.94 386 PRO B C 1
ATOM 7020 O O . PRO B 1 386 ? 25.062 -26.75 -16.172 1 96.94 386 PRO B O 1
ATOM 7023 N N . TYR B 1 387 ? 23.594 -27.031 -17.844 1 97.62 387 TYR B N 1
ATOM 7024 C CA . TYR B 1 387 ? 22.406 -26.609 -17.109 1 97.62 387 TYR B CA 1
ATOM 7025 C C . TYR B 1 387 ? 22.547 -25.172 -16.625 1 97.62 387 TYR B C 1
ATOM 7027 O O . TYR B 1 387 ? 22.609 -24.234 -17.422 1 97.62 387 TYR B O 1
ATOM 7035 N N . PHE B 1 388 ? 22.656 -24.938 -15.383 1 97.56 388 PHE B N 1
ATOM 7036 C CA . PHE B 1 388 ? 22.828 -23.609 -14.797 1 97.56 388 PHE B CA 1
ATOM 7037 C C . PHE B 1 388 ? 24.172 -23.516 -14.078 1 97.56 388 PHE B C 1
ATOM 7039 O O . PHE B 1 388 ? 24.484 -24.328 -13.211 1 97.56 388 PHE B O 1
ATOM 7046 N N . THR B 1 389 ? 24.797 -22.516 -14.555 1 93.06 389 THR B N 1
ATOM 7047 C CA . THR B 1 389 ? 26.062 -22.203 -13.883 1 93.06 389 THR B CA 1
ATOM 7048 C C . THR B 1 389 ? 25.984 -20.844 -13.195 1 93.06 389 THR B C 1
ATOM 7050 O O . THR B 1 389 ? 24.922 -20.219 -13.156 1 93.06 389 THR B O 1
ATOM 7053 N N . ARG B 1 390 ? 26.906 -20.312 -12.43 1 81.44 390 ARG B N 1
ATOM 7054 C CA . ARG B 1 390 ? 26.875 -19.078 -11.664 1 81.44 390 ARG B CA 1
ATOM 7055 C C . ARG B 1 390 ? 26.406 -17.906 -12.523 1 81.44 390 ARG B C 1
ATOM 7057 O O . ARG B 1 390 ? 25.5 -17.172 -12.141 1 81.44 390 ARG B O 1
ATOM 7064 N N . SER B 1 391 ? 26.844 -17.922 -13.875 1 93.44 391 SER B N 1
ATOM 7065 C CA . SER B 1 391 ? 26.531 -16.75 -14.68 1 93.44 391 SER B CA 1
ATOM 7066 C C . SER B 1 391 ? 25.891 -17.156 -16.016 1 93.44 391 SER B C 1
ATOM 7068 O O . SER B 1 391 ? 25.734 -16.312 -16.891 1 93.44 391 SER B O 1
ATOM 7070 N N . CYS B 1 392 ? 25.562 -18.484 -16.172 1 98.12 392 CYS B N 1
ATOM 7071 C CA . CYS B 1 392 ? 25.016 -18.906 -17.469 1 98.12 392 CYS B CA 1
ATOM 7072 C C . CYS B 1 392 ? 23.891 -19.922 -17.281 1 98.12 392 CYS B C 1
ATOM 7074 O O . CYS B 1 392 ? 23.922 -20.703 -16.328 1 98.12 392 CYS B O 1
ATOM 7076 N N . ALA B 1 393 ? 22.984 -19.891 -18.125 1 98.69 393 ALA B N 1
ATOM 7077 C CA . ALA B 1 393 ? 21.891 -20.859 -18.203 1 98.69 393 ALA B CA 1
ATOM 7078 C C . ALA B 1 393 ? 21.797 -21.469 -19.609 1 98.69 393 ALA B C 1
ATOM 7080 O O . ALA B 1 393 ? 21.953 -20.766 -20.609 1 98.69 393 ALA B O 1
ATOM 7081 N N . PHE B 1 394 ? 21.562 -22.75 -19.641 1 98.38 394 PHE B N 1
ATOM 7082 C CA . PHE B 1 394 ? 21.484 -23.438 -20.922 1 98.38 394 PHE B CA 1
ATOM 7083 C C . PHE B 1 394 ? 20.172 -24.188 -21.062 1 98.38 394 PHE B C 1
ATOM 7085 O O . PHE B 1 394 ? 19.75 -24.891 -20.125 1 98.38 394 PHE B O 1
ATOM 7092 N N . THR B 1 395 ? 19.5 -24.016 -22.172 1 98.19 395 THR B N 1
ATOM 7093 C CA . THR B 1 395 ? 18.297 -24.75 -22.531 1 98.19 395 THR B CA 1
ATOM 7094 C C . THR B 1 395 ? 18.391 -25.266 -23.969 1 98.19 395 THR B C 1
ATOM 7096 O O . THR B 1 395 ? 19.312 -24.906 -24.703 1 98.19 395 THR B O 1
ATOM 7099 N N . ARG B 1 396 ? 17.438 -26.141 -24.266 1 96.69 396 ARG B N 1
ATOM 7100 C CA . ARG B 1 396 ? 17.5 -26.719 -25.609 1 96.69 396 ARG B CA 1
ATOM 7101 C C . ARG B 1 396 ? 16.094 -26.922 -26.172 1 96.69 396 ARG B C 1
ATOM 7103 O O . ARG B 1 396 ? 15.164 -27.25 -25.453 1 96.69 396 ARG B O 1
ATOM 7110 N N . LYS B 1 397 ? 15.938 -26.719 -27.422 1 94.25 397 LYS B N 1
ATOM 7111 C CA . LYS B 1 397 ? 14.773 -27.062 -28.234 1 94.25 397 LYS B CA 1
ATOM 7112 C C . LYS B 1 397 ? 15.195 -27.812 -29.5 1 94.25 397 LYS B C 1
ATOM 7114 O O . LYS B 1 397 ? 15.656 -27.203 -30.469 1 94.25 397 LYS B O 1
ATOM 7119 N N . GLY B 1 398 ? 14.906 -29.062 -29.484 1 89.88 398 GLY B N 1
ATOM 7120 C CA . GLY B 1 398 ? 15.43 -29.859 -30.578 1 89.88 398 GLY B CA 1
ATOM 7121 C C . GLY B 1 398 ? 16.938 -29.844 -30.656 1 89.88 398 GLY B C 1
ATOM 7122 O O . GLY B 1 398 ? 17.625 -30.156 -29.688 1 89.88 398 GLY B O 1
ATOM 7123 N N . GLU B 1 399 ? 17.406 -29.344 -31.797 1 88.81 399 GLU B N 1
ATOM 7124 C CA . GLU B 1 399 ? 18.844 -29.359 -32.031 1 88.81 399 GLU B CA 1
ATOM 7125 C C . GLU B 1 399 ? 19.469 -28.016 -31.656 1 88.81 399 GLU B C 1
ATOM 7127 O O . GLU B 1 399 ? 20.688 -27.875 -31.625 1 88.81 399 GLU B O 1
ATOM 7132 N N . THR B 1 400 ? 18.672 -27.141 -31.312 1 93.12 400 THR B N 1
ATOM 7133 C CA . THR B 1 400 ? 19.156 -25.812 -30.969 1 93.12 400 THR B CA 1
ATOM 7134 C C . THR B 1 400 ? 19.406 -25.703 -29.469 1 93.12 400 THR B C 1
ATOM 7136 O O . THR B 1 400 ? 18.531 -26.016 -28.656 1 93.12 400 THR B O 1
ATOM 7139 N N . VAL B 1 401 ? 20.625 -25.312 -29.156 1 97.31 401 VAL B N 1
ATOM 7140 C CA . VAL B 1 401 ? 20.969 -25.016 -27.781 1 97.31 401 VAL B CA 1
ATOM 7141 C C . VAL B 1 401 ? 21 -23.5 -27.562 1 97.31 401 VAL B C 1
ATOM 7143 O O . VAL B 1 401 ? 21.484 -22.766 -28.406 1 97.31 401 VAL B O 1
ATOM 7146 N N . TYR B 1 402 ? 20.422 -23.094 -26.484 1 98.25 402 TYR B N 1
ATOM 7147 C CA . TYR B 1 402 ? 20.484 -21.688 -26.094 1 98.25 402 TYR B CA 1
ATOM 7148 C C . TYR B 1 402 ? 21.406 -21.484 -24.891 1 98.25 402 TYR B C 1
ATOM 7150 O O . TYR B 1 402 ? 21.281 -22.188 -23.891 1 98.25 402 TYR B O 1
ATOM 7158 N N . GLY B 1 403 ? 22.359 -20.609 -25.031 1 98.19 403 GLY B N 1
ATOM 7159 C CA . GLY B 1 403 ? 23.203 -20.172 -23.938 1 98.19 403 GLY B CA 1
ATOM 7160 C C . GLY B 1 403 ? 22.953 -18.734 -23.516 1 98.19 403 GLY B C 1
ATOM 7161 O O . GLY B 1 403 ? 23.125 -17.812 -24.328 1 98.19 403 GLY B O 1
ATOM 7162 N N . SER B 1 404 ? 22.531 -18.547 -22.266 1 98.5 404 SER B N 1
ATOM 7163 C CA . SER B 1 404 ? 22.266 -17.219 -21.719 1 98.5 404 SER B CA 1
ATOM 7164 C C . SER B 1 404 ? 23.375 -16.781 -20.781 1 98.5 404 SER B C 1
ATOM 7166 O O . SER B 1 404 ? 23.781 -17.531 -19.891 1 98.5 404 SER B O 1
ATOM 7168 N N . TYR B 1 405 ? 23.906 -15.602 -20.984 1 98.31 405 TYR B N 1
ATOM 7169 C CA . TYR B 1 405 ? 24.875 -14.977 -20.078 1 98.31 405 TYR B CA 1
ATOM 7170 C C . TYR B 1 405 ? 24.203 -13.914 -19.219 1 98.31 405 TYR B C 1
ATOM 7172 O O . TYR B 1 405 ? 23.703 -12.914 -19.734 1 98.31 405 TYR B O 1
ATOM 7180 N N . LEU B 1 406 ? 24.234 -14.094 -17.906 1 98.38 406 LEU B N 1
ATOM 7181 C CA . LEU B 1 406 ? 23.5 -13.273 -16.938 1 98.38 406 LEU B CA 1
ATOM 7182 C C . LEU B 1 406 ? 24.406 -12.211 -16.328 1 98.38 406 LEU B C 1
ATOM 7184 O O . LEU B 1 406 ? 25.453 -12.523 -15.781 1 98.38 406 LEU B O 1
ATOM 7188 N N . TYR B 1 407 ? 23.984 -10.961 -16.453 1 97.88 407 TYR B N 1
ATOM 7189 C CA . TYR B 1 407 ? 24.719 -9.875 -15.797 1 97.88 407 TYR B CA 1
ATOM 7190 C C . TYR B 1 407 ? 24.156 -9.594 -14.406 1 97.88 407 TYR B C 1
ATOM 7192 O O . TYR B 1 407 ? 22.953 -9.352 -14.25 1 97.88 407 TYR B O 1
ATOM 7200 N N . PRO B 1 408 ? 24.984 -9.539 -13.391 1 96.06 408 PRO B N 1
ATOM 7201 C CA . PRO B 1 408 ? 24.484 -9.391 -12.023 1 96.06 408 PRO B CA 1
ATOM 7202 C C . PRO B 1 408 ? 23.844 -8.023 -11.773 1 96.06 408 PRO B C 1
ATOM 7204 O O . PRO B 1 408 ? 22.969 -7.898 -10.914 1 96.06 408 PRO B O 1
ATOM 7207 N N . SER B 1 409 ? 24.344 -7.031 -12.453 1 96.56 409 SER B N 1
ATOM 7208 C CA . SER B 1 409 ? 23.797 -5.691 -12.281 1 96.56 409 SER B CA 1
ATOM 7209 C C . SER B 1 409 ? 23.953 -4.855 -13.547 1 96.56 409 SER B C 1
ATOM 7211 O O . SER B 1 409 ? 24.672 -5.258 -14.469 1 96.56 409 SER B O 1
ATOM 7213 N N . GLU B 1 410 ? 23.281 -3.766 -13.5 1 95.5 410 GLU B N 1
ATOM 7214 C CA . GLU B 1 410 ? 23.391 -2.842 -14.625 1 95.5 410 GLU B CA 1
ATOM 7215 C C . GLU B 1 410 ? 24.781 -2.24 -14.711 1 95.5 410 GLU B C 1
ATOM 7217 O O . GLU B 1 410 ? 25.203 -1.798 -15.781 1 95.5 410 GLU B O 1
ATOM 7222 N N . GLU B 1 411 ? 25.422 -2.275 -13.641 1 94.62 411 GLU B N 1
ATOM 7223 C CA . GLU B 1 411 ? 26.766 -1.684 -13.578 1 94.62 411 GLU B CA 1
ATOM 7224 C C . GLU B 1 411 ? 27.828 -2.688 -13.992 1 94.62 411 GLU B C 1
ATOM 7226 O O . GLU B 1 411 ? 29 -2.33 -14.141 1 94.62 411 GLU B O 1
ATOM 7231 N N . SER B 1 412 ? 27.438 -3.889 -14.242 1 95.19 412 SER B N 1
ATOM 7232 C CA . SER B 1 412 ? 28.391 -4.895 -14.68 1 95.19 412 SER B CA 1
ATOM 7233 C C . SER B 1 412 ? 28.984 -4.543 -16.031 1 95.19 412 SER B C 1
ATOM 7235 O O . SER B 1 412 ? 28.266 -4.09 -16.938 1 95.19 412 SER B O 1
ATOM 7237 N N . PRO B 1 413 ? 30.344 -4.75 -16.156 1 94.62 413 PRO B N 1
ATOM 7238 C CA . PRO B 1 413 ? 30.922 -4.504 -17.469 1 94.62 413 PRO B CA 1
ATOM 7239 C C . PRO B 1 413 ? 30.469 -5.508 -18.531 1 94.62 413 PRO B C 1
ATOM 7241 O O . PRO B 1 413 ? 30.328 -6.699 -18.234 1 94.62 413 PRO B O 1
ATOM 7244 N N . VAL B 1 414 ? 30.234 -4.992 -19.703 1 96.62 414 VAL B N 1
ATOM 7245 C CA . VAL B 1 414 ? 29.938 -5.852 -20.844 1 96.62 414 VAL B CA 1
ATOM 7246 C C . VAL B 1 414 ? 31.219 -6.125 -21.625 1 96.62 414 VAL B C 1
ATOM 7248 O O . VAL B 1 414 ? 31.766 -5.23 -22.281 1 96.62 414 VAL B O 1
ATOM 7251 N N . PRO B 1 415 ? 31.672 -7.348 -21.594 1 94.31 415 PRO B N 1
ATOM 7252 C CA . PRO B 1 415 ? 32.938 -7.652 -22.25 1 94.31 415 PRO B CA 1
ATOM 7253 C C . PRO B 1 415 ? 32.812 -7.723 -23.766 1 94.31 415 PRO B C 1
ATOM 7255 O O . PRO B 1 415 ? 31.703 -7.879 -24.297 1 94.31 415 PRO B O 1
ATOM 7258 N N . ASP B 1 416 ? 34 -7.664 -24.406 1 95.25 416 ASP B N 1
ATOM 7259 C CA . ASP B 1 416 ? 34 -7.844 -25.859 1 95.25 416 ASP B CA 1
ATOM 7260 C C . ASP B 1 416 ? 33.688 -9.289 -26.234 1 95.25 416 ASP B C 1
ATOM 7262 O O . ASP B 1 416 ? 33.062 -9.539 -27.281 1 95.25 416 ASP B O 1
ATOM 7266 N N . TYR B 1 417 ? 34.156 -10.164 -25.391 1 96.56 417 TYR B N 1
ATOM 7267 C CA . TYR B 1 417 ? 33.938 -11.594 -25.578 1 96.56 417 TYR B CA 1
ATOM 7268 C C . TYR B 1 417 ? 33.188 -12.188 -24.391 1 96.56 417 TYR B C 1
ATOM 7270 O O . TYR B 1 417 ? 33.625 -12.07 -23.25 1 96.56 417 TYR B O 1
ATOM 7278 N N . VAL B 1 418 ? 32.062 -12.773 -24.703 1 96.75 418 VAL B N 1
ATOM 7279 C CA . VAL B 1 418 ? 31.266 -13.398 -23.656 1 96.75 418 VAL B CA 1
ATOM 7280 C C . VAL B 1 418 ? 31.641 -14.867 -23.531 1 96.75 418 VAL B C 1
ATOM 7282 O O . VAL B 1 418 ? 31.594 -15.617 -24.5 1 96.75 418 VAL B O 1
ATOM 7285 N N . PRO B 1 419 ? 32.031 -15.234 -22.344 1 96.81 419 PRO B N 1
ATOM 7286 C CA . PRO B 1 419 ? 32.344 -16.656 -22.141 1 96.81 419 PRO B CA 1
ATOM 7287 C C . PRO B 1 419 ? 31.078 -17.5 -21.906 1 96.81 419 PRO B C 1
ATOM 7289 O O . PRO B 1 419 ? 30.219 -17.141 -21.094 1 96.81 419 PRO B O 1
ATOM 7292 N N . LEU B 1 420 ? 30.922 -18.578 -22.641 1 97.44 420 LEU B N 1
ATOM 7293 C CA . LEU B 1 420 ? 29.906 -19.609 -22.438 1 97.44 420 LEU B CA 1
ATOM 7294 C C . LEU B 1 420 ? 30.547 -20.953 -22.141 1 97.44 420 LEU B C 1
ATOM 7296 O O . LEU B 1 420 ? 31.266 -21.5 -22.984 1 97.44 420 LEU B O 1
ATOM 7300 N N . PRO B 1 421 ? 30.297 -21.484 -20.938 1 97.5 421 PRO B N 1
ATOM 7301 C CA . PRO B 1 421 ? 30.906 -22.766 -20.594 1 97.5 421 PRO B CA 1
ATOM 7302 C C . PRO B 1 421 ? 30.203 -23.953 -21.266 1 97.5 421 PRO B C 1
ATOM 7304 O O . PRO B 1 421 ? 29.812 -24.906 -20.578 1 97.5 421 PRO B O 1
ATOM 7307 N N . TYR B 1 422 ? 30.062 -23.922 -22.5 1 96.38 422 TYR B N 1
ATOM 7308 C CA . TYR B 1 422 ? 29.5 -24.984 -23.328 1 96.38 422 TYR B CA 1
ATOM 7309 C C . TYR B 1 422 ? 30.594 -25.656 -24.156 1 96.38 422 TYR B C 1
ATOM 7311 O O . TYR B 1 422 ? 31.172 -25.031 -25.062 1 96.38 422 TYR B O 1
ATOM 7319 N N . THR B 1 423 ? 30.812 -26.953 -23.938 1 95.19 423 THR B N 1
ATOM 7320 C CA . THR B 1 423 ? 32 -27.578 -24.5 1 95.19 423 THR B CA 1
ATOM 7321 C C . THR B 1 423 ? 31.641 -28.453 -25.688 1 95.19 423 THR B C 1
ATOM 7323 O O . THR B 1 423 ? 32.531 -28.938 -26.406 1 95.19 423 THR B O 1
ATOM 7326 N N . GLU B 1 424 ? 30.391 -28.672 -25.969 1 93.94 424 GLU B N 1
ATOM 7327 C CA . GLU B 1 424 ? 29.984 -29.484 -27.125 1 93.94 424 GLU B CA 1
ATOM 7328 C C . GLU B 1 424 ? 30.281 -28.766 -28.438 1 93.94 424 GLU B C 1
ATOM 7330 O O . GLU B 1 424 ? 30.359 -27.531 -28.469 1 93.94 424 GLU B O 1
ATOM 7335 N N . PRO B 1 425 ? 30.469 -29.547 -29.484 1 91.94 425 PRO B N 1
ATOM 7336 C CA . PRO B 1 425 ? 30.75 -28.906 -30.781 1 91.94 425 PRO B CA 1
ATOM 7337 C C . PRO B 1 425 ? 29.625 -28 -31.266 1 91.94 425 PRO B C 1
ATOM 7339 O O . PRO B 1 425 ? 28.453 -28.359 -31.156 1 91.94 425 PRO B O 1
ATOM 7342 N N . VAL B 1 426 ? 30 -26.828 -31.703 1 94.12 426 VAL B N 1
ATOM 7343 C CA . VAL B 1 426 ? 29.078 -25.828 -32.219 1 94.12 426 VAL B CA 1
ATOM 7344 C C . VAL B 1 426 ? 29.562 -25.328 -33.562 1 94.12 426 VAL B C 1
ATOM 7346 O O . VAL B 1 426 ? 30.75 -25.078 -33.75 1 94.12 426 VAL B O 1
ATOM 7349 N N . THR B 1 427 ? 28.703 -25.203 -34.594 1 92.44 427 THR B N 1
ATOM 7350 C CA . THR B 1 427 ? 29.078 -24.766 -35.938 1 92.44 427 THR B CA 1
ATOM 7351 C C . THR B 1 427 ? 28.781 -23.281 -36.125 1 92.44 427 THR B C 1
ATOM 7353 O O . THR B 1 427 ? 29.422 -22.609 -36.938 1 92.44 427 THR B O 1
ATOM 7356 N N . ALA B 1 428 ? 27.812 -22.828 -35.344 1 95.12 428 ALA B N 1
ATOM 7357 C CA . ALA B 1 428 ? 27.438 -21.422 -35.5 1 95.12 428 ALA B CA 1
ATOM 7358 C C . ALA B 1 428 ? 26.891 -20.875 -34.188 1 95.12 428 ALA B C 1
ATOM 7360 O O . ALA B 1 428 ? 26.297 -21.625 -33.406 1 95.12 428 ALA B O 1
ATOM 7361 N N . VAL B 1 429 ? 27.141 -19.609 -33.969 1 96.88 429 VAL B N 1
ATOM 7362 C CA . VAL B 1 429 ? 26.594 -18.875 -32.812 1 96.88 429 VAL B CA 1
ATOM 7363 C C . VAL B 1 429 ? 25.891 -17.609 -33.312 1 96.88 429 VAL B C 1
ATOM 7365 O O . VAL B 1 429 ? 26.422 -16.875 -34.156 1 96.88 429 VAL B O 1
ATOM 7368 N N . GLU B 1 430 ? 24.656 -17.438 -32.844 1 97 430 GLU B N 1
ATOM 7369 C CA . GLU B 1 430 ? 23.875 -16.234 -33.156 1 97 430 GLU B CA 1
ATOM 7370 C C . GLU B 1 430 ? 23.328 -15.594 -31.891 1 97 430 GLU B C 1
ATOM 7372 O O . GLU B 1 430 ? 23.062 -16.281 -30.906 1 97 430 GLU B O 1
ATOM 7377 N N . LEU B 1 431 ? 23.266 -14.312 -31.922 1 96.56 431 LEU B N 1
ATOM 7378 C CA . LEU B 1 431 ? 22.594 -13.594 -30.844 1 96.56 431 LEU B CA 1
ATOM 7379 C C . LEU B 1 431 ? 21.094 -13.555 -31.094 1 96.56 431 LEU B C 1
ATOM 7381 O O . LEU B 1 431 ? 20.641 -13.148 -32.156 1 96.56 431 LEU B O 1
ATOM 7385 N N . VAL B 1 432 ? 20.328 -13.992 -30.125 1 96.06 432 VAL B N 1
ATOM 7386 C CA . VAL B 1 432 ? 18.875 -14 -30.281 1 96.06 432 VAL B CA 1
ATOM 7387 C C . VAL B 1 432 ? 18.359 -12.57 -30.422 1 96.06 432 VAL B C 1
ATOM 7389 O O . VAL B 1 432 ? 18.734 -11.688 -29.641 1 96.06 432 VAL B O 1
ATOM 7392 N N . GLY B 1 433 ? 17.484 -12.336 -31.359 1 90.38 433 GLY B N 1
ATOM 7393 C CA . GLY B 1 433 ? 16.922 -11.016 -31.609 1 90.38 433 GLY B CA 1
ATOM 7394 C C . GLY B 1 433 ? 17.656 -10.242 -32.688 1 90.38 433 GLY B C 1
ATOM 7395 O O . GLY B 1 433 ? 17.219 -9.164 -33.094 1 90.38 433 GLY B O 1
ATOM 7396 N N . GLN B 1 434 ? 18.797 -10.773 -33.094 1 88.56 434 GLN B N 1
ATOM 7397 C CA . GLN B 1 434 ? 19.562 -10.133 -34.156 1 88.56 434 GLN B CA 1
ATOM 7398 C C . GLN B 1 434 ? 19.953 -11.148 -35.219 1 88.56 434 GLN B C 1
ATOM 7400 O O . GLN B 1 434 ? 20.125 -12.336 -34.938 1 88.56 434 GLN B O 1
ATOM 7405 N N . ALA B 1 435 ? 20.031 -10.586 -36.375 1 86.5 435 ALA B N 1
ATOM 7406 C CA . ALA B 1 435 ? 20.422 -11.453 -37.469 1 86.5 435 ALA B CA 1
ATOM 7407 C C . ALA B 1 435 ? 21.953 -11.508 -37.594 1 86.5 435 ALA B C 1
ATOM 7409 O O . ALA B 1 435 ? 22.641 -10.523 -37.312 1 86.5 435 ALA B O 1
ATOM 7410 N N . GLY B 1 436 ? 22.453 -12.711 -38 1 90.5 436 GLY B N 1
ATOM 7411 C CA . GLY B 1 436 ? 23.859 -12.836 -38.344 1 90.5 436 GLY B CA 1
ATOM 7412 C C . GLY B 1 436 ? 24.625 -13.75 -37.406 1 90.5 436 GLY B C 1
ATOM 7413 O O . GLY B 1 436 ? 24.297 -13.836 -36.219 1 90.5 436 GLY B O 1
ATOM 7414 N N . LYS B 1 437 ? 25.594 -14.32 -37.938 1 95.25 437 LYS B N 1
ATOM 7415 C CA . LYS B 1 437 ? 26.484 -15.195 -37.156 1 95.25 437 LYS B CA 1
ATOM 7416 C C . LYS B 1 437 ? 27.562 -14.383 -36.438 1 95.25 437 LYS B C 1
ATOM 7418 O O . LYS B 1 437 ? 28.062 -13.391 -36.969 1 95.25 437 LYS B O 1
ATOM 7423 N N . LEU B 1 438 ? 27.844 -14.836 -35.281 1 97.06 438 LEU B N 1
ATOM 7424 C CA . LEU B 1 438 ? 28.875 -14.18 -34.5 1 97.06 438 LEU B CA 1
ATOM 7425 C C . LEU B 1 438 ? 30.188 -14.969 -34.562 1 97.06 438 LEU B C 1
ATOM 7427 O O . LEU B 1 438 ? 30.172 -16.188 -34.688 1 97.06 438 LEU B O 1
ATOM 7431 N N . ASP B 1 439 ? 31.281 -14.18 -34.5 1 96.69 439 ASP B N 1
ATOM 7432 C CA . ASP B 1 439 ? 32.562 -14.844 -34.344 1 96.69 439 ASP B CA 1
ATOM 7433 C C . ASP B 1 439 ? 32.688 -15.438 -32.938 1 96.69 439 ASP B C 1
ATOM 7435 O O . ASP B 1 439 ? 32.25 -14.844 -31.969 1 96.69 439 ASP B O 1
ATOM 7439 N N . PHE B 1 440 ? 33.281 -16.609 -32.906 1 97.25 440 PHE B N 1
ATOM 7440 C CA . PHE B 1 440 ? 33.531 -17.219 -31.625 1 97.25 440 PHE B CA 1
ATOM 7441 C C . PHE B 1 440 ? 34.781 -18.094 -31.672 1 97.25 440 PHE B C 1
ATOM 7443 O O . PHE B 1 440 ? 35.219 -18.5 -32.75 1 97.25 440 PHE B O 1
ATOM 7450 N N . THR B 1 441 ? 35.406 -18.281 -30.562 1 95.88 441 THR B N 1
ATOM 7451 C CA . THR B 1 441 ? 36.562 -19.156 -30.406 1 95.88 441 THR B CA 1
ATOM 7452 C C . THR B 1 441 ? 36.281 -20.266 -29.391 1 95.88 441 THR B C 1
ATOM 7454 O O . THR B 1 441 ? 35.656 -20 -28.344 1 95.88 441 THR B O 1
ATOM 7457 N N . ARG B 1 442 ? 36.719 -21.469 -29.734 1 95.19 442 ARG B N 1
ATOM 7458 C CA . ARG B 1 442 ? 36.562 -22.594 -28.797 1 95.19 442 ARG B CA 1
ATOM 7459 C C . ARG B 1 442 ? 37.781 -22.688 -27.891 1 95.19 442 ARG B C 1
ATOM 7461 O O . ARG B 1 442 ? 38.906 -22.516 -28.328 1 95.19 442 ARG B O 1
ATOM 7468 N N . THR B 1 443 ? 37.438 -22.797 -26.656 1 94.12 443 THR B N 1
ATOM 7469 C CA . THR B 1 443 ? 38.5 -23 -25.656 1 94.12 443 THR B CA 1
ATOM 7470 C C . THR B 1 443 ? 38.25 -24.297 -24.891 1 94.12 443 THR B C 1
ATOM 7472 O O . THR B 1 443 ? 37.281 -25.016 -25.156 1 94.12 443 THR B O 1
ATOM 7475 N N . GLU B 1 444 ? 39.156 -24.609 -23.984 1 94 444 GLU B N 1
ATOM 7476 C CA . GLU B 1 444 ? 38.969 -25.797 -23.141 1 94 444 GLU B CA 1
ATOM 7477 C C . GLU B 1 444 ? 37.75 -25.656 -22.219 1 94 444 GLU B C 1
ATOM 7479 O O . GLU B 1 444 ? 37.094 -26.641 -21.906 1 94 444 GLU B O 1
ATOM 7484 N N . ASP B 1 445 ? 37.406 -24.406 -21.953 1 93.88 445 ASP B N 1
ATOM 7485 C CA . ASP B 1 445 ? 36.375 -24.141 -20.969 1 93.88 445 ASP B CA 1
ATOM 7486 C C . ASP B 1 445 ? 35.031 -23.875 -21.656 1 93.88 445 ASP B C 1
ATOM 7488 O O . ASP B 1 445 ? 34 -23.719 -20.984 1 93.88 445 ASP B O 1
ATOM 7492 N N . GLY B 1 446 ? 35.062 -23.828 -23 1 96.38 446 GLY B N 1
ATOM 7493 C CA . GLY B 1 446 ? 33.812 -23.547 -23.703 1 96.38 446 GLY B CA 1
ATOM 7494 C C . GLY B 1 446 ? 34 -22.609 -24.891 1 96.38 446 GLY B C 1
ATOM 7495 O O . GLY B 1 446 ? 34.938 -22.75 -25.656 1 96.38 446 GLY B O 1
ATOM 7496 N N . LEU B 1 447 ? 33.094 -21.703 -25.047 1 96.94 447 LEU B N 1
ATOM 7497 C CA . LEU B 1 447 ? 33.094 -20.781 -26.172 1 96.94 447 LEU B CA 1
ATOM 7498 C C . LEU B 1 447 ? 33.406 -19.359 -25.703 1 96.94 447 LEU B C 1
ATOM 7500 O O . LEU B 1 447 ? 32.969 -18.953 -24.609 1 96.94 447 LEU B O 1
ATOM 7504 N N . LEU B 1 448 ? 34.125 -18.656 -26.406 1 97.81 448 LEU B N 1
ATOM 7505 C CA . LEU B 1 448 ? 34.25 -17.203 -26.297 1 97.81 448 LEU B CA 1
ATOM 7506 C C . LEU B 1 448 ? 33.594 -16.516 -27.484 1 97.81 448 LEU B C 1
ATOM 7508 O O . LEU B 1 448 ? 34.094 -16.562 -28.594 1 97.81 448 LEU B O 1
ATOM 7512 N N . VAL B 1 449 ? 32.5 -15.844 -27.25 1 97.81 449 VAL B N 1
ATOM 7513 C CA . VAL B 1 449 ? 31.688 -15.273 -28.328 1 97.81 449 VAL B CA 1
ATOM 7514 C C . VAL B 1 449 ? 31.969 -13.773 -28.438 1 97.81 449 VAL B C 1
ATOM 7516 O O . VAL B 1 449 ? 31.875 -13.039 -27.453 1 97.81 449 VAL B O 1
ATOM 7519 N N . LYS B 1 450 ? 32.281 -13.305 -29.578 1 97.31 450 LYS B N 1
ATOM 7520 C CA . LYS B 1 450 ? 32.5 -11.883 -29.812 1 97.31 450 LYS B CA 1
ATOM 7521 C C . LYS B 1 450 ? 31.188 -11.125 -29.969 1 97.31 450 LYS B C 1
ATOM 7523 O O . LYS B 1 450 ? 30.422 -11.375 -30.906 1 97.31 450 LYS B O 1
ATOM 7528 N N . LEU B 1 451 ? 31 -10.164 -29.062 1 95.94 451 LEU B N 1
ATOM 7529 C CA . LEU B 1 451 ? 29.766 -9.391 -29.125 1 95.94 451 LEU B CA 1
ATOM 7530 C C . LEU B 1 451 ? 29.844 -8.336 -30.219 1 95.94 451 LEU B C 1
ATOM 7532 O O . LEU B 1 451 ? 30.891 -7.727 -30.438 1 95.94 451 LEU B O 1
ATOM 7536 N N . PRO B 1 452 ? 28.688 -8.156 -30.891 1 93.31 452 PRO B N 1
ATOM 7537 C CA . PRO B 1 452 ? 28.656 -7.008 -31.812 1 93.31 452 PRO B CA 1
ATOM 7538 C C . PRO B 1 452 ? 28.859 -5.68 -31.078 1 93.31 452 PRO B C 1
ATO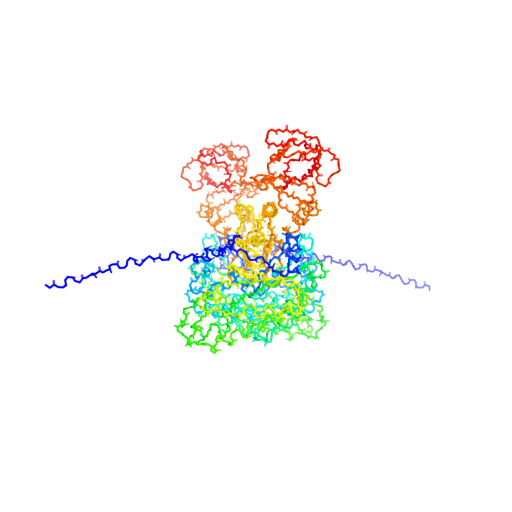M 7540 O O . PRO B 1 452 ? 28.516 -5.551 -29.906 1 93.31 452 PRO B O 1
ATOM 7543 N N . LEU B 1 453 ? 29.312 -4.68 -31.812 1 89.12 453 LEU B N 1
ATOM 7544 C CA . LEU B 1 453 ? 29.609 -3.377 -31.234 1 89.12 453 LEU B CA 1
ATOM 7545 C C . LEU B 1 453 ? 28.375 -2.752 -30.609 1 89.12 453 LEU B C 1
ATOM 7547 O O . LEU B 1 453 ? 28.453 -2.092 -29.562 1 89.12 453 LEU B O 1
ATOM 7551 N N . GLY B 1 454 ? 27.25 -2.965 -31.188 1 87.75 454 GLY B N 1
ATOM 7552 C CA . GLY B 1 454 ? 26.016 -2.377 -30.703 1 87.75 454 GLY B CA 1
ATOM 7553 C C . GLY B 1 454 ? 25.547 -2.945 -29.375 1 87.75 454 GLY B C 1
ATOM 7554 O O . GLY B 1 454 ? 24.734 -2.332 -28.688 1 87.75 454 GLY B O 1
ATOM 7555 N N . GLU B 1 455 ? 26.125 -4.051 -28.984 1 89.94 455 GLU B N 1
ATOM 7556 C CA . GLU B 1 455 ? 25.719 -4.727 -27.75 1 89.94 455 GLU B CA 1
ATOM 7557 C C . GLU B 1 455 ? 26.625 -4.332 -26.594 1 89.94 455 GLU B C 1
ATOM 7559 O O . GLU B 1 455 ? 26.344 -4.668 -25.438 1 89.94 455 GLU B O 1
ATOM 7564 N N . ARG B 1 456 ? 27.641 -3.605 -26.875 1 87.5 456 ARG B N 1
ATOM 7565 C CA . ARG B 1 456 ? 28.578 -3.18 -25.844 1 87.5 456 ARG B CA 1
ATOM 7566 C C . ARG B 1 456 ? 28.141 -1.863 -25.203 1 87.5 456 ARG B C 1
ATOM 7568 O O . ARG B 1 456 ? 28.844 -0.853 -25.328 1 87.5 456 ARG B O 1
ATOM 7575 N N . THR B 1 457 ? 27.078 -1.875 -24.422 1 87 457 THR B N 1
ATOM 7576 C CA . THR B 1 457 ? 26.453 -0.694 -23.844 1 87 457 THR B CA 1
ATOM 7577 C C . THR B 1 457 ? 27.047 -0.385 -22.469 1 87 457 THR B C 1
ATOM 7579 O O . THR B 1 457 ? 27.656 -1.254 -21.844 1 87 457 THR B O 1
ATOM 7582 N N . GLU B 1 458 ? 26.875 0.812 -22 1 89.38 458 GLU B N 1
ATOM 7583 C CA . GLU B 1 458 ? 27.328 1.242 -20.688 1 89.38 458 GLU B CA 1
ATOM 7584 C C . GLU B 1 458 ? 26.594 0.509 -19.578 1 89.38 458 GLU B C 1
ATOM 7586 O O . GLU B 1 458 ? 27.203 0.067 -18.594 1 89.38 458 GLU B O 1
ATOM 7591 N N . LYS B 1 459 ? 25.344 0.418 -19.719 1 94.31 459 LYS B N 1
ATOM 7592 C CA . LYS B 1 459 ? 24.547 -0.38 -18.797 1 94.31 459 LYS B CA 1
ATOM 7593 C C . LYS B 1 459 ? 24.359 -1.799 -19.328 1 94.31 459 LYS B C 1
ATOM 7595 O O . LYS B 1 459 ? 23.922 -1.99 -20.469 1 94.31 459 LYS B O 1
ATOM 7600 N N . ALA B 1 460 ? 24.703 -2.744 -18.469 1 96.81 460 ALA B N 1
ATOM 7601 C CA . ALA B 1 460 ? 24.594 -4.141 -18.875 1 96.81 460 ALA B CA 1
ATOM 7602 C C . ALA B 1 460 ? 23.125 -4.551 -19.031 1 96.81 460 ALA B C 1
ATOM 7604 O O . ALA B 1 460 ? 22.281 -4.16 -18.219 1 96.81 460 ALA B O 1
ATOM 7605 N N . PRO B 1 461 ? 22.812 -5.246 -20.094 1 96.75 461 PRO B N 1
ATOM 7606 C CA . PRO B 1 461 ? 21.469 -5.824 -20.156 1 96.75 461 PRO B CA 1
ATOM 7607 C C . PRO B 1 461 ? 21.219 -6.883 -19.094 1 96.75 461 PRO B C 1
ATOM 7609 O O . PRO B 1 461 ? 22.141 -7.215 -18.328 1 96.75 461 PRO B O 1
ATOM 7612 N N . ILE B 1 462 ? 20.016 -7.363 -18.984 1 97.94 462 ILE B N 1
ATOM 7613 C CA . ILE B 1 462 ? 19.688 -8.406 -18.016 1 97.94 462 ILE B CA 1
ATOM 7614 C C . ILE B 1 462 ? 20.484 -9.672 -18.344 1 97.94 462 ILE B C 1
ATOM 7616 O O . ILE B 1 462 ? 21.047 -10.305 -17.453 1 97.94 462 ILE B O 1
ATOM 7620 N N . ALA B 1 463 ? 20.453 -10.047 -19.625 1 97.81 463 ALA B N 1
ATOM 7621 C CA . ALA B 1 463 ? 21.172 -11.211 -20.141 1 97.81 463 ALA B CA 1
ATOM 7622 C C . ALA B 1 463 ? 21.328 -11.125 -21.656 1 97.81 463 ALA B C 1
ATOM 7624 O O . ALA B 1 463 ? 20.516 -10.5 -22.328 1 97.81 463 ALA B O 1
ATOM 7625 N N . HIS B 1 464 ? 22.406 -11.688 -22.156 1 97.19 464 HIS B N 1
ATOM 7626 C CA . HIS B 1 464 ? 22.516 -12.016 -23.578 1 97.19 464 HIS B CA 1
ATOM 7627 C C . HIS B 1 464 ? 22.156 -13.477 -23.828 1 97.19 464 HIS B C 1
ATOM 7629 O O . HIS B 1 464 ? 22.562 -14.359 -23.062 1 97.19 464 HIS B O 1
ATOM 7635 N N . VAL B 1 465 ? 21.344 -13.68 -24.844 1 98.31 465 VAL B N 1
ATOM 7636 C CA . VAL B 1 465 ? 20.938 -15.039 -25.172 1 98.31 465 VAL B CA 1
ATOM 7637 C C . VAL B 1 465 ? 21.453 -15.406 -26.562 1 98.31 465 VAL B C 1
ATOM 7639 O O . VAL B 1 465 ? 21.188 -14.695 -27.531 1 98.31 465 VAL B O 1
ATOM 7642 N N . PHE B 1 466 ? 22.156 -16.562 -26.609 1 98 466 PHE B N 1
ATOM 7643 C CA . PHE B 1 466 ? 22.766 -17.016 -27.859 1 98 466 PHE B CA 1
ATOM 7644 C C . PHE B 1 466 ? 22.125 -18.312 -28.328 1 98 466 PHE B C 1
ATOM 7646 O O . PHE B 1 466 ? 21.797 -19.188 -27.516 1 98 466 PHE B O 1
ATOM 7653 N N . ARG B 1 467 ? 21.984 -18.453 -29.688 1 97.25 467 ARG B N 1
ATOM 7654 C CA . ARG B 1 467 ? 21.688 -19.734 -30.328 1 97.25 467 ARG B CA 1
ATOM 7655 C C . ARG B 1 467 ? 22.953 -20.469 -30.719 1 97.25 467 ARG B C 1
ATOM 7657 O O . ARG B 1 467 ? 23.797 -19.922 -31.453 1 97.25 467 ARG B O 1
ATOM 7664 N N . LEU B 1 468 ? 23.062 -21.562 -30.203 1 97.06 468 LEU B N 1
ATOM 7665 C CA . LEU B 1 468 ? 24.188 -22.422 -30.547 1 97.06 468 LEU B CA 1
ATOM 7666 C C . LEU B 1 468 ? 23.75 -23.562 -31.453 1 97.06 468 LEU B C 1
ATOM 7668 O O . LEU B 1 468 ? 22.984 -24.438 -31.047 1 97.06 468 LEU B O 1
ATOM 7672 N N . THR B 1 469 ? 24.188 -23.516 -32.625 1 91.75 469 THR B N 1
ATOM 7673 C CA . THR B 1 469 ? 23.844 -24.562 -33.562 1 91.75 469 THR B CA 1
ATOM 7674 C C . THR B 1 469 ? 24.859 -25.703 -33.5 1 91.75 469 THR B C 1
ATOM 7676 O O . THR B 1 469 ? 26.062 -25.469 -33.656 1 91.75 469 THR B O 1
ATOM 7679 N N . ALA B 1 470 ? 24.312 -26.828 -33.188 1 81.56 470 ALA B N 1
ATOM 7680 C CA . ALA B 1 470 ? 25.156 -28.016 -33.125 1 81.56 470 ALA B CA 1
ATOM 7681 C C . ALA B 1 470 ? 25.609 -28.469 -34.5 1 81.56 470 ALA B C 1
ATOM 7683 O O . ALA B 1 470 ? 25.062 -28.031 -35.5 1 81.56 470 ALA B O 1
ATOM 7684 N N . VAL B 1 471 ? 26.734 -29.422 -34.469 1 69.31 471 VAL B N 1
ATOM 7685 C CA . VAL B 1 471 ? 27.234 -30.094 -35.688 1 69.31 471 VAL B CA 1
ATOM 7686 C C . VAL B 1 471 ? 26.281 -31.219 -36.094 1 69.31 471 VAL B C 1
ATOM 7688 O O . VAL B 1 471 ? 25.734 -31.906 -35.25 1 69.31 471 VAL B O 1
#